Protein AF-A0A1E5R0G2-F1 (afdb_monomer_lite)

Structure (mmCIF, N/CA/C/O backbone):
data_AF-A0A1E5R0G2-F1
#
_entry.id   AF-A0A1E5R0G2-F1
#
loop_
_atom_site.group_PDB
_atom_site.id
_atom_site.type_symbol
_atom_site.label_atom_id
_atom_site.label_alt_id
_atom_site.label_comp_id
_atom_site.label_asym_id
_atom_site.label_entity_id
_atom_site.label_seq_id
_atom_site.pdbx_PDB_ins_code
_atom_site.Cartn_x
_atom_site.Cartn_y
_atom_site.Cartn_z
_atom_site.occupancy
_atom_site.B_iso_or_equiv
_atom_site.auth_seq_id
_atom_site.auth_comp_id
_atom_site.auth_asym_id
_atom_site.auth_atom_id
_atom_site.pdbx_PDB_model_num
ATOM 1 N N . MET A 1 1 ? 27.923 -21.213 47.346 1.00 31.98 1 MET A N 1
ATOM 2 C CA . MET A 1 1 ? 28.592 -22.190 48.236 1.00 31.98 1 MET A CA 1
ATOM 3 C C . MET A 1 1 ? 28.777 -23.497 47.474 1.00 31.98 1 MET A C 1
ATOM 5 O O . MET A 1 1 ? 27.882 -23.861 46.730 1.00 31.98 1 MET A O 1
ATOM 9 N N . ARG A 1 2 ? 29.965 -24.098 47.639 1.00 23.81 2 ARG A N 1
ATOM 10 C CA . ARG A 1 2 ? 30.513 -25.389 47.148 1.00 23.81 2 ARG A CA 1
ATOM 11 C C . ARG A 1 2 ? 29.478 -26.531 47.018 1.00 23.81 2 ARG A C 1
ATOM 13 O O . ARG A 1 2 ? 28.585 -26.590 47.851 1.00 23.81 2 ARG A O 1
ATOM 20 N N . ALA A 1 3 ? 29.476 -27.334 45.938 1.00 24.28 3 ALA A N 1
ATOM 21 C CA . ALA A 1 3 ? 30.319 -28.533 45.663 1.00 24.28 3 ALA A CA 1
ATOM 22 C C . ALA A 1 3 ? 30.192 -29.599 46.778 1.00 24.28 3 ALA A C 1
ATOM 24 O O . ALA A 1 3 ? 30.210 -29.226 47.941 1.00 24.28 3 ALA A O 1
ATOM 25 N N . SER A 1 4 ? 30.079 -30.912 46.579 1.00 26.47 4 SER A N 1
ATOM 26 C CA . SER A 1 4 ? 30.309 -31.863 45.482 1.00 26.47 4 SER A CA 1
ATOM 27 C C . SER A 1 4 ? 29.708 -33.217 45.917 1.00 26.47 4 SER A C 1
ATOM 29 O O . SER A 1 4 ? 29.420 -33.380 47.100 1.00 26.47 4 SER A O 1
ATOM 31 N N . TYR A 1 5 ? 29.579 -34.172 44.991 1.00 27.39 5 TYR A N 1
ATOM 32 C CA . TYR A 1 5 ? 29.996 -35.590 45.082 1.00 27.39 5 TYR A CA 1
ATOM 33 C C . TYR A 1 5 ? 29.054 -36.467 44.254 1.00 27.39 5 TYR A C 1
ATOM 35 O O . TYR A 1 5 ? 27.895 -36.632 44.615 1.00 27.39 5 TYR A O 1
ATOM 43 N N . TYR A 1 6 ? 29.552 -36.952 43.116 1.00 26.75 6 TYR A N 1
ATOM 44 C CA . TYR A 1 6 ? 29.713 -38.372 42.764 1.00 26.75 6 TYR A CA 1
ATOM 45 C C . TYR A 1 6 ? 30.135 -38.431 41.285 1.00 26.75 6 TYR A C 1
ATOM 47 O O . TYR A 1 6 ? 29.302 -38.445 40.382 1.00 26.75 6 TYR A O 1
ATOM 55 N N . GLU A 1 7 ? 31.450 -38.369 41.068 1.00 27.62 7 GLU A N 1
ATOM 56 C CA . GLU A 1 7 ? 32.116 -38.989 39.917 1.00 27.62 7 GLU A CA 1
ATOM 57 C C . GLU A 1 7 ? 32.411 -40.457 40.269 1.00 27.62 7 GLU A C 1
ATOM 59 O O . GLU A 1 7 ? 32.443 -40.810 41.451 1.00 27.62 7 GLU A O 1
ATOM 64 N N . ASP A 1 8 ? 32.646 -41.250 39.224 1.00 30.59 8 ASP A N 1
ATOM 65 C CA . ASP A 1 8 ? 33.101 -42.647 39.201 1.00 30.59 8 ASP A CA 1
ATOM 66 C C . ASP A 1 8 ? 32.019 -43.731 39.300 1.00 30.59 8 ASP A C 1
ATOM 68 O O . ASP A 1 8 ? 31.759 -44.314 40.346 1.00 30.59 8 ASP A O 1
ATOM 72 N N . ASP A 1 9 ? 31.386 -44.008 38.156 1.00 31.83 9 ASP A N 1
ATOM 73 C CA . ASP A 1 9 ? 31.456 -45.321 37.494 1.00 31.83 9 ASP A CA 1
ATOM 74 C C . ASP A 1 9 ? 30.657 -45.276 36.175 1.00 31.83 9 ASP A C 1
ATOM 76 O O . ASP A 1 9 ? 29.595 -44.662 36.108 1.00 31.83 9 ASP A O 1
ATOM 80 N N . HIS A 1 10 ? 31.160 -45.951 35.131 1.00 30.36 10 HIS A N 1
ATOM 81 C CA . HIS A 1 10 ? 30.600 -46.107 33.765 1.00 30.36 10 HIS A CA 1
ATOM 82 C C . HIS A 1 10 ? 31.265 -45.330 32.608 1.00 30.36 10 HIS A C 1
ATOM 84 O O . HIS A 1 10 ? 30.604 -44.940 31.644 1.00 30.36 10 HIS A O 1
ATOM 90 N N . GLU A 1 11 ? 32.596 -45.254 32.579 1.00 33.75 11 GLU A N 1
ATOM 91 C CA . GLU A 1 11 ? 33.331 -45.215 31.304 1.00 33.75 11 GLU A CA 1
ATOM 92 C C . GLU A 1 11 ? 33.554 -46.645 30.784 1.00 33.75 11 GLU A C 1
ATOM 94 O O . GLU A 1 11 ? 34.625 -47.205 30.988 1.00 33.75 11 GLU A O 1
ATOM 99 N N . GLN A 1 12 ? 32.547 -47.271 30.149 1.00 34.34 12 GLN A N 1
ATOM 100 C CA . GLN A 1 12 ? 32.786 -48.383 29.194 1.00 34.34 12 GLN A CA 1
ATOM 101 C C . GLN A 1 12 ? 31.579 -48.869 28.363 1.00 34.34 12 GLN A C 1
ATOM 103 O O . GLN A 1 12 ? 31.670 -49.895 27.692 1.00 34.34 12 GLN A O 1
ATOM 108 N N . THR A 1 13 ? 30.450 -48.153 28.327 1.00 33.31 13 THR A N 1
ATOM 109 C CA . THR A 1 13 ? 29.237 -48.629 27.620 1.00 33.31 13 THR A CA 1
ATOM 110 C C . THR A 1 13 ? 28.586 -47.598 26.694 1.00 33.31 13 THR A C 1
ATOM 112 O O . THR A 1 13 ? 27.380 -47.643 26.483 1.00 33.31 13 THR A O 1
ATOM 115 N N . ASN A 1 14 ? 29.360 -46.690 26.084 1.00 33.84 14 ASN A N 1
ATOM 116 C CA . ASN A 1 14 ? 28.807 -45.654 25.192 1.00 33.84 14 ASN A CA 1
ATOM 117 C C . ASN A 1 14 ? 29.498 -45.494 23.822 1.00 33.84 14 ASN A C 1
ATOM 119 O O . ASN A 1 14 ? 29.276 -44.491 23.143 1.00 33.84 14 ASN A O 1
ATOM 123 N N . GLU A 1 15 ? 30.266 -46.485 23.358 1.00 34.59 15 GLU A N 1
ATOM 124 C CA . GLU A 1 15 ? 30.776 -46.491 21.972 1.00 34.59 15 GLU A CA 1
ATOM 125 C C . GLU A 1 15 ? 29.821 -47.148 20.959 1.00 34.59 15 GLU A C 1
ATOM 127 O O . GLU A 1 15 ? 29.864 -46.814 19.781 1.00 34.59 15 GLU A O 1
ATOM 132 N N . TYR A 1 16 ? 28.868 -47.979 21.397 1.00 35.34 16 TYR A N 1
ATOM 133 C CA . TYR A 1 16 ? 27.967 -48.702 20.480 1.00 35.34 16 TYR A CA 1
ATOM 134 C C . TYR A 1 16 ? 26.614 -48.018 20.197 1.00 35.34 16 TYR A C 1
ATOM 136 O O . TYR A 1 16 ? 25.853 -48.499 19.361 1.00 35.34 16 TYR A O 1
ATOM 144 N N . GLN A 1 17 ? 26.293 -46.889 20.843 1.00 35.56 17 GLN A N 1
ATOM 145 C CA . GLN A 1 17 ? 24.998 -46.197 20.659 1.00 35.56 17 GLN A CA 1
ATOM 146 C C . GLN A 1 17 ? 25.089 -44.808 20.002 1.00 35.56 17 GLN A C 1
ATOM 148 O O . GLN A 1 17 ? 24.061 -44.182 19.744 1.00 35.56 17 GLN A O 1
ATOM 153 N N . ARG A 1 18 ? 26.292 -44.331 19.646 1.00 34.66 18 ARG A N 1
ATOM 154 C CA . ARG A 1 18 ? 26.488 -43.032 18.966 1.00 34.66 18 ARG A CA 1
ATOM 155 C C . ARG A 1 18 ? 26.473 -43.091 17.430 1.00 34.66 18 ARG A C 1
ATOM 157 O O . ARG A 1 18 ? 26.523 -42.041 16.794 1.00 34.66 18 ARG A O 1
ATOM 164 N N . GLU A 1 19 ? 26.328 -44.266 16.814 1.00 35.84 19 GLU A N 1
ATOM 165 C CA . GLU A 1 19 ? 26.313 -44.395 15.343 1.00 35.84 19 GLU A CA 1
ATOM 166 C C . GLU A 1 19 ? 24.928 -44.245 14.680 1.00 35.84 19 GLU A C 1
ATOM 168 O O . GLU A 1 19 ? 24.852 -44.077 13.464 1.00 35.84 19 GLU A O 1
ATOM 173 N N . PHE A 1 20 ? 23.821 -44.209 15.434 1.00 41.25 20 PHE A N 1
ATOM 174 C CA . PHE A 1 20 ? 22.466 -44.236 14.848 1.00 41.25 20 PHE A CA 1
ATOM 175 C C . PHE A 1 20 ? 21.719 -42.893 14.764 1.00 41.25 20 PHE A C 1
ATOM 177 O O . PHE A 1 20 ? 20.531 -42.875 14.444 1.00 41.25 20 PHE A O 1
ATOM 184 N N . ARG A 1 21 ? 22.386 -41.750 14.974 1.00 43.31 21 ARG A N 1
ATOM 185 C CA . ARG A 1 21 ? 21.796 -40.415 14.719 1.00 43.31 21 ARG A CA 1
ATOM 186 C C . ARG A 1 21 ? 22.765 -39.429 14.063 1.00 43.31 21 ARG A C 1
ATOM 188 O O . ARG A 1 21 ? 22.843 -38.269 14.449 1.00 43.31 21 ARG A O 1
ATOM 195 N N . ARG A 1 22 ? 23.484 -39.863 13.028 1.00 40.81 22 ARG A N 1
ATOM 196 C CA . ARG A 1 22 ? 23.900 -38.926 11.972 1.00 40.81 22 ARG A CA 1
ATOM 197 C C . ARG A 1 22 ? 22.757 -38.862 10.958 1.00 40.81 22 ARG A C 1
ATOM 199 O O . ARG A 1 22 ? 22.268 -39.931 10.583 1.00 40.81 22 ARG A O 1
ATOM 206 N N . PRO A 1 23 ? 22.311 -37.676 10.499 1.00 42.16 23 PRO A N 1
ATOM 207 C CA . PRO A 1 23 ? 21.470 -37.613 9.313 1.00 42.16 23 PRO A CA 1
ATOM 208 C C . PRO A 1 23 ? 22.206 -38.403 8.236 1.00 42.16 23 PRO A C 1
ATOM 210 O O . PRO A 1 23 ? 23.375 -38.118 7.966 1.00 42.16 23 PRO A O 1
ATOM 213 N N . ARG A 1 24 ? 21.579 -39.441 7.673 1.00 41.22 24 ARG A N 1
ATOM 214 C CA . ARG A 1 24 ? 22.109 -40.075 6.467 1.00 41.22 24 ARG A CA 1
ATOM 215 C C . ARG A 1 24 ? 22.144 -38.970 5.419 1.00 41.22 24 ARG A C 1
ATOM 217 O O . ARG A 1 24 ? 21.117 -38.650 4.832 1.00 41.22 24 ARG A O 1
ATOM 224 N N . THR A 1 25 ? 23.303 -38.352 5.220 1.00 45.16 25 THR A N 1
ATOM 225 C CA . THR A 1 25 ? 23.566 -37.549 4.039 1.00 45.16 25 THR A CA 1
ATOM 226 C C . THR A 1 25 ? 23.390 -38.508 2.878 1.00 45.16 25 THR A C 1
ATOM 228 O O . THR A 1 25 ? 24.242 -39.356 2.613 1.00 45.16 25 THR A O 1
ATOM 231 N N . PHE A 1 26 ? 22.225 -38.448 2.231 1.00 44.47 26 PHE A N 1
ATOM 232 C CA . PHE A 1 26 ? 22.053 -39.045 0.920 1.00 44.47 26 PHE A CA 1
ATOM 233 C C . PHE A 1 26 ? 23.260 -38.579 0.109 1.00 44.47 26 PHE A C 1
ATOM 235 O O . PHE A 1 26 ? 23.479 -37.372 -0.021 1.00 44.47 26 PHE A O 1
ATOM 242 N N . LYS A 1 27 ? 24.104 -39.515 -0.349 1.00 48.34 27 LYS A N 1
ATOM 243 C CA . LYS A 1 27 ? 25.151 -39.199 -1.325 1.00 48.34 27 LYS A CA 1
ATOM 244 C C . LYS A 1 27 ? 24.437 -38.414 -2.418 1.00 48.34 27 LYS A C 1
ATOM 246 O O . LYS A 1 27 ? 23.546 -38.985 -3.042 1.00 48.34 27 LYS A O 1
ATOM 251 N N . ARG A 1 28 ? 24.742 -37.115 -2.565 1.00 55.69 28 ARG A N 1
ATOM 252 C CA . ARG A 1 28 ? 24.131 -36.263 -3.594 1.00 55.69 28 ARG A CA 1
ATOM 253 C C . ARG A 1 28 ? 24.211 -37.055 -4.893 1.00 55.69 28 ARG A C 1
ATOM 255 O O . ARG A 1 28 ? 25.317 -37.375 -5.332 1.00 55.69 28 ARG A O 1
ATOM 262 N N . ALA A 1 29 ? 23.063 -37.468 -5.428 1.00 60.62 29 ALA A N 1
ATOM 263 C CA . ALA A 1 29 ? 23.026 -38.127 -6.721 1.00 60.62 29 ALA A CA 1
ATOM 264 C C . ALA A 1 29 ? 23.779 -37.209 -7.691 1.00 60.62 29 ALA A C 1
ATOM 266 O O . ALA A 1 29 ? 23.551 -35.996 -7.669 1.00 60.62 29 ALA A O 1
ATOM 267 N N . ARG A 1 30 ? 24.739 -37.751 -8.456 1.00 68.88 30 ARG A N 1
ATOM 268 C CA . ARG A 1 30 ? 25.418 -36.961 -9.489 1.00 68.88 30 ARG A CA 1
ATOM 269 C C . ARG A 1 30 ? 24.321 -36.431 -10.402 1.00 68.88 30 ARG A C 1
ATOM 271 O O . ARG A 1 30 ? 23.608 -37.224 -11.014 1.00 68.88 30 ARG A O 1
ATOM 278 N N . LEU A 1 31 ? 24.134 -35.115 -10.391 1.00 76.06 31 LEU A N 1
ATOM 279 C CA . LEU A 1 31 ? 23.144 -34.471 -11.238 1.00 76.06 31 LEU A CA 1
ATOM 280 C C . LEU A 1 31 ? 23.503 -34.773 -12.700 1.00 76.06 31 LEU A C 1
ATOM 282 O O . LEU A 1 31 ? 24.696 -34.869 -13.010 1.00 76.06 31 LEU A O 1
ATOM 286 N N . PRO A 1 32 ? 22.510 -34.946 -13.586 1.00 82.56 32 PRO A N 1
ATOM 287 C CA . PRO A 1 32 ? 22.774 -35.097 -15.010 1.00 82.56 32 PRO A CA 1
ATOM 288 C C . PRO A 1 32 ? 23.651 -33.944 -15.535 1.00 82.56 32 PRO A C 1
ATOM 290 O O . PRO A 1 32 ? 23.478 -32.818 -15.058 1.00 82.56 32 PRO A O 1
ATOM 293 N N . PRO A 1 33 ? 24.556 -34.187 -16.503 1.00 79.06 33 PRO A N 1
ATOM 294 C CA . PRO A 1 33 ? 25.469 -33.166 -17.029 1.00 79.06 33 PRO A CA 1
ATOM 295 C C . PRO A 1 33 ? 24.770 -31.862 -17.440 1.00 79.06 33 PRO A C 1
ATOM 297 O O . PRO A 1 33 ? 25.135 -30.809 -16.925 1.00 79.06 33 PRO A O 1
ATOM 300 N N . GLY A 1 34 ? 23.686 -31.929 -18.223 1.00 79.12 34 GLY A N 1
ATOM 301 C CA . GLY A 1 34 ? 22.903 -30.747 -18.605 1.00 79.12 34 GLY A CA 1
ATOM 302 C C . GLY A 1 34 ? 22.250 -29.992 -17.438 1.00 79.12 34 GLY A C 1
ATOM 303 O O . GLY A 1 34 ? 22.130 -28.771 -17.480 1.00 79.12 34 GLY A O 1
ATOM 304 N N . VAL A 1 35 ? 21.880 -30.680 -16.349 1.00 83.94 35 VAL A N 1
ATOM 305 C CA . VAL A 1 35 ? 21.347 -30.033 -15.130 1.00 83.94 35 VAL A CA 1
ATOM 306 C C . VAL A 1 35 ? 22.466 -29.343 -14.351 1.00 83.94 35 VAL A C 1
ATOM 308 O O . VAL A 1 35 ? 22.248 -28.287 -13.762 1.00 83.94 35 VAL A O 1
ATOM 311 N N . MET A 1 36 ? 23.660 -29.936 -14.326 1.00 85.12 36 MET A N 1
ATOM 312 C CA . MET A 1 36 ? 24.833 -29.338 -13.693 1.00 85.12 36 MET A CA 1
ATOM 313 C C . MET A 1 36 ? 25.289 -28.088 -14.452 1.00 85.12 36 MET A C 1
ATOM 315 O O . MET A 1 36 ? 25.512 -27.066 -13.812 1.00 85.12 36 MET A O 1
ATOM 319 N N . LEU A 1 37 ? 25.333 -28.155 -15.787 1.00 86.56 37 LEU A N 1
ATOM 320 C CA . LEU A 1 37 ? 25.619 -27.016 -16.660 1.00 86.56 37 LEU A CA 1
ATOM 321 C C . LEU A 1 37 ? 24.614 -25.881 -16.427 1.00 86.56 37 LEU A C 1
ATOM 323 O O . LEU A 1 37 ? 25.008 -24.756 -16.138 1.00 86.56 37 LEU A O 1
ATOM 327 N N . ALA A 1 38 ? 23.313 -26.186 -16.465 1.00 86.25 38 ALA A N 1
ATOM 328 C CA . ALA A 1 38 ? 22.262 -25.200 -16.223 1.00 86.25 38 ALA A CA 1
ATOM 329 C C . ALA A 1 38 ? 22.371 -24.549 -14.831 1.00 86.25 38 ALA A C 1
ATOM 331 O O . ALA A 1 38 ? 22.174 -23.347 -14.695 1.00 86.25 38 ALA A O 1
ATOM 332 N N . LYS A 1 39 ? 22.732 -25.316 -13.795 1.00 86.88 39 LYS A N 1
ATOM 333 C CA . LYS A 1 39 ? 22.947 -24.781 -12.440 1.00 86.88 39 LYS A CA 1
ATOM 334 C C . LYS A 1 39 ? 24.191 -23.908 -12.292 1.00 86.88 39 LYS A C 1
ATOM 336 O O . LYS A 1 39 ? 24.284 -23.217 -11.285 1.00 86.88 39 LYS A O 1
ATOM 341 N N . GLN A 1 40 ? 25.139 -23.996 -13.217 1.00 86.81 40 GLN A N 1
ATOM 342 C CA . GLN A 1 40 ? 26.335 -23.160 -13.221 1.00 86.81 40 GLN A CA 1
ATOM 343 C C . GLN A 1 40 ? 26.089 -21.902 -14.052 1.00 86.81 40 GLN A C 1
ATOM 345 O O . GLN A 1 40 ? 26.181 -20.813 -13.515 1.00 86.81 40 GLN A O 1
ATOM 350 N N . MET A 1 41 ? 25.658 -22.056 -15.306 1.00 88.25 41 MET A N 1
ATOM 351 C CA . MET A 1 41 ? 25.563 -20.940 -16.251 1.00 88.25 41 MET A CA 1
ATOM 352 C C . MET A 1 41 ? 24.329 -20.045 -16.086 1.00 88.25 41 MET A C 1
ATOM 354 O O . MET A 1 41 ? 24.411 -18.848 -16.330 1.00 88.25 41 MET A O 1
ATOM 358 N N . LEU A 1 42 ? 23.157 -20.593 -15.737 1.00 90.50 42 LEU A N 1
ATOM 359 C CA . LEU A 1 42 ? 21.936 -19.774 -15.668 1.00 90.50 42 LEU A CA 1
ATOM 360 C C . LEU A 1 42 ? 21.988 -18.725 -14.543 1.00 90.50 42 LEU A C 1
ATOM 362 O O . LEU A 1 42 ? 21.559 -17.601 -14.795 1.00 90.50 42 LEU A O 1
ATOM 366 N N . PRO A 1 43 ? 22.524 -19.027 -13.342 1.00 90.81 43 PRO A N 1
ATOM 367 C CA . PRO A 1 43 ? 22.766 -18.002 -12.329 1.00 90.81 43 PRO A CA 1
ATOM 368 C C . PRO A 1 43 ? 23.695 -16.881 -12.800 1.00 90.81 43 PRO A C 1
ATOM 370 O O . PRO A 1 43 ? 23.397 -15.727 -12.513 1.00 90.81 43 PRO A O 1
ATOM 373 N N . ASP A 1 44 ? 24.747 -17.196 -13.564 1.00 90.25 44 ASP A N 1
ATOM 374 C CA . ASP A 1 44 ? 25.683 -16.186 -14.081 1.00 90.25 44 ASP A CA 1
ATOM 375 C C . ASP A 1 44 ? 24.965 -15.190 -15.014 1.00 90.25 44 ASP A C 1
ATOM 377 O O . ASP A 1 44 ? 25.179 -13.981 -14.927 1.00 90.25 44 ASP A O 1
ATOM 381 N N . ILE A 1 45 ? 24.023 -15.678 -15.839 1.00 90.62 45 ILE A N 1
ATOM 382 C CA . ILE A 1 45 ? 23.144 -14.826 -16.661 1.00 90.62 45 ILE A CA 1
ATOM 383 C C . ILE A 1 45 ? 22.245 -13.955 -15.773 1.00 90.62 45 ILE A C 1
ATOM 385 O O . ILE A 1 45 ? 22.037 -12.781 -16.073 1.00 90.62 45 ILE A O 1
ATOM 389 N N . CYS A 1 46 ? 21.719 -14.495 -14.671 1.00 90.19 46 CYS A N 1
ATOM 390 C CA . CYS A 1 46 ? 20.897 -13.722 -13.740 1.00 90.19 46 CYS A CA 1
ATOM 391 C C . CYS A 1 46 ? 21.687 -12.599 -13.051 1.00 90.19 46 CYS A C 1
ATOM 393 O O . CYS A 1 46 ? 21.106 -11.551 -12.785 1.00 90.19 46 CYS A O 1
ATOM 395 N N . THR A 1 47 ? 22.981 -12.781 -12.776 1.00 89.81 47 THR A N 1
ATOM 396 C CA . THR A 1 47 ? 23.835 -11.789 -12.091 1.00 89.81 47 THR A CA 1
ATOM 397 C C . THR A 1 47 ? 24.578 -10.846 -13.042 1.00 89.81 47 THR A C 1
ATOM 399 O O . THR A 1 47 ? 25.380 -10.020 -12.603 1.00 89.81 47 THR A O 1
ATOM 402 N N . ILE A 1 48 ? 24.331 -10.944 -14.351 1.00 90.25 48 ILE A N 1
ATOM 403 C CA . ILE A 1 48 ? 25.059 -10.160 -15.349 1.00 90.25 48 ILE A CA 1
ATOM 404 C C . ILE A 1 48 ? 24.872 -8.650 -15.123 1.00 90.25 48 ILE A C 1
ATOM 406 O O . ILE A 1 48 ? 23.765 -8.155 -14.881 1.00 90.25 48 ILE A O 1
ATOM 410 N N . GLY A 1 49 ? 25.973 -7.900 -15.181 1.00 86.38 49 GLY A N 1
ATOM 411 C CA . GLY A 1 49 ? 25.982 -6.449 -14.971 1.00 86.38 49 GLY A CA 1
ATOM 412 C C . GLY A 1 49 ? 25.891 -5.982 -13.516 1.00 86.38 49 GLY A C 1
ATOM 413 O O . GLY A 1 49 ? 25.953 -4.780 -13.283 1.00 86.38 49 GLY A O 1
ATOM 414 N N . GLU A 1 50 ? 25.819 -6.883 -12.529 1.00 88.56 50 GLU A N 1
ATOM 415 C CA . GLU A 1 50 ? 25.883 -6.485 -11.109 1.00 88.56 50 GLU A CA 1
ATOM 416 C C . GLU A 1 50 ? 27.269 -5.941 -10.731 1.00 88.56 50 GLU A C 1
ATOM 418 O O . GLU A 1 50 ? 27.405 -5.144 -9.800 1.00 88.56 50 GLU A O 1
ATOM 423 N N . LYS A 1 51 ? 28.300 -6.346 -11.482 1.00 88.50 51 LYS A N 1
ATOM 424 C CA . LYS A 1 51 ? 29.674 -5.851 -11.378 1.00 88.50 51 LYS A CA 1
ATOM 425 C C . LYS A 1 51 ? 30.104 -5.240 -12.716 1.00 88.50 51 LYS A C 1
ATOM 427 O O . LYS A 1 51 ? 30.527 -5.978 -13.603 1.00 88.50 51 LYS A O 1
ATOM 432 N N . PRO A 1 52 ? 30.045 -3.906 -12.863 1.00 84.19 52 PRO A N 1
ATOM 433 C CA . PRO A 1 52 ? 30.403 -3.240 -14.117 1.00 84.19 52 PRO A CA 1
ATOM 434 C C . PRO A 1 52 ? 31.844 -3.500 -14.585 1.00 84.19 52 PRO A C 1
ATOM 436 O O . PRO A 1 52 ? 32.108 -3.472 -15.778 1.00 84.19 52 PRO A O 1
ATOM 439 N N . GLU A 1 53 ? 32.772 -3.773 -13.661 1.00 86.88 53 GLU A N 1
ATOM 440 C CA . GLU A 1 53 ? 34.202 -3.974 -13.954 1.00 86.88 53 GLU A CA 1
ATOM 441 C C . GLU A 1 53 ? 34.502 -5.243 -14.764 1.00 86.88 53 GLU A C 1
ATOM 443 O O . GLU A 1 53 ? 35.456 -5.258 -15.533 1.00 86.88 53 GLU A O 1
ATOM 448 N N . ILE A 1 54 ? 33.703 -6.298 -14.583 1.00 90.00 54 ILE A N 1
ATOM 449 C CA . ILE A 1 54 ? 33.898 -7.608 -15.231 1.00 90.00 54 ILE A CA 1
ATOM 450 C C . ILE A 1 54 ? 32.891 -7.856 -16.356 1.00 90.00 54 ILE A C 1
ATOM 452 O O . ILE A 1 54 ? 32.846 -8.945 -16.915 1.00 90.00 54 ILE A O 1
ATOM 456 N N . LEU A 1 55 ? 32.071 -6.853 -16.686 1.00 90.44 55 LEU A N 1
ATOM 457 C CA . LEU A 1 55 ? 30.962 -7.006 -17.620 1.00 90.44 55 LEU A CA 1
ATOM 458 C C . LEU A 1 55 ? 31.423 -7.498 -19.000 1.00 90.44 55 LEU A C 1
ATOM 460 O O . LEU A 1 55 ? 30.772 -8.357 -19.591 1.00 90.44 55 LEU A O 1
ATOM 464 N N . ASP A 1 56 ? 32.543 -6.973 -19.491 1.00 90.06 56 ASP A N 1
ATOM 465 C CA . ASP A 1 56 ? 33.122 -7.349 -20.781 1.00 90.06 56 ASP A CA 1
ATOM 466 C C . ASP A 1 56 ? 33.514 -8.842 -20.798 1.00 90.06 56 ASP A C 1
ATOM 468 O O . ASP A 1 56 ? 33.125 -9.580 -21.706 1.00 90.06 56 ASP A O 1
ATOM 472 N N . GLU A 1 57 ? 34.214 -9.305 -19.753 1.00 89.69 57 GLU A N 1
ATOM 473 C CA . GLU A 1 57 ? 34.635 -10.705 -19.600 1.00 89.69 57 GLU A CA 1
ATOM 474 C C . GLU A 1 57 ? 33.432 -11.644 -19.433 1.00 89.69 57 GLU A C 1
ATOM 476 O O . GLU A 1 57 ? 33.383 -12.707 -20.056 1.00 89.69 57 GLU A O 1
ATOM 481 N N . ASP A 1 58 ? 32.437 -11.239 -18.638 1.00 91.81 58 ASP A N 1
ATOM 482 C CA . ASP A 1 58 ? 31.210 -12.006 -18.419 1.00 91.81 58 ASP A CA 1
ATOM 483 C C . ASP A 1 58 ? 30.428 -12.186 -19.729 1.00 91.81 58 ASP A C 1
ATOM 485 O O . ASP A 1 58 ? 29.979 -13.292 -20.035 1.00 91.81 58 ASP A O 1
ATOM 489 N N . ILE A 1 59 ? 30.283 -11.131 -20.542 1.00 92.56 59 ILE A N 1
ATOM 490 C CA . ILE A 1 59 ? 29.586 -11.211 -21.836 1.00 92.56 59 ILE A CA 1
ATOM 491 C C . ILE A 1 59 ? 30.300 -12.186 -22.778 1.00 92.56 59 ILE A C 1
ATOM 493 O O . ILE A 1 59 ? 29.641 -13.013 -23.418 1.00 92.56 59 ILE A O 1
ATOM 497 N N . ASP A 1 60 ? 31.629 -12.125 -22.857 1.00 91.12 60 ASP A N 1
ATOM 498 C CA . ASP A 1 60 ? 32.411 -13.015 -23.716 1.00 91.12 60 ASP A CA 1
ATOM 499 C C . ASP A 1 60 ? 32.297 -14.478 -23.256 1.00 91.12 60 ASP A C 1
ATOM 501 O O . ASP A 1 60 ? 31.894 -15.341 -24.040 1.00 91.12 60 ASP A O 1
ATOM 505 N N . LEU A 1 61 ? 32.529 -14.762 -21.971 1.00 92.12 61 LEU A N 1
ATOM 506 C CA . LEU A 1 61 ? 32.476 -16.124 -21.427 1.00 92.12 61 LEU A CA 1
ATOM 507 C C . LEU A 1 61 ? 31.075 -16.745 -21.516 1.00 92.12 61 LEU A C 1
ATOM 509 O O . LEU A 1 61 ? 30.926 -17.911 -21.900 1.00 92.12 61 LEU A O 1
ATOM 513 N N . ILE A 1 62 ? 30.035 -15.980 -21.172 1.00 93.38 62 ILE A N 1
ATOM 514 C CA . ILE A 1 62 ? 28.654 -16.469 -21.198 1.00 93.38 62 ILE A CA 1
ATOM 515 C C . ILE A 1 62 ? 28.207 -16.700 -22.644 1.00 93.38 62 ILE A C 1
ATOM 517 O O . ILE A 1 62 ? 27.590 -17.730 -22.927 1.00 93.38 62 ILE A O 1
ATOM 521 N N . SER A 1 63 ? 28.520 -15.788 -23.573 1.00 93.12 63 SER A N 1
ATOM 522 C CA . SER A 1 63 ? 28.119 -15.937 -24.979 1.00 93.12 63 SER A CA 1
ATOM 523 C C . SER A 1 63 ? 28.773 -17.152 -25.645 1.00 93.12 63 SER A C 1
ATOM 525 O O . SER A 1 63 ? 28.073 -17.938 -26.290 1.00 93.12 63 SER A O 1
ATOM 527 N N . GLU A 1 64 ? 30.071 -17.378 -25.420 1.00 93.12 64 GLU A N 1
ATOM 528 C CA . GLU A 1 64 ? 30.777 -18.572 -25.894 1.00 93.12 64 GLU A CA 1
ATOM 529 C C . GLU A 1 64 ? 30.191 -19.851 -25.288 1.00 93.12 64 GLU A C 1
ATOM 531 O O . GLU A 1 64 ? 29.919 -20.820 -26.005 1.00 93.12 64 GLU A O 1
ATOM 536 N N . GLY A 1 65 ? 29.939 -19.849 -23.976 1.00 91.00 65 GLY A N 1
ATOM 537 C CA . GLY A 1 65 ? 29.343 -20.985 -23.282 1.00 91.00 65 GLY A CA 1
ATOM 538 C C . GLY A 1 65 ? 27.931 -21.315 -23.780 1.00 91.00 65 GLY A C 1
ATOM 539 O O . GLY A 1 65 ? 27.583 -22.494 -23.886 1.00 91.00 65 GLY A O 1
ATOM 540 N N . ILE A 1 66 ? 27.126 -20.302 -24.129 1.00 93.00 66 ILE A N 1
ATOM 541 C CA . ILE A 1 66 ? 25.801 -20.500 -24.727 1.00 93.00 66 ILE A CA 1
ATOM 542 C C . ILE A 1 66 ? 25.951 -21.201 -26.076 1.00 93.00 66 ILE A C 1
ATOM 544 O O . ILE A 1 66 ? 25.358 -22.263 -26.255 1.00 93.00 66 ILE A O 1
ATOM 548 N N . VAL A 1 67 ? 26.758 -20.661 -26.994 1.00 92.94 67 VAL A N 1
ATOM 549 C CA . VAL A 1 67 ? 26.910 -21.204 -28.357 1.00 92.94 67 VAL A CA 1
ATOM 550 C C . VAL A 1 67 ? 27.435 -22.641 -28.333 1.00 92.94 67 VAL A C 1
ATOM 552 O O . VAL A 1 67 ? 26.870 -23.509 -28.996 1.00 92.94 67 VAL A O 1
ATOM 555 N N . GLN A 1 68 ? 28.449 -22.929 -27.512 1.00 91.56 68 GLN A N 1
ATOM 556 C CA . GLN A 1 68 ? 29.048 -24.267 -27.422 1.00 91.56 68 GLN A CA 1
ATOM 557 C C . GLN A 1 68 ? 28.062 -25.347 -26.956 1.00 91.56 68 GLN A C 1
ATOM 559 O O . GLN A 1 68 ? 28.148 -26.494 -27.395 1.00 91.56 68 GLN A O 1
ATOM 564 N N . ASN A 1 69 ? 27.132 -25.001 -26.061 1.00 89.62 69 ASN A N 1
ATOM 565 C CA . ASN A 1 69 ? 26.245 -25.974 -25.420 1.00 89.62 69 ASN A CA 1
ATOM 566 C C . ASN A 1 69 ? 24.806 -25.963 -25.964 1.00 89.62 69 ASN A C 1
ATOM 568 O O . ASN A 1 69 ? 24.026 -26.857 -25.626 1.00 89.62 69 ASN A O 1
ATOM 572 N N . PHE A 1 70 ? 24.433 -24.987 -26.801 1.00 90.19 70 PHE A N 1
ATOM 573 C CA . PHE A 1 70 ? 23.045 -24.776 -27.228 1.00 90.19 70 PHE A CA 1
ATOM 574 C C . PHE A 1 70 ? 22.453 -25.955 -28.012 1.00 90.19 70 PHE A C 1
ATOM 576 O O . PHE A 1 70 ? 21.306 -26.344 -27.777 1.00 90.19 70 PHE A O 1
ATOM 583 N N . GLU A 1 71 ? 23.218 -26.528 -28.945 1.00 87.56 71 GLU A N 1
ATOM 584 C CA . GLU A 1 71 ? 22.773 -27.679 -29.744 1.00 87.56 71 GLU A CA 1
ATOM 585 C C . GLU A 1 71 ? 22.971 -29.018 -29.023 1.00 87.56 71 GLU A C 1
ATOM 587 O O . GLU A 1 71 ? 22.264 -29.984 -29.309 1.00 87.56 71 GLU A O 1
ATOM 592 N N . VAL A 1 72 ? 23.910 -29.067 -28.073 1.00 86.25 72 VAL A N 1
ATOM 593 C CA . VAL A 1 72 ? 24.339 -30.297 -27.394 1.00 86.25 72 VAL A CA 1
ATOM 594 C C . VAL A 1 72 ? 23.385 -30.685 -26.261 1.00 86.25 72 VAL A C 1
ATOM 596 O O . VAL A 1 72 ? 23.050 -31.859 -26.112 1.00 86.25 72 VAL A O 1
ATOM 599 N N . GLU A 1 73 ? 22.926 -29.715 -25.466 1.00 87.81 73 GLU A N 1
ATOM 600 C CA . GLU A 1 73 ? 22.178 -29.962 -24.227 1.00 87.81 73 GLU A CA 1
ATOM 601 C C . GLU A 1 73 ? 20.756 -29.376 -24.292 1.00 87.81 73 GLU A C 1
ATOM 603 O O . GLU A 1 73 ? 20.511 -28.201 -24.005 1.00 87.81 73 GLU A O 1
ATOM 608 N N . GLU A 1 74 ? 19.764 -30.217 -24.607 1.00 88.00 74 GLU A N 1
ATOM 609 C CA . GLU A 1 74 ? 18.358 -29.797 -24.737 1.00 88.00 74 GLU A CA 1
ATOM 610 C C . GLU A 1 74 ? 17.766 -29.225 -23.437 1.00 88.00 74 GLU A C 1
ATOM 612 O O . GLU A 1 74 ? 16.984 -28.265 -23.470 1.00 88.00 74 GLU A O 1
ATOM 617 N N . TYR A 1 75 ? 18.151 -29.789 -22.288 1.00 88.25 75 TYR A N 1
ATOM 618 C CA . TYR A 1 75 ? 17.711 -29.296 -20.983 1.00 88.25 75 TYR A CA 1
ATOM 619 C C . TYR A 1 75 ? 18.217 -27.872 -20.738 1.00 88.25 75 TYR A C 1
ATOM 621 O O . TYR A 1 75 ? 17.450 -27.008 -20.312 1.00 88.25 75 TYR A O 1
ATOM 629 N N . PHE A 1 76 ? 19.489 -27.606 -21.048 1.00 90.81 76 PHE A N 1
ATOM 630 C CA . PHE A 1 76 ? 20.066 -26.269 -20.943 1.00 90.81 76 PHE A CA 1
ATOM 631 C C . PHE A 1 76 ? 19.364 -25.297 -21.894 1.00 90.81 76 PHE A C 1
ATOM 633 O O . PHE A 1 76 ? 18.872 -24.269 -21.442 1.00 90.81 76 PHE A O 1
ATOM 640 N N . ARG A 1 77 ? 19.203 -25.666 -23.172 1.00 91.50 77 ARG A N 1
ATOM 641 C CA . ARG A 1 77 ? 18.508 -24.853 -24.183 1.00 91.50 77 ARG A CA 1
ATOM 642 C C . ARG A 1 77 ? 17.098 -24.441 -23.754 1.00 91.50 77 ARG A C 1
ATOM 644 O O . ARG A 1 77 ? 16.703 -23.294 -23.951 1.00 91.50 77 ARG A O 1
ATOM 651 N N . SER A 1 78 ? 16.330 -25.373 -23.193 1.00 91.31 78 SER A N 1
ATOM 652 C CA . SER A 1 78 ? 14.948 -25.116 -22.772 1.00 91.31 78 SER A CA 1
ATOM 653 C C . SER A 1 78 ? 14.887 -24.162 -21.577 1.00 91.31 78 SER A C 1
ATOM 655 O O . SER A 1 78 ? 14.090 -23.229 -21.578 1.00 91.31 78 SER A O 1
ATOM 657 N N . ASN A 1 79 ? 15.765 -24.345 -20.586 1.00 92.19 79 ASN A N 1
ATOM 658 C CA . ASN A 1 79 ? 15.813 -23.472 -19.411 1.00 92.19 79 ASN A CA 1
ATOM 659 C C . ASN A 1 79 ? 16.429 -22.101 -19.719 1.00 92.19 79 ASN A C 1
ATOM 661 O O . ASN A 1 79 ? 15.941 -21.105 -19.204 1.00 92.19 79 ASN A O 1
ATOM 665 N N . LEU A 1 80 ? 17.438 -22.026 -20.594 1.00 94.00 80 LEU A N 1
ATOM 666 C CA . LEU A 1 80 ? 18.027 -20.767 -21.059 1.00 94.00 80 LEU A CA 1
ATOM 667 C C . LEU A 1 80 ? 16.958 -19.851 -21.659 1.00 94.00 80 LEU A C 1
ATOM 669 O O . LEU A 1 80 ? 16.866 -18.686 -21.292 1.00 94.00 80 LEU A O 1
ATOM 673 N N . LYS A 1 81 ? 16.113 -20.397 -22.541 1.00 94.00 81 LYS A N 1
ATOM 674 C CA . LYS A 1 81 ? 14.986 -19.673 -23.141 1.00 94.00 81 LYS A CA 1
ATOM 675 C C . LYS A 1 81 ? 14.050 -19.085 -22.079 1.00 94.00 81 LYS A C 1
ATOM 677 O O . LYS A 1 81 ? 13.718 -17.906 -22.147 1.00 94.00 81 LYS A O 1
ATOM 682 N N . LEU A 1 82 ? 13.668 -19.889 -21.084 1.00 92.62 82 LEU A N 1
ATOM 683 C CA . LEU A 1 82 ? 12.793 -19.448 -19.994 1.00 92.62 82 LEU A CA 1
ATOM 684 C C . LEU A 1 82 ? 13.451 -18.378 -19.116 1.00 92.62 82 LEU A C 1
ATOM 686 O O . LEU A 1 82 ? 12.805 -17.386 -18.805 1.00 92.62 82 LEU A O 1
ATOM 690 N N . VAL A 1 83 ? 14.728 -18.549 -18.763 1.00 94.06 83 VAL A N 1
ATOM 691 C CA . VAL A 1 83 ? 15.481 -17.589 -17.940 1.00 94.06 83 VAL A CA 1
ATOM 692 C C . VAL A 1 83 ? 15.651 -16.254 -18.659 1.00 94.06 83 VAL A C 1
ATOM 694 O O . VAL A 1 83 ? 15.440 -15.214 -18.046 1.00 94.06 83 VAL A O 1
ATOM 697 N N . LEU A 1 84 ? 15.967 -16.260 -19.958 1.00 94.94 84 LEU A N 1
ATOM 698 C CA . LEU A 1 84 ? 16.071 -15.025 -20.739 1.00 94.94 84 LEU A CA 1
ATOM 699 C C . LEU A 1 84 ? 14.747 -14.257 -20.745 1.00 94.94 84 LEU A C 1
ATOM 701 O O . LEU A 1 84 ? 14.740 -13.060 -20.476 1.00 94.94 84 LEU A O 1
ATOM 705 N N . TRP A 1 85 ? 13.629 -14.945 -20.999 1.00 94.56 85 TRP A N 1
ATOM 706 C CA . TRP A 1 85 ? 12.312 -14.310 -20.948 1.00 94.56 85 TRP A CA 1
ATOM 707 C C . TRP A 1 85 ? 11.979 -13.786 -19.545 1.00 94.56 85 TRP A C 1
ATOM 709 O O . TRP A 1 85 ? 11.548 -12.644 -19.421 1.00 94.56 85 TRP A O 1
ATOM 719 N N . ALA A 1 86 ? 12.251 -14.574 -18.498 1.00 92.31 86 ALA A N 1
ATOM 720 C CA . ALA A 1 86 ? 12.022 -14.177 -17.111 1.00 92.31 86 ALA A CA 1
ATOM 721 C C . ALA A 1 86 ? 12.804 -12.908 -16.745 1.00 92.31 86 ALA A C 1
ATOM 723 O O . ALA A 1 86 ? 12.204 -11.949 -16.277 1.00 92.31 86 ALA A O 1
ATOM 724 N N . ILE A 1 87 ? 14.108 -12.833 -17.045 1.00 93.56 87 ILE A N 1
ATOM 725 C CA . ILE A 1 87 ? 14.925 -11.639 -16.759 1.00 93.56 87 ILE A CA 1
ATOM 726 C C . ILE A 1 87 ? 14.392 -10.415 -17.514 1.00 93.56 87 ILE A C 1
ATOM 728 O O . ILE A 1 87 ? 14.286 -9.339 -16.929 1.00 93.56 87 ILE A O 1
ATOM 732 N N . ILE A 1 88 ? 14.005 -10.575 -18.785 1.00 94.56 88 ILE A N 1
ATOM 733 C CA . ILE A 1 88 ? 13.437 -9.485 -19.593 1.00 94.56 88 ILE A CA 1
ATOM 734 C C . ILE A 1 88 ? 12.144 -8.942 -18.969 1.00 94.56 88 ILE A C 1
ATOM 736 O O . ILE A 1 88 ? 11.923 -7.730 -19.017 1.00 94.56 88 ILE A O 1
ATOM 740 N N . THR A 1 89 ? 11.304 -9.806 -18.388 1.00 92.69 89 THR A N 1
ATOM 741 C CA . THR A 1 89 ? 10.011 -9.411 -17.809 1.00 92.69 89 THR A CA 1
ATOM 742 C C . THR A 1 89 ? 10.041 -9.068 -16.319 1.00 92.69 89 THR A C 1
ATOM 744 O O . THR A 1 89 ? 9.171 -8.344 -15.857 1.00 92.69 89 THR A O 1
ATOM 747 N N . GLU A 1 90 ? 10.994 -9.586 -15.550 1.00 91.25 90 GLU A N 1
ATOM 748 C CA . GLU A 1 90 ? 11.030 -9.442 -14.086 1.00 91.25 90 GLU A CA 1
ATOM 749 C C . GLU A 1 90 ? 12.102 -8.446 -13.623 1.00 91.25 90 GLU A C 1
ATOM 751 O O . GLU A 1 90 ? 11.982 -7.859 -12.550 1.00 91.25 90 GLU A O 1
ATOM 756 N N . GLN A 1 91 ? 13.159 -8.242 -14.419 1.00 93.00 91 GLN A N 1
ATOM 757 C CA . GLN A 1 91 ? 14.302 -7.381 -14.090 1.00 93.00 91 GLN A CA 1
ATOM 758 C C . GLN A 1 91 ? 14.612 -6.411 -15.247 1.00 93.00 91 GLN A C 1
ATOM 760 O O . GLN A 1 91 ? 15.670 -6.502 -15.879 1.00 93.00 91 GLN A O 1
ATOM 765 N N . PRO A 1 92 ? 13.701 -5.462 -15.549 1.00 94.12 92 PRO A N 1
ATOM 766 C CA . PRO A 1 92 ? 13.803 -4.587 -16.718 1.00 94.12 92 PRO A CA 1
ATOM 767 C C . PRO A 1 92 ? 15.075 -3.734 -16.784 1.00 94.12 92 PRO A C 1
ATOM 769 O O . PRO A 1 92 ? 15.537 -3.415 -17.877 1.00 94.12 92 PRO A O 1
ATOM 772 N N . HIS A 1 93 ? 15.683 -3.390 -15.646 1.00 93.75 93 HIS A N 1
ATOM 773 C CA . HIS A 1 93 ? 16.963 -2.671 -15.603 1.00 93.75 93 HIS A CA 1
ATOM 774 C C . HIS A 1 93 ? 18.119 -3.449 -16.248 1.00 93.75 93 HIS A C 1
ATOM 776 O O . HIS A 1 93 ? 19.074 -2.829 -16.706 1.00 93.75 93 HIS A O 1
ATOM 782 N N . LYS A 1 94 ? 18.028 -4.784 -16.342 1.00 94.31 94 LYS A N 1
ATOM 783 C CA . LYS A 1 94 ? 19.049 -5.644 -16.968 1.00 94.31 94 LYS A CA 1
ATOM 784 C C . LYS A 1 94 ? 18.871 -5.805 -18.482 1.00 94.31 94 LYS A C 1
ATOM 786 O O . LYS A 1 94 ? 19.739 -6.389 -19.132 1.00 94.31 94 LYS A O 1
ATOM 791 N N . GLN A 1 95 ? 17.780 -5.295 -19.066 1.00 95.00 95 GLN A N 1
ATOM 792 C CA . GLN A 1 95 ? 17.479 -5.463 -20.494 1.00 95.00 95 GLN A CA 1
ATOM 793 C C . GLN A 1 95 ? 18.613 -5.011 -21.433 1.00 95.00 95 GLN A C 1
ATOM 795 O O . GLN A 1 95 ? 18.917 -5.784 -22.344 1.00 95.00 95 GLN A O 1
ATOM 800 N N . PRO A 1 96 ? 19.286 -3.854 -21.231 1.00 94.00 96 PRO A N 1
ATOM 801 C CA . PRO A 1 96 ? 20.420 -3.455 -22.070 1.00 94.00 96 PRO A CA 1
ATOM 802 C C . PRO A 1 96 ? 21.530 -4.507 -22.095 1.00 94.00 96 PRO A C 1
ATOM 804 O O . PRO A 1 96 ? 21.975 -4.927 -23.160 1.00 94.00 96 PRO A O 1
ATOM 807 N N . THR A 1 97 ? 21.920 -5.012 -20.928 1.00 93.62 97 THR A N 1
ATOM 808 C CA . THR A 1 97 ? 22.980 -6.015 -20.810 1.00 93.62 97 THR A CA 1
ATOM 809 C C . THR A 1 97 ? 22.602 -7.339 -21.476 1.00 93.62 97 THR A C 1
ATOM 811 O O . THR A 1 97 ? 23.408 -7.926 -22.198 1.00 93.62 97 THR A O 1
ATOM 814 N N . ILE A 1 98 ? 21.358 -7.795 -21.296 1.00 95.31 98 ILE A N 1
ATOM 815 C CA . ILE A 1 98 ? 20.855 -9.016 -21.945 1.00 95.31 98 ILE A CA 1
ATOM 816 C C . ILE A 1 98 ? 20.764 -8.844 -23.466 1.00 95.31 98 ILE A C 1
ATOM 818 O O . ILE A 1 98 ? 21.052 -9.784 -24.208 1.00 95.31 98 ILE A O 1
ATOM 822 N N . ALA A 1 99 ? 20.408 -7.652 -23.949 1.00 94.44 99 ALA A N 1
ATOM 823 C CA . ALA A 1 99 ? 20.390 -7.354 -25.375 1.00 94.44 99 ALA A CA 1
ATOM 824 C C . ALA A 1 99 ? 21.804 -7.423 -25.977 1.00 94.44 99 ALA A C 1
ATOM 826 O O . ALA A 1 99 ? 21.981 -8.051 -27.020 1.00 94.44 99 ALA A O 1
ATOM 827 N N . ILE A 1 100 ? 22.823 -6.876 -25.299 1.00 93.38 100 ILE A N 1
ATOM 828 C CA . ILE A 1 100 ? 24.235 -6.995 -25.715 1.00 93.38 100 ILE A CA 1
ATOM 829 C C . ILE A 1 100 ? 24.674 -8.460 -25.749 1.00 93.38 100 ILE A C 1
ATOM 831 O O . ILE A 1 100 ? 25.247 -8.899 -26.747 1.00 93.38 100 ILE A O 1
ATOM 835 N N . LEU A 1 101 ? 24.354 -9.237 -24.709 1.00 93.94 101 LEU A N 1
ATOM 836 C CA . LEU A 1 101 ? 24.653 -10.669 -24.665 1.00 93.94 101 LEU A CA 1
ATOM 837 C C . LEU A 1 101 ? 24.031 -11.409 -25.861 1.00 93.94 101 LEU A C 1
ATOM 839 O O . LEU A 1 101 ? 24.704 -12.197 -26.524 1.00 93.94 101 LEU A O 1
ATOM 843 N N . LEU A 1 102 ? 22.761 -11.134 -26.171 1.00 92.88 102 LEU A N 1
ATOM 844 C CA . LEU A 1 102 ? 22.064 -11.751 -27.299 1.00 92.88 102 LEU A CA 1
ATOM 845 C C . LEU A 1 102 ? 22.671 -11.343 -28.649 1.00 92.88 102 LEU A C 1
ATOM 847 O O . LEU A 1 102 ? 22.835 -12.193 -29.524 1.00 92.88 102 LEU A O 1
ATOM 851 N N . MET A 1 103 ? 23.046 -10.072 -28.811 1.00 90.44 103 MET A N 1
ATOM 852 C CA . MET A 1 103 ? 23.747 -9.585 -30.002 1.00 90.44 103 MET A CA 1
ATOM 853 C C . MET A 1 103 ? 25.115 -10.259 -30.166 1.00 90.44 103 MET A C 1
ATOM 855 O O . MET A 1 103 ? 25.472 -10.653 -31.277 1.00 90.44 103 MET A O 1
ATOM 859 N N . LYS A 1 104 ? 25.855 -10.471 -29.070 1.00 90.62 104 LYS A N 1
ATOM 860 C CA . LYS A 1 104 ? 27.132 -11.192 -29.094 1.00 90.62 104 LYS A CA 1
ATOM 861 C C . LYS A 1 104 ? 26.936 -12.650 -29.507 1.00 90.62 104 LYS A C 1
ATOM 863 O O . LYS A 1 104 ? 27.612 -13.108 -30.426 1.00 90.62 104 LYS A O 1
ATOM 868 N N . VAL A 1 105 ? 25.966 -13.354 -28.917 1.00 91.12 105 VAL A N 1
ATOM 869 C CA . VAL A 1 105 ? 25.604 -14.727 -29.321 1.00 91.12 105 VAL A CA 1
ATOM 870 C C . VAL A 1 105 ? 25.241 -14.786 -30.807 1.00 91.12 105 VAL A C 1
ATOM 872 O O . VAL A 1 105 ? 25.709 -15.679 -31.506 1.00 91.12 105 VAL A O 1
ATOM 875 N N . TYR A 1 106 ? 24.473 -13.815 -31.308 1.00 88.38 106 TYR A N 1
ATOM 876 C CA . TYR A 1 106 ? 24.108 -13.726 -32.724 1.00 88.38 106 TYR A CA 1
ATOM 877 C C . TYR A 1 106 ? 25.329 -13.535 -33.640 1.00 88.38 106 TYR A C 1
ATOM 879 O O . TYR A 1 106 ? 25.376 -14.109 -34.726 1.00 88.38 106 TYR A O 1
ATOM 887 N N . SER A 1 107 ? 26.325 -12.756 -33.204 1.00 87.12 107 SER A N 1
ATOM 888 C CA . SER A 1 107 ? 27.571 -12.548 -33.955 1.00 87.12 107 SER A CA 1
ATOM 889 C C . SER A 1 107 ? 28.455 -13.799 -34.023 1.00 87.12 107 SER A C 1
ATOM 891 O O . SER A 1 107 ? 29.118 -14.019 -35.034 1.00 87.12 107 SER A O 1
ATOM 893 N N . LEU A 1 108 ? 28.445 -14.625 -32.968 1.00 89.25 108 LEU A N 1
ATOM 894 C CA . LEU A 1 108 ? 29.195 -15.882 -32.898 1.00 89.25 108 LEU A CA 1
ATOM 895 C C . LEU A 1 108 ? 28.504 -16.996 -33.695 1.00 89.25 108 LEU A C 1
ATOM 897 O O . LEU A 1 108 ? 29.158 -17.715 -34.447 1.00 89.25 108 LEU A O 1
ATOM 901 N N . ASP A 1 109 ? 27.184 -17.125 -33.539 1.00 89.38 109 ASP A N 1
ATOM 902 C CA . ASP A 1 109 ? 26.349 -18.070 -34.276 1.00 89.38 109 ASP A CA 1
ATOM 903 C C . ASP A 1 109 ? 24.951 -17.483 -34.546 1.00 89.38 109 ASP A C 1
ATOM 905 O O . ASP A 1 109 ? 24.061 -17.441 -33.684 1.00 89.38 109 ASP A O 1
ATOM 909 N N . ALA A 1 110 ? 24.736 -17.075 -35.798 1.00 86.62 110 ALA A N 1
ATOM 910 C CA . ALA A 1 110 ? 23.480 -16.486 -36.247 1.00 86.62 110 ALA A CA 1
ATOM 911 C C . ALA A 1 110 ? 22.286 -17.456 -36.151 1.00 86.62 110 ALA A C 1
ATOM 913 O O . ALA A 1 110 ? 21.152 -17.007 -35.969 1.00 86.62 110 ALA A O 1
ATOM 914 N N . ALA A 1 111 ? 22.493 -18.776 -36.249 1.00 87.88 111 ALA A N 1
ATOM 915 C CA . ALA A 1 111 ? 21.408 -19.754 -36.150 1.00 87.88 111 ALA A CA 1
ATOM 916 C C . ALA A 1 111 ? 20.897 -19.871 -34.706 1.00 87.88 111 ALA A C 1
ATOM 918 O O . ALA A 1 111 ? 19.680 -19.864 -34.465 1.00 87.88 111 ALA A O 1
ATOM 919 N N . VAL A 1 112 ? 21.819 -19.909 -33.739 1.00 89.56 112 VAL A N 1
ATOM 920 C CA . VAL A 1 112 ? 21.497 -19.896 -32.304 1.00 89.56 112 VAL A CA 1
ATOM 921 C C . VAL A 1 112 ? 20.813 -18.583 -31.929 1.00 89.56 112 VAL A C 1
ATOM 923 O O . VAL A 1 112 ? 19.714 -18.602 -31.364 1.00 89.56 112 VAL A O 1
ATOM 926 N N . GLY A 1 113 ? 21.402 -17.447 -32.318 1.00 87.12 113 GLY A N 1
ATOM 927 C CA . GLY A 1 113 ? 20.836 -16.122 -32.067 1.00 87.12 113 GLY A CA 1
ATOM 928 C C . GLY A 1 113 ? 19.426 -15.965 -32.646 1.00 87.12 113 GLY A C 1
ATOM 929 O O . GLY A 1 113 ? 18.502 -15.576 -31.931 1.00 87.12 113 GLY A O 1
ATOM 930 N N . LYS A 1 114 ? 19.208 -16.366 -33.906 1.00 87.50 114 LYS A N 1
ATOM 931 C CA . LYS A 1 114 ? 17.883 -16.334 -34.546 1.00 87.50 114 LYS A CA 1
ATOM 932 C C . LYS A 1 114 ? 16.867 -17.224 -33.828 1.00 87.50 114 LYS A C 1
ATOM 934 O O . LYS A 1 114 ? 15.707 -16.845 -33.679 1.00 87.50 114 LYS A O 1
ATOM 939 N N . THR A 1 115 ? 17.277 -18.396 -33.346 1.00 90.62 115 THR A N 1
ATOM 940 C CA . THR A 1 115 ? 16.394 -19.292 -32.580 1.00 90.62 115 THR A CA 1
ATOM 941 C C . THR A 1 115 ? 15.948 -18.662 -31.259 1.00 90.62 115 THR A C 1
ATOM 943 O O . THR A 1 115 ? 14.787 -18.812 -30.869 1.00 90.62 115 THR A O 1
ATOM 946 N N . LEU A 1 116 ? 16.849 -17.955 -30.574 1.00 91.81 116 LEU A N 1
ATOM 947 C CA . LEU A 1 116 ? 16.545 -17.232 -29.339 1.00 91.81 116 LEU A CA 1
ATOM 948 C C . LEU A 1 116 ? 15.620 -16.037 -29.596 1.00 91.81 116 LEU A C 1
ATOM 950 O O . LEU A 1 116 ? 14.588 -15.931 -28.938 1.00 91.81 116 LEU A O 1
ATOM 954 N N . VAL A 1 117 ? 15.927 -15.197 -30.590 1.00 90.81 117 VAL A N 1
ATOM 955 C CA . VAL A 1 117 ? 15.090 -14.043 -30.971 1.00 90.81 117 VAL A CA 1
ATOM 956 C C . VAL A 1 117 ? 13.672 -14.488 -31.337 1.00 90.81 117 VAL A C 1
ATOM 958 O O . VAL A 1 117 ? 12.707 -13.918 -30.836 1.00 90.81 117 VAL A O 1
ATOM 961 N N . ASN A 1 118 ? 13.523 -15.551 -32.134 1.00 90.50 118 ASN A N 1
ATOM 962 C CA . ASN A 1 118 ? 12.204 -16.071 -32.507 1.00 90.50 118 ASN A CA 1
ATOM 963 C C . ASN A 1 118 ? 11.426 -16.620 -31.308 1.00 90.50 118 ASN A C 1
ATOM 965 O O . ASN A 1 118 ? 10.217 -16.425 -31.228 1.00 90.50 118 ASN A O 1
ATOM 969 N N . PHE A 1 119 ? 12.103 -17.281 -30.363 1.00 92.81 119 PHE A N 1
ATOM 970 C CA . PHE A 1 119 ? 11.459 -17.721 -29.127 1.00 92.81 119 PHE A CA 1
ATOM 971 C C . PHE A 1 119 ? 10.947 -16.527 -28.309 1.00 92.81 119 PHE A C 1
ATOM 973 O O . PHE A 1 119 ? 9.802 -16.545 -27.863 1.00 92.81 119 PHE A O 1
ATOM 980 N N . LEU A 1 120 ? 11.763 -15.483 -28.143 1.00 93.44 120 LEU A N 1
ATOM 981 C CA . LEU A 1 120 ? 11.364 -14.272 -27.421 1.00 93.44 120 LEU A CA 1
ATOM 982 C C . LEU A 1 120 ? 10.216 -13.549 -28.138 1.00 93.44 120 LEU A C 1
ATOM 984 O O . LEU A 1 120 ? 9.278 -13.099 -27.487 1.00 93.44 120 LEU A O 1
ATOM 988 N N . HIS A 1 121 ? 10.240 -13.503 -29.473 1.00 91.94 121 HIS A N 1
ATOM 989 C CA . HIS A 1 121 ? 9.163 -12.920 -30.275 1.00 91.94 121 HIS A CA 1
ATOM 990 C C . HIS A 1 121 ? 7.865 -13.724 -30.126 1.00 91.94 121 HIS A C 1
ATOM 992 O O . HIS A 1 121 ? 6.791 -13.151 -29.970 1.00 91.94 121 HIS A O 1
ATOM 998 N N . GLN A 1 122 ? 7.958 -15.056 -30.081 1.00 92.38 122 GLN A N 1
ATOM 999 C CA . GLN A 1 122 ? 6.813 -15.918 -29.804 1.00 92.38 122 GLN A CA 1
ATOM 1000 C C . GLN A 1 122 ? 6.248 -15.678 -28.397 1.00 92.38 122 GLN A C 1
ATOM 1002 O O . GLN A 1 122 ? 5.039 -15.543 -28.259 1.00 92.38 122 GLN A O 1
ATOM 1007 N N . GLN A 1 123 ? 7.087 -15.563 -27.361 1.00 92.19 123 GLN A N 1
ATOM 1008 C CA . GLN A 1 123 ? 6.617 -15.243 -26.003 1.00 92.19 123 GLN A CA 1
ATOM 1009 C C . GLN A 1 123 ? 5.968 -13.854 -25.917 1.00 92.19 123 GLN A C 1
ATOM 1011 O O . GLN A 1 123 ? 4.983 -13.655 -25.196 1.00 92.19 123 GLN A O 1
ATOM 1016 N N . PHE A 1 124 ? 6.487 -12.897 -26.683 1.00 91.81 124 PHE A N 1
ATOM 1017 C CA . PHE A 1 124 ? 5.903 -11.572 -26.817 1.00 91.81 124 PHE A CA 1
ATOM 1018 C C . PHE A 1 124 ? 4.516 -11.627 -27.481 1.00 91.81 124 PHE A C 1
ATOM 1020 O O . PHE A 1 124 ? 3.553 -11.102 -26.920 1.00 91.81 124 PHE A O 1
ATOM 1027 N N . GLN A 1 125 ? 4.374 -12.356 -28.593 1.00 91.38 125 GLN A N 1
ATOM 1028 C CA . GLN A 1 125 ? 3.082 -12.602 -29.241 1.00 91.38 125 GLN A CA 1
ATOM 1029 C C . GLN A 1 125 ? 2.109 -13.360 -28.325 1.00 91.38 125 GLN A C 1
ATOM 1031 O O . GLN A 1 125 ? 0.934 -13.005 -28.247 1.00 91.38 125 GLN A O 1
ATOM 1036 N N . ASP A 1 126 ? 2.579 -14.376 -27.598 1.00 89.62 126 ASP A N 1
ATOM 1037 C CA . ASP A 1 126 ? 1.771 -15.142 -26.645 1.00 89.62 126 ASP A CA 1
ATOM 1038 C C . ASP A 1 126 ? 1.233 -14.247 -25.523 1.00 89.62 126 ASP A C 1
ATOM 1040 O O . ASP A 1 126 ? 0.093 -14.417 -25.090 1.00 89.62 126 ASP A O 1
ATOM 1044 N N . SER A 1 127 ? 2.027 -13.273 -25.069 1.00 88.12 127 SER A N 1
ATOM 1045 C CA . SER A 1 127 ? 1.596 -12.293 -24.068 1.00 88.12 127 SER A CA 1
ATOM 1046 C C . SER A 1 127 ? 0.450 -11.433 -24.601 1.00 88.12 127 SER A C 1
ATOM 1048 O O . SER A 1 127 ? -0.548 -11.263 -23.909 1.00 88.12 127 SER A O 1
ATOM 1050 N N . ILE A 1 128 ? 0.532 -10.977 -25.855 1.00 88.06 128 ILE A N 1
ATOM 1051 C CA . ILE A 1 128 ? -0.540 -10.210 -26.507 1.00 88.06 128 ILE A CA 1
ATOM 1052 C C . ILE A 1 128 ? -1.779 -11.081 -26.746 1.00 88.06 128 ILE A C 1
ATOM 1054 O O . ILE A 1 128 ? -2.888 -10.662 -26.429 1.00 88.06 128 ILE A O 1
ATOM 1058 N N . ASN A 1 129 ? -1.626 -12.314 -27.232 1.00 87.38 129 ASN A N 1
ATOM 1059 C CA . ASN A 1 129 ? -2.749 -13.228 -27.476 1.00 87.38 129 ASN A CA 1
ATOM 1060 C C . ASN A 1 129 ? -3.543 -13.519 -26.194 1.00 87.38 129 ASN A C 1
ATOM 1062 O O . ASN A 1 129 ? -4.775 -13.590 -26.215 1.00 87.38 129 ASN A O 1
ATOM 1066 N N . LYS A 1 130 ? -2.843 -13.633 -25.060 1.00 83.50 130 LYS A N 1
ATOM 1067 C CA . LYS A 1 130 ? -3.463 -13.867 -23.752 1.00 83.50 130 LYS A CA 1
ATOM 1068 C C . LYS A 1 130 ? -4.275 -12.681 -23.227 1.00 83.50 130 LYS A C 1
ATOM 1070 O O . LYS A 1 130 ? -5.140 -12.881 -22.381 1.00 83.50 130 LYS A O 1
ATOM 1075 N N . THR A 1 131 ? -4.088 -11.472 -23.768 1.00 79.06 131 THR A N 1
ATOM 1076 C CA . THR A 1 131 ? -4.944 -10.311 -23.434 1.00 79.06 131 THR A CA 1
ATOM 1077 C C . THR A 1 131 ? -6.403 -10.503 -23.869 1.00 79.06 131 THR A C 1
ATOM 1079 O O . THR A 1 131 ? -7.301 -9.874 -23.306 1.00 79.06 131 THR A O 1
ATOM 1082 N N . VAL A 1 132 ? -6.638 -11.377 -24.857 1.00 76.56 132 VAL A N 1
ATOM 1083 C CA . VAL A 1 132 ? -7.953 -11.658 -25.456 1.00 76.56 132 VAL A CA 1
ATOM 1084 C C . VAL A 1 132 ? -8.567 -12.957 -24.929 1.00 76.56 132 VAL A C 1
ATOM 1086 O O . VAL A 1 132 ? -9.791 -13.102 -24.908 1.00 76.56 132 VAL A O 1
ATOM 1089 N N . SER A 1 133 ? -7.743 -13.930 -24.528 1.00 65.38 133 SER A N 1
ATOM 1090 C CA . SER A 1 133 ? -8.239 -15.226 -24.063 1.00 65.38 133 SER A CA 1
ATOM 1091 C C . SER A 1 133 ? -9.069 -15.064 -22.788 1.00 65.38 133 SER A C 1
ATOM 1093 O O . SER A 1 133 ? -8.560 -14.607 -21.768 1.00 65.38 133 SER A O 1
ATOM 1095 N N . ASN A 1 134 ? -10.333 -15.498 -22.831 1.00 54.97 134 ASN A N 1
ATOM 1096 C CA . ASN A 1 134 ? -11.241 -15.528 -21.676 1.00 54.97 134 ASN A CA 1
ATOM 1097 C C . ASN A 1 134 ? -10.920 -16.674 -20.691 1.00 54.97 134 ASN A C 1
ATOM 1099 O O . ASN A 1 134 ? -11.783 -17.023 -19.891 1.00 54.97 134 ASN A O 1
ATOM 1103 N N . ASP A 1 135 ? -9.730 -17.281 -20.753 1.00 51.78 135 ASP A N 1
ATOM 1104 C CA . ASP A 1 135 ? -9.327 -18.381 -19.869 1.00 51.78 135 ASP A CA 1
ATOM 1105 C C . ASP A 1 135 ? -8.963 -17.833 -18.476 1.00 51.78 135 ASP A C 1
ATOM 1107 O O . ASP A 1 135 ? -7.831 -17.910 -18.003 1.00 51.78 135 ASP A O 1
ATOM 1111 N N . THR A 1 136 ? -9.960 -17.255 -17.809 1.00 50.09 136 THR A N 1
ATOM 1112 C CA . THR A 1 136 ? -9.951 -16.859 -16.396 1.00 50.09 136 THR A CA 1
ATOM 1113 C C . THR A 1 136 ? -10.103 -18.060 -15.454 1.00 50.09 136 THR A C 1
ATOM 1115 O O . THR A 1 136 ? -10.075 -17.892 -14.238 1.00 50.09 136 THR A O 1
ATOM 1118 N N . GLU A 1 137 ? -10.232 -19.283 -15.987 1.00 43.59 137 GLU A N 1
ATOM 1119 C CA . GLU A 1 137 ? -10.318 -20.519 -15.192 1.00 43.59 137 GLU A CA 1
ATOM 1120 C C . GLU A 1 137 ? -8.969 -20.956 -14.597 1.00 43.59 137 GLU A C 1
ATOM 1122 O O . GLU A 1 137 ? -8.941 -21.704 -13.618 1.00 43.59 137 GLU A O 1
ATOM 1127 N N . VAL A 1 138 ? -7.841 -20.472 -15.130 1.00 48.31 138 VAL A N 1
ATOM 1128 C CA . VAL A 1 138 ? -6.537 -20.674 -14.490 1.00 48.31 138 VAL A CA 1
ATOM 1129 C C . VAL A 1 138 ? -6.334 -19.551 -13.485 1.00 48.31 138 VAL A C 1
ATOM 1131 O O . VAL A 1 138 ? -6.104 -18.405 -13.871 1.00 48.31 138 VAL A O 1
ATOM 1134 N N . ALA A 1 139 ? -6.414 -19.887 -12.195 1.00 48.12 139 ALA A N 1
ATOM 1135 C CA . ALA A 1 139 ? -6.024 -18.989 -11.116 1.00 48.12 139 ALA A CA 1
ATOM 1136 C C . ALA A 1 139 ? -4.617 -18.449 -11.408 1.00 48.12 139 ALA A C 1
ATOM 1138 O O . ALA A 1 139 ? -3.637 -19.196 -11.359 1.00 48.12 139 ALA A O 1
ATOM 1139 N N . GLN A 1 140 ? -4.534 -17.170 -11.775 1.00 60.53 140 GLN A N 1
ATOM 1140 C CA . GLN A 1 140 ? -3.250 -16.527 -12.008 1.00 60.53 140 GLN A CA 1
ATOM 1141 C C . GLN A 1 140 ? -2.504 -16.449 -10.667 1.00 60.53 140 GLN A C 1
ATOM 1143 O O . GLN A 1 140 ? -3.138 -16.198 -9.634 1.00 60.53 140 GLN A O 1
ATOM 1148 N N . PRO A 1 141 ? -1.186 -16.707 -10.648 1.00 59.41 141 PRO A N 1
ATOM 1149 C CA . PRO A 1 141 ? -0.390 -16.548 -9.437 1.00 59.41 141 PRO A CA 1
ATOM 1150 C C . PRO A 1 141 ? -0.462 -15.093 -8.951 1.00 59.41 141 PRO A C 1
ATOM 1152 O O . PRO A 1 141 ? -0.663 -14.181 -9.753 1.00 59.41 141 PRO A O 1
ATOM 1155 N N . SER A 1 142 ? -0.285 -14.865 -7.647 1.00 58.06 142 SER A N 1
ATOM 1156 C CA . SER A 1 142 ? -0.318 -13.515 -7.051 1.00 58.06 142 SER A CA 1
ATOM 1157 C C . SER A 1 142 ? 0.677 -12.543 -7.703 1.00 58.06 142 SER A C 1
ATOM 1159 O O . SER A 1 142 ? 0.381 -11.363 -7.830 1.00 58.06 142 SER A O 1
ATOM 1161 N N . GLU A 1 143 ? 1.791 -13.073 -8.212 1.00 63.81 143 GLU A N 1
ATOM 1162 C CA . GLU A 1 143 ? 2.900 -12.378 -8.888 1.00 63.81 143 GLU A CA 1
ATOM 1163 C C . GLU A 1 143 ? 2.555 -11.849 -10.294 1.00 63.81 143 GLU A C 1
ATOM 1165 O O . GLU A 1 143 ? 3.389 -11.272 -10.995 1.00 63.81 143 GLU A O 1
ATOM 1170 N N . TYR A 1 144 ? 1.347 -12.113 -10.786 1.00 80.75 144 TYR A N 1
ATOM 1171 C CA . TYR A 1 144 ? 0.977 -11.765 -12.147 1.00 80.75 144 TYR A CA 1
ATOM 1172 C C . TYR A 1 144 ? 0.853 -10.241 -12.319 1.00 80.75 144 TYR A C 1
ATOM 1174 O O . TYR A 1 144 ? -0.115 -9.622 -11.884 1.00 80.75 144 TYR A O 1
ATOM 1182 N N . THR A 1 145 ? 1.826 -9.635 -13.009 1.00 83.38 145 THR A N 1
ATOM 1183 C CA . THR A 1 145 ? 1.886 -8.179 -13.234 1.00 83.38 145 THR A CA 1
ATOM 1184 C C . THR A 1 145 ? 0.964 -7.662 -14.333 1.00 83.38 145 THR A C 1
ATOM 1186 O O . THR A 1 145 ? 0.623 -6.480 -14.329 1.00 83.38 145 THR A O 1
ATOM 1189 N N . GLY A 1 146 ? 0.515 -8.536 -15.234 1.00 86.69 146 GLY A N 1
ATOM 1190 C CA . GLY A 1 146 ? -0.343 -8.177 -16.360 1.00 86.69 146 GLY A CA 1
ATOM 1191 C C . GLY A 1 146 ? 0.271 -8.490 -17.728 1.00 86.69 146 GLY A C 1
ATOM 1192 O O . GLY A 1 146 ? 1.491 -8.459 -17.921 1.00 86.69 146 GLY A O 1
ATOM 1193 N N . PHE A 1 147 ? -0.571 -8.848 -18.697 1.00 87.50 147 PHE A N 1
ATOM 1194 C CA . PHE A 1 147 ? -0.147 -9.196 -20.054 1.00 87.50 147 PHE A CA 1
ATOM 1195 C C . PHE A 1 147 ? 0.318 -7.969 -20.848 1.00 87.50 147 PHE A C 1
ATOM 1197 O O . PHE A 1 147 ? 1.254 -8.089 -21.640 1.00 87.50 147 PHE A O 1
ATOM 1204 N N . TRP A 1 148 ? -0.274 -6.792 -20.616 1.00 90.56 148 TRP A N 1
ATOM 1205 C CA . TRP A 1 148 ? 0.171 -5.551 -21.251 1.00 90.56 148 TRP A CA 1
ATOM 1206 C C . TRP A 1 148 ? 1.481 -5.058 -20.647 1.00 90.56 148 TRP A C 1
ATOM 1208 O O . TRP A 1 148 ? 2.312 -4.524 -21.382 1.00 90.56 148 TRP A O 1
ATOM 1218 N N . ASN A 1 149 ? 1.729 -5.326 -19.363 1.00 92.31 149 ASN A N 1
ATOM 1219 C CA . ASN A 1 149 ? 3.034 -5.091 -18.759 1.00 92.31 149 ASN A CA 1
ATOM 1220 C C . ASN A 1 149 ? 4.119 -5.966 -19.404 1.00 92.31 149 ASN A C 1
ATOM 1222 O O . ASN A 1 149 ? 5.169 -5.473 -19.812 1.00 92.31 149 ASN A O 1
ATOM 1226 N N . LYS A 1 150 ? 3.848 -7.262 -19.605 1.00 91.44 150 LYS A N 1
ATOM 1227 C CA . LYS A 1 150 ? 4.769 -8.152 -20.339 1.00 91.44 150 LYS A CA 1
ATOM 1228 C C . LYS A 1 150 ? 4.974 -7.703 -21.786 1.00 91.44 150 LYS A C 1
ATOM 1230 O O . LYS A 1 150 ? 6.098 -7.752 -22.283 1.00 91.44 150 LYS A O 1
ATOM 1235 N N . ALA A 1 151 ? 3.923 -7.215 -22.447 1.00 92.75 151 ALA A N 1
ATOM 1236 C CA . ALA A 1 151 ? 4.031 -6.639 -23.783 1.00 92.75 151 ALA A CA 1
ATOM 1237 C C . ALA A 1 151 ? 4.896 -5.363 -23.802 1.00 92.75 151 ALA A C 1
ATOM 1239 O O . ALA A 1 151 ? 5.762 -5.235 -24.664 1.00 92.75 151 ALA A O 1
ATOM 1240 N N . LYS A 1 152 ? 4.741 -4.459 -22.825 1.00 94.38 152 LYS A N 1
ATOM 1241 C CA . LYS A 1 152 ? 5.609 -3.281 -22.638 1.00 94.38 152 LYS A CA 1
ATOM 1242 C C . LYS A 1 152 ? 7.076 -3.690 -22.531 1.00 94.38 152 LYS A C 1
ATOM 1244 O O . LYS A 1 152 ? 7.925 -3.118 -23.210 1.00 94.38 152 LYS A O 1
ATOM 1249 N N . LEU A 1 153 ? 7.373 -4.673 -21.684 1.00 95.62 153 LEU A N 1
ATOM 1250 C CA . LEU A 1 153 ? 8.739 -5.132 -21.436 1.00 95.62 153 LEU A CA 1
ATOM 1251 C C . LEU A 1 153 ? 9.346 -5.842 -22.647 1.00 95.62 153 LEU A C 1
ATOM 1253 O O . LEU A 1 153 ? 10.516 -5.617 -22.950 1.00 95.62 153 LEU A O 1
ATOM 1257 N N . GLY A 1 154 ? 8.540 -6.619 -23.377 1.00 94.50 154 GLY A N 1
ATOM 1258 C CA . GLY A 1 154 ? 8.917 -7.190 -24.667 1.00 94.50 154 GLY A CA 1
ATOM 1259 C C . GLY A 1 154 ? 9.239 -6.111 -25.700 1.00 94.50 154 GLY A C 1
ATOM 1260 O O . GLY A 1 154 ? 10.325 -6.134 -26.273 1.00 94.50 154 GLY A O 1
ATOM 1261 N N . LEU A 1 155 ? 8.349 -5.126 -25.886 1.00 95.38 155 LEU A N 1
ATOM 1262 C CA . LEU A 1 155 ? 8.573 -3.995 -26.793 1.00 95.38 155 LEU A CA 1
ATOM 1263 C C . LEU A 1 155 ? 9.873 -3.265 -26.441 1.00 95.38 155 LEU A C 1
ATOM 1265 O O . LEU A 1 155 ? 10.721 -3.093 -27.308 1.00 95.38 155 LEU A O 1
ATOM 1269 N N . ARG A 1 156 ? 10.063 -2.918 -25.161 1.00 95.19 156 ARG A N 1
ATOM 1270 C CA . ARG A 1 156 ? 11.272 -2.253 -24.656 1.00 95.19 156 ARG A CA 1
ATOM 1271 C C . ARG A 1 156 ? 12.544 -3.039 -24.981 1.00 95.19 156 ARG A C 1
ATOM 1273 O O . ARG A 1 156 ? 13.524 -2.445 -25.420 1.00 95.19 156 ARG A O 1
ATOM 1280 N N . PHE A 1 157 ? 12.514 -4.361 -24.815 1.00 96.12 157 PHE A N 1
ATOM 1281 C CA . PHE A 1 157 ? 13.641 -5.229 -25.140 1.00 96.12 157 PHE A CA 1
ATOM 1282 C C . PHE A 1 157 ? 13.920 -5.298 -26.647 1.00 96.12 157 PHE A C 1
ATOM 1284 O O . PHE A 1 157 ? 15.070 -5.174 -27.058 1.00 96.12 157 PHE A O 1
ATOM 1291 N N . PHE A 1 158 ? 12.893 -5.443 -27.491 1.00 93.50 158 PHE A N 1
ATOM 1292 C CA . PHE A 1 158 ? 13.081 -5.461 -28.947 1.00 93.50 158 PHE A CA 1
ATOM 1293 C C . PHE A 1 158 ? 13.612 -4.134 -29.491 1.00 93.50 158 PHE A C 1
ATOM 1295 O O . PHE A 1 158 ? 14.394 -4.145 -30.440 1.00 93.50 158 PHE A O 1
ATOM 1302 N N . SER A 1 159 ? 13.282 -3.009 -28.857 1.00 92.50 159 SER A N 1
ATOM 1303 C CA . SER A 1 159 ? 13.848 -1.698 -29.199 1.00 92.50 159 SER A CA 1
ATOM 1304 C C . SER A 1 159 ? 15.363 -1.629 -29.024 1.00 92.50 159 SER A C 1
ATOM 1306 O O . SER A 1 159 ? 16.029 -0.885 -29.739 1.00 92.50 159 SER A O 1
ATOM 1308 N N . LEU A 1 160 ? 15.921 -2.436 -28.121 1.00 92.44 160 LEU A N 1
ATOM 1309 C CA . LEU A 1 160 ? 17.363 -2.559 -27.917 1.00 92.44 160 LEU A CA 1
ATOM 1310 C C . LEU A 1 160 ? 18.032 -3.452 -28.975 1.00 92.44 160 LEU A C 1
ATOM 1312 O O . LEU A 1 160 ? 19.247 -3.439 -29.109 1.00 92.44 160 LEU A O 1
ATOM 1316 N N . LEU A 1 161 ? 17.272 -4.231 -29.747 1.00 89.94 161 LEU A N 1
ATOM 1317 C CA . LEU A 1 161 ? 17.804 -5.116 -30.790 1.00 89.94 161 LEU A CA 1
ATOM 1318 C C . LEU A 1 161 ? 17.836 -4.461 -32.180 1.00 89.94 161 LEU A C 1
ATOM 1320 O O . LEU A 1 161 ? 18.085 -5.144 -33.175 1.00 89.94 161 LEU A O 1
ATOM 1324 N N . THR A 1 162 ? 17.640 -3.142 -32.260 1.00 86.12 162 THR A N 1
ATOM 1325 C CA . THR A 1 162 ? 17.768 -2.357 -33.500 1.00 86.12 162 THR A CA 1
ATOM 1326 C C . THR A 1 162 ? 19.079 -2.568 -34.273 1.00 86.12 162 THR A C 1
ATOM 1328 O O . THR A 1 162 ? 19.024 -2.469 -35.495 1.00 86.12 162 THR A O 1
ATOM 1331 N N . PRO A 1 163 ? 20.240 -2.909 -33.666 1.00 84.69 163 PRO A N 1
ATOM 1332 C CA . PRO A 1 163 ? 21.449 -3.184 -34.449 1.00 84.69 163 PRO A CA 1
ATOM 1333 C C . PRO A 1 163 ? 21.415 -4.504 -35.237 1.00 84.69 163 PRO A C 1
ATOM 1335 O O . PRO A 1 163 ? 22.180 -4.664 -36.184 1.00 84.69 163 PRO A O 1
ATOM 1338 N N . ILE A 1 164 ? 20.570 -5.467 -34.844 1.00 82.62 164 ILE A N 1
ATOM 1339 C CA . ILE A 1 164 ? 20.507 -6.806 -35.463 1.00 82.62 164 ILE A CA 1
ATOM 1340 C C . ILE A 1 164 ? 19.198 -7.068 -36.229 1.00 82.62 164 ILE A C 1
ATOM 1342 O O . ILE A 1 164 ? 19.186 -7.886 -37.150 1.00 82.62 164 ILE A O 1
ATOM 1346 N N . ILE A 1 165 ? 18.108 -6.378 -35.877 1.00 84.31 165 ILE A N 1
ATOM 1347 C CA . ILE A 1 165 ? 16.783 -6.483 -36.511 1.00 84.31 165 ILE A CA 1
ATOM 1348 C C . ILE A 1 165 ? 16.517 -5.235 -37.362 1.00 84.31 165 ILE A C 1
ATOM 1350 O O . ILE A 1 165 ? 16.991 -4.147 -37.049 1.00 84.31 165 ILE A O 1
ATOM 1354 N N . SER A 1 166 ? 15.753 -5.384 -38.447 1.00 84.94 166 SER A N 1
ATOM 1355 C CA . SER A 1 166 ? 15.382 -4.269 -39.328 1.00 84.94 166 SER A CA 1
ATOM 1356 C C . SER A 1 166 ? 14.671 -3.135 -38.571 1.00 84.94 166 SER A C 1
ATOM 1358 O O . SER A 1 166 ? 13.699 -3.371 -37.848 1.00 84.94 166 SER A O 1
ATOM 1360 N N . GLU A 1 167 ? 15.115 -1.889 -38.789 1.00 85.88 167 GLU A N 1
ATOM 1361 C CA . GLU A 1 167 ? 14.486 -0.690 -38.213 1.00 85.88 167 GLU A CA 1
ATOM 1362 C C . GLU A 1 167 ? 12.993 -0.609 -38.571 1.00 85.88 167 GLU A C 1
ATOM 1364 O O . GLU A 1 167 ? 12.173 -0.269 -37.722 1.00 85.88 167 GLU A O 1
ATOM 1369 N N . ASP A 1 168 ? 12.624 -0.948 -39.811 1.00 86.00 168 ASP A N 1
ATOM 1370 C CA . ASP A 1 168 ? 11.237 -0.863 -40.284 1.00 86.00 168 ASP A CA 1
ATOM 1371 C C . ASP A 1 168 ? 10.319 -1.859 -39.568 1.00 86.00 168 ASP A C 1
ATOM 1373 O O . ASP A 1 168 ? 9.184 -1.516 -39.229 1.00 86.00 168 ASP A O 1
ATOM 1377 N N . ASP A 1 169 ? 10.823 -3.054 -39.259 1.00 86.50 169 ASP A N 1
ATOM 1378 C CA . ASP A 1 169 ? 10.049 -4.068 -38.546 1.00 86.50 169 ASP A CA 1
ATOM 1379 C C . ASP A 1 169 ? 9.823 -3.665 -37.089 1.00 86.50 169 ASP A C 1
ATOM 1381 O O . ASP A 1 169 ? 8.712 -3.804 -36.583 1.00 86.50 169 ASP A O 1
ATOM 1385 N N . ILE A 1 170 ? 10.824 -3.084 -36.422 1.00 89.25 170 ILE A N 1
ATOM 1386 C CA . ILE A 1 170 ? 10.657 -2.573 -35.054 1.00 89.25 170 ILE A CA 1
ATOM 1387 C C . ILE A 1 170 ? 9.691 -1.382 -35.037 1.00 89.25 170 ILE A C 1
ATOM 1389 O O . ILE A 1 170 ? 8.788 -1.335 -34.203 1.00 89.25 170 ILE A O 1
ATOM 1393 N N . LEU A 1 171 ? 9.819 -0.437 -35.974 1.00 91.19 171 LEU A N 1
ATOM 1394 C CA . LEU A 1 171 ? 8.898 0.700 -36.079 1.00 91.19 171 LEU A CA 1
ATOM 1395 C C . LEU A 1 171 ? 7.461 0.261 -36.409 1.00 91.19 171 LEU A C 1
ATOM 1397 O O . LEU A 1 171 ? 6.505 0.909 -35.968 1.00 91.19 171 LEU A O 1
ATOM 1401 N N . SER A 1 172 ? 7.285 -0.859 -37.119 1.00 91.31 172 SER A N 1
ATOM 1402 C CA . SER A 1 172 ? 5.966 -1.459 -37.345 1.00 91.31 172 SER A CA 1
ATOM 1403 C C . SER A 1 172 ? 5.287 -1.891 -36.034 1.00 91.31 172 SER A C 1
ATOM 1405 O O . SER A 1 172 ? 4.076 -1.729 -35.886 1.00 91.31 172 SER A O 1
ATOM 1407 N N . LEU A 1 173 ? 6.060 -2.334 -35.031 1.00 92.31 173 LEU A N 1
ATOM 1408 C CA . LEU A 1 173 ? 5.529 -2.654 -33.700 1.00 92.31 173 LEU A CA 1
ATOM 1409 C C . LEU A 1 173 ? 4.985 -1.390 -33.024 1.00 92.31 173 LEU A C 1
ATOM 1411 O O . LEU A 1 173 ? 3.850 -1.382 -32.553 1.00 92.31 173 LEU A O 1
ATOM 1415 N N . TYR A 1 174 ? 5.768 -0.306 -33.017 1.00 94.56 174 TYR A N 1
ATOM 1416 C CA . TYR A 1 174 ? 5.364 0.971 -32.417 1.00 94.56 174 TYR A CA 1
ATOM 1417 C C . TYR A 1 174 ? 4.112 1.549 -33.075 1.00 94.56 174 TYR A C 1
ATOM 1419 O O . TYR A 1 174 ? 3.186 1.952 -32.373 1.00 94.56 174 TYR A O 1
ATOM 1427 N N . THR A 1 175 ? 4.067 1.570 -34.410 1.00 94.31 175 THR A N 1
ATOM 1428 C CA . THR A 1 175 ? 2.877 2.029 -35.145 1.00 94.31 175 THR A CA 1
ATOM 1429 C C . THR A 1 175 ? 1.652 1.182 -34.805 1.00 94.31 175 THR A C 1
ATOM 1431 O O . THR A 1 175 ? 0.617 1.753 -34.481 1.00 94.31 175 THR A O 1
ATOM 1434 N N . GLY A 1 176 ? 1.781 -0.147 -34.724 1.00 93.06 176 GLY A N 1
ATOM 1435 C CA . GLY A 1 176 ? 0.688 -1.030 -34.305 1.00 93.06 176 GLY A CA 1
ATOM 1436 C C . GLY A 1 176 ? 0.159 -0.759 -32.888 1.00 93.06 176 GLY A C 1
ATOM 1437 O O . GLY A 1 176 ? -1.056 -0.680 -32.694 1.00 93.06 176 GLY A O 1
ATOM 1438 N N . PHE A 1 177 ? 1.036 -0.548 -31.897 1.00 94.75 177 PHE A N 1
ATOM 1439 C CA . PHE A 1 177 ? 0.603 -0.187 -30.536 1.00 94.75 177 PHE A CA 1
ATOM 1440 C C . PHE A 1 177 ? -0.056 1.196 -30.474 1.00 94.75 177 PHE A C 1
ATOM 1442 O O . PHE A 1 177 ? -1.072 1.358 -29.796 1.00 94.75 177 PHE A O 1
ATOM 1449 N N . PHE A 1 178 ? 0.488 2.190 -31.181 1.00 95.69 178 PHE A N 1
ATOM 1450 C CA . PHE A 1 178 ? -0.096 3.531 -31.225 1.00 95.69 178 PHE A CA 1
ATOM 1451 C C . PHE A 1 178 ? -1.437 3.569 -31.958 1.00 95.69 178 PHE A C 1
ATOM 1453 O O . PHE A 1 178 ? -2.359 4.246 -31.498 1.00 95.69 178 PHE A O 1
ATOM 1460 N N . ASP A 1 179 ? -1.574 2.823 -33.052 1.00 94.06 179 ASP A N 1
ATOM 1461 C CA . ASP A 1 179 ? -2.833 2.688 -33.779 1.00 94.06 179 ASP A CA 1
ATOM 1462 C C . ASP A 1 179 ? -3.889 2.024 -32.897 1.00 94.06 179 ASP A C 1
ATOM 1464 O O . ASP A 1 179 ? -5.016 2.515 -32.819 1.00 94.06 179 ASP A O 1
ATOM 1468 N N . LEU A 1 180 ? -3.522 0.968 -32.162 1.00 92.56 180 LEU A N 1
ATOM 1469 C CA . LEU A 1 180 ? -4.412 0.325 -31.200 1.00 92.56 180 LEU A CA 1
ATOM 1470 C C . LEU A 1 180 ? -4.828 1.289 -30.078 1.00 92.56 180 LEU A C 1
ATOM 1472 O O . LEU A 1 180 ? -6.016 1.391 -29.769 1.00 92.56 180 LEU A O 1
ATOM 1476 N N . ALA A 1 181 ? -3.882 2.030 -29.494 1.00 92.62 181 ALA A N 1
ATOM 1477 C CA . ALA A 1 181 ? -4.170 3.011 -28.448 1.00 92.62 181 ALA A CA 1
ATOM 1478 C C . ALA A 1 181 ? -5.112 4.117 -28.951 1.00 92.62 181 ALA A C 1
ATOM 1480 O O . ALA A 1 181 ? -6.090 4.449 -28.284 1.00 92.62 181 ALA A O 1
ATOM 1481 N N . THR A 1 182 ? -4.863 4.648 -30.149 1.00 92.56 182 THR A N 1
ATOM 1482 C CA . THR A 1 182 ? -5.696 5.673 -30.792 1.00 92.56 182 THR A CA 1
ATOM 1483 C C . THR A 1 182 ? -7.090 5.145 -31.115 1.00 92.56 182 THR A C 1
ATOM 1485 O O . THR A 1 182 ? -8.086 5.811 -30.834 1.00 92.56 182 THR A O 1
ATOM 1488 N N . GLN A 1 183 ? -7.190 3.933 -31.663 1.00 91.12 183 GLN A N 1
ATOM 1489 C CA . GLN A 1 183 ? -8.469 3.286 -31.945 1.00 91.12 183 GLN A CA 1
ATOM 1490 C C . GLN A 1 183 ? -9.290 3.089 -30.670 1.00 91.12 183 GLN A C 1
ATOM 1492 O O . GLN A 1 183 ? -10.463 3.458 -30.646 1.00 91.12 183 GLN A O 1
ATOM 1497 N N . LEU A 1 184 ? -8.674 2.579 -29.599 1.00 88.31 184 LEU A N 1
ATOM 1498 C CA . LEU A 1 184 ? -9.324 2.424 -28.298 1.00 88.31 184 LEU A CA 1
ATOM 1499 C C . LEU A 1 184 ? -9.751 3.776 -27.719 1.00 88.31 184 LEU A C 1
ATOM 1501 O O . LEU A 1 184 ? -10.883 3.903 -27.261 1.00 88.31 184 LEU A O 1
ATOM 1505 N N . ASN A 1 185 ? -8.905 4.803 -27.792 1.00 89.00 185 ASN A N 1
ATOM 1506 C CA . ASN A 1 185 ? -9.245 6.143 -27.313 1.00 89.00 185 ASN A CA 1
ATOM 1507 C C . ASN A 1 185 ? -10.456 6.732 -28.064 1.00 89.00 185 ASN A C 1
ATOM 1509 O O . ASN A 1 185 ? -11.343 7.320 -27.454 1.00 89.00 185 ASN A O 1
ATOM 1513 N N . ASN A 1 186 ? -10.553 6.484 -29.373 1.00 87.12 186 ASN A N 1
ATOM 1514 C CA . ASN A 1 186 ? -11.673 6.938 -30.199 1.00 87.12 186 ASN A CA 1
ATOM 1515 C C . ASN A 1 186 ? -12.987 6.172 -29.951 1.00 87.12 186 ASN A C 1
ATOM 1517 O O . ASN A 1 186 ? -14.046 6.662 -30.342 1.00 87.12 186 ASN A O 1
ATOM 1521 N N . THR A 1 187 ? -12.959 4.996 -29.305 1.00 82.56 187 THR A N 1
ATOM 1522 C CA . THR A 1 187 ? -14.200 4.281 -28.939 1.00 82.56 187 THR A CA 1
ATOM 1523 C C . THR A 1 187 ? -14.994 4.997 -27.845 1.00 82.56 187 THR A C 1
ATOM 1525 O O . THR A 1 187 ? -16.224 4.943 -27.845 1.00 82.56 187 THR A O 1
ATOM 1528 N N . GLY A 1 188 ? -14.313 5.691 -26.929 1.00 66.75 188 GLY A N 1
ATOM 1529 C CA . GLY A 1 188 ? -14.927 6.495 -25.876 1.00 66.75 188 GLY A CA 1
ATOM 1530 C C . GLY A 1 188 ? -14.874 7.970 -26.247 1.00 66.75 188 GLY A C 1
ATOM 1531 O O . GLY A 1 188 ? -13.937 8.650 -25.855 1.00 66.75 188 GLY A O 1
ATOM 1532 N N . SER A 1 189 ? -15.867 8.480 -26.985 1.00 62.03 189 SER A N 1
ATOM 1533 C CA . SER A 1 189 ? -15.834 9.834 -27.575 1.00 62.03 189 SER A CA 1
ATOM 1534 C C . SER A 1 189 ? -15.525 10.978 -26.591 1.00 62.03 189 SER A C 1
ATOM 1536 O O . SER A 1 189 ? -15.012 12.004 -27.024 1.00 62.03 189 SER A O 1
ATOM 1538 N N . GLU A 1 190 ? -15.821 10.806 -25.293 1.00 70.00 190 GLU A N 1
ATOM 1539 C CA . GLU A 1 190 ? -15.538 11.783 -24.219 1.00 70.00 190 GLU A CA 1
ATOM 1540 C C . GLU A 1 190 ? -15.178 11.146 -22.856 1.00 70.00 190 GLU A C 1
ATOM 1542 O O . GLU A 1 190 ? -15.043 11.858 -21.860 1.00 70.00 190 GLU A O 1
ATOM 1547 N N . LYS A 1 191 ? -15.067 9.810 -22.768 1.00 80.44 191 LYS A N 1
ATOM 1548 C CA . LYS A 1 191 ? -14.765 9.106 -21.506 1.00 80.44 191 LYS A CA 1
ATOM 1549 C C . LYS A 1 191 ? -13.411 8.413 -21.552 1.00 80.44 191 LYS A C 1
ATOM 1551 O O . LYS A 1 191 ? -13.133 7.677 -22.499 1.00 80.44 191 LYS A O 1
ATOM 1556 N N . ARG A 1 192 ? -12.625 8.594 -20.483 1.00 86.19 192 ARG A N 1
ATOM 1557 C CA . ARG A 1 192 ? -11.317 7.958 -20.301 1.00 86.19 192 ARG A CA 1
ATOM 1558 C C . ARG A 1 192 ? -11.406 6.455 -20.550 1.00 86.19 192 ARG A C 1
ATOM 1560 O O . ARG A 1 192 ? -12.263 5.769 -19.994 1.00 86.19 192 ARG A O 1
ATOM 1567 N N . VAL A 1 193 ? -10.457 5.951 -21.331 1.00 88.94 193 VAL A N 1
ATOM 1568 C CA . VAL A 1 193 ? -10.279 4.522 -21.583 1.00 88.94 193 VAL A CA 1
ATOM 1569 C C . VAL A 1 193 ? -8.977 4.056 -20.911 1.00 88.94 193 VAL A C 1
ATOM 1571 O O . VAL A 1 193 ? -7.901 4.350 -21.438 1.00 88.94 193 VAL A O 1
ATOM 1574 N N . PRO A 1 194 ? -9.043 3.330 -19.772 1.00 89.00 194 PRO A N 1
ATOM 1575 C CA . PRO A 1 194 ? -7.869 2.892 -19.005 1.00 89.00 194 PRO A CA 1
ATOM 1576 C C . PRO A 1 194 ? -6.811 2.171 -19.844 1.00 89.00 194 PRO A C 1
ATOM 1578 O O . PRO A 1 194 ? -5.628 2.505 -19.791 1.00 89.00 194 PRO A O 1
ATOM 1581 N N . LEU A 1 195 ? -7.247 1.213 -20.668 1.00 90.81 195 LEU A N 1
ATOM 1582 C CA . LEU A 1 195 ? -6.355 0.421 -21.509 1.00 90.81 195 LEU A CA 1
ATOM 1583 C C . LEU A 1 195 ? -5.652 1.260 -22.591 1.00 90.81 195 LEU A C 1
ATOM 1585 O O . LEU A 1 195 ? -4.485 1.024 -22.894 1.00 90.81 195 LEU A O 1
ATOM 1589 N N . ALA A 1 196 ? -6.342 2.252 -23.159 1.00 92.00 196 ALA A N 1
ATOM 1590 C CA . ALA A 1 196 ? -5.766 3.123 -24.181 1.00 92.00 196 ALA A CA 1
ATOM 1591 C C . ALA A 1 196 ? -4.624 3.968 -23.601 1.00 92.00 196 ALA A C 1
ATOM 1593 O O . ALA A 1 196 ? -3.565 4.075 -24.217 1.00 92.00 196 ALA A O 1
ATOM 1594 N N . GLU A 1 197 ? -4.817 4.520 -22.399 1.00 92.12 197 GLU A N 1
ATOM 1595 C CA . GLU A 1 197 ? -3.779 5.277 -21.693 1.00 92.12 197 GLU A CA 1
ATOM 1596 C C . GLU A 1 197 ? -2.588 4.408 -21.286 1.00 92.12 197 GLU A C 1
ATOM 1598 O O . GLU A 1 197 ? -1.449 4.838 -21.460 1.00 92.12 197 GLU A O 1
ATOM 1603 N N . LEU A 1 198 ? -2.842 3.188 -20.795 1.00 93.44 198 LEU A N 1
ATOM 1604 C CA . LEU A 1 198 ? -1.803 2.210 -20.460 1.00 93.44 198 LEU A CA 1
ATOM 1605 C C . LEU A 1 198 ? -0.899 1.933 -21.669 1.00 93.44 198 LEU A C 1
ATOM 1607 O O . LEU A 1 198 ? 0.320 2.072 -21.574 1.00 93.44 198 LEU A O 1
ATOM 1611 N N . ILE A 1 199 ? -1.491 1.572 -22.815 1.00 94.44 199 ILE A N 1
ATOM 1612 C CA . ILE A 1 199 ? -0.733 1.265 -24.037 1.00 94.44 199 ILE A CA 1
ATOM 1613 C C . ILE A 1 199 ? 0.017 2.508 -24.524 1.00 94.44 199 ILE A C 1
ATOM 1615 O O . ILE A 1 199 ? 1.200 2.417 -24.852 1.00 94.44 199 ILE A O 1
ATOM 1619 N N . TYR A 1 200 ? -0.640 3.669 -24.533 1.00 95.44 200 TYR A N 1
ATOM 1620 C CA . TYR A 1 200 ? -0.039 4.936 -24.942 1.00 95.44 200 TYR A CA 1
ATOM 1621 C C . TYR A 1 200 ? 1.196 5.295 -24.102 1.00 95.44 200 TYR A C 1
ATOM 1623 O O . TYR A 1 200 ? 2.271 5.533 -24.657 1.00 95.44 200 TYR A O 1
ATOM 1631 N N . PHE A 1 201 ? 1.075 5.273 -22.771 1.00 95.69 201 PHE A N 1
ATOM 1632 C CA . PHE A 1 201 ? 2.179 5.584 -21.863 1.00 95.69 201 PHE A CA 1
ATOM 1633 C C . PHE A 1 201 ? 3.328 4.582 -22.003 1.00 95.69 201 PHE A C 1
ATOM 1635 O O . PHE A 1 201 ? 4.478 4.985 -22.177 1.00 95.69 201 PHE A O 1
ATOM 1642 N N . ASN A 1 202 ? 3.018 3.282 -21.984 1.00 95.25 202 ASN A N 1
ATOM 1643 C CA . ASN A 1 202 ? 4.012 2.214 -22.078 1.00 95.25 202 ASN A CA 1
ATOM 1644 C C . ASN A 1 202 ? 4.813 2.283 -23.383 1.00 95.25 202 ASN A C 1
ATOM 1646 O O . ASN A 1 202 ? 6.037 2.130 -23.374 1.00 95.25 202 ASN A O 1
ATOM 1650 N N . THR A 1 203 ? 4.126 2.546 -24.497 1.00 96.38 203 THR A N 1
ATOM 1651 C CA . THR A 1 203 ? 4.748 2.647 -25.822 1.00 96.38 203 THR A CA 1
ATOM 1652 C C . THR A 1 203 ? 5.657 3.870 -25.900 1.00 96.38 203 THR A C 1
ATOM 1654 O O . THR A 1 203 ? 6.801 3.746 -26.334 1.00 96.38 203 THR A O 1
ATOM 1657 N N . LEU A 1 204 ? 5.208 5.036 -25.413 1.00 96.38 204 LEU A N 1
ATOM 1658 C CA . LEU A 1 204 ? 6.030 6.252 -25.374 1.00 96.38 204 LEU A CA 1
ATOM 1659 C C . LEU A 1 204 ? 7.272 6.096 -24.495 1.00 96.38 204 LEU A C 1
ATOM 1661 O O . LEU A 1 204 ? 8.365 6.482 -24.907 1.00 96.38 204 LEU A O 1
ATOM 1665 N N . LEU A 1 205 ? 7.129 5.490 -23.315 1.00 95.06 205 LEU A N 1
ATOM 1666 C CA . LEU A 1 205 ? 8.240 5.273 -22.390 1.00 95.06 205 LEU A CA 1
ATOM 1667 C C . LEU A 1 205 ? 9.321 4.348 -22.983 1.00 95.06 205 LEU A C 1
ATOM 1669 O O . LEU A 1 205 ? 10.495 4.461 -22.633 1.00 95.06 205 LEU A O 1
ATOM 1673 N N . ALA A 1 206 ? 8.952 3.452 -23.904 1.00 95.19 206 ALA A N 1
ATOM 1674 C CA . ALA A 1 206 ? 9.894 2.592 -24.614 1.00 95.19 206 ALA A CA 1
ATOM 1675 C C . ALA A 1 206 ? 10.634 3.301 -25.765 1.00 95.19 206 ALA A C 1
ATOM 1677 O O . ALA A 1 206 ? 11.669 2.798 -26.195 1.00 95.19 206 ALA A O 1
ATOM 1678 N N . VAL A 1 207 ? 10.143 4.432 -26.294 1.00 94.44 207 VAL A N 1
ATOM 1679 C CA . VAL A 1 207 ? 10.716 5.088 -27.492 1.00 94.44 207 VAL A CA 1
ATOM 1680 C C . VAL A 1 207 ? 12.207 5.416 -27.337 1.00 94.44 207 VAL A C 1
ATOM 1682 O O . VAL A 1 207 ? 12.965 5.062 -28.241 1.00 94.44 207 VAL A O 1
ATOM 1685 N N . PRO A 1 208 ? 12.687 6.021 -26.230 1.00 92.44 208 PRO A N 1
ATOM 1686 C CA . PRO A 1 208 ? 14.108 6.357 -26.115 1.00 92.44 208 PRO A CA 1
ATOM 1687 C C . PRO A 1 208 ? 15.050 5.147 -26.160 1.00 92.44 208 PRO A C 1
ATOM 1689 O O . PRO A 1 208 ? 16.199 5.297 -26.564 1.00 92.44 208 PRO A O 1
ATOM 1692 N N . GLN A 1 209 ? 14.573 3.937 -25.840 1.00 91.06 209 GLN A N 1
ATOM 1693 C CA . GLN A 1 209 ? 15.402 2.725 -25.906 1.00 91.06 209 GLN A CA 1
ATOM 1694 C C . GLN A 1 209 ? 15.848 2.370 -27.329 1.00 91.06 209 GLN A C 1
ATOM 1696 O O . GLN A 1 209 ? 16.885 1.736 -27.491 1.00 91.06 209 GLN A O 1
ATOM 1701 N N . LEU A 1 210 ? 15.129 2.831 -28.363 1.00 90.50 210 LEU A N 1
ATOM 1702 C CA . LEU A 1 210 ? 15.505 2.635 -29.772 1.00 90.50 210 LEU A CA 1
ATOM 1703 C C . LEU A 1 210 ? 16.890 3.198 -30.113 1.00 90.50 210 LEU A C 1
ATOM 1705 O O . LEU A 1 210 ? 17.533 2.742 -31.059 1.00 90.50 210 LEU A O 1
ATOM 1709 N N . PHE A 1 211 ? 17.331 4.205 -29.359 1.00 88.75 211 PHE A N 1
ATOM 1710 C CA . PHE A 1 211 ? 18.550 4.953 -29.636 1.00 88.75 211 PHE A CA 1
ATOM 1711 C C . PHE A 1 211 ? 19.724 4.562 -28.733 1.00 88.75 211 PHE A C 1
ATOM 1713 O O . PHE A 1 211 ? 20.829 5.051 -28.954 1.00 88.75 211 PHE A O 1
ATOM 1720 N N . LEU A 1 212 ? 19.525 3.676 -27.745 1.00 87.62 212 LEU A N 1
ATOM 1721 C CA . LEU A 1 212 ? 20.552 3.370 -26.741 1.00 87.62 212 LEU A CA 1
ATOM 1722 C C . LEU A 1 212 ? 21.850 2.823 -27.362 1.00 87.62 212 LEU A C 1
ATOM 1724 O O . LEU A 1 212 ? 22.940 3.244 -26.987 1.00 87.62 212 LEU A O 1
ATOM 1728 N N . PHE A 1 213 ? 21.736 1.916 -28.333 1.00 85.38 213 PHE A N 1
ATOM 1729 C CA . PHE A 1 213 ? 22.883 1.294 -29.008 1.00 85.38 213 PHE A CA 1
ATOM 1730 C C . PHE A 1 213 ? 23.201 1.888 -30.383 1.00 85.38 213 PHE A C 1
ATOM 1732 O O . PHE A 1 213 ? 24.131 1.434 -31.045 1.00 85.38 213 PHE A O 1
ATOM 1739 N N . ASN A 1 214 ? 22.483 2.941 -30.786 1.00 75.81 214 ASN A N 1
ATOM 1740 C CA . ASN A 1 214 ? 22.683 3.644 -32.053 1.00 75.81 214 ASN A CA 1
ATOM 1741 C C . ASN A 1 214 ? 23.073 5.112 -31.795 1.00 75.81 214 ASN A C 1
ATOM 1743 O O . ASN A 1 214 ? 22.268 6.017 -32.026 1.00 75.81 214 ASN A O 1
ATOM 1747 N N . PRO A 1 215 ? 24.301 5.379 -31.305 1.00 58.03 215 PRO A N 1
ATOM 1748 C CA . PRO A 1 215 ? 24.653 6.684 -30.749 1.00 58.03 215 PRO A CA 1
ATOM 1749 C C . PRO A 1 215 ? 24.879 7.785 -31.797 1.00 58.03 215 PRO A C 1
ATOM 1751 O O . PRO A 1 215 ? 24.844 8.960 -31.438 1.00 58.03 215 PRO A O 1
ATOM 1754 N N . VAL A 1 216 ? 25.106 7.451 -33.078 1.00 53.69 216 VAL A N 1
ATOM 1755 C CA . VAL A 1 216 ? 25.266 8.432 -34.166 1.00 53.69 216 VAL A CA 1
ATOM 1756 C C . VAL A 1 216 ? 24.771 7.832 -35.491 1.00 53.69 216 VAL A C 1
ATOM 1758 O O . VAL A 1 216 ? 25.257 6.793 -35.927 1.00 53.69 216 VAL A O 1
ATOM 1761 N N . SER A 1 217 ? 23.864 8.542 -36.173 1.00 50.56 217 SER A N 1
ATOM 1762 C CA . SER A 1 217 ? 23.458 8.361 -37.582 1.00 50.56 217 SER A CA 1
ATOM 1763 C C . SER A 1 217 ? 22.653 7.114 -37.986 1.00 50.56 217 SER A C 1
ATOM 1765 O O . SER A 1 217 ? 23.070 6.329 -38.827 1.00 50.56 217 SER A O 1
ATOM 1767 N N . SER A 1 218 ? 21.374 7.117 -37.630 1.00 54.62 218 SER A N 1
ATOM 1768 C CA . SER A 1 218 ? 20.348 7.016 -38.670 1.00 54.62 218 SER A CA 1
ATOM 1769 C C . SER A 1 218 ? 19.474 8.269 -38.587 1.00 54.62 218 SER A C 1
ATOM 1771 O O . SER A 1 218 ? 18.461 8.323 -37.894 1.00 54.62 218 SER A O 1
ATOM 1773 N N . SER A 1 219 ? 19.873 9.337 -39.297 1.00 63.12 219 SER A N 1
ATOM 1774 C CA . SER A 1 219 ? 18.994 10.505 -39.517 1.00 63.12 219 SER A CA 1
ATOM 1775 C C . SER A 1 219 ? 17.620 10.064 -40.042 1.00 63.12 219 SER A C 1
ATOM 1777 O O . SER A 1 219 ? 16.598 10.699 -39.782 1.00 63.12 219 SER A O 1
ATOM 1779 N N . THR A 1 220 ? 17.595 8.916 -40.719 1.00 78.62 220 THR A N 1
ATOM 1780 C CA . THR A 1 220 ? 16.417 8.160 -41.128 1.00 78.62 220 THR A CA 1
ATOM 1781 C C . THR A 1 220 ? 15.585 7.637 -39.952 1.00 78.62 220 THR A C 1
ATOM 1783 O O . THR A 1 220 ? 14.391 7.912 -39.933 1.00 78.62 220 THR A O 1
ATOM 1786 N N . LEU A 1 221 ? 16.152 6.945 -38.956 1.00 83.31 221 LEU A N 1
ATOM 1787 C CA . LEU A 1 221 ? 15.394 6.444 -37.798 1.00 83.31 221 LEU A CA 1
ATOM 1788 C C . LEU A 1 221 ? 14.839 7.593 -36.965 1.00 83.31 221 LEU A C 1
ATOM 1790 O O . LEU A 1 221 ? 13.653 7.608 -36.651 1.00 83.31 221 LEU A O 1
ATOM 1794 N N . TYR A 1 222 ? 15.673 8.590 -36.663 1.00 86.38 222 TYR A N 1
ATOM 1795 C CA . TYR A 1 222 ? 15.245 9.751 -35.889 1.00 86.38 222 TYR A CA 1
ATOM 1796 C C . TYR A 1 222 ? 14.095 10.494 -36.584 1.00 86.38 222 TYR A C 1
ATOM 1798 O O . TYR A 1 222 ? 13.074 10.768 -35.958 1.00 86.38 222 TYR A O 1
ATOM 1806 N N . SER A 1 223 ? 14.199 10.741 -37.897 1.00 87.12 223 SER A N 1
ATOM 1807 C CA . SER A 1 223 ? 13.113 11.378 -38.659 1.00 87.12 223 SER A CA 1
ATOM 1808 C C . SER A 1 223 ? 11.850 10.514 -38.740 1.00 87.12 223 SER A C 1
ATOM 1810 O O . SER A 1 223 ? 10.749 11.042 -38.589 1.00 87.12 223 SER A O 1
ATOM 1812 N N . LYS A 1 224 ? 11.971 9.189 -38.909 1.00 89.06 224 LYS A N 1
ATOM 1813 C CA . LYS A 1 224 ? 10.825 8.263 -38.862 1.00 89.06 224 LYS A CA 1
ATOM 1814 C C . LYS A 1 224 ? 10.134 8.288 -37.494 1.00 89.06 224 LYS A C 1
ATOM 1816 O O . LYS A 1 224 ? 8.914 8.410 -37.442 1.00 89.06 224 LYS A O 1
ATOM 1821 N N . VAL A 1 225 ? 10.892 8.240 -36.397 1.00 90.94 225 VAL A N 1
ATOM 1822 C CA . VAL A 1 225 ? 10.352 8.311 -35.029 1.00 90.94 225 VAL A CA 1
ATOM 1823 C C . VAL A 1 225 ? 9.681 9.660 -34.776 1.00 90.94 225 VAL A C 1
ATOM 1825 O O . VAL A 1 225 ? 8.568 9.687 -34.261 1.00 90.94 225 VAL A O 1
ATOM 1828 N N . GLN A 1 226 ? 10.277 10.778 -35.201 1.00 90.19 226 GLN A N 1
ATOM 1829 C CA . GLN A 1 226 ? 9.639 12.096 -35.099 1.00 90.19 226 GLN A CA 1
ATOM 1830 C C . GLN A 1 226 ? 8.318 12.178 -35.886 1.00 90.19 226 GLN A C 1
ATOM 1832 O O . GLN A 1 226 ? 7.346 12.769 -35.408 1.00 90.19 226 GLN A O 1
ATOM 1837 N N . ASN A 1 227 ? 8.245 11.553 -37.065 1.00 92.44 227 ASN A N 1
ATOM 1838 C CA . ASN A 1 227 ? 7.005 11.476 -37.842 1.00 92.44 227 ASN A CA 1
ATOM 1839 C C . ASN A 1 227 ? 5.929 10.653 -37.112 1.00 92.44 227 ASN A C 1
ATOM 1841 O O . ASN A 1 227 ? 4.766 11.054 -37.080 1.00 92.44 227 ASN A O 1
ATOM 1845 N N . ILE A 1 228 ? 6.306 9.539 -36.476 1.00 93.00 228 ILE A N 1
ATOM 1846 C CA . ILE A 1 228 ? 5.387 8.740 -35.651 1.00 93.00 228 ILE A CA 1
ATOM 1847 C C . ILE A 1 228 ? 4.899 9.565 -34.456 1.00 93.00 228 ILE A C 1
ATOM 1849 O O . ILE A 1 228 ? 3.694 9.694 -34.266 1.00 93.00 228 ILE A O 1
ATOM 1853 N N . LEU A 1 229 ? 5.803 10.190 -33.695 1.00 93.62 229 LEU A N 1
ATOM 1854 C CA . LEU A 1 229 ? 5.444 10.988 -32.517 1.00 93.62 229 LEU A CA 1
ATOM 1855 C C . LEU A 1 229 ? 4.512 12.156 -32.864 1.00 93.62 229 LEU A C 1
ATOM 1857 O O . LEU A 1 229 ? 3.526 12.369 -32.166 1.00 93.62 229 LEU A O 1
ATOM 1861 N N . SER A 1 230 ? 4.769 12.867 -33.965 1.00 93.19 230 SER A N 1
ATOM 1862 C CA . SER A 1 230 ? 3.891 13.959 -34.418 1.00 93.19 230 SER A CA 1
ATOM 1863 C C . SER A 1 230 ? 2.518 13.468 -34.887 1.00 93.19 230 SER A C 1
ATOM 1865 O O . SER A 1 230 ? 1.513 14.133 -34.639 1.00 93.19 230 SER A O 1
ATOM 1867 N N . THR A 1 231 ? 2.444 12.286 -35.504 1.00 93.69 231 THR A N 1
ATOM 1868 C CA . THR A 1 231 ? 1.167 11.644 -35.863 1.00 93.69 231 THR A CA 1
ATOM 1869 C C . THR A 1 231 ? 0.380 11.246 -34.612 1.00 93.69 231 THR A C 1
ATOM 1871 O O . THR A 1 231 ? -0.829 11.475 -34.530 1.00 93.69 231 THR A O 1
ATOM 1874 N N . VAL A 1 232 ? 1.057 10.688 -33.607 1.00 92.38 232 VAL A N 1
ATOM 1875 C CA . VAL A 1 232 ? 0.450 10.282 -32.331 1.00 92.38 232 VAL A CA 1
ATOM 1876 C C . VAL A 1 232 ? -0.039 11.492 -31.541 1.00 92.38 232 VAL A C 1
ATOM 1878 O O . VAL A 1 232 ? -1.158 11.474 -31.045 1.00 92.38 232 VAL A O 1
ATOM 1881 N N . GLU A 1 233 ? 0.740 12.570 -31.478 1.00 90.94 233 GLU A N 1
ATOM 1882 C CA . GLU A 1 233 ? 0.355 13.806 -30.784 1.00 90.94 233 GLU A CA 1
ATOM 1883 C C . GLU A 1 233 ? -0.920 14.439 -31.372 1.00 90.94 233 GLU A C 1
ATOM 1885 O O . GLU A 1 233 ? -1.730 15.018 -30.649 1.00 90.94 233 GLU A O 1
ATOM 1890 N N . GLN A 1 234 ? -1.140 14.296 -32.683 1.00 90.06 234 GLN A N 1
ATOM 1891 C CA . GLN A 1 234 ? -2.353 14.784 -33.347 1.00 90.06 234 GLN A CA 1
ATOM 1892 C C . GLN A 1 234 ? -3.555 13.849 -33.173 1.00 90.06 234 GLN A C 1
ATOM 1894 O O . GLN A 1 234 ? -4.695 14.318 -33.106 1.00 90.06 234 GLN A O 1
ATOM 1899 N N . SER A 1 235 ? -3.315 12.537 -33.145 1.00 89.12 235 SER A N 1
ATOM 1900 C CA . SER A 1 235 ? -4.365 11.514 -33.169 1.00 89.12 235 SER A CA 1
ATOM 1901 C C . SER A 1 235 ? -4.825 11.070 -31.780 1.00 89.12 235 SER A C 1
ATOM 1903 O O . SER A 1 235 ? -6.014 10.813 -31.591 1.00 89.12 235 SER A O 1
ATOM 1905 N N . PHE A 1 236 ? -3.930 11.035 -30.793 1.00 88.94 236 PHE A N 1
ATOM 1906 C CA . PHE A 1 236 ? -4.229 10.626 -29.427 1.00 88.94 236 PHE A CA 1
ATOM 1907 C C . PHE A 1 236 ? -4.392 11.844 -28.515 1.00 88.94 236 PHE A C 1
ATOM 1909 O O . PHE A 1 236 ? -3.429 12.523 -28.163 1.00 88.94 236 PHE A O 1
ATOM 1916 N N . LYS A 1 237 ? -5.624 12.100 -28.066 1.00 87.44 237 LYS A N 1
ATOM 1917 C CA . LYS A 1 237 ? -5.905 13.124 -27.051 1.00 87.44 237 LYS A CA 1
ATOM 1918 C C . LYS A 1 237 ? -6.085 12.468 -25.693 1.00 87.44 237 LYS A C 1
ATOM 1920 O O . LYS A 1 237 ? -7.014 11.684 -25.512 1.00 87.44 237 LYS A O 1
ATOM 1925 N N . VAL A 1 238 ? -5.213 12.799 -24.744 1.00 83.69 238 VAL A N 1
ATOM 1926 C CA . VAL A 1 238 ? -5.353 12.348 -23.354 1.00 83.69 238 VAL A CA 1
ATOM 1927 C C . VAL A 1 238 ? -6.614 12.977 -22.772 1.00 83.69 238 VAL A C 1
ATOM 1929 O O . VAL A 1 238 ? -6.746 14.203 -22.740 1.00 83.69 238 VAL A O 1
ATOM 1932 N N . GLN A 1 239 ? -7.548 12.140 -22.335 1.00 82.12 239 GLN A N 1
ATOM 1933 C CA . GLN A 1 239 ? -8.814 12.606 -21.791 1.00 82.12 239 GLN A CA 1
ATOM 1934 C C . GLN A 1 239 ? -8.618 13.009 -20.333 1.00 82.12 239 GLN A C 1
ATOM 1936 O O . GLN A 1 239 ? -8.270 12.189 -19.486 1.00 82.12 239 GLN A O 1
ATOM 1941 N N . VAL A 1 240 ? -8.797 14.296 -20.040 1.00 70.19 240 VAL A N 1
ATOM 1942 C CA . VAL A 1 240 ? -8.587 14.824 -18.691 1.00 70.19 240 VAL A CA 1
ATOM 1943 C C . VAL A 1 240 ? -9.837 14.569 -17.866 1.00 70.19 240 VAL A C 1
ATOM 1945 O O . VAL A 1 240 ? -10.835 15.267 -18.011 1.00 70.19 240 VAL A O 1
ATOM 1948 N N . THR A 1 241 ? -9.785 13.564 -17.002 1.00 69.31 241 THR A N 1
ATOM 1949 C CA . THR A 1 241 ? -10.763 13.410 -15.925 1.00 69.31 241 THR A CA 1
ATOM 1950 C C . THR A 1 241 ? -10.322 14.247 -14.735 1.00 69.31 241 THR A C 1
ATOM 1952 O O . THR A 1 241 ? -9.155 14.171 -14.334 1.00 69.31 241 THR A O 1
ATOM 1955 N N . GLU A 1 242 ? -11.240 15.029 -14.162 1.00 69.38 242 GLU A N 1
ATOM 1956 C CA . GLU A 1 242 ? -10.985 15.670 -12.872 1.00 69.38 242 GLU A CA 1
ATOM 1957 C C . GLU A 1 242 ? -10.615 14.594 -11.837 1.00 69.38 242 GLU A C 1
ATOM 1959 O O . GLU A 1 242 ? -11.229 13.521 -11.825 1.00 69.38 242 GLU A O 1
ATOM 1964 N N . PRO A 1 243 ? -9.583 14.828 -11.007 1.00 74.19 243 PRO A N 1
ATOM 1965 C CA . PRO A 1 243 ? -9.221 13.881 -9.967 1.00 74.19 243 PRO A CA 1
ATOM 1966 C C . PRO A 1 243 ? -10.396 13.725 -9.001 1.00 74.19 243 PRO A C 1
ATOM 1968 O O . PRO A 1 243 ? -10.878 14.710 -8.439 1.00 74.19 243 PRO A O 1
ATOM 1971 N N . LEU A 1 244 ? -10.837 12.480 -8.804 1.00 80.50 244 LEU A N 1
ATOM 1972 C CA . LEU A 1 244 ? -11.863 12.154 -7.816 1.00 80.50 244 LEU A CA 1
ATOM 1973 C C . LEU A 1 244 ? -11.368 12.567 -6.434 1.00 80.50 244 LEU A C 1
ATOM 1975 O O . LEU A 1 244 ? -10.272 12.171 -6.023 1.00 80.50 244 LEU A O 1
ATOM 1979 N N . ASP A 1 245 ? -12.181 13.318 -5.698 1.00 83.69 245 ASP A N 1
ATOM 1980 C CA . ASP A 1 245 ? -11.839 13.711 -4.337 1.00 83.69 245 ASP A CA 1
ATOM 1981 C C . ASP A 1 245 ? -11.748 12.497 -3.406 1.00 83.69 245 ASP A C 1
ATOM 1983 O O . ASP A 1 245 ? -10.905 12.458 -2.507 1.00 83.69 245 ASP A O 1
ATOM 1987 N N . LEU A 1 246 ? -12.517 11.441 -3.700 1.00 85.19 246 LEU A N 1
ATOM 1988 C CA . LEU A 1 246 ? -12.372 10.129 -3.069 1.00 85.19 246 LEU A CA 1
ATOM 1989 C C . LEU A 1 246 ? -10.932 9.599 -3.146 1.00 85.19 246 LEU A C 1
ATOM 1991 O O . LEU A 1 246 ? -10.457 9.024 -2.172 1.00 85.19 246 LEU A O 1
ATOM 1995 N N . ASN A 1 247 ? -10.203 9.832 -4.239 1.00 85.62 247 ASN A N 1
ATOM 1996 C CA . ASN A 1 247 ? -8.849 9.304 -4.442 1.00 85.62 247 ASN A CA 1
ATOM 1997 C C . ASN A 1 247 ? -7.739 10.237 -3.931 1.00 85.62 247 ASN A C 1
ATOM 1999 O O . ASN A 1 247 ? -6.559 9.937 -4.103 1.00 85.62 247 ASN A O 1
ATOM 2003 N N . ASN A 1 248 ? -8.086 11.364 -3.306 1.00 87.31 248 ASN A N 1
ATOM 2004 C CA . ASN A 1 248 ? -7.095 12.273 -2.740 1.00 87.31 248 ASN A CA 1
ATOM 2005 C C . ASN A 1 248 ? -6.525 11.759 -1.413 1.00 87.31 248 ASN A C 1
ATOM 2007 O O . ASN A 1 248 ? -7.285 11.438 -0.500 1.00 87.31 248 ASN A O 1
ATOM 2011 N N . GLU A 1 249 ? -5.194 11.750 -1.293 1.00 87.50 249 GLU A N 1
ATOM 2012 C CA . GLU A 1 249 ? -4.441 11.366 -0.092 1.00 87.50 249 GLU A CA 1
ATOM 2013 C C . GLU A 1 249 ? -4.600 12.394 1.033 1.00 87.50 249 GLU A C 1
ATOM 2015 O O . GLU A 1 249 ? -4.557 12.039 2.210 1.00 87.50 249 GLU A O 1
ATOM 2020 N N . PHE A 1 250 ? -4.817 13.660 0.667 1.00 88.94 250 PHE A N 1
ATOM 2021 C CA . PHE A 1 250 ? -5.030 14.774 1.586 1.00 88.94 250 PHE A CA 1
ATOM 2022 C C . PHE A 1 250 ? -6.432 15.360 1.408 1.00 88.94 250 PHE A C 1
ATOM 2024 O O . PHE A 1 250 ? -6.939 15.489 0.293 1.00 88.94 250 PHE A O 1
ATOM 2031 N N . ASN A 1 251 ? -7.066 15.699 2.523 1.00 84.69 251 ASN A N 1
ATOM 2032 C CA . ASN A 1 251 ? -8.420 16.228 2.591 1.00 84.69 251 ASN A CA 1
ATOM 2033 C C . ASN A 1 251 ? -8.450 17.763 2.478 1.00 84.69 251 ASN A C 1
ATOM 2035 O O . ASN A 1 251 ? -7.435 18.447 2.620 1.00 84.69 251 ASN A O 1
ATOM 2039 N N . ASN A 1 252 ? -9.654 18.303 2.266 1.00 69.00 252 ASN A N 1
ATOM 2040 C CA . ASN A 1 252 ? -9.975 19.735 2.357 1.00 69.00 252 ASN A CA 1
ATOM 2041 C C . ASN A 1 252 ? -9.222 20.643 1.366 1.00 69.00 252 ASN A C 1
ATOM 2043 O O . ASN A 1 252 ? -9.049 21.828 1.626 1.00 69.00 252 ASN A O 1
ATOM 2047 N N . GLY A 1 253 ? -8.764 20.106 0.230 1.00 65.81 253 GLY A N 1
ATOM 2048 C CA . GLY A 1 253 ? -8.032 20.886 -0.777 1.00 65.81 253 GLY A CA 1
ATOM 2049 C C . GLY A 1 253 ? -6.624 21.316 -0.349 1.00 65.81 253 GLY A C 1
ATOM 2050 O O . GLY A 1 253 ? -5.952 22.010 -1.107 1.00 65.81 253 GLY A O 1
ATOM 2051 N N . ASN A 1 254 ? -6.150 20.863 0.817 1.00 69.06 254 ASN A N 1
ATOM 2052 C CA . ASN A 1 254 ? -4.800 21.106 1.327 1.00 69.06 254 ASN A CA 1
ATOM 2053 C C . ASN A 1 254 ? -3.801 20.151 0.663 1.00 69.06 254 ASN A C 1
ATOM 2055 O O . ASN A 1 254 ? -3.168 19.326 1.324 1.00 69.06 254 ASN A O 1
ATOM 2059 N N . GLN A 1 255 ? -3.712 20.205 -0.668 1.00 71.25 255 GLN A N 1
ATOM 2060 C CA . GLN A 1 255 ? -2.729 19.417 -1.401 1.00 71.25 255 GLN A CA 1
ATOM 2061 C C . GLN A 1 255 ? -1.325 19.888 -1.025 1.00 71.25 255 GLN A C 1
ATOM 2063 O O . GLN A 1 255 ? -0.977 21.054 -1.191 1.00 71.25 255 GLN A O 1
ATOM 2068 N N . VAL A 1 256 ? -0.537 18.953 -0.499 1.00 81.00 256 VAL A N 1
ATOM 2069 C CA . VAL A 1 256 ? 0.842 19.189 -0.053 1.00 81.00 256 VAL A CA 1
ATOM 2070 C C . VAL A 1 256 ? 1.800 19.294 -1.248 1.00 81.00 256 VAL A C 1
ATOM 2072 O O . VAL A 1 256 ? 2.858 19.907 -1.141 1.00 81.00 256 VAL A O 1
ATOM 2075 N N . TYR A 1 257 ? 1.415 18.724 -2.394 1.00 84.06 257 TYR A N 1
ATOM 2076 C CA . TYR A 1 257 ? 2.147 18.763 -3.659 1.00 84.06 257 TYR A CA 1
ATOM 2077 C C . TYR A 1 257 ? 1.193 18.755 -4.862 1.00 84.06 257 TYR A C 1
ATOM 2079 O O . TYR A 1 257 ? 0.030 18.356 -4.747 1.00 84.06 257 TYR A O 1
ATOM 2087 N N . GLU A 1 258 ? 1.690 19.180 -6.028 1.00 82.56 258 GLU A N 1
ATOM 2088 C CA . GLU A 1 258 ? 0.917 19.216 -7.272 1.00 82.56 258 GLU A CA 1
ATOM 2089 C C . GLU A 1 258 ? 0.733 17.808 -7.857 1.00 82.56 258 GLU A C 1
ATOM 2091 O O . GLU A 1 258 ? 1.691 17.073 -8.120 1.00 82.56 258 GLU A O 1
ATOM 2096 N N . LYS A 1 259 ? -0.525 17.429 -8.098 1.00 83.12 259 LYS A N 1
ATOM 2097 C CA . LYS A 1 259 ? -0.867 16.167 -8.756 1.00 83.12 259 LYS A CA 1
ATOM 2098 C C . LYS A 1 259 ? -0.878 16.325 -10.263 1.00 83.12 259 LYS A C 1
ATOM 2100 O O . LYS A 1 259 ? -1.835 16.846 -10.835 1.00 83.12 259 LYS A O 1
ATOM 2105 N N . VAL A 1 260 ? 0.130 15.770 -10.919 1.00 88.31 260 VAL A N 1
ATOM 2106 C CA . VAL A 1 260 ? 0.230 15.802 -12.376 1.00 88.31 260 VAL A CA 1
ATOM 2107 C C . VAL A 1 260 ? -0.090 14.424 -12.945 1.00 88.31 260 VAL A C 1
ATOM 2109 O O . VAL A 1 260 ? 0.452 13.416 -12.493 1.00 88.31 260 VAL A O 1
ATOM 2112 N N . ASN A 1 261 ? -0.986 14.352 -13.934 1.00 90.50 261 ASN A N 1
ATOM 2113 C CA . ASN A 1 261 ? -1.293 13.089 -14.605 1.00 90.50 261 ASN A CA 1
ATOM 2114 C C . ASN A 1 261 ? -0.119 12.686 -15.511 1.00 90.50 261 ASN A C 1
ATOM 2116 O O . ASN A 1 261 ? 0.226 13.395 -16.462 1.00 90.50 261 ASN A O 1
ATOM 2120 N N . ILE A 1 262 ? 0.466 11.517 -15.250 1.00 91.56 262 ILE A N 1
ATOM 2121 C CA . ILE A 1 262 ? 1.665 11.046 -15.956 1.00 91.56 262 ILE A CA 1
ATOM 2122 C C . ILE A 1 262 ? 1.427 10.839 -17.461 1.00 91.56 262 ILE A C 1
ATOM 2124 O O . ILE A 1 262 ? 2.340 11.045 -18.263 1.00 91.56 262 ILE A O 1
ATOM 2128 N N . ALA A 1 263 ? 0.196 10.511 -17.874 1.00 90.81 263 ALA A N 1
ATOM 2129 C CA . ALA A 1 263 ? -0.161 10.336 -19.281 1.00 90.81 263 ALA A CA 1
ATOM 2130 C C . ALA A 1 263 ? -0.137 11.663 -20.063 1.00 90.81 263 ALA A C 1
ATOM 2132 O O . ALA A 1 263 ? 0.085 11.662 -21.271 1.00 90.81 263 ALA A O 1
ATOM 2133 N N . GLN A 1 264 ? -0.316 12.807 -19.396 1.00 90.88 264 GLN A N 1
ATOM 2134 C CA . GLN A 1 264 ? -0.257 14.123 -20.043 1.00 90.88 264 GLN A CA 1
ATOM 2135 C C . GLN A 1 264 ? 1.178 14.607 -20.262 1.00 90.88 264 GLN A C 1
ATOM 2137 O O . GLN A 1 264 ? 1.446 15.364 -21.196 1.00 90.88 264 GLN A O 1
ATOM 2142 N N . VAL A 1 265 ? 2.103 14.185 -19.400 1.00 92.50 265 VAL A N 1
ATOM 2143 C CA . VAL A 1 265 ? 3.481 14.691 -19.392 1.00 92.50 265 VAL A CA 1
ATOM 2144 C C . VAL A 1 265 ? 4.423 13.823 -20.213 1.00 92.50 265 VAL A C 1
ATOM 2146 O O . VAL A 1 265 ? 5.362 14.352 -20.808 1.00 92.50 265 VAL A O 1
ATOM 2149 N N . ILE A 1 266 ? 4.159 12.515 -20.308 1.00 94.88 266 ILE A N 1
ATOM 2150 C CA . ILE A 1 266 ? 5.065 11.551 -20.947 1.00 94.88 266 ILE A CA 1
ATOM 2151 C C . ILE A 1 266 ? 5.496 11.963 -22.364 1.00 94.88 266 ILE A C 1
ATOM 2153 O O . ILE A 1 266 ? 6.672 11.837 -22.693 1.00 94.88 266 ILE A O 1
ATOM 2157 N N . MET A 1 267 ? 4.601 12.531 -23.183 1.00 94.56 267 MET A N 1
ATOM 2158 C CA . MET A 1 267 ? 4.951 12.989 -24.536 1.00 94.56 267 MET A CA 1
ATOM 2159 C C . MET A 1 267 ? 6.030 14.080 -24.503 1.00 94.56 267 MET A C 1
ATOM 2161 O O . MET A 1 267 ? 7.045 13.972 -25.190 1.00 94.56 267 MET A O 1
ATOM 2165 N N . LYS A 1 268 ? 5.852 15.098 -23.651 1.00 93.75 268 LYS A N 1
ATOM 2166 C CA . LYS A 1 268 ? 6.827 16.186 -23.482 1.00 93.75 268 LYS A CA 1
ATOM 2167 C C . LYS A 1 268 ? 8.144 15.670 -22.906 1.00 93.75 268 LYS A C 1
ATOM 2169 O O . LYS A 1 268 ? 9.206 16.078 -23.365 1.00 93.75 268 LYS A O 1
ATOM 2174 N N . ALA A 1 269 ? 8.080 14.751 -21.942 1.00 93.25 269 ALA A N 1
ATOM 2175 C CA . ALA A 1 269 ? 9.259 14.136 -21.338 1.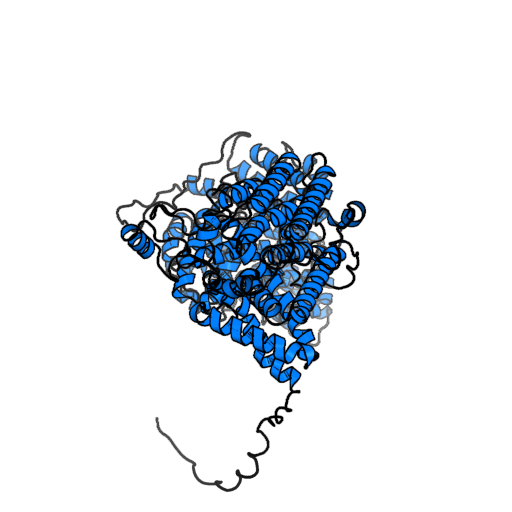00 93.25 269 ALA A CA 1
ATOM 2176 C C . ALA A 1 269 ? 10.102 13.368 -22.374 1.00 93.25 269 ALA A C 1
ATOM 2178 O O . ALA A 1 269 ? 11.321 13.531 -22.429 1.00 93.25 269 ALA A O 1
ATOM 2179 N N . VAL A 1 270 ? 9.451 12.579 -23.237 1.00 93.25 270 VAL A N 1
ATOM 2180 C CA . VAL A 1 270 ? 10.104 11.822 -24.318 1.00 93.25 270 VAL A CA 1
ATOM 2181 C C . VAL A 1 270 ? 10.699 12.765 -25.362 1.00 93.25 270 VAL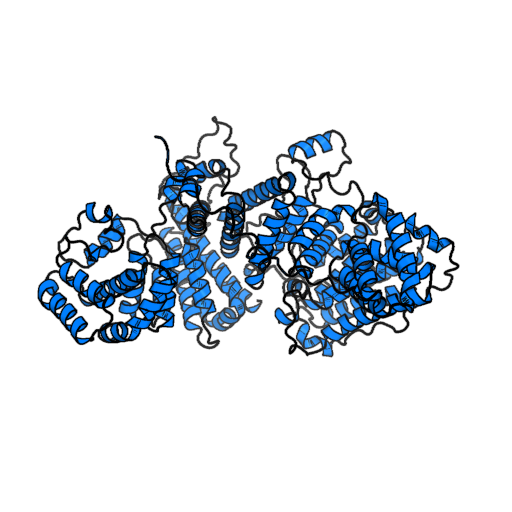 A C 1
ATOM 2183 O O . VAL A 1 270 ? 11.866 12.619 -25.717 1.00 93.25 270 VAL A O 1
ATOM 2186 N N . GLN A 1 271 ? 9.947 13.775 -25.812 1.00 91.50 271 GLN A N 1
ATOM 2187 C CA . GLN A 1 271 ? 10.461 14.792 -26.739 1.00 91.50 271 GLN A CA 1
ATOM 2188 C C . GLN A 1 271 ? 11.674 15.539 -26.156 1.00 91.50 271 GLN A C 1
ATOM 2190 O O . GLN A 1 271 ? 12.634 15.797 -26.880 1.00 91.50 271 GLN A O 1
ATOM 2195 N N . GLY A 1 272 ? 11.663 15.834 -24.852 1.00 90.19 272 GLY A N 1
ATOM 2196 C CA . GLY A 1 272 ? 12.776 16.467 -24.145 1.00 90.19 272 GLY A CA 1
ATOM 2197 C C . GLY A 1 272 ? 14.048 15.616 -24.120 1.00 90.19 272 GLY A C 1
ATOM 2198 O O . GLY A 1 272 ? 15.133 16.143 -24.350 1.00 90.19 272 GLY A O 1
ATOM 2199 N N . VAL A 1 273 ? 13.931 14.300 -23.911 1.00 89.50 273 VAL A N 1
ATOM 2200 C CA . VAL A 1 273 ? 15.088 13.381 -23.927 1.00 89.50 273 VAL A CA 1
ATOM 2201 C C . VAL A 1 273 ? 15.646 13.150 -25.325 1.00 89.50 273 VAL A C 1
ATOM 2203 O O . VAL A 1 273 ? 16.854 12.975 -25.480 1.00 89.50 273 VAL A O 1
ATOM 2206 N N . LEU A 1 274 ? 14.781 13.162 -26.340 1.00 87.69 274 LEU A N 1
ATOM 2207 C CA . LEU A 1 274 ? 15.200 13.019 -27.732 1.00 87.69 274 LEU A CA 1
ATOM 2208 C C . LEU A 1 274 ? 15.822 14.304 -28.306 1.00 87.69 274 LEU A C 1
ATOM 2210 O O . LEU A 1 274 ? 16.510 14.249 -29.326 1.00 87.69 274 LEU A O 1
ATOM 2214 N N . ALA A 1 275 ? 15.600 15.453 -27.665 1.00 85.00 275 ALA A N 1
ATOM 2215 C CA . ALA A 1 275 ? 16.193 16.724 -28.057 1.00 85.00 275 ALA A CA 1
ATOM 2216 C C . ALA A 1 275 ? 17.720 16.754 -27.834 1.00 85.00 275 ALA A C 1
ATOM 2218 O O . ALA A 1 275 ? 18.311 15.858 -27.233 1.00 85.00 275 ALA A O 1
ATOM 2219 N N . ASN A 1 276 ? 18.371 17.819 -28.319 1.00 81.44 276 ASN A N 1
ATOM 2220 C CA . ASN A 1 276 ? 19.799 18.092 -28.101 1.00 81.44 276 ASN A CA 1
ATOM 2221 C C . ASN A 1 276 ? 20.725 16.907 -28.437 1.00 81.44 276 ASN A C 1
ATOM 2223 O O . ASN A 1 276 ? 21.625 16.585 -27.667 1.00 81.44 276 ASN A O 1
ATOM 2227 N N . ASP A 1 277 ? 20.499 16.257 -29.583 1.00 76.88 277 ASP A N 1
ATOM 2228 C CA . ASP A 1 277 ? 21.307 15.117 -30.044 1.00 76.88 277 ASP A CA 1
ATOM 2229 C C . ASP A 1 277 ? 21.366 13.960 -29.024 1.00 76.88 277 ASP A C 1
ATOM 2231 O O . ASP A 1 277 ? 22.429 13.397 -28.733 1.00 76.88 277 ASP A O 1
ATOM 2235 N N . LEU A 1 278 ? 20.200 13.619 -28.455 1.00 83.31 278 LEU A N 1
ATOM 2236 C CA . LEU A 1 278 ? 20.022 12.503 -27.519 1.00 83.31 278 LEU A CA 1
ATOM 2237 C C . LEU A 1 278 ? 20.861 12.644 -26.233 1.00 83.31 278 LEU A C 1
ATOM 2239 O O . LEU A 1 278 ? 21.201 11.643 -25.597 1.00 83.31 278 LEU A O 1
ATOM 2243 N N . ALA A 1 279 ? 21.206 13.877 -25.836 1.00 82.38 279 ALA A N 1
ATOM 2244 C CA . ALA A 1 279 ? 21.998 14.146 -24.632 1.00 82.38 279 ALA A CA 1
ATOM 2245 C C . ALA A 1 279 ? 21.379 13.512 -23.375 1.00 82.38 279 ALA A C 1
ATOM 2247 O O . ALA A 1 279 ? 22.089 12.883 -22.597 1.00 82.38 279 ALA A O 1
ATOM 2248 N N . GLY A 1 280 ? 20.047 13.558 -23.237 1.00 81.62 280 GLY A N 1
ATOM 2249 C CA . GLY A 1 280 ? 19.351 12.961 -22.094 1.00 81.62 280 GLY A CA 1
ATOM 2250 C C . GLY A 1 280 ? 19.550 11.444 -21.966 1.00 81.62 280 GLY A C 1
ATOM 2251 O O . GLY A 1 280 ? 19.598 10.926 -20.855 1.00 81.62 280 GLY A O 1
ATOM 2252 N N . ILE A 1 281 ? 19.726 10.727 -23.082 1.00 85.31 281 ILE A N 1
ATOM 2253 C CA . ILE A 1 281 ? 20.038 9.286 -23.072 1.00 85.31 281 ILE A CA 1
ATOM 2254 C C . ILE A 1 281 ? 21.499 9.070 -22.666 1.00 85.31 281 ILE A C 1
ATOM 2256 O O . ILE A 1 281 ? 21.778 8.226 -21.814 1.00 85.31 281 ILE A O 1
ATOM 2260 N N . LYS A 1 282 ? 22.416 9.867 -23.235 1.00 85.44 282 LYS A N 1
ATOM 2261 C CA . LYS A 1 282 ? 23.860 9.843 -22.930 1.00 85.44 282 LYS A CA 1
ATOM 2262 C C . LYS A 1 282 ? 24.163 10.201 -21.469 1.00 85.44 282 LYS A C 1
ATOM 2264 O O . LYS A 1 282 ? 25.219 9.835 -20.954 1.00 85.44 282 LYS A O 1
ATOM 2269 N N . ASP A 1 283 ? 23.271 10.930 -20.804 1.00 86.88 283 ASP A N 1
ATOM 2270 C CA . ASP A 1 283 ? 23.380 11.276 -19.384 1.00 86.88 283 ASP A CA 1
ATOM 2271 C C . ASP A 1 283 ? 22.791 10.215 -18.453 1.00 86.88 283 ASP A C 1
ATOM 2273 O O . ASP A 1 283 ? 23.245 10.080 -17.318 1.00 86.88 283 ASP A O 1
ATOM 2277 N N . LEU A 1 284 ? 21.831 9.428 -18.935 1.00 89.88 284 LEU A N 1
ATOM 2278 C CA . LEU A 1 284 ? 21.151 8.408 -18.145 1.00 89.88 284 LEU A CA 1
ATOM 2279 C C . LEU A 1 284 ? 21.877 7.055 -18.174 1.00 89.88 284 LEU A C 1
ATOM 2281 O O . LEU A 1 284 ? 22.040 6.413 -17.134 1.00 89.88 284 LEU A O 1
ATOM 2285 N N . TYR A 1 285 ? 22.321 6.616 -19.352 1.00 90.62 285 TYR A N 1
ATOM 2286 C CA . TYR A 1 285 ? 22.894 5.285 -19.554 1.00 90.62 285 TYR A CA 1
ATOM 2287 C C . TYR A 1 285 ? 24.425 5.292 -19.677 1.00 90.62 285 TYR A C 1
ATOM 2289 O O . TYR A 1 285 ? 25.006 6.293 -20.105 1.00 90.62 285 TYR A O 1
ATOM 2297 N N . PRO A 1 286 ? 25.100 4.178 -19.326 1.00 89.25 286 PRO A N 1
ATOM 2298 C CA . PRO A 1 286 ? 26.507 3.975 -19.652 1.00 89.25 286 PRO A CA 1
ATOM 2299 C C . PRO A 1 286 ? 26.740 3.990 -21.168 1.00 89.25 286 PRO A C 1
ATOM 2301 O O . PRO A 1 286 ? 25.860 3.627 -21.949 1.00 89.25 286 PRO A O 1
ATOM 2304 N N . ASP A 1 287 ? 27.948 4.365 -21.585 1.00 87.00 287 ASP A N 1
ATOM 2305 C CA . ASP A 1 287 ? 28.355 4.202 -22.979 1.00 87.00 287 ASP A CA 1
ATOM 2306 C C . ASP A 1 287 ? 28.706 2.731 -23.243 1.00 87.00 287 ASP A C 1
ATOM 2308 O O . ASP A 1 287 ? 29.707 2.221 -22.745 1.00 87.00 287 ASP A O 1
ATOM 2312 N N . TYR A 1 288 ? 27.865 2.055 -24.023 1.00 86.88 288 TYR A N 1
ATOM 2313 C CA . TYR A 1 288 ? 28.045 0.655 -24.414 1.00 86.88 288 TYR A CA 1
ATOM 2314 C C . TYR A 1 288 ? 28.799 0.490 -25.745 1.00 86.88 288 TYR A C 1
ATOM 2316 O O . TYR A 1 288 ? 28.933 -0.625 -26.251 1.00 86.88 288 TYR A O 1
ATOM 2324 N N . SER A 1 289 ? 29.294 1.578 -26.347 1.00 84.19 289 SER A N 1
ATOM 2325 C CA . SER A 1 289 ? 29.884 1.555 -27.693 1.00 84.19 289 SER A CA 1
ATOM 2326 C C . SER A 1 289 ? 31.088 0.616 -27.828 1.00 84.19 289 SER A C 1
ATOM 2328 O O . SER A 1 289 ? 31.314 0.072 -28.912 1.00 84.19 289 SER A O 1
ATOM 2330 N N . HIS A 1 290 ? 31.871 0.410 -26.759 1.00 85.88 290 HIS A N 1
ATOM 2331 C CA . HIS A 1 290 ? 33.025 -0.500 -26.779 1.00 85.88 290 HIS A CA 1
ATOM 2332 C C . HIS A 1 290 ? 32.598 -1.969 -26.856 1.00 85.88 290 HIS A C 1
ATOM 2334 O O . HIS A 1 290 ? 33.206 -2.741 -27.602 1.00 85.88 290 HIS A O 1
ATOM 2340 N N . LEU A 1 291 ? 31.507 -2.328 -26.174 1.00 83.75 291 LEU A N 1
ATOM 2341 C CA . LEU A 1 291 ? 30.941 -3.676 -26.193 1.00 83.75 291 LEU A CA 1
ATOM 2342 C C . LEU A 1 291 ? 30.352 -4.039 -27.550 1.00 83.75 291 LEU A C 1
ATOM 2344 O O . LEU A 1 291 ? 30.344 -5.206 -27.900 1.00 83.75 291 LEU A O 1
ATOM 2348 N N . LEU A 1 292 ? 29.908 -3.067 -28.346 1.00 82.75 292 LEU A N 1
ATOM 2349 C CA . LEU A 1 292 ? 29.272 -3.304 -29.649 1.00 82.75 292 LEU A CA 1
ATOM 2350 C C . LEU A 1 292 ? 30.266 -3.387 -30.820 1.00 82.75 292 LEU A C 1
ATOM 2352 O O . LEU A 1 292 ? 29.862 -3.476 -31.978 1.00 82.75 292 LEU A O 1
ATOM 2356 N N . THR A 1 293 ? 31.573 -3.353 -30.555 1.00 80.81 293 THR A N 1
ATOM 2357 C CA . THR A 1 293 ? 32.613 -3.367 -31.602 1.00 80.81 293 THR A CA 1
ATOM 2358 C C . THR A 1 293 ? 32.541 -4.596 -32.512 1.00 80.81 293 THR A C 1
ATOM 2360 O O . THR A 1 293 ? 32.737 -4.455 -33.717 1.00 80.81 293 THR A O 1
ATOM 2363 N N . PHE A 1 294 ? 32.142 -5.757 -31.982 1.00 78.75 294 PHE A N 1
ATOM 2364 C CA . PHE A 1 294 ? 31.968 -6.999 -32.748 1.00 78.75 294 PHE A CA 1
ATOM 2365 C C . PHE A 1 294 ? 30.915 -6.902 -33.872 1.00 78.75 294 PHE A C 1
ATOM 2367 O O . PHE A 1 294 ? 30.959 -7.666 -34.840 1.00 78.75 294 PHE A O 1
ATOM 2374 N N . LEU A 1 295 ? 29.975 -5.954 -33.781 1.00 74.88 295 LEU A N 1
ATOM 2375 C CA . LEU A 1 295 ? 28.968 -5.718 -34.820 1.00 74.88 295 LEU A CA 1
ATOM 2376 C C . LEU A 1 295 ? 29.543 -5.008 -36.052 1.00 74.88 295 LEU A C 1
ATOM 2378 O O . LEU A 1 295 ? 28.936 -5.068 -37.114 1.00 74.88 295 LEU A O 1
ATOM 2382 N N . LYS A 1 296 ? 30.705 -4.349 -35.936 1.00 65.56 296 LYS A N 1
ATOM 2383 C CA . LYS A 1 296 ? 31.376 -3.676 -37.064 1.00 65.56 296 LYS A CA 1
ATOM 2384 C C . LYS A 1 296 ? 32.151 -4.649 -37.954 1.00 65.56 296 LYS A C 1
ATOM 2386 O O . LYS A 1 296 ? 32.323 -4.378 -39.138 1.00 65.56 296 LYS A O 1
ATOM 2391 N N . ASP A 1 297 ? 32.618 -5.755 -37.377 1.00 54.59 297 ASP A N 1
ATOM 2392 C CA . ASP A 1 297 ? 33.434 -6.766 -38.064 1.00 54.59 297 ASP A CA 1
ATOM 2393 C C . ASP A 1 297 ? 32.584 -7.827 -38.779 1.00 54.59 297 ASP A C 1
ATOM 2395 O O . ASP A 1 297 ? 33.050 -8.519 -39.687 1.00 54.59 297 ASP A O 1
ATOM 2399 N N . THR A 1 298 ? 31.317 -7.953 -38.389 1.00 53.12 298 THR A N 1
ATOM 2400 C CA . THR A 1 298 ? 30.347 -8.787 -39.089 1.00 53.12 298 THR A CA 1
ATOM 2401 C C . THR A 1 298 ? 29.760 -7.973 -40.243 1.00 53.12 298 THR A C 1
ATOM 2403 O O . THR A 1 298 ? 29.212 -6.901 -40.029 1.00 53.12 298 THR A O 1
ATOM 2406 N N . ASN A 1 299 ? 29.865 -8.462 -41.487 1.00 47.25 299 ASN A N 1
ATOM 2407 C CA . ASN A 1 299 ? 29.126 -7.914 -42.636 1.00 47.25 299 ASN A CA 1
ATOM 2408 C C . ASN A 1 299 ? 27.616 -8.175 -42.445 1.00 47.25 299 ASN A C 1
ATOM 2410 O O . ASN A 1 299 ? 27.012 -8.982 -43.151 1.00 47.25 299 ASN A O 1
ATOM 2414 N N . THR A 1 300 ? 26.994 -7.528 -41.464 1.00 50.66 300 THR A N 1
ATOM 2415 C CA . THR A 1 300 ? 25.555 -7.519 -41.175 1.00 50.66 300 THR A CA 1
ATOM 2416 C C . THR A 1 300 ? 24.819 -6.613 -42.167 1.00 50.66 300 THR A C 1
ATOM 2418 O O . THR A 1 300 ? 23.940 -5.842 -41.806 1.00 50.66 300 THR A O 1
ATOM 2421 N N . GLU A 1 301 ? 25.122 -6.731 -43.465 1.00 44.56 301 GLU A N 1
ATOM 2422 C CA . GLU A 1 301 ? 24.400 -6.020 -44.536 1.00 44.56 301 GLU A CA 1
ATOM 2423 C C . GLU A 1 301 ? 22.954 -6.521 -44.729 1.00 44.56 301 GLU A C 1
ATOM 2425 O O . GLU A 1 301 ? 22.236 -6.046 -45.606 1.00 44.56 301 GLU A O 1
ATOM 2430 N N . GLN A 1 302 ? 22.491 -7.472 -43.916 1.00 50.59 302 GLN A N 1
ATOM 2431 C CA . GLN A 1 302 ? 21.097 -7.899 -43.897 1.00 50.59 302 GLN A CA 1
ATOM 2432 C C . GLN A 1 302 ? 20.628 -8.020 -42.451 1.00 50.59 302 GLN A C 1
ATOM 2434 O O . GLN A 1 302 ? 20.653 -9.106 -41.868 1.00 50.59 302 GLN A O 1
ATOM 2439 N N . SER A 1 303 ? 20.191 -6.898 -41.877 1.00 57.75 303 SER A N 1
ATOM 2440 C CA . SER A 1 303 ? 19.266 -6.930 -40.749 1.00 57.75 303 SER A CA 1
ATOM 2441 C C . SER A 1 303 ? 18.067 -7.784 -41.171 1.00 57.75 303 SER A C 1
ATOM 2443 O O . SER A 1 303 ? 17.349 -7.470 -42.123 1.00 57.75 303 SER A O 1
ATOM 2445 N N . GLN A 1 304 ? 17.920 -8.956 -40.553 1.00 65.38 304 GLN A N 1
ATOM 2446 C CA . GLN A 1 304 ? 16.814 -9.847 -40.881 1.00 65.38 304 GLN A CA 1
ATOM 2447 C C . GLN A 1 304 ? 15.573 -9.371 -40.141 1.00 65.38 304 GLN A C 1
ATOM 2449 O O . GLN A 1 304 ? 15.633 -9.026 -38.959 1.00 65.38 304 GLN A O 1
ATOM 2454 N N . GLY A 1 305 ? 14.450 -9.361 -40.850 1.00 63.62 305 GLY A N 1
ATOM 2455 C CA . GLY A 1 305 ? 13.161 -9.130 -40.227 1.00 63.62 305 GLY A CA 1
ATOM 2456 C C . GLY A 1 305 ? 12.713 -10.294 -39.359 1.00 63.62 305 GLY A C 1
ATOM 2457 O O . GLY A 1 305 ? 13.289 -11.389 -39.399 1.00 63.62 305 GLY A O 1
ATOM 2458 N N . PHE A 1 306 ? 11.662 -10.062 -38.577 1.00 72.00 306 PHE A N 1
ATOM 2459 C CA . PHE A 1 306 ? 10.978 -11.143 -37.875 1.00 72.00 306 PHE A CA 1
ATOM 2460 C C . PHE A 1 306 ? 10.491 -12.192 -38.883 1.00 72.00 306 PHE A C 1
ATOM 2462 O O . PHE A 1 306 ? 10.119 -11.863 -40.010 1.00 72.00 306 PHE A O 1
ATOM 2469 N N . ASN A 1 307 ? 10.490 -13.470 -38.489 1.00 74.81 307 ASN A N 1
ATOM 2470 C CA . ASN A 1 307 ? 9.963 -14.525 -39.360 1.00 74.81 307 ASN A CA 1
ATOM 2471 C C . ASN A 1 307 ? 8.475 -14.301 -39.680 1.00 74.81 307 ASN A C 1
ATOM 2473 O O . ASN A 1 307 ? 8.051 -14.572 -40.799 1.00 74.81 307 ASN A O 1
ATOM 2477 N N . ASP A 1 308 ? 7.721 -13.797 -38.701 1.00 74.81 308 ASP A N 1
ATOM 2478 C CA . ASP A 1 308 ? 6.296 -13.504 -38.794 1.00 74.81 308 ASP A CA 1
ATOM 2479 C C . ASP A 1 308 ? 6.027 -12.109 -38.203 1.00 74.81 308 ASP A C 1
ATOM 2481 O O . ASP A 1 308 ? 6.645 -11.760 -37.191 1.00 74.81 308 ASP A O 1
ATOM 2485 N N . PRO A 1 309 ? 5.118 -11.307 -38.789 1.00 77.81 309 PRO A N 1
ATOM 2486 C CA . PRO A 1 309 ? 4.728 -10.021 -38.220 1.00 77.81 309 PRO A CA 1
ATOM 2487 C C . PRO A 1 309 ? 3.947 -10.207 -36.912 1.00 77.81 309 PRO A C 1
ATOM 2489 O O . PRO A 1 309 ? 3.214 -11.186 -36.749 1.00 77.81 309 PRO A O 1
ATOM 2492 N N . LEU A 1 310 ? 4.055 -9.235 -36.002 1.00 83.56 310 LEU A N 1
ATOM 2493 C CA . LEU A 1 310 ? 3.260 -9.222 -34.775 1.00 83.56 310 LEU A CA 1
ATOM 2494 C C . LEU A 1 310 ? 1.774 -9.026 -35.105 1.00 83.56 310 LEU A C 1
ATOM 2496 O O . LEU A 1 310 ? 1.394 -8.106 -35.832 1.00 83.56 310 LEU A O 1
ATOM 2500 N N . ILE A 1 311 ? 0.924 -9.880 -34.545 1.00 85.81 311 ILE A N 1
ATOM 2501 C CA . ILE A 1 311 ? -0.523 -9.844 -34.745 1.00 85.81 311 ILE A CA 1
ATOM 2502 C C . ILE A 1 311 ? -1.160 -9.134 -33.553 1.00 85.81 311 ILE A C 1
ATOM 2504 O O . ILE A 1 311 ? -1.117 -9.629 -32.425 1.00 85.81 311 ILE A O 1
ATOM 2508 N N . PHE A 1 312 ? -1.784 -7.987 -33.814 1.00 85.31 312 PHE A N 1
ATOM 2509 C CA . PHE A 1 312 ? -2.514 -7.228 -32.804 1.00 85.31 312 PHE A CA 1
ATOM 2510 C C . PHE A 1 312 ? -3.973 -7.695 -32.680 1.00 85.31 312 PHE A C 1
ATOM 2512 O O . PHE A 1 312 ? -4.592 -8.086 -33.676 1.00 85.31 312 PHE A O 1
ATOM 2519 N N . PRO A 1 313 ? -4.549 -7.643 -31.466 1.00 84.75 313 PRO A N 1
ATOM 2520 C CA . PRO A 1 313 ? -5.947 -7.974 -31.237 1.00 84.75 313 PRO A CA 1
ATOM 2521 C C . PRO A 1 313 ? -6.883 -6.924 -31.848 1.00 84.75 313 PRO A C 1
ATOM 2523 O O . PRO A 1 313 ? -6.546 -5.747 -31.962 1.00 84.75 313 PRO A O 1
ATOM 2526 N N . THR A 1 314 ? -8.095 -7.347 -32.212 1.00 84.81 314 THR A N 1
ATOM 2527 C CA . THR A 1 314 ? -9.138 -6.433 -32.707 1.00 84.81 314 THR A CA 1
ATOM 2528 C C . THR A 1 314 ? -9.881 -5.775 -31.545 1.00 84.81 314 THR A C 1
ATOM 2530 O O . THR A 1 314 ? -10.003 -6.363 -30.468 1.00 84.81 314 THR A O 1
ATOM 2533 N N . ILE A 1 315 ? -10.439 -4.581 -31.762 1.00 82.44 315 ILE A N 1
ATOM 2534 C CA . ILE A 1 315 ? -11.198 -3.844 -30.733 1.00 82.44 315 ILE A CA 1
ATOM 2535 C C . ILE A 1 315 ? -12.339 -4.700 -30.163 1.00 82.44 315 ILE A C 1
ATOM 2537 O O . ILE A 1 315 ? -12.503 -4.775 -28.947 1.00 82.44 315 ILE A O 1
ATOM 2541 N N . ASP A 1 316 ? -13.079 -5.400 -31.029 1.00 80.56 316 ASP A N 1
ATOM 2542 C CA . ASP A 1 316 ? -14.200 -6.265 -30.635 1.00 80.56 316 ASP A CA 1
ATOM 2543 C C . ASP A 1 316 ? -13.768 -7.375 -29.672 1.00 80.56 316 ASP A C 1
ATOM 2545 O O . ASP A 1 316 ? -14.492 -7.719 -28.739 1.00 80.56 316 ASP A O 1
ATOM 2549 N N . SER A 1 317 ? -12.552 -7.895 -29.853 1.00 81.44 317 SER A N 1
ATOM 2550 C CA . SER A 1 317 ? -11.989 -8.927 -28.984 1.00 81.44 317 SER A CA 1
ATOM 2551 C C . SER A 1 317 ? -11.578 -8.399 -27.602 1.00 81.44 317 SER A C 1
ATOM 2553 O O . SER A 1 317 ? -11.592 -9.151 -26.630 1.00 81.44 317 SER A O 1
ATOM 2555 N N . LEU A 1 318 ? -11.280 -7.099 -27.492 1.00 81.31 318 LEU A N 1
ATOM 2556 C CA . LEU A 1 318 ? -10.831 -6.456 -26.257 1.00 81.31 318 LEU A CA 1
ATOM 2557 C C . LEU A 1 318 ? -11.965 -5.859 -25.417 1.00 81.31 318 LEU A C 1
ATOM 2559 O O . LEU A 1 318 ? -11.714 -5.531 -24.260 1.00 81.31 318 LEU A O 1
ATOM 2563 N N . GLN A 1 319 ? -13.194 -5.743 -25.941 1.00 73.25 319 GLN A N 1
ATOM 2564 C CA . GLN A 1 319 ? -14.309 -5.002 -25.317 1.00 73.25 319 GLN A CA 1
ATOM 2565 C C . GLN A 1 319 ? -14.536 -5.301 -23.827 1.00 73.25 319 GLN A C 1
ATOM 2567 O O . GLN A 1 319 ? -14.861 -4.393 -23.064 1.00 73.25 319 GLN A O 1
ATOM 2572 N N . LYS A 1 320 ? -14.329 -6.549 -23.394 1.00 71.88 320 LYS A N 1
ATOM 2573 C CA . LYS A 1 320 ? -14.502 -6.958 -21.990 1.00 71.88 320 LYS A CA 1
ATOM 2574 C C . LYS A 1 320 ? -13.406 -6.435 -21.051 1.00 71.88 320 LYS A C 1
ATOM 2576 O O . LYS A 1 320 ? -13.690 -6.187 -19.886 1.00 71.88 320 LYS A O 1
ATOM 2581 N N . ASN A 1 321 ? -12.188 -6.237 -21.556 1.00 75.19 321 ASN A N 1
ATOM 2582 C CA . ASN A 1 321 ? -11.001 -5.880 -20.769 1.00 75.19 321 ASN A CA 1
ATOM 2583 C C . ASN A 1 321 ? -10.611 -4.395 -20.892 1.00 75.19 321 ASN A C 1
ATOM 2585 O O . ASN A 1 321 ? -9.683 -3.952 -20.221 1.00 75.19 321 ASN A O 1
ATOM 2589 N N . ILE A 1 322 ? -11.332 -3.601 -21.697 1.00 82.00 322 ILE A N 1
ATOM 2590 C CA . ILE A 1 322 ? -11.043 -2.173 -21.947 1.00 82.00 322 ILE A CA 1
ATOM 2591 C C . ILE A 1 322 ? -10.938 -1.350 -20.650 1.00 82.00 322 ILE A C 1
ATOM 2593 O O . ILE A 1 322 ? -10.120 -0.433 -20.556 1.00 82.00 322 ILE A O 1
ATOM 2597 N N . GLN A 1 323 ? -11.771 -1.669 -19.656 1.00 80.06 323 GLN A N 1
ATOM 2598 C CA . GLN A 1 323 ? -11.868 -0.919 -18.399 1.00 80.06 323 GLN A CA 1
ATOM 2599 C C . GLN A 1 323 ? -10.949 -1.442 -17.288 1.00 80.06 323 GLN A C 1
ATOM 2601 O O . GLN A 1 323 ? -10.913 -0.841 -16.218 1.00 80.06 323 GLN A O 1
ATOM 2606 N N . LEU A 1 324 ? -10.225 -2.550 -17.510 1.00 77.06 324 LEU A N 1
ATOM 2607 C CA . LEU A 1 324 ? -9.366 -3.183 -16.492 1.00 77.06 324 LEU A CA 1
ATOM 2608 C C . LEU A 1 324 ? -10.109 -3.413 -15.156 1.00 77.06 324 LEU A C 1
ATOM 2610 O O . LEU A 1 324 ? -9.568 -3.243 -14.065 1.00 77.06 324 LEU A O 1
ATOM 2614 N N . SER A 1 325 ? -11.404 -3.738 -15.244 1.00 65.25 325 SER A N 1
ATOM 2615 C CA . SER A 1 325 ? -12.325 -3.744 -14.101 1.00 65.25 325 SER A CA 1
ATOM 2616 C C . SER A 1 325 ? -12.176 -4.967 -13.196 1.00 65.25 325 SER A C 1
ATOM 2618 O O . SER A 1 325 ? -12.548 -4.903 -12.023 1.00 65.25 325 SER A O 1
ATOM 2620 N N . ASP A 1 326 ? -11.665 -6.074 -13.739 1.00 64.44 326 ASP A N 1
ATOM 2621 C CA . ASP A 1 326 ? -11.328 -7.272 -12.976 1.00 64.44 326 ASP A CA 1
ATOM 2622 C C . ASP A 1 326 ? -9.860 -7.198 -12.540 1.00 64.44 326 ASP A C 1
ATOM 2624 O O . ASP A 1 326 ? -8.938 -7.373 -13.339 1.00 64.44 326 ASP A O 1
ATOM 2628 N N . GLU A 1 327 ? -9.647 -6.910 -11.258 1.00 58.69 327 GLU A N 1
ATOM 2629 C CA . GLU A 1 327 ? -8.318 -6.756 -10.659 1.00 58.69 327 GLU A CA 1
ATOM 2630 C C . GLU A 1 327 ? -7.524 -8.068 -10.660 1.00 58.69 327 GLU A C 1
ATOM 2632 O O . GLU A 1 327 ? -6.302 -8.041 -10.799 1.00 58.69 327 GLU A O 1
ATOM 2637 N N . LYS A 1 328 ? -8.200 -9.224 -10.580 1.00 59.22 328 LYS A N 1
ATOM 2638 C CA . LYS A 1 328 ? -7.535 -10.535 -10.622 1.00 59.22 328 LYS A CA 1
ATOM 2639 C C . LYS A 1 328 ? -7.123 -10.914 -12.041 1.00 59.22 328 LYS A C 1
ATOM 2641 O O . LYS A 1 328 ? -6.095 -11.562 -12.218 1.00 59.22 328 LYS A O 1
ATOM 2646 N N . ALA A 1 329 ? -7.903 -10.507 -13.042 1.00 60.81 329 ALA A N 1
ATOM 2647 C CA . ALA A 1 329 ? -7.595 -10.772 -14.447 1.00 60.81 329 ALA A CA 1
ATOM 2648 C C . ALA A 1 329 ? -6.599 -9.767 -15.051 1.00 60.81 329 ALA A C 1
ATOM 2650 O O . ALA A 1 329 ? -5.850 -10.120 -15.962 1.00 60.81 329 ALA A O 1
ATOM 2651 N N . SER A 1 330 ? -6.572 -8.526 -14.551 1.00 69.69 330 SER A N 1
ATOM 2652 C CA . SER A 1 330 ? -5.709 -7.468 -15.094 1.00 69.69 330 SER A CA 1
ATOM 2653 C C . SER A 1 330 ? -4.253 -7.626 -14.650 1.00 69.69 330 SER A C 1
ATOM 2655 O O . SER A 1 330 ? -3.357 -7.407 -15.454 1.00 69.69 330 SER A O 1
ATOM 2657 N N . GLY A 1 331 ? -4.005 -8.085 -13.420 1.00 78.38 331 GLY A N 1
ATOM 2658 C CA . GLY A 1 331 ? -2.659 -8.189 -12.846 1.00 78.38 331 GLY A CA 1
ATOM 2659 C C . GLY A 1 331 ? -2.243 -6.940 -12.063 1.00 78.38 331 GLY A C 1
ATOM 2660 O O . GLY A 1 331 ? -2.887 -5.892 -12.147 1.00 78.38 331 GLY A O 1
ATOM 2661 N N . SER A 1 332 ? -1.184 -7.056 -11.259 1.00 82.56 332 SER A N 1
ATOM 2662 C CA . SER A 1 332 ? -0.817 -6.053 -10.249 1.00 82.56 332 SER A CA 1
ATOM 2663 C C . SER A 1 332 ? -0.336 -4.716 -10.826 1.00 82.56 332 SER A C 1
ATOM 2665 O O . SER A 1 332 ? -0.643 -3.675 -10.243 1.00 82.56 332 SER A O 1
ATOM 2667 N N . VAL A 1 333 ? 0.358 -4.718 -11.975 1.00 87.25 333 VAL A N 1
ATOM 2668 C CA . VAL A 1 333 ? 0.887 -3.510 -12.641 1.00 87.25 333 VAL A CA 1
ATOM 2669 C C . VAL A 1 333 ? -0.124 -2.933 -13.629 1.00 87.25 333 VAL A C 1
ATOM 2671 O O . VAL A 1 333 ? -0.418 -1.739 -13.572 1.00 87.25 333 VAL A O 1
ATOM 2674 N N . ASP A 1 334 ? -0.716 -3.757 -14.495 1.00 88.06 334 ASP A N 1
ATOM 2675 C CA . ASP A 1 334 ? -1.745 -3.293 -15.441 1.00 88.06 334 ASP A CA 1
ATOM 2676 C C . ASP A 1 334 ? -2.977 -2.759 -14.691 1.00 88.06 334 ASP A C 1
ATOM 2678 O O . ASP A 1 334 ? -3.507 -1.699 -15.028 1.00 88.06 334 ASP A O 1
ATOM 2682 N N . GLY A 1 335 ? -3.373 -3.414 -13.593 1.00 84.44 335 GLY A N 1
ATOM 2683 C CA . GLY A 1 335 ? -4.442 -2.953 -12.707 1.00 84.44 335 GLY A CA 1
ATOM 2684 C C . GLY A 1 335 ? -4.187 -1.571 -12.092 1.00 84.44 335 GLY A C 1
ATOM 2685 O O . GLY A 1 335 ? -5.138 -0.898 -11.685 1.00 84.44 335 GLY A O 1
ATOM 2686 N N . LEU A 1 336 ? -2.937 -1.073 -12.083 1.00 85.75 336 LEU A N 1
ATOM 2687 C CA . LEU A 1 336 ? -2.646 0.292 -11.636 1.00 85.75 336 LEU A CA 1
ATOM 2688 C C . LEU A 1 336 ? -3.332 1.359 -12.492 1.00 85.75 336 LEU A C 1
ATOM 2690 O O . LEU A 1 336 ? -3.573 2.454 -11.990 1.00 85.75 336 LEU A O 1
ATOM 2694 N N . TRP A 1 337 ? -3.646 1.033 -13.745 1.00 87.88 337 TRP A N 1
ATOM 2695 C CA . TRP A 1 337 ? -4.173 1.956 -14.747 1.00 87.88 337 TRP A CA 1
ATOM 2696 C C . TRP A 1 337 ? -5.693 2.030 -14.796 1.00 87.88 337 TRP A C 1
ATOM 2698 O O . TRP A 1 337 ? -6.230 2.900 -15.492 1.00 87.88 337 TRP A O 1
ATOM 2708 N N . LYS A 1 338 ? -6.385 1.175 -14.026 1.00 84.56 338 LYS A N 1
ATOM 2709 C CA . LYS A 1 338 ? -7.839 1.244 -13.815 1.00 84.56 338 LYS A CA 1
ATOM 2710 C C . LYS A 1 338 ? -8.272 2.677 -13.497 1.00 84.56 338 LYS A C 1
ATOM 2712 O O . LYS A 1 338 ? -9.191 3.196 -14.124 1.00 84.56 338 LYS A O 1
ATOM 2717 N N . TYR A 1 339 ? -7.520 3.351 -12.631 1.00 84.56 339 TYR A N 1
ATOM 2718 C CA . TYR A 1 339 ? -7.686 4.769 -12.324 1.00 84.56 339 TYR A CA 1
ATOM 2719 C C . TYR A 1 339 ? -6.591 5.619 -12.983 1.00 84.56 339 TYR A C 1
ATOM 2721 O O . TYR A 1 339 ? -5.512 5.097 -13.284 1.00 84.56 339 TYR A O 1
ATOM 2729 N N . PRO A 1 340 ? -6.840 6.923 -13.210 1.00 86.19 340 PRO A N 1
ATOM 2730 C CA . PRO A 1 340 ? -5.803 7.839 -13.665 1.00 86.19 340 PRO A CA 1
ATOM 2731 C C . PRO A 1 340 ? -4.610 7.827 -12.705 1.00 86.19 340 PRO A C 1
ATOM 2733 O O . PRO A 1 340 ? -4.782 7.849 -11.484 1.00 86.19 340 PRO A O 1
ATOM 2736 N N . ARG A 1 341 ? -3.396 7.787 -13.258 1.00 86.56 341 ARG A N 1
ATOM 2737 C CA . ARG A 1 341 ? -2.161 7.782 -12.471 1.00 86.56 341 ARG A CA 1
ATOM 2738 C C . ARG A 1 341 ? -1.613 9.197 -12.340 1.00 86.56 341 ARG A C 1
ATOM 2740 O O . ARG A 1 341 ? -1.350 9.864 -13.340 1.00 86.56 341 ARG A O 1
ATOM 2747 N N . TYR A 1 342 ? -1.404 9.616 -11.101 1.00 88.31 342 TYR A N 1
ATOM 2748 C CA . TYR A 1 342 ? -0.809 10.903 -10.765 1.00 88.31 342 TYR A CA 1
ATOM 2749 C C . TYR A 1 342 ? 0.592 10.716 -10.187 1.00 88.31 342 TYR A C 1
ATOM 2751 O O . TYR A 1 342 ? 0.946 9.627 -9.725 1.00 88.31 342 TYR A O 1
ATOM 2759 N N . THR A 1 343 ? 1.389 11.778 -10.235 1.00 88.62 343 THR A N 1
ATOM 2760 C CA . THR A 1 343 ? 2.666 11.864 -9.526 1.00 88.62 343 THR A CA 1
ATOM 2761 C C . THR A 1 343 ? 2.452 11.752 -8.018 1.00 88.62 343 THR A C 1
ATOM 2763 O O . THR A 1 343 ? 1.494 12.299 -7.475 1.00 88.62 343 THR A O 1
ATOM 2766 N N . PHE A 1 344 ? 3.357 11.039 -7.352 1.00 88.31 344 PHE A N 1
ATOM 2767 C CA . PHE A 1 344 ? 3.401 10.890 -5.901 1.00 88.31 344 PHE A CA 1
ATOM 2768 C C . PHE A 1 344 ? 4.690 11.532 -5.398 1.00 88.31 344 PHE A C 1
ATOM 2770 O O . PHE A 1 344 ? 5.759 11.232 -5.928 1.00 88.31 344 PHE A O 1
ATOM 2777 N N . GLU A 1 345 ? 4.590 12.413 -4.407 1.00 88.56 345 GLU A N 1
ATOM 2778 C CA . GLU A 1 345 ? 5.732 13.151 -3.872 1.00 88.56 345 GLU A CA 1
ATOM 2779 C C . GLU A 1 345 ? 5.792 13.028 -2.349 1.00 88.56 345 GLU A C 1
ATOM 2781 O O . GLU A 1 345 ? 4.853 13.370 -1.631 1.00 88.56 345 GLU A O 1
ATOM 2786 N N . LEU A 1 346 ? 6.926 12.524 -1.867 1.00 88.44 346 LEU A N 1
ATOM 2787 C CA . LEU A 1 346 ? 7.222 12.381 -0.447 1.00 88.44 346 LEU A CA 1
ATOM 2788 C C . LEU A 1 346 ? 8.427 13.234 -0.057 1.00 88.44 346 LEU A C 1
ATOM 2790 O O . LEU A 1 346 ? 8.404 13.935 0.953 1.00 88.44 346 LEU A O 1
ATOM 2794 N N . TYR A 1 347 ? 9.493 13.166 -0.855 1.00 87.94 347 TYR A N 1
ATOM 2795 C CA . TYR A 1 347 ? 10.719 13.916 -0.600 1.00 87.94 347 TYR A CA 1
ATOM 2796 C C . TYR A 1 347 ? 10.670 15.264 -1.314 1.00 87.94 347 TYR A C 1
ATOM 2798 O O . TYR A 1 347 ? 11.074 15.389 -2.468 1.00 87.94 347 TYR A O 1
ATOM 2806 N N . GLN A 1 348 ? 10.150 16.271 -0.619 1.00 78.81 348 GLN A N 1
ATOM 2807 C CA . GLN A 1 348 ? 10.102 17.646 -1.114 1.00 78.81 348 GLN A CA 1
ATOM 2808 C C . GLN A 1 348 ? 11.472 18.323 -1.015 1.00 78.81 348 GLN A C 1
ATOM 2810 O O . GLN A 1 348 ? 12.311 17.940 -0.190 1.00 78.81 348 GLN A O 1
ATOM 2815 N N . THR A 1 349 ? 11.689 19.354 -1.833 1.00 67.81 349 THR A N 1
ATOM 2816 C CA . THR A 1 349 ? 12.870 20.217 -1.743 1.00 67.81 349 THR A CA 1
ATOM 2817 C C . THR A 1 349 ? 12.903 20.848 -0.345 1.00 67.81 349 THR A C 1
ATOM 2819 O O . THR A 1 349 ? 12.026 21.627 0.029 1.00 67.81 349 THR A O 1
ATOM 2822 N N . ASN A 1 350 ? 13.866 20.443 0.486 1.00 60.25 350 ASN A N 1
ATOM 2823 C CA . ASN A 1 350 ? 13.924 20.874 1.884 1.00 60.25 350 ASN A CA 1
ATOM 2824 C C . ASN A 1 350 ? 14.303 22.360 1.976 1.00 60.25 350 ASN A C 1
ATOM 2826 O O . ASN A 1 350 ? 15.149 22.829 1.224 1.00 60.25 350 ASN A O 1
ATOM 2830 N N . ALA A 1 351 ? 13.821 23.066 3.004 1.00 47.78 351 ALA A N 1
ATOM 2831 C CA . ALA A 1 351 ? 14.254 24.440 3.306 1.00 47.78 351 ALA A CA 1
ATOM 2832 C C . ALA A 1 351 ? 15.766 24.574 3.619 1.00 47.78 351 ALA A C 1
ATOM 2834 O O . ALA A 1 351 ? 16.302 25.676 3.621 1.00 47.78 351 ALA A O 1
ATOM 2835 N N . ILE A 1 352 ? 16.449 23.457 3.904 1.00 50.72 352 ILE A N 1
ATOM 2836 C CA . ILE A 1 352 ? 17.855 23.405 4.346 1.00 50.72 352 ILE A CA 1
ATOM 2837 C C . ILE A 1 352 ? 18.822 23.150 3.169 1.00 50.72 352 ILE A C 1
ATOM 2839 O O . ILE A 1 352 ? 20.016 23.406 3.290 1.00 50.72 352 ILE A O 1
ATOM 2843 N N . GLY A 1 353 ? 18.334 22.668 2.021 1.00 59.72 353 GLY A N 1
ATOM 2844 C CA . GLY A 1 353 ? 19.156 22.440 0.831 1.00 59.72 353 GLY A CA 1
ATOM 2845 C C . GLY A 1 353 ? 18.336 22.658 -0.433 1.00 59.72 353 GLY A C 1
ATOM 2846 O O . GLY A 1 353 ? 17.410 21.893 -0.686 1.00 59.72 353 GLY A O 1
ATOM 2847 N N . GLU A 1 354 ? 18.682 23.687 -1.214 1.00 73.75 354 GLU A N 1
ATOM 2848 C CA . GLU A 1 354 ? 18.043 24.054 -2.493 1.00 73.75 354 GLU A CA 1
ATOM 2849 C C . GLU A 1 354 ? 18.379 23.049 -3.618 1.00 73.75 354 GLU A C 1
ATOM 2851 O O . GLU A 1 354 ? 18.884 23.406 -4.681 1.00 73.75 354 GLU A O 1
ATOM 2856 N N . PHE A 1 355 ? 18.166 21.759 -3.375 1.00 83.44 355 PHE A N 1
ATOM 2857 C CA . PHE A 1 355 ? 18.318 20.710 -4.375 1.00 83.44 355 PHE A CA 1
ATOM 2858 C C . PHE A 1 355 ? 17.362 19.553 -4.109 1.00 83.44 355 PHE A C 1
ATOM 2860 O O . PHE A 1 355 ? 16.988 19.268 -2.969 1.00 83.44 355 PHE A O 1
ATOM 2867 N N . ASP A 1 356 ? 17.036 18.832 -5.175 1.00 86.69 356 ASP A N 1
ATOM 2868 C CA . ASP A 1 356 ? 16.216 17.633 -5.091 1.00 86.69 356 ASP A CA 1
ATOM 2869 C C . ASP A 1 356 ? 17.075 16.396 -4.820 1.00 86.69 356 ASP A C 1
ATOM 2871 O O . ASP A 1 356 ? 18.210 16.261 -5.298 1.00 86.69 356 ASP A O 1
ATOM 2875 N N . THR A 1 357 ? 16.521 15.472 -4.035 1.00 89.56 357 THR A N 1
ATOM 2876 C CA . THR A 1 357 ? 17.132 14.164 -3.763 1.00 89.56 357 THR A CA 1
ATOM 2877 C C . THR A 1 357 ? 16.538 13.048 -4.613 1.00 89.56 357 THR A C 1
ATOM 2879 O O . THR A 1 357 ? 17.069 11.941 -4.615 1.00 89.56 357 THR A O 1
ATOM 2882 N N . VAL A 1 358 ? 15.476 13.314 -5.368 1.00 90.88 358 VAL A N 1
ATOM 2883 C CA . VAL A 1 358 ? 14.886 12.379 -6.332 1.00 90.88 358 VAL A CA 1
ATOM 2884 C C . VAL A 1 358 ? 14.806 13.045 -7.705 1.00 90.88 358 VAL A C 1
ATOM 2886 O O . VAL A 1 358 ? 14.706 14.270 -7.770 1.00 90.88 358 VAL A O 1
ATOM 2889 N N . PRO A 1 359 ? 14.890 12.284 -8.813 1.00 90.75 359 PRO A N 1
ATOM 2890 C CA . PRO A 1 359 ? 14.705 12.860 -10.139 1.00 90.75 359 PRO A CA 1
ATOM 2891 C C . PRO A 1 359 ? 13.342 13.551 -10.253 1.00 90.75 359 PRO A C 1
ATOM 2893 O O . PRO A 1 359 ? 12.354 13.080 -9.687 1.00 90.75 359 PRO A O 1
ATOM 2896 N N . GLU A 1 360 ? 13.271 14.625 -11.040 1.00 89.50 360 GLU A N 1
ATOM 2897 C CA . GLU A 1 360 ? 12.013 15.325 -11.300 1.00 89.50 360 GLU A CA 1
ATOM 2898 C C . GLU A 1 360 ? 10.960 14.332 -11.830 1.00 89.50 360 GLU A C 1
ATOM 2900 O O . GLU A 1 360 ? 11.191 13.629 -12.819 1.00 89.50 360 GLU A O 1
ATOM 2905 N N . ARG A 1 361 ? 9.793 14.263 -11.182 1.00 84.94 361 ARG A N 1
ATOM 2906 C CA . ARG A 1 361 ? 8.770 13.226 -11.436 1.00 84.94 361 ARG A CA 1
ATOM 2907 C C . ARG A 1 361 ? 8.120 13.336 -12.817 1.00 84.94 361 ARG A C 1
ATOM 2909 O O . ARG A 1 361 ? 7.591 12.359 -13.337 1.00 84.94 361 ARG A O 1
ATOM 2916 N N . THR A 1 362 ? 8.174 14.524 -13.406 1.00 91.38 362 THR A N 1
ATOM 2917 C CA . THR A 1 362 ? 7.716 14.852 -14.760 1.00 91.38 362 THR A CA 1
ATOM 2918 C C . THR A 1 362 ? 8.798 14.648 -15.820 1.00 91.38 362 THR A C 1
ATOM 2920 O O . THR A 1 362 ? 8.485 14.608 -17.011 1.00 91.38 362 THR A O 1
ATOM 2923 N N . SER A 1 363 ? 10.060 14.471 -15.414 1.00 93.12 363 SER A N 1
ATOM 2924 C CA . SER A 1 363 ? 11.146 14.128 -16.331 1.00 93.12 363 SER A CA 1
ATOM 2925 C C . SER A 1 363 ? 11.055 12.670 -16.778 1.00 93.12 363 SER A C 1
ATOM 2927 O O . SER A 1 363 ? 10.541 11.800 -16.072 1.00 93.12 363 SER A O 1
ATOM 2929 N N . PHE A 1 364 ? 11.623 12.367 -17.945 1.00 94.12 364 PHE A N 1
ATOM 2930 C CA . PHE A 1 364 ? 11.696 10.990 -18.435 1.00 94.12 364 PHE A CA 1
ATOM 2931 C C . PHE A 1 364 ? 12.453 10.070 -17.472 1.00 94.12 364 PHE A C 1
ATOM 2933 O O . PHE A 1 364 ? 12.031 8.937 -17.273 1.00 94.12 364 PHE A O 1
ATOM 2940 N N . ALA A 1 365 ? 13.539 10.553 -16.856 1.00 93.81 365 ALA A N 1
ATOM 2941 C CA . ALA A 1 365 ? 14.302 9.765 -15.895 1.00 93.81 365 ALA A CA 1
ATOM 2942 C C . ALA A 1 365 ? 13.430 9.384 -14.689 1.00 93.81 365 ALA A C 1
ATOM 2944 O O . ALA A 1 365 ? 13.365 8.208 -14.343 1.00 93.81 365 ALA A O 1
ATOM 2945 N N . GLY A 1 366 ? 12.700 10.342 -14.104 1.00 93.25 366 GLY A N 1
ATOM 2946 C CA . GLY A 1 366 ? 11.774 10.074 -12.999 1.00 93.25 366 GLY A CA 1
ATOM 2947 C C . GLY A 1 366 ? 10.689 9.058 -13.366 1.00 93.25 366 GLY A C 1
ATOM 2948 O O . GLY A 1 366 ? 10.497 8.077 -12.647 1.00 93.25 366 GLY A O 1
ATOM 2949 N N . LEU A 1 367 ? 10.041 9.237 -14.524 1.00 94.94 367 LEU A N 1
ATOM 2950 C CA . LEU A 1 367 ? 9.013 8.313 -15.022 1.00 94.94 367 LEU A CA 1
ATOM 2951 C C . LEU A 1 367 ? 9.567 6.905 -15.286 1.00 94.94 367 LEU A C 1
ATOM 2953 O O . LEU A 1 367 ? 8.924 5.915 -14.939 1.00 94.94 367 LEU A O 1
ATOM 2957 N N . LEU A 1 368 ? 10.762 6.806 -15.874 1.00 95.31 368 LEU A N 1
ATOM 2958 C CA . LEU A 1 368 ? 11.408 5.532 -16.171 1.00 95.31 368 LEU A CA 1
ATOM 2959 C C . LEU A 1 368 ? 11.830 4.796 -14.897 1.00 95.31 368 LEU A C 1
ATOM 2961 O O . LEU A 1 368 ? 11.582 3.599 -14.785 1.00 95.31 368 LEU A O 1
ATOM 2965 N N . PHE A 1 369 ? 12.467 5.482 -13.944 1.00 95.56 369 PHE A N 1
ATOM 2966 C CA . PHE A 1 369 ? 12.894 4.850 -12.697 1.00 95.56 369 PHE A CA 1
ATOM 2967 C C . PHE A 1 369 ? 11.705 4.362 -11.871 1.00 95.56 369 PHE A C 1
ATOM 2969 O O . PHE A 1 369 ? 11.770 3.254 -11.341 1.00 95.56 369 PHE A O 1
ATOM 2976 N N . HIS A 1 370 ? 10.619 5.141 -11.800 1.00 94.31 370 HIS A N 1
ATOM 2977 C CA . HIS A 1 370 ? 9.388 4.706 -11.133 1.00 94.31 370 HIS A CA 1
ATOM 2978 C C . HIS A 1 370 ? 8.815 3.449 -11.796 1.00 94.31 370 HIS A C 1
ATOM 2980 O O . HIS A 1 370 ? 8.522 2.478 -11.106 1.00 94.31 370 HIS A O 1
ATOM 2986 N N . ASP A 1 371 ? 8.734 3.424 -13.131 1.00 94.94 371 ASP A N 1
ATOM 2987 C CA . ASP A 1 371 ? 8.261 2.264 -13.898 1.00 94.94 371 ASP A CA 1
ATOM 2988 C C . ASP A 1 371 ? 9.126 1.013 -13.669 1.00 94.94 371 ASP A C 1
ATOM 2990 O O . ASP A 1 371 ? 8.595 -0.041 -13.326 1.00 94.94 371 ASP A O 1
ATOM 2994 N N . ILE A 1 372 ? 10.455 1.138 -13.774 1.00 95.75 372 ILE A N 1
ATOM 2995 C CA . ILE A 1 372 ? 11.400 0.032 -13.547 1.00 95.75 372 ILE A CA 1
ATOM 2996 C C . ILE A 1 372 ? 11.281 -0.509 -12.118 1.00 95.75 372 ILE A C 1
ATOM 2998 O O . ILE A 1 372 ? 11.233 -1.722 -11.924 1.00 95.75 372 ILE A O 1
ATOM 3002 N N . LEU A 1 373 ? 11.234 0.371 -11.114 1.00 95.69 373 LEU A N 1
ATOM 3003 C CA . LEU A 1 373 ? 11.134 -0.041 -9.715 1.00 95.69 373 LEU A CA 1
ATOM 3004 C C . LEU A 1 373 ? 9.800 -0.734 -9.429 1.00 95.69 373 LEU A C 1
ATOM 3006 O O . LEU A 1 373 ? 9.800 -1.788 -8.796 1.00 95.69 373 LEU A O 1
ATOM 3010 N N . VAL A 1 374 ? 8.680 -0.191 -9.918 1.00 93.88 374 VAL A N 1
ATOM 3011 C CA . VAL A 1 374 ? 7.361 -0.827 -9.781 1.00 93.88 374 VAL A CA 1
ATOM 3012 C C . VAL A 1 374 ? 7.360 -2.213 -10.423 1.00 93.88 374 VAL A C 1
ATOM 3014 O O . VAL A 1 374 ? 6.886 -3.156 -9.794 1.00 93.88 374 VAL A O 1
ATOM 3017 N N . ASP A 1 375 ? 7.924 -2.361 -11.623 1.00 93.38 375 ASP A N 1
ATOM 3018 C CA . ASP A 1 375 ? 8.011 -3.657 -12.300 1.00 93.38 375 ASP A CA 1
ATOM 3019 C C . ASP A 1 375 ? 8.829 -4.674 -11.500 1.00 93.38 375 ASP A C 1
ATOM 3021 O O . ASP A 1 375 ? 8.373 -5.802 -11.322 1.00 93.38 375 ASP A O 1
ATOM 3025 N N . VAL A 1 376 ? 10.000 -4.293 -10.979 1.00 93.88 376 VAL A N 1
ATOM 3026 C CA . VAL A 1 376 ? 10.851 -5.190 -10.174 1.00 93.88 376 VAL A CA 1
ATOM 3027 C C . VAL A 1 376 ? 10.148 -5.595 -8.876 1.00 93.88 376 VAL A C 1
ATOM 3029 O O . VAL A 1 376 ? 10.119 -6.776 -8.534 1.00 93.88 376 VAL A O 1
ATOM 3032 N N . ILE A 1 377 ? 9.559 -4.630 -8.163 1.00 92.88 377 ILE A N 1
ATOM 3033 C CA . ILE A 1 377 ? 8.876 -4.863 -6.882 1.00 92.88 377 ILE A CA 1
ATOM 3034 C C . ILE A 1 377 ? 7.667 -5.789 -7.071 1.00 92.88 377 ILE A C 1
ATOM 3036 O O . ILE A 1 377 ? 7.454 -6.696 -6.275 1.00 92.88 377 ILE A O 1
ATOM 3040 N N . GLN A 1 378 ? 6.871 -5.575 -8.120 1.00 89.69 378 GLN A N 1
ATOM 3041 C CA . GLN A 1 378 ? 5.646 -6.345 -8.349 1.00 89.69 378 GLN A CA 1
ATOM 3042 C C . GLN A 1 378 ? 5.915 -7.713 -8.985 1.00 89.69 378 GLN A C 1
ATOM 3044 O O . GLN A 1 378 ? 5.233 -8.678 -8.658 1.00 89.69 378 GLN A O 1
ATOM 3049 N N . SER A 1 379 ? 6.899 -7.820 -9.884 1.00 89.00 379 SER A N 1
ATOM 3050 C CA . SER A 1 379 ? 7.178 -9.081 -10.593 1.00 89.00 379 SER A CA 1
ATOM 3051 C C . SER A 1 379 ? 7.834 -10.128 -9.700 1.00 89.00 379 SER A C 1
ATOM 3053 O O . SER A 1 379 ? 7.621 -11.320 -9.888 1.00 89.00 379 SER A O 1
ATOM 3055 N N . LEU A 1 380 ? 8.628 -9.691 -8.721 1.00 89.56 380 LEU A N 1
ATOM 3056 C CA . LEU A 1 380 ? 9.373 -10.564 -7.815 1.00 89.56 380 LEU A CA 1
ATOM 3057 C C . LEU A 1 380 ? 8.787 -10.549 -6.391 1.00 89.56 380 LEU A C 1
ATOM 3059 O O . LEU A 1 380 ? 9.502 -10.791 -5.417 1.00 89.56 380 LEU A O 1
ATOM 3063 N N . GLU A 1 381 ? 7.481 -10.282 -6.256 1.00 87.38 381 GLU A N 1
ATOM 3064 C CA . GLU A 1 381 ? 6.774 -10.194 -4.965 1.00 87.38 381 GLU A CA 1
ATOM 3065 C C . GLU A 1 381 ? 7.020 -11.425 -4.073 1.00 87.38 381 GLU A C 1
ATOM 3067 O O . GLU A 1 381 ? 7.216 -11.328 -2.861 1.00 87.38 381 GLU A O 1
ATOM 3072 N N . PHE A 1 382 ? 7.093 -12.605 -4.685 1.00 86.75 382 PHE A N 1
ATOM 3073 C CA . PHE A 1 382 ? 7.319 -13.871 -3.993 1.00 86.75 382 PHE A CA 1
ATOM 3074 C C . PHE A 1 382 ? 8.674 -13.982 -3.288 1.00 86.75 382 PHE A C 1
ATOM 3076 O O . PHE A 1 382 ? 8.835 -14.823 -2.400 1.00 86.75 382 PHE A O 1
ATOM 3083 N N . ASN A 1 383 ? 9.655 -13.161 -3.671 1.00 90.06 383 ASN A N 1
ATOM 3084 C CA . ASN A 1 383 ? 11.001 -13.190 -3.119 1.00 90.06 383 ASN A CA 1
ATOM 3085 C C . ASN A 1 383 ? 11.496 -11.781 -2.769 1.00 90.06 383 ASN A C 1
ATOM 3087 O O . ASN A 1 383 ? 12.260 -11.144 -3.499 1.00 90.06 383 ASN A O 1
ATOM 3091 N N . LYS A 1 384 ? 11.100 -11.328 -1.576 1.00 90.06 384 LYS A N 1
ATOM 3092 C CA . LYS A 1 384 ? 11.495 -10.028 -1.021 1.00 90.06 384 LYS A CA 1
ATOM 3093 C C . LYS A 1 384 ? 13.011 -9.822 -0.913 1.00 90.06 384 LYS A C 1
ATOM 3095 O O . LYS A 1 384 ? 13.458 -8.682 -1.000 1.00 90.06 384 LYS A O 1
ATOM 3100 N N . ASP A 1 385 ? 13.795 -10.883 -0.713 1.00 90.56 385 ASP A N 1
ATOM 3101 C CA . ASP A 1 385 ? 15.240 -10.755 -0.506 1.00 90.56 385 ASP A CA 1
ATOM 3102 C C . ASP A 1 385 ? 15.913 -10.396 -1.835 1.00 90.56 385 ASP A C 1
ATOM 3104 O O . ASP A 1 385 ? 16.641 -9.406 -1.906 1.00 90.56 385 ASP A O 1
ATOM 3108 N N . THR A 1 386 ? 15.542 -11.079 -2.923 1.00 90.38 386 THR A N 1
ATOM 3109 C CA . THR A 1 386 ? 15.989 -10.711 -4.275 1.00 90.38 386 THR A CA 1
ATOM 3110 C C . THR A 1 386 ? 15.519 -9.311 -4.668 1.00 90.38 386 THR A C 1
ATOM 3112 O O . THR A 1 386 ? 16.311 -8.544 -5.207 1.00 90.38 386 THR A O 1
ATOM 3115 N N . VAL A 1 387 ? 14.278 -8.921 -4.356 1.00 93.12 387 VAL A N 1
ATOM 3116 C CA . VAL A 1 387 ? 13.813 -7.544 -4.619 1.00 93.12 387 VAL A CA 1
ATOM 3117 C C . VAL A 1 387 ? 14.660 -6.526 -3.860 1.00 93.12 387 VAL A C 1
ATOM 3119 O O . VAL A 1 387 ? 15.074 -5.527 -4.443 1.00 93.12 387 VAL A O 1
ATOM 3122 N N . SER A 1 388 ? 14.965 -6.785 -2.585 1.00 92.81 388 SER A N 1
ATOM 3123 C CA . SER A 1 388 ? 15.779 -5.878 -1.772 1.00 92.81 388 SER A CA 1
ATOM 3124 C C . SER A 1 388 ? 17.188 -5.687 -2.341 1.00 92.81 388 SER A C 1
ATOM 3126 O O . SER A 1 388 ? 17.688 -4.563 -2.373 1.00 92.81 388 SER A O 1
ATOM 3128 N N . GLU A 1 389 ? 17.794 -6.753 -2.867 1.00 89.81 389 GLU A N 1
ATOM 3129 C CA . GLU A 1 389 ? 19.093 -6.699 -3.536 1.00 89.81 389 GLU A CA 1
ATOM 3130 C C . GLU A 1 389 ? 19.008 -5.913 -4.849 1.00 89.81 389 GLU A C 1
ATOM 3132 O O . GLU A 1 389 ? 19.781 -4.977 -5.062 1.00 89.81 389 GLU A O 1
ATOM 3137 N N . GLN A 1 390 ? 18.039 -6.235 -5.712 1.00 91.69 390 GLN A N 1
ATOM 3138 C CA . GLN A 1 390 ? 17.912 -5.605 -7.028 1.00 91.69 390 GLN A CA 1
ATOM 3139 C C . GLN A 1 390 ? 17.591 -4.111 -6.926 1.00 91.69 390 GLN A C 1
ATOM 3141 O O . GLN A 1 390 ? 18.218 -3.306 -7.612 1.00 91.69 390 GLN A O 1
ATOM 3146 N N . VAL A 1 391 ? 16.692 -3.711 -6.022 1.00 91.31 391 VAL A N 1
ATOM 3147 C CA . VAL A 1 391 ? 16.349 -2.297 -5.795 1.00 91.31 391 VAL A CA 1
ATOM 3148 C C . VAL A 1 391 ? 17.573 -1.486 -5.363 1.00 91.31 391 VAL A C 1
ATOM 3150 O O . VAL A 1 391 ? 17.754 -0.359 -5.816 1.00 91.31 391 VAL A O 1
ATOM 3153 N N . VAL A 1 392 ? 18.454 -2.059 -4.537 1.00 88.12 392 VAL A N 1
ATOM 3154 C CA . VAL A 1 392 ? 19.688 -1.398 -4.083 1.00 88.12 392 VAL A CA 1
ATOM 3155 C C . VAL A 1 392 ? 20.774 -1.389 -5.167 1.00 88.12 392 VAL A C 1
ATOM 3157 O O . VAL A 1 392 ? 21.634 -0.504 -5.163 1.00 88.12 392 VAL A O 1
ATOM 3160 N N . LEU A 1 393 ? 20.773 -2.357 -6.085 1.00 89.25 393 LEU A N 1
ATOM 3161 C CA . LEU A 1 393 ? 21.778 -2.501 -7.144 1.00 89.25 393 LEU A CA 1
ATOM 3162 C C . LEU A 1 393 ? 21.412 -1.805 -8.459 1.00 89.25 393 LEU A C 1
ATOM 3164 O O . LEU A 1 393 ? 22.279 -1.687 -9.322 1.00 89.25 393 LEU A O 1
ATOM 3168 N N . ILE A 1 394 ? 20.187 -1.291 -8.611 1.00 91.19 394 ILE A N 1
ATOM 3169 C CA . ILE A 1 394 ? 19.727 -0.634 -9.846 1.00 91.19 394 ILE A CA 1
ATOM 3170 C C . ILE A 1 394 ? 20.707 0.432 -10.350 1.00 91.19 394 ILE A C 1
ATOM 3172 O O . ILE A 1 394 ? 20.956 0.491 -11.551 1.00 91.19 394 ILE A O 1
ATOM 3176 N N . ASN A 1 395 ? 21.331 1.222 -9.467 1.00 90.31 395 ASN A N 1
ATOM 3177 C CA . ASN A 1 395 ? 22.275 2.263 -9.887 1.00 90.31 395 ASN A CA 1
ATOM 3178 C C . ASN A 1 395 ? 23.515 1.735 -10.631 1.00 90.31 395 ASN A C 1
ATOM 3180 O O . ASN A 1 395 ? 24.164 2.523 -11.311 1.00 90.31 395 ASN A O 1
ATOM 3184 N N . MET A 1 396 ? 23.853 0.445 -10.521 1.00 90.19 396 MET A N 1
ATOM 3185 C CA . MET A 1 396 ? 24.980 -0.162 -11.245 1.00 90.19 396 MET A CA 1
ATOM 3186 C C . MET A 1 396 ? 24.719 -0.295 -12.753 1.00 90.19 396 MET A C 1
ATOM 3188 O O . MET A 1 396 ? 25.668 -0.378 -13.526 1.00 90.19 396 MET A O 1
ATOM 3192 N N . TYR A 1 397 ? 23.450 -0.276 -13.174 1.00 91.56 397 TYR A N 1
ATOM 3193 C CA . TYR A 1 397 ? 23.029 -0.424 -14.573 1.00 91.56 397 TYR A CA 1
ATOM 3194 C C . TYR A 1 397 ? 22.854 0.915 -15.306 1.00 91.56 397 TYR A C 1
ATOM 3196 O O . TYR A 1 397 ? 22.559 0.938 -16.499 1.00 91.56 397 TYR A O 1
ATOM 3204 N N . PHE A 1 398 ? 23.042 2.033 -14.603 1.00 92.75 398 PHE A N 1
ATOM 3205 C CA . PHE A 1 398 ? 22.929 3.391 -15.135 1.00 92.75 398 PHE A CA 1
ATOM 3206 C C . PHE A 1 398 ? 24.281 4.110 -15.072 1.00 92.75 398 PHE A C 1
ATOM 3208 O O . PHE A 1 398 ? 25.237 3.619 -14.468 1.00 92.75 398 PHE A O 1
ATOM 3215 N N . LYS A 1 399 ? 24.388 5.271 -15.729 1.00 91.81 399 LYS A N 1
ATOM 3216 C CA . LYS A 1 399 ? 25.645 6.026 -15.814 1.00 91.81 399 LYS A CA 1
ATOM 3217 C C . LYS A 1 399 ? 26.204 6.330 -14.420 1.00 91.81 399 LYS A C 1
ATOM 3219 O O . LYS A 1 399 ? 25.503 6.849 -13.547 1.00 91.81 399 LYS A O 1
ATOM 3224 N N . GLN A 1 400 ? 27.493 6.051 -14.219 1.00 88.62 400 GLN A N 1
ATOM 3225 C CA . GLN A 1 400 ? 28.173 6.408 -12.976 1.00 88.62 400 GLN A CA 1
ATOM 3226 C C . GLN A 1 400 ? 28.121 7.926 -12.762 1.00 88.62 400 GLN A C 1
ATOM 3228 O O . GLN A 1 400 ? 28.400 8.702 -13.673 1.00 88.62 400 GLN A O 1
ATOM 3233 N N . GLY A 1 401 ? 27.748 8.340 -11.551 1.00 87.56 401 GLY A N 1
ATOM 3234 C CA . GLY A 1 401 ? 27.546 9.747 -11.206 1.00 87.56 401 GLY A CA 1
ATOM 3235 C C . GLY A 1 401 ? 26.126 10.271 -11.438 1.00 87.56 401 GLY A C 1
ATOM 3236 O O . GLY A 1 401 ? 25.845 11.379 -10.994 1.00 87.56 401 GLY A O 1
ATOM 3237 N N . PHE A 1 402 ? 25.214 9.496 -12.048 1.00 90.81 402 PHE A N 1
ATOM 3238 C CA . PHE A 1 402 ? 23.797 9.883 -12.126 1.00 90.81 402 PHE A CA 1
ATOM 3239 C C . PHE A 1 402 ? 23.158 9.961 -10.731 1.00 90.81 402 PHE A C 1
ATOM 3241 O O . PHE A 1 402 ? 22.462 10.923 -10.418 1.00 90.81 402 PHE A O 1
ATOM 3248 N N . PHE A 1 403 ? 23.436 8.977 -9.872 1.00 92.88 403 PHE A N 1
ATOM 3249 C CA . PHE A 1 403 ? 23.092 9.010 -8.450 1.00 92.88 403 PHE A CA 1
ATOM 3250 C C . PHE A 1 403 ? 24.313 9.381 -7.605 1.00 92.88 403 PHE A C 1
ATOM 3252 O O . PHE A 1 403 ? 25.446 9.008 -7.924 1.00 92.88 403 PHE A O 1
ATOM 3259 N N . ALA A 1 404 ? 24.061 10.063 -6.493 1.00 91.06 404 ALA A N 1
ATOM 3260 C CA . ALA A 1 404 ? 25.034 10.316 -5.448 1.00 91.06 404 ALA A CA 1
ATOM 3261 C C . ALA A 1 404 ? 25.546 8.997 -4.829 1.00 91.06 404 ALA A C 1
ATOM 3263 O O . ALA A 1 404 ? 24.842 7.978 -4.837 1.00 91.06 404 ALA A O 1
ATOM 3264 N N . PRO A 1 405 ? 26.761 8.992 -4.248 1.00 88.25 405 PRO A N 1
ATOM 3265 C CA . PRO A 1 405 ? 27.265 7.849 -3.497 1.00 88.25 405 PRO A CA 1
ATOM 3266 C C . PRO A 1 405 ? 26.302 7.390 -2.391 1.00 88.25 405 PRO A C 1
ATOM 3268 O O . PRO A 1 405 ? 25.664 8.199 -1.712 1.00 88.25 405 PRO A O 1
ATOM 3271 N N . LYS A 1 406 ? 26.237 6.070 -2.184 1.00 85.69 406 LYS A N 1
ATOM 3272 C CA . LYS A 1 406 ? 25.314 5.445 -1.226 1.00 85.69 406 LYS A CA 1
ATOM 3273 C C . LYS A 1 406 ? 25.561 5.929 0.205 1.00 85.69 406 LYS A C 1
ATOM 3275 O O . LYS A 1 406 ? 26.699 5.985 0.670 1.00 85.69 406 LYS A O 1
ATOM 3280 N N . GLY A 1 407 ? 24.477 6.200 0.930 1.00 84.25 407 GLY A N 1
ATOM 3281 C CA . GLY A 1 407 ? 24.510 6.493 2.368 1.00 84.25 407 GLY A CA 1
ATOM 3282 C C . GLY A 1 407 ? 25.009 7.874 2.795 1.00 84.25 407 GLY A C 1
ATOM 3283 O O . GLY A 1 407 ? 25.261 8.063 3.987 1.00 84.25 407 GLY A O 1
ATOM 3284 N N . LEU A 1 408 ? 25.115 8.837 1.875 1.00 87.88 408 LEU A N 1
ATOM 3285 C CA . LEU A 1 408 ? 25.395 10.231 2.230 1.00 87.88 408 LEU A CA 1
ATOM 3286 C C . LEU A 1 408 ? 24.208 10.876 2.969 1.00 87.88 408 LEU A C 1
ATOM 3288 O O . LEU A 1 408 ? 23.040 10.697 2.593 1.00 87.88 408 LEU A O 1
ATOM 3292 N N . SER A 1 409 ? 24.497 11.632 4.032 1.00 86.62 409 SER A N 1
ATOM 3293 C CA . SER A 1 409 ? 23.505 12.487 4.700 1.00 86.62 409 SER A CA 1
ATOM 3294 C C . SER A 1 409 ? 23.191 13.727 3.855 1.00 86.62 409 SER A C 1
ATOM 3296 O O . SER A 1 409 ? 23.959 14.089 2.970 1.00 86.62 409 SER A O 1
ATOM 3298 N N . ILE A 1 410 ? 22.080 14.415 4.145 1.00 85.94 410 ILE A N 1
ATOM 3299 C CA . ILE A 1 410 ? 21.740 15.672 3.448 1.00 85.94 410 ILE A CA 1
ATOM 3300 C C . ILE A 1 410 ? 22.846 16.718 3.638 1.00 85.94 41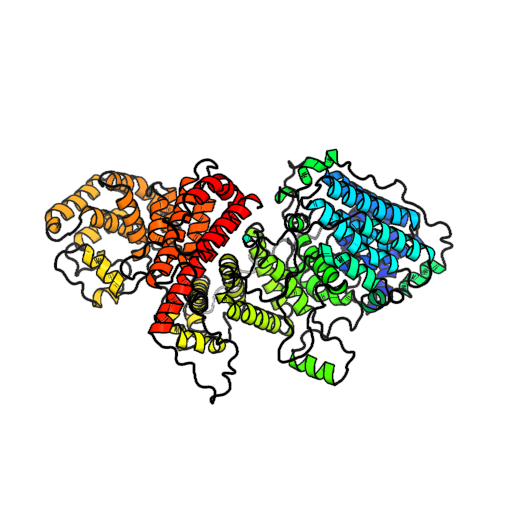0 ILE A C 1
ATOM 3302 O O . ILE A 1 410 ? 23.239 17.353 2.670 1.00 85.94 410 ILE A O 1
ATOM 3306 N N . SER A 1 411 ? 23.408 16.836 4.844 1.00 85.62 411 SER A N 1
ATOM 3307 C CA . SER A 1 411 ? 24.547 17.727 5.106 1.00 85.62 411 SER A CA 1
ATOM 3308 C C . SER A 1 411 ? 25.759 17.416 4.225 1.00 85.62 411 SER A C 1
ATOM 3310 O O . SER A 1 411 ? 26.327 18.313 3.622 1.00 85.62 411 SER A O 1
ATOM 3312 N N . GLN A 1 412 ? 26.098 16.136 4.061 1.00 88.00 412 GLN A N 1
ATOM 3313 C CA . GLN A 1 412 ? 27.201 15.720 3.193 1.00 88.00 412 GLN A CA 1
ATOM 3314 C C . GLN A 1 412 ? 26.912 15.968 1.709 1.00 88.00 412 GLN A C 1
ATOM 3316 O O . GLN A 1 412 ? 27.845 16.166 0.937 1.00 88.00 412 GLN A O 1
ATOM 3321 N N . LEU A 1 413 ? 25.641 15.939 1.294 1.00 87.00 413 LEU A N 1
ATOM 3322 C CA . LEU A 1 413 ? 25.250 16.306 -0.067 1.00 87.00 413 LEU A CA 1
ATOM 3323 C C . LEU A 1 413 ? 25.375 17.810 -0.314 1.00 87.00 413 LEU A C 1
ATOM 3325 O O . LEU A 1 413 ? 25.798 18.188 -1.402 1.00 87.00 413 LEU A O 1
ATOM 3329 N N . ILE A 1 414 ? 25.063 18.644 0.684 1.00 86.75 414 ILE A N 1
ATOM 3330 C CA . ILE A 1 414 ? 25.319 20.091 0.629 1.00 86.75 414 ILE A CA 1
ATOM 3331 C C . ILE A 1 414 ? 26.821 20.323 0.434 1.00 86.75 414 ILE A C 1
ATOM 3333 O O . ILE A 1 414 ? 27.209 20.933 -0.559 1.00 86.75 414 ILE A O 1
ATOM 3337 N N . ASP A 1 415 ? 27.662 19.728 1.287 1.00 87.38 415 ASP A N 1
ATOM 3338 C CA . ASP A 1 415 ? 29.123 19.844 1.180 1.00 87.38 415 ASP A CA 1
ATOM 3339 C C . ASP A 1 415 ? 29.633 19.377 -0.197 1.00 87.38 415 ASP A C 1
ATOM 3341 O O . ASP A 1 415 ? 30.514 19.986 -0.804 1.00 87.38 415 ASP A O 1
ATOM 3345 N N . LEU A 1 416 ? 29.088 18.276 -0.720 1.00 88.00 416 LEU A N 1
ATOM 3346 C CA . LEU A 1 416 ? 29.448 17.741 -2.033 1.00 88.00 416 LEU A CA 1
ATOM 3347 C C . LEU A 1 416 ? 29.058 18.704 -3.162 1.00 88.00 416 LEU A C 1
ATOM 3349 O O . LEU A 1 416 ? 29.850 18.894 -4.083 1.00 88.00 416 LEU A O 1
ATOM 3353 N N . LYS A 1 417 ? 27.886 19.340 -3.075 1.00 85.88 417 LYS A N 1
ATOM 3354 C CA . LYS A 1 417 ? 27.401 20.298 -4.076 1.00 85.88 417 LYS A CA 1
ATOM 3355 C C . LYS A 1 417 ? 28.163 21.622 -4.042 1.00 85.88 417 LYS A C 1
ATOM 3357 O O . LYS A 1 417 ? 28.392 22.217 -5.092 1.00 85.88 417 LYS A O 1
ATOM 3362 N N . GLU A 1 418 ? 28.580 22.060 -2.856 1.00 86.88 418 GLU A N 1
ATOM 3363 C CA . GLU A 1 418 ? 29.444 23.232 -2.680 1.00 86.88 418 GLU A CA 1
ATOM 3364 C C . GLU A 1 418 ? 30.841 23.005 -3.273 1.00 86.88 418 GLU A C 1
ATOM 3366 O O . GLU A 1 418 ? 31.414 23.912 -3.879 1.00 86.88 418 GLU A O 1
ATOM 3371 N N . ASN A 1 419 ? 31.383 21.791 -3.130 1.00 88.81 419 ASN A N 1
ATOM 3372 C CA . ASN A 1 419 ? 32.697 21.434 -3.666 1.00 88.81 419 ASN A CA 1
ATOM 3373 C C . ASN A 1 419 ? 32.679 21.166 -5.182 1.00 88.81 419 ASN A C 1
ATOM 3375 O O . ASN A 1 419 ? 33.631 21.528 -5.874 1.00 88.81 419 ASN A O 1
ATOM 3379 N N . ASP A 1 420 ? 31.622 20.538 -5.701 1.00 87.12 420 ASP A N 1
ATOM 3380 C CA . ASP A 1 420 ? 31.428 20.276 -7.128 1.00 87.12 420 ASP A CA 1
ATOM 3381 C C . ASP A 1 420 ? 29.981 20.596 -7.555 1.00 87.12 420 ASP A C 1
ATOM 3383 O O . ASP A 1 420 ? 29.066 19.792 -7.336 1.00 87.12 420 ASP A O 1
ATOM 3387 N N . PRO A 1 421 ? 29.756 21.738 -8.235 1.00 85.88 421 PRO A N 1
ATOM 3388 C CA . PRO A 1 421 ? 28.432 22.124 -8.715 1.00 85.88 421 PRO A CA 1
ATOM 3389 C C . PRO A 1 421 ? 27.790 21.113 -9.673 1.00 85.88 421 PRO A C 1
ATOM 3391 O O . PRO A 1 421 ? 26.564 21.096 -9.797 1.00 85.88 421 PRO A O 1
ATOM 3394 N N . ASN A 1 422 ? 28.575 20.266 -10.344 1.00 85.31 422 ASN A N 1
ATOM 3395 C CA . ASN A 1 422 ? 28.063 19.265 -11.283 1.00 85.31 422 ASN A CA 1
ATOM 3396 C C . ASN A 1 422 ? 27.762 17.918 -10.621 1.00 85.31 422 ASN A C 1
ATOM 3398 O O . ASN A 1 422 ? 27.173 17.047 -11.261 1.00 85.31 422 ASN A O 1
ATOM 3402 N N . ALA A 1 423 ? 28.137 17.731 -9.357 1.00 87.25 423 ALA A N 1
ATOM 3403 C CA . ALA A 1 423 ? 27.904 16.473 -8.682 1.00 87.25 423 ALA A CA 1
ATOM 3404 C C . ALA A 1 423 ? 26.403 16.258 -8.414 1.00 87.25 423 ALA A C 1
ATOM 3406 O O . ALA A 1 423 ? 25.637 17.196 -8.131 1.00 87.25 423 ALA A O 1
ATOM 3407 N N . SER A 1 424 ? 25.979 15.001 -8.559 1.00 89.50 424 SER A N 1
ATOM 3408 C CA . SER A 1 424 ? 24.586 14.606 -8.378 1.00 89.50 424 SER A CA 1
ATOM 3409 C C . SER A 1 424 ? 24.210 14.576 -6.901 1.00 89.50 424 SER A C 1
ATOM 3411 O O . SER A 1 424 ? 24.949 14.060 -6.062 1.00 89.50 424 SER A O 1
ATOM 3413 N N . THR A 1 425 ? 23.026 15.103 -6.605 1.00 90.06 425 THR A N 1
ATOM 3414 C CA . THR A 1 425 ? 22.383 15.070 -5.286 1.00 90.06 425 THR A CA 1
ATOM 3415 C C . THR A 1 425 ? 21.310 13.985 -5.190 1.00 90.06 425 THR A C 1
ATOM 3417 O O . THR A 1 425 ? 20.719 13.789 -4.128 1.00 90.06 425 THR A O 1
ATOM 3420 N N . LEU A 1 426 ? 21.061 13.266 -6.289 1.00 91.88 426 LEU A N 1
ATOM 3421 C CA . LEU A 1 426 ? 19.992 12.282 -6.397 1.00 91.88 426 LEU A CA 1
ATOM 3422 C C . LEU A 1 426 ? 20.348 11.019 -5.613 1.00 91.88 426 LEU A C 1
ATOM 3424 O O . LEU A 1 426 ? 21.402 10.422 -5.817 1.00 91.88 426 LEU A O 1
ATOM 3428 N N . LYS A 1 427 ? 19.446 10.569 -4.750 1.00 92.00 427 LYS A N 1
ATOM 3429 C CA . LYS A 1 427 ? 19.607 9.391 -3.904 1.00 92.00 427 LYS A CA 1
ATOM 3430 C C . LYS A 1 427 ? 18.720 8.263 -4.408 1.00 92.00 427 LYS A C 1
ATOM 3432 O O . LYS A 1 427 ? 17.496 8.390 -4.439 1.00 92.00 427 LYS A O 1
ATOM 3437 N N . LEU A 1 428 ? 19.333 7.127 -4.738 1.00 92.62 428 LEU A N 1
ATOM 3438 C CA . LEU A 1 428 ? 18.583 5.915 -5.079 1.00 92.62 428 LEU A CA 1
ATOM 3439 C C . LEU A 1 428 ? 17.730 5.454 -3.891 1.00 92.62 428 LEU A C 1
ATOM 3441 O O . LEU A 1 428 ? 16.621 4.971 -4.083 1.00 92.62 428 LEU A O 1
ATOM 3445 N N . GLU A 1 429 ? 18.235 5.622 -2.667 1.00 93.00 429 GLU A N 1
ATOM 3446 C CA . GLU A 1 429 ? 17.531 5.237 -1.446 1.00 93.00 429 GLU A CA 1
ATOM 3447 C C . GLU A 1 429 ? 16.197 5.972 -1.292 1.00 93.00 429 GLU A C 1
ATOM 3449 O O . GLU A 1 429 ? 15.192 5.348 -0.959 1.00 93.00 429 GLU A O 1
ATOM 3454 N N . ASP A 1 430 ? 16.178 7.276 -1.570 1.00 93.19 430 ASP A N 1
ATOM 3455 C CA . ASP A 1 430 ? 14.966 8.095 -1.508 1.00 93.19 430 ASP A CA 1
ATOM 3456 C C . ASP A 1 430 ? 13.964 7.634 -2.572 1.00 93.19 430 ASP A C 1
ATOM 3458 O O . ASP A 1 430 ? 12.816 7.336 -2.257 1.00 93.19 430 ASP A O 1
ATOM 3462 N N . LEU A 1 431 ? 14.417 7.476 -3.816 1.00 93.50 431 LEU A N 1
ATOM 3463 C CA . LEU A 1 431 ? 13.581 7.036 -4.935 1.00 93.50 431 LEU A CA 1
ATOM 3464 C C . LEU A 1 431 ? 12.980 5.634 -4.716 1.00 93.50 431 LEU A C 1
ATOM 3466 O O . LEU A 1 431 ? 11.801 5.401 -4.996 1.00 93.50 431 LEU A O 1
ATOM 3470 N N . ALA A 1 432 ? 13.774 4.695 -4.196 1.00 94.12 432 ALA A N 1
ATOM 3471 C CA . ALA A 1 432 ? 13.338 3.335 -3.896 1.00 94.12 432 ALA A CA 1
ATOM 3472 C C . ALA A 1 432 ? 12.247 3.313 -2.818 1.00 94.12 432 ALA A C 1
ATOM 3474 O O . ALA A 1 432 ? 11.199 2.687 -2.997 1.00 94.12 432 ALA A O 1
ATOM 3475 N N . VAL A 1 433 ? 12.478 4.022 -1.709 1.00 94.44 433 VAL A N 1
ATOM 3476 C CA . VAL A 1 433 ? 11.515 4.109 -0.607 1.00 94.44 433 VAL A CA 1
ATOM 3477 C C . VAL A 1 433 ? 10.255 4.854 -1.045 1.00 94.44 433 VAL A C 1
ATOM 3479 O O . VAL A 1 433 ? 9.158 4.370 -0.777 1.00 94.44 433 VAL A O 1
ATOM 3482 N N . GLU A 1 434 ? 10.383 5.967 -1.773 1.00 94.25 434 GLU A N 1
ATOM 3483 C CA . GLU A 1 434 ? 9.244 6.715 -2.323 1.00 94.25 434 GLU A CA 1
ATOM 3484 C C . GLU A 1 434 ? 8.389 5.832 -3.236 1.00 94.25 434 GLU A C 1
ATOM 3486 O O . GLU A 1 434 ? 7.167 5.827 -3.111 1.00 94.25 434 GLU A O 1
ATOM 3491 N N . THR A 1 435 ? 9.011 5.012 -4.088 1.00 94.00 435 THR A N 1
ATOM 3492 C CA . THR A 1 435 ? 8.278 4.114 -4.989 1.00 94.00 435 THR A CA 1
ATOM 3493 C C . THR A 1 435 ? 7.498 3.047 -4.221 1.00 94.00 435 THR A C 1
ATOM 3495 O O . THR A 1 435 ? 6.313 2.850 -4.492 1.00 94.00 435 THR A O 1
ATOM 3498 N N . ILE A 1 436 ? 8.105 2.395 -3.222 1.00 94.44 436 ILE A N 1
ATOM 3499 C CA . ILE A 1 436 ? 7.397 1.403 -2.395 1.00 94.44 436 ILE A CA 1
ATOM 3500 C C . ILE A 1 436 ? 6.253 2.071 -1.621 1.00 94.44 436 ILE A C 1
ATOM 3502 O O . ILE A 1 436 ? 5.137 1.552 -1.593 1.00 94.44 436 ILE A O 1
ATOM 3506 N N . LEU A 1 437 ? 6.493 3.247 -1.035 1.00 93.56 437 LEU A N 1
ATOM 3507 C CA . LEU A 1 437 ? 5.461 3.981 -0.305 1.00 93.56 437 LEU A CA 1
ATOM 3508 C C . LEU A 1 437 ? 4.350 4.487 -1.232 1.00 93.56 437 LEU A C 1
ATOM 3510 O O . LEU A 1 437 ? 3.193 4.480 -0.823 1.00 93.56 437 LEU A O 1
ATOM 3514 N N . SER A 1 438 ? 4.648 4.808 -2.494 1.00 91.56 438 SER A N 1
ATOM 3515 C CA . SER A 1 438 ? 3.624 5.146 -3.489 1.00 91.56 438 SER A CA 1
ATOM 3516 C C . SER A 1 438 ? 2.646 3.991 -3.728 1.00 91.56 438 SER A C 1
ATOM 3518 O O . SER A 1 438 ? 1.472 4.234 -3.983 1.00 91.56 438 SER A O 1
ATOM 3520 N N . LEU A 1 439 ? 3.091 2.735 -3.581 1.00 90.94 439 LEU A N 1
ATOM 3521 C CA . LEU A 1 439 ? 2.232 1.548 -3.651 1.00 90.94 439 LEU A CA 1
ATOM 3522 C C . LEU A 1 439 ? 1.466 1.324 -2.337 1.00 90.94 439 LEU A C 1
ATOM 3524 O O . LEU A 1 439 ? 0.269 1.036 -2.364 1.00 90.94 439 LEU A O 1
ATOM 3528 N N . VAL A 1 440 ? 2.124 1.519 -1.186 1.00 91.25 440 VAL A N 1
ATOM 3529 C CA . VAL A 1 440 ? 1.500 1.411 0.148 1.00 91.25 440 VAL A CA 1
ATOM 3530 C C . VAL A 1 440 ? 0.376 2.431 0.329 1.00 91.25 440 VAL A C 1
ATOM 3532 O O . VAL A 1 440 ? -0.688 2.083 0.839 1.00 91.25 440 VAL A O 1
ATOM 3535 N N . PHE A 1 441 ? 0.580 3.677 -0.096 1.00 90.56 441 PHE A N 1
ATOM 3536 C CA . PHE A 1 441 ? -0.361 4.784 0.097 1.00 90.56 441 PHE A CA 1
ATOM 3537 C C . PHE A 1 441 ? -1.290 5.023 -1.100 1.00 90.56 441 PHE A C 1
ATOM 3539 O O . PHE A 1 441 ? -2.065 5.976 -1.095 1.00 90.56 441 PHE A O 1
ATOM 3546 N N . LYS A 1 442 ? -1.283 4.137 -2.104 1.00 87.12 442 LYS A N 1
ATOM 3547 C CA . LYS A 1 442 ? -2.151 4.272 -3.276 1.00 87.12 442 LYS A CA 1
ATOM 3548 C C . LYS A 1 442 ? -3.640 4.142 -2.932 1.00 87.12 442 LYS A C 1
ATOM 3550 O O . LYS A 1 442 ? -4.053 3.204 -2.235 1.00 87.12 442 LYS A O 1
ATOM 3555 N N . LEU A 1 443 ? -4.443 5.035 -3.509 1.00 86.38 443 LEU A N 1
ATOM 3556 C CA . LEU A 1 443 ? -5.906 5.048 -3.457 1.00 86.38 443 LEU A CA 1
ATOM 3557 C C . LEU A 1 443 ? -6.504 4.972 -4.880 1.00 86.38 443 LEU A C 1
ATOM 3559 O O . LEU A 1 443 ? -5.910 5.531 -5.804 1.00 86.38 443 LEU A O 1
ATOM 3563 N N . PRO A 1 444 ? -7.672 4.329 -5.083 1.00 77.62 444 PRO A N 1
ATOM 3564 C CA . PRO A 1 444 ? -8.395 3.442 -4.167 1.00 77.62 444 PRO A CA 1
ATOM 3565 C C . PRO A 1 444 ? -7.769 2.026 -4.154 1.00 77.62 444 PRO A C 1
ATOM 3567 O O . PRO A 1 444 ? -6.907 1.720 -4.976 1.00 77.62 444 PRO A O 1
ATOM 3570 N N . SER A 1 445 ? -8.128 1.212 -3.154 1.00 65.25 445 SER A N 1
ATOM 3571 C CA . SER A 1 445 ? -7.321 0.086 -2.637 1.00 65.25 445 SER A CA 1
ATOM 3572 C C . SER A 1 445 ? -6.821 -0.956 -3.657 1.00 65.25 445 SER A C 1
ATOM 3574 O O . SER A 1 445 ? -7.467 -1.282 -4.648 1.00 65.25 445 SER A O 1
ATOM 3576 N N . HIS A 1 446 ? -5.648 -1.503 -3.316 1.00 55.75 446 HIS A N 1
ATOM 3577 C CA . HIS A 1 446 ? -5.148 -2.824 -3.699 1.00 55.75 446 HIS A CA 1
ATOM 3578 C C . HIS A 1 446 ? -5.629 -3.865 -2.674 1.00 55.75 446 HIS A C 1
ATOM 3580 O O . HIS A 1 446 ? -5.944 -3.499 -1.542 1.00 55.75 446 HIS A O 1
ATOM 3586 N N . ALA A 1 447 ? -5.663 -5.152 -3.029 1.00 54.16 447 ALA A N 1
ATOM 3587 C CA . ALA A 1 447 ? -6.024 -6.212 -2.085 1.00 54.16 447 ALA A CA 1
ATOM 3588 C C . ALA A 1 447 ? -5.139 -6.177 -0.818 1.00 54.16 447 ALA A C 1
ATOM 3590 O O . ALA A 1 447 ? -3.917 -6.070 -0.920 1.00 54.16 447 ALA A O 1
ATOM 3591 N N . ASP A 1 448 ? -5.750 -6.323 0.365 1.00 54.03 448 ASP A N 1
ATOM 3592 C CA . ASP A 1 448 ? -5.107 -6.152 1.683 1.00 54.03 448 ASP A CA 1
ATOM 3593 C C . ASP A 1 448 ? -3.830 -7.012 1.894 1.00 54.03 448 ASP A C 1
ATOM 3595 O O . ASP A 1 448 ? -2.977 -6.677 2.715 1.00 54.03 448 ASP A O 1
ATOM 3599 N N . PHE A 1 449 ? -3.652 -8.098 1.128 1.00 55.44 449 PHE A N 1
ATOM 3600 C CA . PHE A 1 449 ? -2.467 -8.970 1.172 1.00 55.44 449 PHE A CA 1
ATOM 3601 C C . PHE A 1 449 ? -1.159 -8.257 0.774 1.00 55.44 449 PHE A C 1
ATOM 3603 O O . PHE A 1 449 ? -0.113 -8.527 1.367 1.00 55.44 449 PHE A O 1
ATOM 3610 N N . PHE A 1 450 ? -1.209 -7.312 -0.170 1.00 66.94 450 PHE A N 1
ATOM 3611 C CA . PHE A 1 450 ? -0.006 -6.675 -0.721 1.00 66.94 450 PHE A CA 1
ATOM 3612 C C . PHE A 1 450 ? 0.716 -5.763 0.290 1.00 66.94 450 PHE A C 1
ATOM 3614 O O . PHE A 1 450 ? 1.928 -5.572 0.198 1.00 66.94 450 PHE A O 1
ATOM 3621 N N . TYR A 1 451 ? 0.020 -5.230 1.302 1.00 81.56 451 TYR A N 1
ATOM 3622 C CA . TYR A 1 451 ? 0.636 -4.320 2.279 1.00 81.56 451 TYR A CA 1
ATOM 3623 C C . TYR A 1 451 ? 1.710 -5.003 3.127 1.00 81.56 451 TYR A C 1
ATOM 3625 O O . TYR A 1 451 ? 2.787 -4.442 3.336 1.00 81.56 451 TYR A O 1
ATOM 3633 N N . MET A 1 452 ? 1.455 -6.240 3.561 1.00 86.50 452 MET A N 1
ATOM 3634 C CA . MET A 1 452 ? 2.415 -7.000 4.365 1.00 86.50 452 MET A CA 1
ATOM 3635 C C . MET A 1 452 ? 3.691 -7.297 3.578 1.00 86.50 452 MET A C 1
ATOM 3637 O O . MET A 1 452 ? 4.788 -7.207 4.134 1.00 86.50 452 MET A O 1
ATOM 3641 N N . TYR A 1 453 ? 3.566 -7.583 2.279 1.00 90.56 453 TYR A N 1
ATOM 3642 C CA . TYR A 1 453 ? 4.721 -7.716 1.400 1.00 90.56 453 TYR A CA 1
ATOM 3643 C C . TYR A 1 453 ? 5.566 -6.432 1.406 1.00 90.56 453 TYR A C 1
ATOM 3645 O O . TYR A 1 453 ? 6.745 -6.493 1.764 1.00 90.56 453 TYR A O 1
ATOM 3653 N N . TYR A 1 454 ? 4.975 -5.260 1.144 1.00 92.19 454 TYR A N 1
ATOM 3654 C CA . TYR A 1 454 ? 5.722 -3.995 1.141 1.00 92.19 454 TYR A CA 1
ATOM 3655 C C . TYR A 1 454 ? 6.368 -3.677 2.494 1.00 92.19 454 TYR A C 1
ATOM 3657 O O . TYR A 1 454 ? 7.518 -3.240 2.539 1.00 92.19 454 TYR A O 1
ATOM 3665 N N . TYR A 1 455 ? 5.680 -3.934 3.611 1.00 93.06 455 TYR A N 1
ATOM 3666 C CA . TYR A 1 455 ? 6.245 -3.714 4.944 1.00 93.06 455 TYR A CA 1
ATOM 3667 C C . TYR A 1 455 ? 7.459 -4.607 5.201 1.00 93.06 455 TYR A C 1
ATOM 3669 O O . TYR A 1 455 ? 8.498 -4.123 5.657 1.00 93.06 455 TYR A O 1
ATOM 3677 N N . THR A 1 456 ? 7.368 -5.895 4.857 1.00 93.44 456 THR A N 1
ATOM 3678 C CA . THR A 1 456 ? 8.498 -6.823 4.998 1.00 93.44 456 THR A CA 1
ATOM 3679 C C . THR A 1 456 ? 9.649 -6.499 4.050 1.00 93.44 456 THR A C 1
ATOM 3681 O O . THR A 1 456 ? 10.803 -6.668 4.442 1.00 93.44 456 THR A O 1
ATOM 3684 N N . LEU A 1 457 ? 9.361 -5.998 2.845 1.00 94.12 457 LEU A N 1
ATOM 3685 C CA . LEU A 1 457 ? 10.367 -5.538 1.891 1.00 94.12 457 LEU A CA 1
ATOM 3686 C C . LEU A 1 457 ? 11.129 -4.322 2.432 1.00 94.12 457 LEU A C 1
ATOM 3688 O O . LEU A 1 457 ? 12.357 -4.312 2.406 1.00 94.12 457 LEU A O 1
ATOM 3692 N N . LEU A 1 458 ? 10.423 -3.327 2.977 1.00 94.88 458 LEU A N 1
ATOM 3693 C CA . LEU A 1 458 ? 11.045 -2.147 3.587 1.00 94.88 458 LEU A CA 1
ATOM 3694 C C . LEU A 1 458 ? 11.944 -2.529 4.773 1.00 94.88 458 LEU A C 1
ATOM 3696 O O . LEU A 1 458 ? 13.031 -1.967 4.918 1.00 94.88 458 LEU A O 1
ATOM 3700 N N . VAL A 1 459 ? 11.537 -3.519 5.580 1.00 94.12 459 VAL A N 1
ATOM 3701 C CA . VAL A 1 459 ? 12.409 -4.090 6.622 1.00 94.12 459 VAL A CA 1
ATOM 3702 C C . VAL A 1 459 ? 13.645 -4.740 5.995 1.00 94.12 459 VAL A C 1
ATOM 3704 O O . VAL A 1 459 ? 14.753 -4.380 6.382 1.00 94.12 459 VAL A O 1
ATOM 3707 N N . SER A 1 460 ? 13.488 -5.629 5.004 1.00 93.25 460 SER A N 1
ATOM 3708 C CA . SER A 1 460 ? 14.617 -6.302 4.333 1.00 93.25 460 SER A CA 1
ATOM 3709 C C . SER A 1 460 ? 15.621 -5.300 3.738 1.00 93.25 460 SER A C 1
ATOM 3711 O O . SER A 1 460 ? 16.824 -5.436 3.960 1.00 93.25 460 SER A O 1
ATOM 3713 N N . ILE A 1 461 ? 15.147 -4.248 3.058 1.00 92.25 461 ILE A N 1
ATOM 3714 C CA . ILE A 1 461 ? 15.997 -3.188 2.484 1.00 92.25 461 ILE A CA 1
ATOM 3715 C C . ILE A 1 461 ? 16.765 -2.439 3.585 1.00 92.25 461 ILE A C 1
ATOM 3717 O O . ILE A 1 461 ? 17.968 -2.193 3.458 1.00 92.25 461 ILE A O 1
ATOM 3721 N N . CYS A 1 462 ? 16.101 -2.104 4.693 1.00 91.38 462 CYS A N 1
ATOM 3722 C CA . CYS A 1 462 ? 16.748 -1.431 5.815 1.00 91.38 462 CYS A CA 1
ATOM 3723 C C . CYS A 1 462 ? 17.754 -2.342 6.535 1.00 91.38 462 CYS A C 1
ATOM 3725 O O . CYS A 1 462 ? 18.841 -1.892 6.884 1.00 91.38 462 CYS A O 1
ATOM 3727 N N . THR A 1 463 ? 17.466 -3.636 6.693 1.00 89.81 463 THR A N 1
ATOM 3728 C CA . THR A 1 463 ? 18.429 -4.601 7.245 1.00 89.81 463 THR A CA 1
ATOM 3729 C C . THR A 1 463 ? 19.670 -4.729 6.359 1.00 89.81 463 THR A C 1
ATOM 3731 O O . THR A 1 463 ? 20.785 -4.770 6.880 1.00 89.81 463 THR A O 1
ATOM 3734 N N . ALA A 1 464 ? 19.504 -4.734 5.033 1.00 86.56 464 ALA A N 1
ATOM 3735 C CA . ALA A 1 464 ? 20.615 -4.819 4.089 1.00 86.56 464 ALA A CA 1
ATOM 3736 C C . ALA A 1 464 ? 21.505 -3.562 4.091 1.00 86.56 464 ALA A C 1
ATOM 3738 O O . ALA A 1 464 ? 22.710 -3.652 3.858 1.00 86.56 464 ALA A O 1
ATOM 3739 N N . SER A 1 465 ? 20.941 -2.372 4.325 1.00 85.00 465 SER A N 1
ATOM 3740 C CA . SER A 1 465 ? 21.678 -1.099 4.254 1.00 85.00 465 SER A CA 1
ATOM 3741 C C . SER A 1 465 ? 21.180 -0.056 5.265 1.00 85.00 465 SER A C 1
ATOM 3743 O O . SER A 1 465 ? 20.788 1.056 4.913 1.00 85.00 465 SER A O 1
ATOM 3745 N N . ALA A 1 466 ? 21.254 -0.384 6.559 1.00 85.19 466 ALA A N 1
ATOM 3746 C CA . ALA A 1 466 ? 20.681 0.441 7.631 1.00 85.19 466 ALA A CA 1
ATOM 3747 C C . ALA A 1 466 ? 21.225 1.879 7.664 1.00 85.19 466 ALA A C 1
ATOM 3749 O O . ALA A 1 466 ? 20.470 2.830 7.854 1.00 85.19 466 ALA A O 1
ATOM 3750 N N . ARG A 1 467 ? 22.534 2.060 7.430 1.00 85.94 467 ARG A N 1
ATOM 3751 C CA . ARG A 1 467 ? 23.181 3.384 7.465 1.00 85.94 467 ARG A CA 1
ATOM 3752 C C . ARG A 1 467 ? 22.612 4.347 6.420 1.00 85.94 467 ARG A C 1
ATOM 3754 O O . ARG A 1 467 ? 22.546 5.542 6.690 1.00 85.94 467 ARG A O 1
ATOM 3761 N N . SER A 1 468 ? 22.233 3.845 5.246 1.00 86.06 468 SER A N 1
ATOM 3762 C CA . SER A 1 468 ? 21.716 4.676 4.159 1.00 86.06 468 SER A CA 1
ATOM 3763 C C . SER A 1 468 ? 20.198 4.823 4.208 1.00 86.06 468 SER A C 1
ATOM 3765 O O . SER A 1 468 ? 19.703 5.927 3.994 1.00 86.06 468 SER A O 1
ATOM 3767 N N . ILE A 1 469 ? 19.473 3.752 4.547 1.00 90.06 469 ILE A N 1
ATOM 3768 C CA . ILE A 1 469 ? 18.006 3.692 4.487 1.00 90.06 469 ILE A CA 1
ATOM 3769 C C . ILE A 1 469 ? 17.336 4.259 5.747 1.00 90.06 469 ILE A C 1
ATOM 3771 O O . ILE A 1 469 ? 16.328 4.956 5.640 1.00 90.06 469 ILE A O 1
ATOM 3775 N N . ALA A 1 470 ? 17.887 4.047 6.948 1.00 88.50 470 ALA A N 1
ATOM 3776 C CA . ALA A 1 470 ? 17.233 4.503 8.181 1.00 88.50 470 ALA A CA 1
ATOM 3777 C C . ALA A 1 470 ? 16.992 6.033 8.230 1.00 88.50 470 ALA A C 1
ATOM 3779 O O . ALA A 1 470 ? 15.890 6.452 8.598 1.00 88.50 470 ALA A O 1
ATOM 3780 N N . PRO A 1 471 ? 17.933 6.903 7.795 1.00 88.69 471 PRO A N 1
ATOM 3781 C CA . PRO A 1 471 ? 17.671 8.343 7.704 1.00 88.69 471 PRO A CA 1
ATOM 3782 C C . PRO A 1 471 ? 16.564 8.708 6.703 1.00 88.69 471 PRO A C 1
ATOM 3784 O O . PRO A 1 471 ? 15.901 9.731 6.865 1.00 88.69 471 PRO A O 1
ATOM 3787 N N . VAL A 1 472 ? 16.373 7.894 5.662 1.00 91.06 472 VAL A N 1
ATOM 3788 C CA . VAL A 1 472 ? 15.360 8.084 4.611 1.00 91.06 472 VAL A CA 1
ATOM 3789 C C . VAL A 1 472 ? 13.962 7.775 5.151 1.00 91.06 472 VAL A C 1
ATOM 3791 O O . VAL A 1 472 ? 13.041 8.570 4.948 1.00 91.06 472 VAL A O 1
ATOM 3794 N N . PHE A 1 473 ? 13.825 6.708 5.946 1.00 92.12 473 PHE A N 1
ATOM 3795 C CA . PHE A 1 473 ? 12.604 6.423 6.712 1.00 92.12 473 PHE A CA 1
ATOM 3796 C C . PHE A 1 473 ? 12.295 7.517 7.723 1.00 92.12 473 PHE A C 1
ATOM 3798 O O . PHE A 1 473 ? 11.163 7.980 7.789 1.00 92.12 473 PHE A O 1
ATOM 3805 N N . GLY A 1 474 ? 13.304 8.003 8.450 1.00 90.06 474 GLY A N 1
ATOM 3806 C CA . GLY A 1 474 ? 13.112 9.099 9.394 1.00 90.06 474 GLY A CA 1
ATOM 3807 C C . GLY A 1 474 ? 12.518 10.355 8.745 1.00 90.06 474 GLY A C 1
ATOM 3808 O O . GLY A 1 474 ? 11.675 11.006 9.357 1.00 90.06 474 GLY A O 1
ATOM 3809 N N . ARG A 1 475 ? 12.927 10.714 7.518 1.00 90.25 475 ARG A N 1
ATOM 3810 C CA . ARG A 1 475 ? 12.327 11.850 6.790 1.00 90.25 475 ARG A CA 1
ATOM 3811 C C . ARG A 1 475 ? 10.890 11.564 6.362 1.00 90.25 475 ARG A C 1
ATOM 3813 O O . ARG A 1 475 ? 10.027 12.406 6.576 1.00 90.25 475 ARG A O 1
ATOM 3820 N N . ALA A 1 476 ? 10.626 10.367 5.842 1.00 92.69 476 ALA A N 1
ATOM 3821 C CA . ALA A 1 476 ? 9.278 9.949 5.462 1.00 92.69 476 ALA A CA 1
ATOM 3822 C C . ALA A 1 476 ? 8.309 9.947 6.658 1.00 92.69 476 ALA A C 1
ATOM 3824 O O . ALA A 1 476 ? 7.202 10.467 6.564 1.00 92.69 476 ALA A O 1
ATOM 3825 N N . PHE A 1 477 ? 8.736 9.417 7.807 1.00 94.12 477 PHE A N 1
ATOM 3826 C CA . PHE A 1 477 ? 7.948 9.416 9.038 1.00 94.12 477 PHE A CA 1
ATOM 3827 C C . PHE A 1 477 ? 7.615 10.826 9.519 1.00 94.12 477 PHE A C 1
ATOM 3829 O O . PHE A 1 477 ? 6.467 11.084 9.870 1.00 94.12 477 PHE A O 1
ATOM 3836 N N . ARG A 1 478 ? 8.590 11.746 9.493 1.00 91.31 478 ARG A N 1
ATOM 3837 C CA . ARG A 1 478 ? 8.358 13.154 9.848 1.00 91.31 478 ARG A CA 1
ATOM 3838 C C . ARG A 1 478 ? 7.365 13.818 8.901 1.00 91.31 478 ARG A C 1
ATOM 3840 O O . ARG A 1 478 ? 6.459 14.485 9.384 1.00 91.31 478 ARG A O 1
ATOM 3847 N N . PHE A 1 479 ? 7.486 13.567 7.596 1.00 90.75 479 PHE A N 1
ATOM 3848 C CA . PHE A 1 479 ? 6.539 14.070 6.601 1.00 90.75 479 PHE A CA 1
ATOM 3849 C C . PHE A 1 479 ? 5.107 13.601 6.886 1.00 90.75 479 PHE A C 1
ATOM 3851 O O . PHE A 1 479 ? 4.198 14.421 6.954 1.00 90.75 479 PHE A O 1
ATOM 3858 N N . TYR A 1 480 ? 4.871 12.303 7.091 1.00 92.38 480 TYR A N 1
ATOM 3859 C CA . TYR A 1 480 ? 3.509 11.833 7.371 1.00 92.38 480 TYR A CA 1
ATOM 3860 C C . TYR A 1 480 ? 2.988 12.321 8.720 1.00 92.38 480 TYR A C 1
ATOM 3862 O O . TYR A 1 480 ? 1.819 12.688 8.814 1.00 92.38 480 TYR A O 1
ATOM 3870 N N . TYR A 1 481 ? 3.847 12.365 9.742 1.00 93.06 481 TYR A N 1
ATOM 3871 C CA . TYR A 1 481 ? 3.475 12.829 11.075 1.00 93.06 481 TYR A CA 1
ATOM 3872 C C . TYR A 1 481 ? 3.042 14.307 11.083 1.00 93.06 481 TYR A C 1
ATOM 3874 O O . TYR A 1 481 ? 2.004 14.625 11.666 1.00 93.06 481 TYR A O 1
ATOM 3882 N N . SER A 1 482 ? 3.766 15.200 10.394 1.00 89.19 482 SER A N 1
ATOM 3883 C CA . SER A 1 482 ? 3.386 16.622 10.287 1.00 89.19 482 SER A CA 1
ATOM 3884 C C . SER A 1 482 ? 2.064 16.814 9.531 1.00 89.19 482 SER A C 1
ATOM 3886 O O . SER A 1 482 ? 1.254 17.674 9.859 1.00 89.19 482 SER A O 1
ATOM 3888 N N . HIS A 1 483 ? 1.771 15.949 8.558 1.00 89.69 483 HIS A N 1
ATOM 3889 C CA . HIS A 1 483 ? 0.560 16.054 7.739 1.00 89.69 483 HIS A CA 1
ATOM 3890 C C . HIS A 1 483 ? -0.636 15.232 8.255 1.00 89.69 483 HIS A C 1
ATOM 3892 O O . HIS A 1 483 ? -1.668 15.181 7.584 1.00 89.69 483 HIS A O 1
ATOM 3898 N N . LEU A 1 484 ? -0.569 14.637 9.456 1.00 91.19 484 LEU A N 1
ATOM 3899 C CA . LEU A 1 484 ? -1.647 13.805 10.023 1.00 91.19 484 LEU A CA 1
ATOM 3900 C C . LEU A 1 484 ? -3.014 14.501 10.099 1.00 91.19 484 LEU A C 1
ATOM 3902 O O . LEU A 1 484 ? -4.041 13.826 10.030 1.00 91.19 484 LEU A O 1
ATOM 3906 N N . ASN A 1 485 ? -3.038 15.830 10.236 1.00 87.50 485 ASN A N 1
ATOM 3907 C CA . ASN A 1 485 ? -4.279 16.604 10.324 1.00 87.50 485 ASN A CA 1
ATOM 3908 C C . ASN A 1 485 ? -5.070 16.600 9.011 1.00 87.50 485 ASN A C 1
ATOM 3910 O O . ASN A 1 485 ? -6.295 16.548 9.025 1.00 87.50 485 ASN A O 1
ATOM 3914 N N . VAL A 1 486 ? -4.367 16.624 7.879 1.00 89.31 486 VAL A N 1
ATOM 3915 C CA . VAL A 1 486 ? -4.973 16.670 6.542 1.00 89.31 486 VAL A CA 1
ATOM 3916 C C . VAL A 1 486 ? -4.972 15.307 5.852 1.00 89.31 486 VAL A C 1
ATOM 3918 O O . VAL A 1 486 ? -5.696 15.127 4.878 1.00 89.31 486 VAL A O 1
ATOM 3921 N N . LEU A 1 487 ? -4.204 14.335 6.351 1.00 91.25 487 LEU A N 1
ATOM 3922 C CA . LEU A 1 487 ? -4.100 12.995 5.778 1.00 91.25 487 LEU A CA 1
ATOM 3923 C C . LEU A 1 487 ? -5.435 12.231 5.854 1.00 91.25 487 LEU A C 1
ATOM 3925 O O . LEU A 1 487 ? -6.117 12.195 6.887 1.00 91.25 487 LEU A O 1
ATOM 3929 N N . ASP A 1 488 ? -5.791 11.569 4.757 1.00 91.31 488 ASP A N 1
ATOM 3930 C CA . ASP A 1 488 ? -6.950 10.683 4.673 1.00 91.31 488 ASP A CA 1
ATOM 3931 C C . ASP A 1 488 ? -6.915 9.601 5.772 1.00 91.31 488 ASP A C 1
ATOM 3933 O O . ASP A 1 488 ? -5.863 9.062 6.118 1.00 91.31 488 ASP A O 1
ATOM 3937 N N . SER A 1 489 ? -8.069 9.294 6.367 1.00 89.50 489 SER A N 1
ATOM 3938 C CA . SER A 1 489 ? -8.181 8.356 7.493 1.00 89.50 489 SER A CA 1
ATOM 3939 C C . SER A 1 489 ? -7.718 6.936 7.171 1.00 89.50 489 SER A C 1
ATOM 3941 O O . SER A 1 489 ? -7.155 6.284 8.046 1.00 89.50 489 SER A O 1
ATOM 3943 N N . GLU A 1 490 ? -7.907 6.452 5.941 1.00 89.56 490 GLU A N 1
ATOM 3944 C CA . GLU A 1 490 ? -7.370 5.152 5.528 1.00 89.56 490 GLU A CA 1
ATOM 3945 C C . GLU A 1 490 ? -5.841 5.191 5.512 1.00 89.56 490 GLU A C 1
ATOM 3947 O O . GLU A 1 490 ? -5.185 4.290 6.034 1.00 89.56 490 GLU A O 1
ATOM 3952 N N . LEU A 1 491 ? -5.261 6.269 4.980 1.00 91.62 491 LEU A N 1
ATOM 3953 C CA . LEU A 1 491 ? -3.811 6.440 4.934 1.00 91.62 491 LEU A CA 1
ATOM 3954 C C . LEU A 1 491 ? -3.206 6.662 6.325 1.00 91.62 491 LEU A C 1
ATOM 3956 O O . LEU A 1 491 ? -2.107 6.176 6.576 1.00 91.62 491 LEU A O 1
ATOM 3960 N N . ARG A 1 492 ? -3.928 7.301 7.258 1.00 92.75 492 ARG A N 1
ATOM 3961 C CA . ARG A 1 492 ? -3.535 7.380 8.678 1.00 92.75 492 ARG A CA 1
ATOM 3962 C C . ARG A 1 492 ? -3.375 5.991 9.300 1.00 92.75 492 ARG A C 1
ATOM 3964 O O . ARG A 1 492 ? -2.401 5.760 10.011 1.00 92.75 492 ARG A O 1
ATOM 3971 N N . ILE A 1 493 ? -4.287 5.062 9.002 1.00 91.38 493 ILE A N 1
ATOM 3972 C CA . ILE A 1 493 ? -4.199 3.671 9.476 1.00 91.38 493 ILE A CA 1
ATOM 3973 C C . ILE A 1 493 ? -3.045 2.938 8.782 1.00 91.38 493 ILE A C 1
ATOM 3975 O O . ILE A 1 493 ? -2.226 2.325 9.458 1.00 91.38 493 ILE A O 1
ATOM 3979 N N . ARG A 1 494 ? -2.893 3.059 7.455 1.00 92.12 494 ARG A N 1
ATOM 3980 C CA . ARG A 1 494 ? -1.757 2.441 6.739 1.00 92.12 494 ARG A CA 1
ATOM 3981 C C . ARG A 1 494 ? -0.400 2.970 7.220 1.00 92.12 494 ARG A C 1
ATOM 3983 O O . ARG A 1 494 ? 0.567 2.211 7.268 1.00 92.12 494 ARG A O 1
ATOM 3990 N N . PHE A 1 495 ? -0.322 4.253 7.580 1.00 95.12 495 PHE A N 1
ATOM 3991 C CA . PHE A 1 495 ? 0.871 4.860 8.167 1.00 95.12 495 PHE A CA 1
ATOM 3992 C C . PHE A 1 495 ? 1.143 4.313 9.570 1.00 95.12 495 PHE A C 1
ATOM 3994 O O . PHE A 1 495 ? 2.275 3.926 9.847 1.00 95.12 495 PHE A O 1
ATOM 4001 N N . LEU A 1 496 ? 0.118 4.227 10.424 1.00 94.88 496 LEU A N 1
ATOM 4002 C CA . LEU A 1 496 ? 0.213 3.615 11.751 1.00 94.88 496 LEU A CA 1
ATOM 4003 C C . LEU A 1 496 ? 0.748 2.180 11.666 1.00 94.88 496 LEU A C 1
ATOM 4005 O O . LEU A 1 496 ? 1.663 1.816 12.401 1.00 94.88 496 LEU A O 1
ATOM 4009 N N . ASP A 1 497 ? 0.210 1.388 10.742 1.00 92.69 497 ASP A N 1
ATOM 4010 C CA . ASP A 1 497 ? 0.585 -0.008 10.533 1.00 92.69 497 ASP A CA 1
ATOM 4011 C C . ASP A 1 497 ? 2.022 -0.142 10.049 1.00 92.69 497 ASP A C 1
ATOM 4013 O O . ASP A 1 497 ? 2.794 -0.921 10.608 1.00 92.69 497 ASP A O 1
ATOM 4017 N N . TRP A 1 498 ? 2.400 0.656 9.049 1.00 93.38 498 TRP A N 1
ATOM 4018 C CA . TRP A 1 498 ? 3.762 0.685 8.537 1.00 93.38 498 TRP A CA 1
ATOM 4019 C C . TRP A 1 498 ? 4.769 1.113 9.610 1.00 93.38 498 TRP A C 1
ATOM 4021 O O . TRP A 1 498 ? 5.765 0.418 9.820 1.00 93.38 498 TRP A O 1
ATOM 4031 N N . PHE A 1 499 ? 4.514 2.233 10.292 1.00 95.12 499 PHE A N 1
ATOM 4032 C CA . PHE A 1 499 ? 5.396 2.766 11.330 1.00 95.12 499 PHE A CA 1
ATOM 4033 C C . PHE A 1 499 ? 5.573 1.739 12.448 1.00 95.12 499 PHE A C 1
ATOM 4035 O O . PHE A 1 499 ? 6.701 1.426 12.827 1.00 95.12 499 PHE A O 1
ATOM 4042 N N . SER A 1 500 ? 4.465 1.156 12.912 1.00 93.00 500 SER A N 1
ATOM 4043 C CA . SER A 1 500 ? 4.477 0.148 13.966 1.00 93.00 500 SER A CA 1
ATOM 4044 C C . SER A 1 500 ? 5.255 -1.106 13.562 1.00 93.00 500 SER A C 1
ATOM 4046 O O . SER A 1 500 ? 6.137 -1.583 14.278 1.00 93.00 500 SER A O 1
ATOM 4048 N N . PHE A 1 501 ? 5.017 -1.602 12.345 1.00 92.19 501 PHE A N 1
ATOM 4049 C CA . PHE A 1 501 ? 5.727 -2.764 11.823 1.00 92.19 501 PHE A CA 1
ATOM 4050 C C . PHE A 1 501 ? 7.240 -2.527 11.722 1.00 92.19 501 PHE A C 1
ATOM 4052 O O . PHE A 1 501 ? 8.026 -3.421 12.044 1.00 92.19 501 PHE A O 1
ATOM 4059 N N . GLN A 1 502 ? 7.666 -1.333 11.299 1.00 91.62 502 GLN A N 1
ATOM 4060 C CA . GLN A 1 502 ? 9.084 -0.971 11.260 1.00 91.62 502 GLN A CA 1
ATOM 4061 C C . GLN A 1 502 ? 9.684 -0.919 12.666 1.00 91.62 502 GLN A C 1
ATOM 4063 O O . GLN A 1 502 ? 10.700 -1.562 12.919 1.00 91.62 502 GLN A O 1
ATOM 4068 N N . MET A 1 503 ? 9.036 -0.221 13.598 1.00 89.38 503 MET A N 1
ATOM 4069 C CA . MET A 1 503 ? 9.506 -0.075 14.978 1.00 89.38 503 MET A CA 1
ATOM 4070 C C . MET A 1 503 ? 9.726 -1.419 15.669 1.00 89.38 503 MET A C 1
ATOM 4072 O O . MET A 1 503 ? 10.794 -1.649 16.240 1.00 89.38 503 MET A O 1
ATOM 4076 N N . ASN A 1 504 ? 8.769 -2.337 15.539 1.00 89.31 504 ASN A N 1
ATOM 4077 C CA . ASN A 1 504 ? 8.866 -3.675 16.112 1.00 89.31 504 ASN A CA 1
ATOM 4078 C C . ASN A 1 504 ? 10.068 -4.482 15.576 1.00 89.31 504 ASN A C 1
ATOM 4080 O O . ASN A 1 504 ? 10.647 -5.287 16.299 1.00 89.31 504 ASN A O 1
ATOM 4084 N N . ASN A 1 505 ? 10.497 -4.253 14.329 1.00 89.69 505 ASN A N 1
ATOM 4085 C CA . ASN A 1 505 ? 11.680 -4.914 13.759 1.00 89.69 505 ASN A CA 1
ATOM 4086 C C . ASN A 1 505 ? 13.012 -4.226 14.130 1.00 89.69 505 ASN A C 1
ATOM 4088 O O . ASN A 1 505 ? 14.074 -4.813 13.924 1.00 89.69 505 ASN A O 1
ATOM 4092 N N . PHE A 1 506 ? 12.977 -3.014 14.696 1.00 88.50 506 PHE A N 1
ATOM 4093 C CA . PHE A 1 506 ? 14.156 -2.220 15.071 1.00 88.50 506 PHE A CA 1
ATOM 4094 C C . PHE A 1 506 ? 14.141 -1.808 16.558 1.00 88.50 506 PHE A C 1
ATOM 4096 O O . PHE A 1 506 ? 14.509 -0.686 16.912 1.00 88.50 506 PHE A O 1
ATOM 4103 N N . ASN A 1 507 ? 13.754 -2.740 17.438 1.00 84.69 507 ASN A N 1
ATOM 4104 C CA . ASN A 1 507 ? 13.778 -2.604 18.905 1.00 84.69 507 ASN A CA 1
ATOM 4105 C C . ASN A 1 507 ? 13.014 -1.382 19.445 1.00 84.69 507 ASN A C 1
ATOM 4107 O O . ASN A 1 507 ? 13.450 -0.766 20.417 1.00 84.69 507 ASN A O 1
ATOM 4111 N N . PHE A 1 508 ? 11.913 -0.999 18.795 1.00 82.25 508 PHE A N 1
ATOM 4112 C CA . PHE A 1 508 ? 11.045 0.107 19.214 1.00 82.25 508 PHE A CA 1
ATOM 4113 C C . PHE A 1 508 ? 11.781 1.449 19.398 1.00 82.25 508 PHE A C 1
ATOM 4115 O O . PHE A 1 508 ? 11.362 2.305 20.177 1.00 82.25 508 PHE A O 1
ATOM 4122 N N . SER A 1 509 ? 12.891 1.659 18.682 1.00 82.50 509 SER A N 1
ATOM 4123 C CA . SER A 1 509 ? 13.721 2.850 18.856 1.00 82.50 509 SER A CA 1
ATOM 4124 C C . SER A 1 509 ? 13.240 4.010 17.981 1.00 82.50 509 SER A C 1
ATOM 4126 O O . SER A 1 509 ? 13.387 3.990 16.759 1.00 82.50 509 SER A O 1
ATOM 4128 N N . TRP A 1 510 ? 12.709 5.056 18.618 1.00 90.38 510 TRP A N 1
ATOM 4129 C CA . TRP A 1 510 ? 12.353 6.321 17.975 1.00 90.38 510 TRP A CA 1
ATOM 4130 C C . TRP A 1 510 ? 12.761 7.519 18.832 1.00 90.38 510 TRP A C 1
ATOM 4132 O O . TRP A 1 510 ? 12.897 7.428 20.052 1.00 90.38 510 TRP A O 1
ATOM 4142 N N . LYS A 1 511 ? 12.947 8.672 18.185 1.00 90.38 511 LYS A N 1
ATOM 4143 C CA . LYS A 1 511 ? 13.225 9.950 18.845 1.00 90.38 511 LYS A CA 1
ATOM 4144 C C . LYS A 1 511 ? 11.929 10.583 19.363 1.00 90.38 511 LYS A C 1
ATOM 4146 O O . LYS A 1 511 ? 11.479 11.599 18.847 1.00 90.38 511 LYS A O 1
ATOM 4151 N N . TRP A 1 512 ? 11.341 9.991 20.401 1.00 89.75 512 TRP A N 1
ATOM 4152 C CA . TRP A 1 512 ? 10.068 10.433 20.986 1.00 89.75 512 TRP A CA 1
ATOM 4153 C C . TRP A 1 512 ? 10.043 11.911 21.402 1.00 89.75 512 TRP A C 1
ATOM 4155 O O . TRP A 1 512 ? 9.007 12.556 21.278 1.00 89.75 512 TRP A O 1
ATOM 4165 N N . ASN A 1 513 ? 11.184 12.475 21.807 1.00 88.19 513 ASN A N 1
ATOM 4166 C CA . ASN A 1 513 ? 11.305 13.890 22.180 1.00 88.19 513 ASN A CA 1
ATOM 4167 C C . ASN A 1 513 ? 10.844 14.854 21.068 1.00 88.19 513 ASN A C 1
ATOM 4169 O O . ASN A 1 513 ? 10.374 15.944 21.374 1.00 88.19 513 ASN A O 1
ATOM 4173 N N . GLU A 1 514 ? 10.908 14.446 19.793 1.00 88.12 514 GLU A N 1
ATOM 4174 C CA . GLU A 1 514 ? 10.410 15.247 18.661 1.00 88.12 514 GLU A CA 1
ATOM 4175 C C . GLU A 1 514 ? 8.892 15.495 18.728 1.00 88.12 514 GLU A C 1
ATOM 4177 O O . GLU A 1 514 ? 8.398 16.443 18.129 1.00 88.12 514 GLU A O 1
ATOM 4182 N N . TRP A 1 515 ? 8.141 14.659 19.452 1.00 90.62 515 TRP A N 1
ATOM 4183 C CA . TRP A 1 515 ? 6.678 14.733 19.562 1.00 90.62 515 TRP A CA 1
ATOM 4184 C C . TRP A 1 515 ? 6.205 15.212 20.940 1.00 90.62 515 TRP A C 1
ATOM 4186 O O . TRP A 1 515 ? 5.002 15.304 21.194 1.00 90.62 515 TRP A O 1
ATOM 4196 N N . GLU A 1 516 ? 7.131 15.491 21.861 1.00 88.00 516 GLU A N 1
ATOM 4197 C CA . GLU A 1 516 ? 6.811 15.811 23.257 1.00 88.00 516 GLU A CA 1
ATOM 4198 C C . GLU A 1 516 ? 5.955 17.079 23.364 1.00 88.00 516 GLU A C 1
ATOM 4200 O O . GLU A 1 516 ? 4.997 17.130 24.133 1.00 88.00 516 GLU A O 1
ATOM 4205 N N . LEU A 1 517 ? 6.246 18.085 22.535 1.00 84.00 517 LEU A N 1
ATOM 4206 C CA . LEU A 1 517 ? 5.484 19.331 22.499 1.00 84.00 517 LEU A CA 1
ATOM 4207 C C . LEU A 1 517 ? 4.036 19.115 22.061 1.00 84.00 517 LEU A C 1
ATOM 4209 O O . LEU A 1 517 ? 3.135 19.678 22.679 1.00 84.00 517 LEU A O 1
ATOM 4213 N N . ASP A 1 518 ? 3.791 18.268 21.058 1.00 87.81 518 ASP A N 1
ATOM 4214 C CA . ASP A 1 518 ? 2.427 17.935 20.642 1.00 87.81 518 ASP A CA 1
ATOM 4215 C C . ASP A 1 518 ? 1.655 17.295 21.808 1.00 87.81 518 ASP A C 1
ATOM 4217 O O . ASP A 1 518 ? 0.522 17.699 22.083 1.00 87.81 518 ASP A O 1
ATOM 4221 N N . SER A 1 519 ? 2.284 16.370 22.553 1.00 89.06 519 SER A N 1
ATOM 4222 C CA . SER A 1 519 ? 1.708 15.788 23.780 1.00 89.06 519 SER A CA 1
ATOM 4223 C C . SER A 1 519 ? 1.413 16.846 24.840 1.00 89.06 519 SER A C 1
ATOM 4225 O O . SER A 1 519 ? 0.320 16.872 25.402 1.00 89.06 519 SER A O 1
ATOM 4227 N N . GLN A 1 520 ? 2.339 17.771 25.084 1.00 86.81 520 GLN A N 1
ATOM 4228 C CA . GLN A 1 520 ? 2.147 18.829 26.076 1.00 86.81 520 GLN A CA 1
ATOM 4229 C C . GLN A 1 520 ? 1.019 19.794 25.684 1.00 86.81 520 GLN A C 1
ATOM 4231 O O . GLN A 1 520 ? 0.259 20.236 26.554 1.00 86.81 520 GLN A O 1
ATOM 4236 N N . LEU A 1 521 ? 0.885 20.123 24.395 1.00 84.19 521 LEU A N 1
ATOM 4237 C CA . LEU A 1 521 ? -0.123 21.053 23.882 1.00 84.19 521 LEU A CA 1
ATOM 4238 C C . LEU A 1 521 ? -1.517 20.421 23.845 1.00 84.19 521 LEU A C 1
ATOM 4240 O O . LEU A 1 521 ? -2.456 20.981 24.414 1.00 84.19 521 LEU A O 1
ATOM 4244 N N . TYR A 1 522 ? -1.643 19.245 23.230 1.00 86.56 522 TYR A N 1
ATOM 4245 C CA . TYR A 1 522 ? -2.932 18.625 22.904 1.00 86.56 522 TYR A CA 1
ATOM 4246 C C . TYR A 1 522 ? -3.288 17.418 23.783 1.00 86.56 522 TYR A C 1
ATOM 4248 O O . TYR A 1 522 ? -4.454 17.016 23.839 1.00 86.56 522 TYR A O 1
ATOM 4256 N N . GLY A 1 523 ? -2.311 16.832 24.472 1.00 82.31 523 GLY A N 1
ATOM 4257 C CA . GLY A 1 523 ? -2.472 15.654 25.322 1.00 82.31 523 GLY A CA 1
ATOM 4258 C C . GLY A 1 523 ? -3.153 15.930 26.665 1.00 82.31 523 GLY A C 1
ATOM 4259 O O . GLY A 1 523 ? -3.898 16.894 26.834 1.00 82.31 523 GLY A O 1
ATOM 4260 N N . ASN A 1 524 ? -2.947 15.042 27.642 1.00 76.19 524 ASN A N 1
ATOM 4261 C CA . ASN A 1 524 ? -3.456 15.170 29.022 1.00 76.19 524 ASN A CA 1
ATOM 4262 C C . ASN A 1 524 ? -4.971 15.431 29.133 1.00 76.19 524 ASN A C 1
ATOM 4264 O O . ASN A 1 524 ? -5.422 16.173 30.003 1.00 76.19 524 ASN A O 1
ATOM 4268 N N . LYS A 1 525 ? -5.765 14.809 28.247 1.00 71.19 525 LYS A N 1
ATOM 4269 C CA . LYS A 1 525 ? -7.230 14.976 28.134 1.00 71.19 525 LYS A CA 1
ATOM 4270 C C . LYS A 1 525 ? -7.696 16.392 27.753 1.00 71.19 525 LYS A C 1
ATOM 4272 O O . LYS A 1 525 ? -8.877 16.686 27.904 1.00 71.19 525 LYS A O 1
ATOM 4277 N N . LYS A 1 526 ? -6.806 17.252 27.244 1.00 81.19 526 LYS A N 1
ATOM 4278 C CA . LYS A 1 526 ? -7.175 18.574 26.709 1.00 81.19 526 LYS A CA 1
ATOM 4279 C C . LYS A 1 526 ? -7.975 18.459 25.414 1.00 81.19 526 LYS A C 1
ATOM 4281 O O . LYS A 1 526 ? -8.906 19.224 25.202 1.00 81.19 526 LYS A O 1
ATOM 4286 N N . THR A 1 527 ? -7.600 17.501 24.568 1.00 86.00 527 THR A N 1
ATOM 4287 C CA . THR A 1 527 ? -8.259 17.206 23.291 1.00 86.00 527 THR A CA 1
ATOM 4288 C C . THR A 1 527 ? -8.459 15.697 23.154 1.00 86.00 527 THR A C 1
ATOM 4290 O O . THR A 1 527 ? -7.694 14.902 23.719 1.00 86.00 527 THR A O 1
ATOM 4293 N N . PHE A 1 528 ? -9.510 15.290 22.446 1.00 87.94 528 PHE A N 1
ATOM 4294 C CA . PHE A 1 528 ? -9.863 13.885 22.246 1.00 87.94 528 PHE A CA 1
ATOM 4295 C C . PHE A 1 528 ? -9.711 13.445 20.785 1.00 87.94 528 PHE A C 1
ATOM 4297 O O . PHE A 1 528 ? -9.311 12.314 20.521 1.00 87.94 528 PHE A O 1
ATOM 4304 N N . TYR A 1 529 ? -9.980 14.331 19.828 1.00 90.69 529 TYR A N 1
ATOM 4305 C CA . TYR A 1 529 ? -10.009 14.017 18.400 1.00 90.69 529 TYR A CA 1
ATOM 4306 C C . TYR A 1 529 ? -8.745 14.442 17.646 1.00 90.69 529 TYR A C 1
ATOM 4308 O O . TYR A 1 529 ? -8.637 14.145 16.458 1.00 90.69 529 TYR A O 1
ATOM 4316 N N . ASN A 1 530 ? -7.770 15.070 18.316 1.00 91.69 530 ASN A N 1
ATOM 4317 C CA . ASN A 1 530 ? -6.514 15.486 17.689 1.00 91.69 530 ASN A CA 1
ATOM 4318 C C . ASN A 1 530 ? -5.795 14.308 16.982 1.00 91.69 530 ASN A C 1
ATOM 4320 O O . ASN A 1 530 ? -5.406 13.341 17.649 1.00 91.69 530 ASN A O 1
ATOM 4324 N N . PRO A 1 531 ? -5.566 14.381 15.655 1.00 91.38 531 PRO A N 1
ATOM 4325 C CA . PRO A 1 531 ? -4.991 13.279 14.882 1.00 91.38 531 PRO A CA 1
ATOM 4326 C C . PRO A 1 531 ? -3.594 12.836 15.329 1.00 91.38 531 PRO A C 1
ATOM 4328 O O . PRO A 1 531 ? -3.322 11.636 15.323 1.00 91.38 531 PRO A O 1
ATOM 4331 N N . LYS A 1 532 ? -2.726 13.760 15.762 1.00 92.25 532 LYS A N 1
ATOM 4332 C CA . LYS A 1 532 ? -1.366 13.434 16.223 1.00 92.25 532 LYS A CA 1
ATOM 4333 C C . LYS A 1 532 ? -1.369 12.689 17.553 1.00 92.25 532 LYS A C 1
ATOM 4335 O O . LYS A 1 532 ? -0.754 11.631 17.672 1.00 92.25 532 LYS A O 1
ATOM 4340 N N . ILE A 1 533 ? -2.117 13.184 18.540 1.00 92.38 533 ILE A N 1
ATOM 4341 C CA . ILE A 1 533 ? -2.266 12.499 19.835 1.00 92.38 533 ILE A CA 1
ATOM 4342 C C . ILE A 1 533 ? -2.890 11.120 19.646 1.00 92.38 533 ILE A C 1
ATOM 4344 O O . ILE A 1 533 ? -2.461 10.144 20.263 1.00 92.38 533 ILE A O 1
ATOM 4348 N N . ASN A 1 534 ? -3.887 11.024 18.770 1.00 92.62 534 ASN A N 1
ATOM 4349 C CA . ASN A 1 534 ? -4.542 9.761 18.471 1.00 92.62 534 ASN A CA 1
ATOM 4350 C C . ASN A 1 534 ? -3.601 8.790 17.762 1.00 92.62 534 ASN A C 1
ATOM 4352 O O . ASN A 1 534 ? -3.601 7.608 18.100 1.00 92.62 534 ASN A O 1
ATOM 4356 N N . PHE A 1 535 ? -2.753 9.269 16.853 1.00 94.88 535 PHE A N 1
ATOM 4357 C CA . PHE A 1 535 ? -1.694 8.463 16.256 1.00 94.88 535 PHE A CA 1
ATOM 4358 C C . PHE A 1 535 ? -0.735 7.912 17.321 1.00 94.88 535 PHE A C 1
ATOM 4360 O O . PHE A 1 535 ? -0.542 6.702 17.377 1.00 94.88 535 PHE A O 1
ATOM 4367 N N . ILE A 1 536 ? -0.220 8.755 18.225 1.00 93.88 536 ILE A N 1
ATOM 4368 C CA . ILE A 1 536 ? 0.706 8.345 19.299 1.00 93.88 536 ILE A CA 1
ATOM 4369 C C . ILE A 1 536 ? 0.069 7.297 20.222 1.00 93.88 536 ILE A C 1
ATOM 4371 O O . ILE A 1 536 ? 0.667 6.254 20.487 1.00 93.88 536 ILE A O 1
ATOM 4375 N N . LYS A 1 537 ? -1.166 7.536 20.684 1.00 92.12 537 LYS A N 1
ATOM 4376 C CA . LYS A 1 537 ? -1.899 6.593 21.545 1.00 92.12 537 LYS A CA 1
ATOM 4377 C C . LYS A 1 537 ? -2.128 5.252 20.852 1.00 92.12 537 LYS A C 1
ATOM 4379 O O . LYS A 1 537 ? -1.891 4.204 21.449 1.00 92.12 537 LYS A O 1
ATOM 4384 N N . ASN A 1 538 ? -2.589 5.276 19.600 1.00 93.69 538 ASN A N 1
ATOM 4385 C CA . ASN A 1 538 ? -2.816 4.056 18.829 1.00 93.69 538 ASN A CA 1
ATOM 4386 C C . ASN A 1 538 ? -1.506 3.313 18.546 1.00 93.69 538 ASN A C 1
ATOM 4388 O O . ASN A 1 538 ? -1.495 2.088 18.614 1.00 93.69 538 ASN A O 1
ATOM 4392 N N . LEU A 1 539 ? -0.415 4.035 18.281 1.00 94.06 539 LEU A N 1
ATOM 4393 C CA . LEU A 1 539 ? 0.908 3.463 18.054 1.00 94.06 539 LEU A CA 1
ATOM 4394 C C . LEU A 1 539 ? 1.392 2.713 19.292 1.00 94.06 539 LEU A C 1
ATOM 4396 O O . LEU A 1 539 ? 1.629 1.514 19.208 1.00 94.06 539 LEU A O 1
ATOM 4400 N N . ILE A 1 540 ? 1.429 3.367 20.456 1.00 92.31 540 ILE A N 1
ATOM 4401 C CA . ILE A 1 540 ? 1.843 2.734 21.721 1.00 92.31 540 ILE A CA 1
ATOM 4402 C C . ILE A 1 540 ? 0.956 1.522 22.033 1.00 92.31 540 ILE A C 1
ATOM 4404 O O . ILE A 1 540 ? 1.456 0.452 22.382 1.00 92.31 540 ILE A O 1
ATOM 4408 N N . LYS A 1 541 ? -0.363 1.648 21.844 1.00 90.25 541 LYS A N 1
ATOM 4409 C CA . LYS A 1 541 ? -1.316 0.546 22.033 1.00 90.25 541 LYS A CA 1
ATOM 4410 C C . LYS A 1 541 ? -1.057 -0.626 21.085 1.00 90.25 541 LYS A C 1
ATOM 4412 O O . LYS A 1 541 ? -1.256 -1.778 21.471 1.00 90.25 541 LYS A O 1
ATOM 4417 N N . LYS A 1 542 ? -0.642 -0.355 19.846 1.00 91.06 542 LYS A N 1
ATOM 4418 C CA . LYS A 1 542 ? -0.306 -1.381 18.855 1.00 91.06 542 LYS A CA 1
ATOM 4419 C C . LYS A 1 542 ? 1.019 -2.058 19.196 1.00 91.06 542 LYS A C 1
ATOM 4421 O O . LYS A 1 542 ? 1.039 -3.284 19.253 1.00 91.06 542 LYS A O 1
ATOM 4426 N N . GLU A 1 543 ? 2.056 -1.300 19.550 1.00 89.56 543 GLU A N 1
ATOM 4427 C CA . GLU A 1 543 ? 3.333 -1.858 20.017 1.00 89.56 543 GLU A CA 1
ATOM 4428 C C . GLU A 1 543 ? 3.133 -2.782 21.225 1.00 89.56 543 GLU A C 1
ATOM 4430 O O . GLU A 1 543 ? 3.611 -3.917 21.231 1.00 89.56 543 GLU A O 1
ATOM 4435 N N . LEU A 1 544 ? 2.346 -2.348 22.221 1.00 89.50 544 LEU A N 1
ATOM 4436 C CA . LEU A 1 544 ? 2.076 -3.125 23.441 1.00 89.50 544 LEU A CA 1
ATOM 4437 C C . LEU A 1 544 ? 1.418 -4.480 23.161 1.00 89.50 544 LEU A C 1
ATOM 4439 O O . LEU A 1 544 ? 1.565 -5.405 23.955 1.00 89.50 544 LEU A O 1
ATOM 4443 N N . ARG A 1 545 ? 0.705 -4.607 22.037 1.00 87.12 545 ARG A N 1
ATOM 4444 C CA . ARG A 1 545 ? 0.103 -5.870 21.592 1.00 87.12 545 ARG A CA 1
ATOM 4445 C C . ARG A 1 545 ? 1.058 -6.745 20.792 1.00 87.12 545 ARG A C 1
ATOM 4447 O O . ARG A 1 545 ? 0.872 -7.958 20.772 1.00 87.12 545 ARG A O 1
ATOM 4454 N N . LEU A 1 546 ? 2.010 -6.139 20.085 1.00 86.12 546 LEU A N 1
ATOM 4455 C CA . LEU A 1 546 ? 2.986 -6.854 19.265 1.00 86.12 546 LEU A CA 1
ATOM 4456 C C . LEU A 1 546 ? 4.105 -7.462 20.120 1.00 86.12 546 LEU A C 1
ATOM 4458 O O . LEU A 1 546 ? 4.593 -8.545 19.793 1.00 86.12 546 LEU A O 1
ATOM 4462 N N . THR A 1 547 ? 4.477 -6.815 21.229 1.00 84.69 547 THR A N 1
ATOM 4463 C CA . THR A 1 547 ? 5.500 -7.337 22.145 1.00 84.69 547 THR A CA 1
ATOM 4464 C C . THR A 1 547 ? 4.942 -8.333 23.168 1.00 84.69 547 THR A C 1
ATOM 4466 O O . THR A 1 547 ? 3.804 -8.242 23.624 1.00 84.69 547 THR A O 1
ATOM 4469 N N . SER A 1 548 ? 5.788 -9.274 23.595 1.00 81.44 548 SER A N 1
ATOM 4470 C CA . SER A 1 548 ? 5.536 -10.116 24.779 1.00 81.44 548 SER A CA 1
ATOM 4471 C C . SER A 1 548 ? 6.038 -9.478 26.081 1.00 81.44 548 SER A C 1
ATOM 4473 O O . SER A 1 548 ? 5.692 -9.948 27.166 1.00 81.44 548 SER A O 1
ATOM 4475 N N . SER A 1 549 ? 6.837 -8.412 25.977 1.00 84.25 549 SER A N 1
ATOM 4476 C CA . SER A 1 549 ? 7.505 -7.734 27.087 1.00 84.25 549 SER A CA 1
ATOM 4477 C C . SER A 1 549 ? 7.085 -6.257 27.130 1.00 84.25 549 SER A C 1
ATOM 4479 O O . SER A 1 549 ? 7.815 -5.403 26.634 1.00 84.25 549 SER A O 1
ATOM 4481 N N . PRO A 1 550 ? 5.942 -5.900 27.751 1.00 84.19 550 PRO A N 1
ATOM 4482 C CA . PRO A 1 550 ? 5.481 -4.506 27.821 1.00 84.19 550 PRO A CA 1
ATOM 4483 C C . PRO A 1 550 ? 6.497 -3.526 28.430 1.00 84.19 550 PRO A C 1
ATOM 4485 O O . PRO A 1 550 ? 6.446 -2.333 28.150 1.00 84.19 550 PRO A O 1
ATOM 4488 N N . GLN A 1 551 ? 7.427 -4.029 29.250 1.00 86.00 551 GLN A N 1
ATOM 4489 C CA . GLN A 1 551 ? 8.519 -3.244 29.830 1.00 86.00 551 GLN A CA 1
ATOM 4490 C C . GLN A 1 551 ? 9.461 -2.667 28.767 1.00 86.00 551 GLN A C 1
ATOM 4492 O O . GLN A 1 551 ? 9.855 -1.520 28.901 1.00 86.00 551 GLN A O 1
ATOM 4497 N N . GLU A 1 552 ? 9.749 -3.399 27.685 1.00 85.50 552 GLU A N 1
ATOM 4498 C CA . GLU A 1 552 ? 10.641 -2.926 26.612 1.00 85.50 552 GLU A CA 1
ATOM 4499 C C . GLU A 1 552 ? 10.104 -1.654 25.948 1.00 85.50 552 GLU A C 1
ATOM 4501 O O . GLU A 1 552 ? 10.864 -0.756 25.593 1.00 85.50 552 GLU A O 1
ATOM 4506 N N . ILE A 1 553 ? 8.779 -1.551 25.827 1.00 86.75 553 ILE A N 1
ATOM 4507 C CA . ILE A 1 553 ? 8.126 -0.363 25.280 1.00 86.75 553 ILE A CA 1
ATOM 4508 C C . ILE A 1 553 ? 8.191 0.770 26.288 1.00 86.75 553 ILE A C 1
ATOM 4510 O O . ILE A 1 553 ? 8.600 1.866 25.918 1.00 86.75 553 ILE A O 1
ATOM 4514 N N . SER A 1 554 ? 7.846 0.517 27.551 1.00 87.19 554 SER A N 1
ATOM 4515 C CA . SER A 1 554 ? 7.956 1.530 28.605 1.00 87.19 554 SER A CA 1
ATOM 4516 C C . SER A 1 554 ? 9.373 2.099 28.710 1.00 87.19 554 SER A C 1
ATOM 4518 O O . SER A 1 554 ? 9.521 3.307 28.833 1.00 87.19 554 SER A O 1
ATOM 4520 N N . ASP A 1 555 ? 10.400 1.257 28.584 1.00 88.38 555 ASP A N 1
ATOM 4521 C CA . ASP A 1 555 ? 11.808 1.665 28.627 1.00 88.38 555 ASP A CA 1
ATOM 4522 C C . ASP A 1 555 ? 12.233 2.478 27.387 1.00 88.38 555 ASP A C 1
ATOM 4524 O O . ASP A 1 555 ? 13.184 3.257 27.449 1.00 88.38 555 ASP A O 1
ATOM 4528 N N . SER A 1 556 ? 11.542 2.306 26.252 1.00 88.44 556 SER A N 1
ATOM 4529 C CA . SER A 1 556 ? 11.791 3.068 25.017 1.00 88.44 556 SER A CA 1
ATOM 4530 C C . SER A 1 556 ? 11.148 4.461 25.010 1.00 88.44 556 SER A C 1
ATOM 4532 O O . SER A 1 556 ? 11.575 5.331 24.247 1.00 88.44 556 SER A O 1
ATOM 4534 N N . LEU A 1 557 ? 10.116 4.670 25.833 1.00 90.38 557 LEU A N 1
ATOM 4535 C CA . LEU A 1 557 ? 9.354 5.913 25.922 1.00 90.38 557 LEU A CA 1
ATOM 4536 C C . LEU A 1 557 ? 10.023 6.895 26.892 1.00 90.38 557 LEU A C 1
ATOM 4538 O O . LEU A 1 557 ? 10.660 6.501 27.864 1.00 90.38 557 LEU A O 1
ATOM 4542 N N . ASN A 1 558 ? 9.845 8.195 26.651 1.00 89.19 558 ASN A N 1
ATOM 4543 C CA . ASN A 1 558 ? 10.197 9.216 27.638 1.00 89.19 558 ASN A CA 1
ATOM 4544 C C . ASN A 1 558 ? 9.077 9.376 28.693 1.00 89.19 558 ASN A C 1
ATOM 4546 O O . ASN A 1 558 ? 7.967 8.859 28.525 1.00 89.19 558 ASN A O 1
ATOM 4550 N N . ASP A 1 559 ? 9.361 10.122 29.766 1.00 88.31 559 ASP A N 1
ATOM 4551 C CA . ASP A 1 559 ? 8.446 10.291 30.906 1.00 88.31 559 ASP A CA 1
ATOM 4552 C C . ASP A 1 559 ? 7.057 10.826 30.502 1.00 88.31 559 ASP A C 1
ATOM 4554 O O . ASP A 1 559 ? 6.044 10.408 31.066 1.00 88.31 559 ASP A O 1
ATOM 4558 N N . GLU A 1 560 ? 6.992 11.705 29.495 1.00 89.62 560 GLU A N 1
ATOM 4559 C CA . GLU A 1 560 ? 5.743 12.300 29.001 1.00 89.62 560 GLU A CA 1
ATOM 4560 C C . GLU A 1 560 ? 4.836 11.267 28.316 1.00 89.62 560 GLU A C 1
ATOM 4562 O O . GLU A 1 560 ? 3.615 11.334 28.463 1.00 89.62 560 GLU A O 1
ATOM 4567 N N . PHE A 1 561 ? 5.388 10.287 27.590 1.00 90.81 561 PHE A N 1
ATOM 4568 C CA . PHE A 1 561 ? 4.580 9.292 26.870 1.00 90.81 561 PHE A CA 1
ATOM 4569 C C . PHE A 1 561 ? 4.179 8.080 27.718 1.00 90.81 561 PHE A C 1
ATOM 4571 O O . PHE A 1 561 ? 3.241 7.369 27.344 1.00 90.81 561 PHE A O 1
ATOM 4578 N N . LEU A 1 562 ? 4.805 7.859 28.881 1.00 89.69 562 LEU A N 1
ATOM 4579 C CA . LEU A 1 562 ? 4.455 6.752 29.782 1.00 89.69 562 LEU A CA 1
ATOM 4580 C C . LEU A 1 562 ? 2.978 6.767 30.195 1.00 89.69 562 LEU A C 1
ATOM 4582 O O . LEU A 1 562 ? 2.378 5.710 30.391 1.00 89.69 562 LEU A O 1
ATOM 4586 N N . GLN A 1 563 ? 2.347 7.938 30.262 1.00 87.56 563 GLN A N 1
ATOM 4587 C CA . GLN A 1 563 ? 0.919 8.055 30.564 1.00 87.56 563 GLN A CA 1
ATOM 4588 C C . GLN A 1 563 ? 0.002 7.377 29.529 1.00 87.56 563 GLN A C 1
ATOM 4590 O O . GLN A 1 563 ? -1.105 6.957 29.872 1.00 87.56 563 GLN A O 1
ATOM 4595 N N . TYR A 1 564 ? 0.452 7.239 28.277 1.00 88.69 564 TYR A N 1
ATOM 4596 C CA . TYR A 1 564 ? -0.317 6.613 27.199 1.00 88.69 564 TYR A CA 1
ATOM 4597 C C . TYR A 1 564 ? -0.169 5.090 27.160 1.00 88.69 564 TYR A C 1
ATOM 4599 O O . TYR A 1 564 ? -0.882 4.430 26.408 1.00 88.69 564 TYR A O 1
ATOM 4607 N N . THR A 1 565 ? 0.692 4.507 28.003 1.00 86.25 565 THR A N 1
ATOM 4608 C CA . THR A 1 565 ? 0.754 3.045 28.183 1.00 86.25 565 THR A CA 1
ATOM 4609 C C . THR A 1 565 ? -0.543 2.487 28.773 1.00 86.25 565 THR A C 1
ATOM 4611 O O . THR A 1 565 ? -0.887 1.323 28.555 1.00 86.25 565 THR A O 1
ATOM 4614 N N . ASN A 1 566 ? -1.319 3.323 29.473 1.00 82.19 566 ASN A N 1
ATOM 4615 C CA . ASN A 1 566 ? -2.651 2.957 29.919 1.00 82.19 566 ASN A CA 1
ATOM 4616 C C . ASN A 1 566 ? -3.628 2.912 28.733 1.00 82.19 566 ASN A C 1
ATOM 4618 O O . ASN A 1 566 ? -4.229 3.913 28.351 1.00 82.19 566 ASN A O 1
ATOM 4622 N N . CYS A 1 567 ? -3.823 1.709 28.201 1.00 79.25 567 CYS A N 1
ATOM 4623 C CA . CYS A 1 567 ? -4.673 1.427 27.046 1.00 79.25 567 CYS A CA 1
ATOM 4624 C C . CYS A 1 567 ? -6.172 1.288 27.376 1.00 79.25 567 CYS A C 1
ATOM 4626 O O . CYS A 1 567 ? -6.938 0.816 26.531 1.00 79.25 567 CYS A O 1
ATOM 4628 N N . SER A 1 568 ? -6.586 1.672 28.589 1.00 82.81 568 SER A N 1
ATOM 4629 C CA . SER A 1 568 ? -7.985 1.616 29.023 1.00 82.81 568 SER A CA 1
ATOM 4630 C C . SER A 1 568 ? -8.875 2.480 28.126 1.00 82.81 568 SER A C 1
ATOM 4632 O O . SER A 1 568 ? -8.609 3.668 27.960 1.00 82.81 568 SER A O 1
ATOM 4634 N N . LEU A 1 569 ? -9.946 1.901 27.581 1.00 78.75 569 LEU A N 1
ATOM 4635 C CA . LEU A 1 569 ? -10.928 2.612 26.750 1.00 78.75 569 LEU A CA 1
ATOM 4636 C C . LEU A 1 569 ? -11.665 3.706 27.526 1.00 78.75 569 LEU A C 1
ATOM 4638 O O . LEU A 1 569 ? -11.991 4.756 26.985 1.00 78.75 569 LEU A O 1
ATOM 4642 N N . VAL A 1 570 ? -11.951 3.410 28.787 1.00 79.38 570 VAL A N 1
ATOM 4643 C CA . VAL A 1 570 ? -12.840 4.156 29.673 1.00 79.38 570 VAL A CA 1
ATOM 4644 C C . VAL A 1 570 ? -12.083 4.450 30.961 1.00 79.38 570 VAL A C 1
ATOM 4646 O O . VAL A 1 570 ? -11.304 3.613 31.442 1.00 79.38 570 VAL A O 1
ATOM 4649 N N . SER A 1 571 ? -12.312 5.629 31.542 1.00 80.12 571 SER A N 1
ATOM 4650 C CA . SER A 1 571 ? -11.661 5.998 32.798 1.00 80.12 571 SER A CA 1
ATOM 4651 C C . SER A 1 571 ? -12.147 5.137 33.971 1.00 80.12 571 SER A C 1
ATOM 4653 O O . SER A 1 571 ? -13.240 4.573 33.958 1.00 80.12 571 SER A O 1
ATOM 4655 N N . LYS A 1 572 ? -11.343 5.033 35.038 1.00 78.19 572 LYS A N 1
ATOM 4656 C CA . LYS A 1 572 ? -11.748 4.278 36.238 1.00 78.19 572 LYS A CA 1
ATOM 4657 C C . LYS A 1 572 ? -13.059 4.804 36.843 1.00 78.19 572 LYS A C 1
ATOM 4659 O O . LYS A 1 572 ? -13.867 4.007 37.303 1.00 78.19 572 LYS A O 1
ATOM 4664 N N . ALA A 1 573 ? -13.275 6.120 36.799 1.00 78.38 573 ALA A N 1
ATOM 4665 C CA . ALA A 1 573 ? -14.490 6.762 37.301 1.00 78.38 573 ALA A CA 1
ATOM 4666 C C . ALA A 1 573 ? -15.731 6.376 36.479 1.00 78.38 573 ALA A C 1
ATOM 4668 O O . ALA A 1 573 ? -16.755 6.017 37.040 1.00 78.38 573 ALA A O 1
ATOM 4669 N N . GLU A 1 574 ? -15.628 6.362 35.152 1.00 77.44 574 GLU A N 1
ATOM 4670 C CA . GLU A 1 574 ? -16.728 5.930 34.275 1.00 77.44 574 GLU A CA 1
ATOM 4671 C C . GLU A 1 574 ? -17.033 4.432 34.429 1.00 77.44 574 GLU A C 1
ATOM 4673 O O . GLU A 1 574 ? -18.184 4.005 34.412 1.00 77.44 574 GLU A O 1
ATOM 4678 N N . LEU A 1 575 ? -15.999 3.605 34.602 1.00 80.38 575 LEU A N 1
ATOM 4679 C CA . LEU A 1 575 ? -16.183 2.178 34.845 1.00 80.38 575 LEU A CA 1
ATOM 4680 C C . LEU A 1 575 ? -16.882 1.942 36.194 1.00 80.38 575 LEU A C 1
ATOM 4682 O O . LEU A 1 575 ? -17.741 1.068 36.287 1.00 80.38 575 LEU A O 1
ATOM 4686 N N . LYS A 1 576 ? -16.583 2.762 37.208 1.00 79.44 576 LYS A N 1
ATOM 4687 C CA . LYS A 1 576 ? -17.311 2.794 38.480 1.00 79.44 576 LYS A CA 1
ATOM 4688 C C . LYS A 1 576 ? -18.777 3.195 38.287 1.00 79.44 576 LYS A C 1
ATOM 4690 O O . LYS A 1 576 ? -19.637 2.411 38.683 1.00 79.44 576 LYS A O 1
ATOM 4695 N N . ASN A 1 577 ? -19.055 4.311 37.606 1.00 81.25 577 ASN A N 1
ATOM 4696 C CA . ASN A 1 577 ? -20.422 4.758 37.303 1.00 81.25 577 ASN A CA 1
ATOM 4697 C C . ASN A 1 577 ? -21.242 3.647 36.635 1.00 81.25 577 ASN A C 1
ATOM 4699 O O . ASN A 1 577 ? -22.372 3.376 37.037 1.00 81.25 577 ASN A O 1
ATOM 4703 N N . TYR A 1 578 ? -20.651 2.946 35.660 1.00 81.69 578 TYR A N 1
ATOM 4704 C CA . TYR A 1 578 ? -21.299 1.829 34.976 1.00 81.69 578 TYR A CA 1
ATOM 4705 C C . TYR A 1 578 ? -21.761 0.741 35.954 1.00 81.69 578 TYR A C 1
ATOM 4707 O O . TYR A 1 578 ? -22.913 0.307 35.887 1.00 81.69 578 TYR A O 1
ATOM 4715 N N . TYR A 1 579 ? -20.897 0.311 36.878 1.00 80.62 579 TYR A N 1
ATOM 4716 C CA . TYR A 1 579 ? -21.270 -0.710 37.858 1.00 80.62 579 TYR A CA 1
ATOM 4717 C C . TYR A 1 579 ? -22.240 -0.186 38.926 1.00 80.62 579 TYR A C 1
ATOM 4719 O O . TYR A 1 579 ? -23.100 -0.941 39.383 1.00 80.62 579 TYR A O 1
ATOM 4727 N N . GLU A 1 580 ? -22.165 1.099 39.271 1.00 79.69 580 GLU A N 1
ATOM 4728 C CA . GLU A 1 580 ? -23.135 1.759 40.150 1.00 79.69 580 GLU A CA 1
ATOM 4729 C C . GLU A 1 580 ? -24.534 1.793 39.528 1.00 79.69 580 GLU A C 1
ATOM 4731 O O . GLU A 1 580 ? -25.508 1.631 40.255 1.00 79.69 580 GLU A O 1
ATOM 4736 N N . THR A 1 581 ? -24.671 1.862 38.193 1.00 80.25 581 THR A N 1
ATOM 4737 C CA . THR A 1 581 ? -26.001 1.832 37.545 1.00 80.25 581 THR A CA 1
ATOM 4738 C C . THR A 1 581 ? -26.823 0.578 37.862 1.00 80.25 581 THR A C 1
ATOM 4740 O O . THR A 1 581 ? -28.055 0.605 37.770 1.00 80.25 581 THR A O 1
ATOM 4743 N N . PHE A 1 582 ? -26.174 -0.527 38.242 1.00 77.88 582 PHE A N 1
ATOM 4744 C CA . PHE A 1 582 ? -26.869 -1.755 38.620 1.00 77.88 582 PHE A CA 1
ATOM 4745 C C . PHE A 1 582 ? -27.461 -1.700 40.029 1.00 77.88 582 PHE A C 1
ATOM 4747 O O . PHE A 1 582 ? -28.425 -2.419 40.291 1.00 77.88 582 PHE A O 1
ATOM 4754 N N . LEU A 1 583 ? -26.912 -0.867 40.913 1.00 76.69 583 LEU A N 1
ATOM 4755 C CA . LEU A 1 583 ? -27.270 -0.778 42.325 1.00 76.69 583 LEU A CA 1
ATOM 4756 C C . LEU A 1 583 ? -28.114 0.477 42.590 1.00 76.69 583 LEU A C 1
ATOM 4758 O O . LEU A 1 583 ? -27.890 1.534 42.009 1.00 76.69 583 LEU A O 1
ATOM 4762 N N . LYS A 1 584 ? -29.084 0.379 43.499 1.00 70.06 584 LYS A N 1
ATOM 4763 C CA . LYS A 1 584 ? -29.798 1.544 44.040 1.00 70.06 584 LYS A CA 1
ATOM 4764 C C . LYS A 1 584 ? -29.112 2.022 45.314 1.00 70.06 584 LYS A C 1
ATOM 4766 O O . LYS A 1 584 ? -28.943 1.227 46.234 1.00 70.06 584 LYS A O 1
ATOM 4771 N N . ASP A 1 585 ? -28.771 3.309 45.369 1.00 60.50 585 ASP A N 1
ATOM 4772 C CA . ASP A 1 585 ? -28.303 4.020 46.570 1.00 60.50 585 ASP A CA 1
ATOM 4773 C C . ASP A 1 585 ? -27.052 3.419 47.260 1.00 60.50 585 ASP A C 1
ATOM 4775 O O . ASP A 1 585 ? -26.878 3.559 48.472 1.00 60.50 585 ASP A O 1
ATOM 4779 N N . VAL A 1 586 ? -26.165 2.753 46.505 1.00 64.19 586 VAL A N 1
ATOM 4780 C CA . VAL A 1 586 ? -24.896 2.194 47.009 1.00 64.19 586 VAL A CA 1
ATOM 4781 C C . VAL A 1 586 ? -23.725 2.749 46.200 1.00 64.19 586 VAL A C 1
ATOM 4783 O O . VAL A 1 586 ? -23.593 2.440 45.019 1.00 64.19 586 VAL A O 1
ATOM 4786 N N . GLU A 1 587 ? -22.855 3.523 46.852 1.00 62.81 587 GLU A N 1
ATOM 4787 C CA . GLU A 1 587 ? -21.579 3.962 46.274 1.00 62.81 587 GLU A CA 1
ATOM 4788 C C . GLU A 1 587 ? -20.543 2.833 46.336 1.00 62.81 587 GLU A C 1
ATOM 4790 O O . GLU A 1 587 ? -20.352 2.176 47.365 1.00 62.81 587 GLU A O 1
ATOM 4795 N N . ILE A 1 588 ? -19.860 2.608 45.217 1.00 67.50 588 ILE A N 1
ATOM 4796 C CA . ILE A 1 588 ? -18.804 1.605 45.086 1.00 67.50 588 ILE A CA 1
ATOM 4797 C C . ILE A 1 588 ? -17.483 2.234 45.569 1.00 67.50 588 ILE A C 1
ATOM 4799 O O . ILE A 1 588 ? -17.076 3.294 45.109 1.00 67.50 588 ILE A O 1
ATOM 4803 N N . ASP A 1 589 ? -16.793 1.606 46.521 1.00 65.69 589 ASP A N 1
ATOM 4804 C CA . ASP A 1 589 ? -15.508 2.098 47.054 1.00 65.69 589 ASP A CA 1
ATOM 4805 C C . ASP A 1 589 ? -14.396 2.088 45.981 1.00 65.69 589 ASP A C 1
ATOM 4807 O O . ASP A 1 589 ? -14.201 1.087 45.289 1.00 65.69 589 ASP A O 1
ATOM 4811 N N . ASP A 1 590 ? -13.620 3.170 45.869 1.00 60.69 590 ASP A N 1
ATOM 4812 C CA . ASP A 1 590 ? -12.559 3.332 44.861 1.00 60.69 590 ASP A CA 1
ATOM 4813 C C . ASP A 1 590 ? -11.458 2.260 44.977 1.00 60.69 590 ASP A C 1
ATOM 4815 O O . ASP A 1 590 ? -10.870 1.848 43.972 1.00 60.69 590 ASP A O 1
ATOM 4819 N N . GLN A 1 591 ? -11.244 1.715 46.182 1.00 60.44 591 GLN A N 1
ATOM 4820 C CA . GLN A 1 591 ? -10.284 0.629 46.436 1.00 60.44 591 GLN A CA 1
ATOM 4821 C C . GLN A 1 591 ? -10.624 -0.679 45.693 1.00 60.44 591 GLN A C 1
ATOM 4823 O O . GLN A 1 591 ? -9.793 -1.585 45.589 1.00 60.44 591 GLN A O 1
ATOM 4828 N N . LEU A 1 592 ? -11.847 -0.812 45.167 1.00 61.16 592 LEU A N 1
ATOM 4829 C CA . LEU A 1 592 ? -12.298 -1.988 44.415 1.00 61.16 592 LEU A CA 1
ATOM 4830 C C . LEU A 1 592 ? -11.554 -2.163 43.082 1.00 61.16 592 LEU A C 1
ATOM 4832 O O . LEU A 1 592 ? -11.417 -3.292 42.606 1.00 61.16 592 LEU A O 1
ATOM 4836 N N . PHE A 1 593 ? -11.011 -1.076 42.530 1.00 61.75 593 PHE A N 1
ATOM 4837 C CA . PHE A 1 593 ? -10.341 -1.040 41.227 1.00 61.75 593 PHE A CA 1
ATOM 4838 C C . PHE A 1 593 ? -8.802 -1.105 41.314 1.00 61.75 593 PHE A C 1
ATOM 4840 O O . PHE A 1 593 ? -8.121 -0.929 40.303 1.00 61.75 593 PHE A O 1
ATOM 4847 N N . GLU A 1 594 ? -8.241 -1.358 42.504 1.00 53.91 594 GLU A N 1
ATOM 4848 C CA . GLU A 1 594 ? -6.787 -1.424 42.760 1.00 53.91 594 GLU A CA 1
ATOM 4849 C C . GLU A 1 594 ? -6.249 -2.857 42.966 1.00 53.91 594 GLU A C 1
ATOM 4851 O O . GLU A 1 594 ? -5.040 -3.076 42.987 1.00 53.91 594 GLU A O 1
ATOM 4856 N N . SER A 1 595 ? -7.130 -3.855 43.102 1.00 49.31 595 SER A N 1
ATOM 4857 C CA . SER A 1 595 ? -6.783 -5.248 43.444 1.00 49.31 595 SER A CA 1
ATOM 4858 C C . SER A 1 595 ? -6.833 -6.206 42.238 1.00 49.31 595 SER A C 1
ATOM 4860 O O . SER A 1 595 ? -7.331 -5.849 41.175 1.00 49.31 595 SER A O 1
ATOM 4862 N N . GLN A 1 596 ? -6.368 -7.460 42.392 1.00 44.09 596 GLN A N 1
ATOM 4863 C CA . GLN A 1 596 ? -6.502 -8.529 41.372 1.00 44.09 596 GLN A CA 1
ATOM 4864 C C . GLN A 1 596 ? -7.962 -8.758 40.908 1.00 44.09 596 GLN A C 1
ATOM 4866 O O . GLN A 1 596 ? -8.197 -9.308 39.833 1.00 44.09 596 GLN A O 1
ATOM 4871 N N . SER A 1 597 ? -8.937 -8.282 41.688 1.00 46.84 597 SER A N 1
ATOM 4872 C CA . SER A 1 597 ? -10.378 -8.225 41.409 1.00 46.84 597 SER A CA 1
ATOM 4873 C C . SER A 1 597 ? -10.782 -7.176 40.361 1.00 46.84 597 SER A C 1
ATOM 4875 O O . SER A 1 597 ? -11.940 -7.149 39.954 1.00 46.84 597 SER A O 1
ATOM 4877 N N . ALA A 1 598 ? -9.864 -6.309 39.916 1.00 55.56 598 ALA A N 1
ATOM 4878 C CA . ALA A 1 598 ? -10.150 -5.215 38.982 1.00 55.56 598 ALA A CA 1
ATOM 4879 C C . ALA A 1 598 ? -10.560 -5.694 37.577 1.00 55.56 598 ALA A C 1
ATOM 4881 O O . ALA A 1 598 ? -11.176 -4.939 36.830 1.00 55.56 598 ALA A O 1
ATOM 4882 N N . VAL A 1 599 ? -10.244 -6.945 37.219 1.00 60.38 599 VAL A N 1
ATOM 4883 C CA . VAL A 1 599 ? -10.601 -7.522 35.912 1.00 60.38 599 VAL A CA 1
ATOM 4884 C C . VAL A 1 599 ? -12.071 -7.951 35.868 1.00 60.38 599 VAL A C 1
ATOM 4886 O O . VAL A 1 599 ? -12.735 -7.746 34.858 1.00 60.38 599 VAL A O 1
ATOM 4889 N N . PHE A 1 600 ? -12.606 -8.513 36.960 1.00 74.69 600 PHE A N 1
ATOM 4890 C CA . PHE A 1 600 ? -14.025 -8.861 37.059 1.00 74.69 600 PHE A CA 1
ATOM 4891 C C . PHE A 1 600 ? -14.640 -8.270 38.327 1.00 74.69 600 PHE A C 1
ATOM 4893 O O . PHE A 1 600 ? -14.697 -8.904 39.379 1.00 74.69 600 PHE A O 1
ATOM 4900 N N . VAL A 1 601 ? -15.125 -7.038 38.194 1.00 73.19 601 VAL A N 1
ATOM 4901 C CA . VAL A 1 601 ? -15.608 -6.209 39.306 1.00 73.19 601 VAL A CA 1
ATOM 4902 C C . VAL A 1 601 ? -16.759 -6.873 40.072 1.00 73.19 601 VAL A C 1
ATOM 4904 O O . VAL A 1 601 ? -16.784 -6.803 41.299 1.00 73.19 601 VAL A O 1
ATOM 4907 N N . LEU A 1 602 ? -17.663 -7.587 39.386 1.00 75.44 602 LEU A N 1
ATOM 4908 C CA . LEU A 1 602 ? -18.825 -8.239 40.013 1.00 75.44 602 LEU A CA 1
ATOM 4909 C C . LEU A 1 602 ? -18.462 -9.407 40.952 1.00 75.44 602 LEU A C 1
ATOM 4911 O O . LEU A 1 602 ? -19.286 -9.799 41.774 1.00 75.44 602 LEU A O 1
ATOM 4915 N N . LEU A 1 603 ? -17.242 -9.956 40.875 1.00 73.44 603 LEU A N 1
ATOM 4916 C CA . LEU A 1 603 ? -16.778 -10.989 41.812 1.00 73.44 603 LEU A CA 1
ATOM 4917 C C . LEU A 1 603 ? -16.362 -10.435 43.175 1.00 73.44 603 LEU A C 1
ATOM 4919 O O . LEU A 1 603 ? -16.121 -11.214 44.095 1.00 73.44 603 LEU A O 1
ATOM 4923 N N . ASN A 1 604 ? -16.250 -9.117 43.328 1.00 74.06 604 ASN A N 1
ATOM 4924 C CA . ASN A 1 604 ? -15.691 -8.551 44.542 1.00 74.06 604 ASN A CA 1
ATOM 4925 C C . ASN A 1 604 ? -16.574 -8.823 45.770 1.00 74.06 604 ASN A C 1
ATOM 4927 O O . ASN A 1 604 ? -17.774 -8.566 45.742 1.00 74.06 604 ASN A O 1
ATOM 4931 N N . GLU A 1 605 ? -15.972 -9.293 46.865 1.00 66.81 605 GLU A N 1
ATOM 4932 C CA . GLU A 1 605 ? -16.669 -9.672 48.104 1.00 66.81 605 GLU A CA 1
ATOM 4933 C C . GLU A 1 605 ? -17.447 -8.518 48.755 1.00 66.81 605 GLU A C 1
ATOM 4935 O O . GLU A 1 605 ? -18.381 -8.767 49.516 1.00 66.81 605 GLU A O 1
ATOM 4940 N N . LYS A 1 606 ? -17.090 -7.257 48.459 1.00 68.62 606 LYS A N 1
ATOM 4941 C CA . LYS A 1 606 ? -17.820 -6.085 48.970 1.00 68.62 606 LYS A CA 1
ATOM 4942 C C . LYS A 1 606 ? -19.194 -5.889 48.302 1.00 68.62 606 LYS A C 1
ATOM 4944 O O . LYS A 1 606 ? -19.997 -5.120 48.824 1.00 68.62 606 LYS A O 1
ATOM 4949 N N . LEU A 1 607 ? -19.475 -6.547 47.171 1.00 73.81 607 LEU A N 1
ATOM 4950 C CA . LEU A 1 607 ? -20.771 -6.453 46.492 1.00 73.81 607 LEU A CA 1
ATOM 4951 C C . LEU A 1 607 ? -21.790 -7.440 47.091 1.00 73.81 607 LEU A C 1
ATOM 4953 O O . LEU A 1 607 ? -21.447 -8.595 47.358 1.00 73.81 607 LEU A O 1
ATOM 4957 N N . PRO A 1 608 ? -23.066 -7.033 47.252 1.00 69.62 608 PRO A N 1
ATOM 4958 C CA . PRO A 1 608 ? -24.071 -7.815 47.979 1.00 69.62 608 PRO A CA 1
ATOM 4959 C C . PRO A 1 608 ? -24.374 -9.186 47.352 1.00 69.62 608 PRO A C 1
ATOM 4961 O O . PRO A 1 608 ? -24.686 -10.123 48.084 1.00 69.62 608 PRO A O 1
ATOM 4964 N N . PHE A 1 609 ? -24.225 -9.314 46.029 1.00 74.94 609 PHE A N 1
ATOM 4965 C CA . PHE A 1 609 ? -24.501 -10.521 45.234 1.00 74.94 609 PHE A CA 1
ATOM 4966 C C . PHE A 1 609 ? -23.226 -11.291 44.810 1.00 74.94 609 PHE A C 1
ATOM 4968 O O . PHE A 1 609 ? -23.219 -12.059 43.840 1.00 74.94 609 PHE A O 1
ATOM 4975 N N . SER A 1 610 ? -22.098 -11.064 45.494 1.00 76.38 610 SER A N 1
ATOM 4976 C CA . SER A 1 610 ? -20.813 -11.707 45.168 1.00 76.38 610 SER A CA 1
ATOM 4977 C C . SER A 1 610 ? -20.866 -13.241 45.285 1.00 76.38 610 SER A C 1
ATOM 4979 O O . SER A 1 610 ? -20.286 -13.951 44.461 1.00 76.38 610 SER A O 1
ATOM 4981 N N . LYS A 1 611 ? -21.624 -13.789 46.247 1.00 80.25 611 LYS A N 1
ATOM 4982 C CA . LYS A 1 611 ? -21.758 -15.248 46.447 1.00 80.25 611 LYS A CA 1
ATOM 4983 C C . LYS A 1 611 ? -22.486 -15.926 45.287 1.00 80.25 611 LYS A C 1
ATOM 4985 O O . LYS A 1 611 ? -22.107 -17.016 44.844 1.00 80.25 611 LYS A O 1
ATOM 4990 N N . GLU A 1 612 ? -23.513 -15.269 44.776 1.00 80.69 612 GLU A N 1
ATOM 4991 C CA . GLU A 1 612 ? -24.313 -15.691 43.634 1.00 80.69 612 GLU A CA 1
ATOM 4992 C C . GLU A 1 612 ? -23.453 -15.595 42.370 1.00 80.69 612 GLU A C 1
ATOM 4994 O O . GLU A 1 612 ? -23.373 -16.554 41.605 1.00 80.69 612 GLU A O 1
ATOM 4999 N N . THR A 1 613 ? -22.690 -14.508 42.222 1.00 81.56 613 THR A N 1
ATOM 5000 C CA . THR A 1 613 ? -21.718 -14.316 41.131 1.00 81.56 613 THR A CA 1
ATOM 5001 C C . THR A 1 613 ? -20.646 -15.410 41.125 1.00 81.56 613 THR A C 1
ATOM 5003 O O . THR A 1 613 ? -20.369 -16.013 40.086 1.00 81.56 613 THR A O 1
ATOM 5006 N N . GLN A 1 614 ? -20.096 -15.765 42.289 1.00 83.75 614 GLN A N 1
ATOM 5007 C CA . GLN A 1 614 ? -19.149 -16.874 42.423 1.00 83.75 614 GLN A CA 1
ATOM 5008 C C . GLN A 1 614 ? -19.793 -18.224 42.068 1.00 83.75 614 GLN A C 1
ATOM 5010 O O . GLN A 1 614 ? -19.141 -19.088 41.477 1.00 83.75 614 GLN A O 1
ATOM 5015 N N . SER A 1 615 ? -21.075 -18.410 42.391 1.00 83.38 615 SER A N 1
ATOM 5016 C CA . SER A 1 615 ? -21.832 -19.613 42.028 1.00 83.38 615 SER A CA 1
ATOM 5017 C C . SER A 1 615 ? -22.034 -19.723 40.513 1.00 83.38 615 SER A C 1
ATOM 5019 O O . SER A 1 615 ? -21.859 -20.812 39.963 1.00 83.38 615 SER A O 1
ATOM 5021 N N . VAL A 1 616 ? -22.298 -18.604 39.827 1.00 84.12 616 VAL A N 1
ATOM 5022 C CA . VAL A 1 616 ? -22.358 -18.525 38.356 1.00 84.12 616 VAL A CA 1
ATOM 5023 C C . VAL A 1 616 ? -20.997 -18.846 37.727 1.00 84.12 616 VAL A C 1
ATOM 5025 O O . VAL A 1 616 ? -20.910 -19.665 36.814 1.00 84.12 616 VAL A O 1
ATOM 5028 N N . VAL A 1 617 ? -19.901 -18.280 38.239 1.00 83.88 617 VAL A N 1
ATOM 5029 C CA . VAL A 1 617 ? -18.552 -18.602 37.735 1.00 83.88 617 VAL A CA 1
ATOM 5030 C C . VAL A 1 617 ? -18.216 -20.080 37.945 1.00 83.88 617 VAL A C 1
ATOM 5032 O O . VAL A 1 617 ? -17.636 -20.719 37.067 1.00 83.88 617 VAL A O 1
ATOM 5035 N N . ASN A 1 618 ? -18.606 -20.654 39.085 1.00 84.75 618 ASN A N 1
ATOM 5036 C CA . ASN A 1 618 ? -18.420 -22.077 39.350 1.00 84.75 618 ASN A CA 1
ATOM 5037 C C . ASN A 1 618 ? -19.251 -22.951 38.400 1.00 84.75 618 ASN A C 1
ATOM 5039 O O . ASN A 1 618 ? -18.751 -23.990 37.975 1.00 84.75 618 ASN A O 1
ATOM 5043 N N . TYR A 1 619 ? -20.465 -22.533 38.025 1.00 86.19 619 TYR A N 1
ATOM 5044 C CA . TYR A 1 619 ? -21.281 -23.219 37.017 1.00 86.19 619 TYR A CA 1
ATOM 5045 C C . TYR A 1 619 ? -20.534 -23.336 35.681 1.00 86.19 619 TYR A C 1
ATOM 5047 O O . TYR A 1 619 ? -20.361 -24.445 35.178 1.00 86.19 619 TYR A O 1
ATOM 5055 N N . PHE A 1 620 ? -19.973 -22.235 35.172 1.00 82.44 620 PHE A N 1
ATOM 5056 C CA . PHE A 1 620 ? -19.212 -22.241 33.914 1.00 82.44 620 PHE A CA 1
ATOM 5057 C C . PHE A 1 620 ? -17.862 -22.977 33.995 1.00 82.44 620 PHE A C 1
ATOM 5059 O O . PHE A 1 620 ? -17.252 -23.263 32.969 1.00 82.44 620 PHE A O 1
ATOM 5066 N N . ARG A 1 621 ? -17.374 -23.324 35.193 1.00 82.50 621 ARG A N 1
ATOM 5067 C CA . ARG A 1 621 ? -16.161 -24.145 35.373 1.00 82.50 621 ARG A CA 1
ATOM 5068 C C . ARG A 1 621 ? -16.452 -25.648 35.488 1.00 82.50 621 ARG A C 1
ATOM 5070 O O . ARG A 1 621 ? -15.521 -26.448 35.371 1.00 82.50 621 ARG A O 1
ATOM 5077 N N . LYS A 1 622 ? -17.702 -26.053 35.738 1.00 82.81 622 LYS A N 1
ATOM 5078 C CA . LYS A 1 622 ? -18.094 -27.469 35.857 1.00 82.81 622 LYS A CA 1
ATOM 5079 C C . LYS A 1 622 ? -18.160 -28.152 34.485 1.00 82.81 622 LYS A C 1
ATOM 5081 O O . LYS A 1 622 ? -18.539 -27.543 33.492 1.00 82.81 622 LYS A O 1
ATOM 5086 N N . LYS A 1 623 ? -17.833 -29.453 34.449 1.00 69.50 623 LYS A N 1
ATOM 5087 C CA . LYS A 1 623 ? -17.938 -30.297 33.240 1.00 69.50 623 LYS A CA 1
ATOM 5088 C C . LYS A 1 623 ? -19.339 -30.876 33.019 1.00 69.50 623 LYS A C 1
ATOM 5090 O O . LYS A 1 623 ? -19.787 -30.936 31.882 1.00 69.50 623 LYS A O 1
ATOM 5095 N N . GLU A 1 624 ? -20.012 -31.295 34.089 1.00 69.81 624 GLU A N 1
ATOM 5096 C CA . GLU A 1 624 ? -21.394 -31.792 34.066 1.00 69.81 624 GLU A CA 1
ATOM 5097 C C . GLU A 1 624 ? -22.309 -30.745 34.696 1.00 69.81 624 GLU A C 1
ATOM 5099 O O . GLU A 1 624 ? -21.998 -30.208 35.764 1.00 69.81 624 GLU A O 1
ATOM 5104 N N . ARG A 1 625 ? -23.403 -30.417 34.008 1.00 72.00 625 ARG A N 1
ATOM 5105 C CA . ARG A 1 625 ? -24.267 -29.289 34.356 1.00 72.00 625 ARG A CA 1
ATOM 5106 C C . ARG A 1 625 ? -25.661 -29.457 33.776 1.00 72.00 625 ARG A C 1
ATOM 5108 O O . ARG A 1 625 ? -25.844 -30.118 32.757 1.00 72.00 625 ARG A O 1
ATOM 5115 N N . THR A 1 626 ? -26.614 -28.811 34.434 1.00 75.75 626 THR A N 1
ATOM 5116 C CA . THR A 1 626 ? -28.015 -28.768 34.019 1.00 75.75 626 THR A CA 1
ATOM 5117 C C . THR A 1 626 ? -28.470 -27.317 34.032 1.00 75.75 626 THR A C 1
ATOM 5119 O O . THR A 1 626 ? -28.235 -26.623 35.019 1.00 75.75 626 THR A O 1
ATOM 5122 N N . ILE A 1 627 ? -29.177 -26.871 32.994 1.00 76.75 627 ILE A N 1
ATOM 5123 C CA . ILE A 1 627 ? -29.690 -25.493 32.874 1.00 76.75 627 ILE A CA 1
ATOM 5124 C C . ILE A 1 627 ? -30.596 -25.108 34.064 1.00 76.75 627 ILE A C 1
ATOM 5126 O O . ILE A 1 627 ? -30.636 -23.957 34.493 1.00 76.75 627 ILE A O 1
ATOM 5130 N N . GLN A 1 628 ? -31.250 -26.091 34.691 1.00 76.06 628 GLN A N 1
ATOM 5131 C CA . GLN A 1 628 ? -32.021 -25.900 35.925 1.00 76.06 628 GLN A CA 1
ATOM 5132 C C . GLN A 1 628 ? -31.178 -25.369 37.100 1.00 76.06 628 GLN A C 1
ATOM 5134 O O . GLN A 1 628 ? -31.702 -24.618 37.922 1.00 76.06 628 GLN A O 1
ATOM 5139 N N . GLU A 1 629 ? -29.884 -25.712 37.184 1.00 80.81 629 GLU A N 1
ATOM 5140 C CA . GLU A 1 629 ? -28.979 -25.138 38.192 1.00 80.81 629 GLU A CA 1
ATOM 5141 C C . GLU A 1 629 ? -28.781 -23.639 37.951 1.00 80.81 629 GLU A C 1
ATOM 5143 O O . GLU A 1 629 ? -28.816 -22.859 38.901 1.00 80.81 629 GLU A O 1
ATOM 5148 N N . LEU A 1 630 ? -28.626 -23.232 36.686 1.00 81.06 630 LEU A N 1
ATOM 5149 C CA . LEU A 1 630 ? -28.445 -21.834 36.303 1.00 81.06 630 LEU A CA 1
ATOM 5150 C C . LEU A 1 630 ? -29.708 -21.014 36.593 1.00 81.06 630 LEU A C 1
ATOM 5152 O O . LEU A 1 630 ? -29.620 -19.991 37.269 1.00 81.06 630 LEU A O 1
ATOM 5156 N N . HIS A 1 631 ? -30.884 -21.503 36.187 1.00 81.50 631 HIS A N 1
ATOM 5157 C CA . HIS A 1 631 ? -32.163 -20.870 36.526 1.00 81.50 631 HIS A CA 1
ATOM 5158 C C . HIS A 1 631 ? -32.385 -20.779 38.041 1.00 81.50 631 HIS A C 1
ATOM 5160 O O . HIS A 1 631 ? -32.891 -19.772 38.530 1.00 81.50 631 HIS A O 1
ATOM 5166 N N . GLY A 1 632 ? -31.962 -21.791 38.806 1.00 81.00 632 GLY A N 1
ATOM 5167 C CA . GLY A 1 632 ? -32.030 -21.763 40.266 1.00 81.00 632 GLY A CA 1
ATOM 5168 C C . GLY A 1 632 ? -31.122 -20.704 40.903 1.00 81.00 632 GLY A C 1
ATOM 5169 O O . GLY A 1 632 ? -31.500 -20.109 41.910 1.00 81.00 632 GLY A O 1
ATOM 5170 N N . ILE A 1 633 ? -29.939 -20.450 40.332 1.00 80.62 633 ILE A N 1
ATOM 5171 C CA . ILE A 1 633 ? -29.033 -19.384 40.792 1.00 80.62 633 ILE A CA 1
ATOM 5172 C C . ILE A 1 633 ? -29.601 -18.006 40.428 1.00 80.62 633 ILE A C 1
ATOM 5174 O O . ILE A 1 633 ? -29.613 -17.116 41.277 1.00 80.62 633 ILE A O 1
ATOM 5178 N N . ILE A 1 634 ? -30.121 -17.846 39.207 1.00 80.81 634 ILE A N 1
ATOM 5179 C CA . ILE A 1 634 ? -30.741 -16.595 38.748 1.00 80.81 634 ILE A CA 1
ATOM 5180 C C . ILE A 1 634 ? -31.968 -16.258 39.605 1.00 80.81 634 ILE A C 1
ATOM 5182 O O . ILE A 1 634 ? -32.048 -15.159 40.141 1.00 80.81 634 ILE A O 1
ATOM 5186 N N . GLY A 1 635 ? -32.862 -17.220 39.856 1.00 78.81 635 GLY A N 1
ATOM 5187 C CA . GLY A 1 635 ? -34.048 -16.994 40.691 1.00 78.81 635 GLY A CA 1
ATOM 5188 C C . GLY A 1 635 ? -33.721 -16.591 42.138 1.00 78.81 635 GLY A C 1
ATOM 5189 O O . GLY A 1 635 ? -34.444 -15.797 42.742 1.00 78.81 635 GLY A O 1
ATOM 5190 N N . LYS A 1 636 ? -32.602 -17.071 42.703 1.00 80.81 636 LYS A N 1
ATOM 5191 C CA . LYS A 1 636 ? -32.112 -16.593 44.011 1.00 80.81 636 LYS A CA 1
ATOM 5192 C C . LYS A 1 636 ? -31.684 -15.133 43.948 1.00 80.81 636 LYS A C 1
ATOM 5194 O O . LYS A 1 636 ? -32.093 -14.355 44.802 1.00 80.81 636 LYS A O 1
ATOM 5199 N N . LEU A 1 637 ? -30.938 -14.757 42.909 1.00 81.12 637 LEU A N 1
ATOM 5200 C CA . LEU A 1 637 ? -30.502 -13.379 42.695 1.00 81.12 637 LEU A CA 1
ATOM 5201 C C . LEU A 1 637 ? -31.704 -12.425 42.573 1.00 81.12 637 LEU A C 1
ATOM 5203 O O . LEU A 1 637 ? -31.727 -11.380 43.220 1.00 81.12 637 LEU A O 1
ATOM 5207 N N . GLU A 1 638 ? -32.735 -12.816 41.823 1.00 79.38 638 GLU A N 1
ATOM 5208 C CA . GLU A 1 638 ? -33.963 -12.027 41.664 1.00 79.38 638 GLU A CA 1
ATOM 5209 C C . GLU A 1 638 ? -34.745 -11.879 42.976 1.00 79.38 638 GLU A C 1
ATOM 5211 O O . GLU A 1 638 ? -35.164 -10.777 43.334 1.00 79.38 638 GLU A O 1
ATOM 5216 N N . SER A 1 639 ? -34.926 -12.980 43.712 1.00 79.69 639 SER A N 1
ATOM 5217 C CA . SER A 1 639 ? -35.742 -12.995 44.933 1.00 79.69 639 SER A CA 1
ATOM 5218 C C . SER A 1 639 ? -35.083 -12.305 46.132 1.00 79.69 639 SER A C 1
ATOM 5220 O O . SER A 1 639 ? -35.777 -11.636 46.898 1.00 79.69 639 SER A O 1
ATOM 5222 N N . GLU A 1 640 ? -33.763 -12.440 46.296 1.00 77.88 640 GLU A N 1
ATOM 5223 C CA . GLU A 1 640 ? -33.028 -11.909 47.452 1.00 77.88 640 GLU A CA 1
ATOM 5224 C C . GLU A 1 640 ? -32.529 -10.476 47.221 1.00 77.88 640 GLU A C 1
ATOM 5226 O O . GLU A 1 640 ? -32.520 -9.671 48.154 1.00 77.88 640 GLU A O 1
ATOM 5231 N N . TYR A 1 641 ? -32.167 -10.125 45.981 1.00 74.88 641 TYR A N 1
ATOM 5232 C CA . TYR A 1 641 ? -31.492 -8.859 45.674 1.00 74.88 641 TYR A CA 1
ATOM 5233 C C . TYR A 1 641 ? -32.262 -7.944 44.717 1.00 74.88 641 TYR A C 1
ATOM 5235 O O . TYR A 1 641 ? -31.866 -6.791 44.541 1.00 74.88 641 TYR A O 1
ATOM 5243 N N . GLY A 1 642 ? -33.395 -8.385 44.156 1.00 71.25 642 GLY A N 1
ATOM 5244 C CA . GLY A 1 642 ? -34.173 -7.614 43.177 1.00 71.25 642 GLY A CA 1
ATOM 5245 C C . GLY A 1 642 ? -34.632 -6.227 43.652 1.00 71.25 642 GLY A C 1
ATOM 5246 O O . GLY A 1 642 ? -34.830 -5.334 42.832 1.00 71.25 642 GLY A O 1
ATOM 5247 N N . GLN A 1 643 ? -34.750 -5.992 44.966 1.00 70.69 643 GLN A N 1
ATOM 5248 C CA . GLN A 1 643 ? -35.090 -4.667 45.511 1.00 70.69 643 GLN A CA 1
ATOM 5249 C C . GLN A 1 643 ? -33.938 -3.654 45.401 1.00 70.69 643 GLN A C 1
ATOM 5251 O O . GLN A 1 643 ? -34.195 -2.469 45.180 1.00 70.69 643 GLN A O 1
ATOM 5256 N N . TYR A 1 644 ? -32.691 -4.123 45.504 1.00 70.62 644 TYR A N 1
ATOM 5257 C CA . TYR A 1 644 ? -31.470 -3.311 45.439 1.00 70.62 644 TYR A CA 1
ATOM 5258 C C . TYR A 1 644 ? -30.982 -3.077 44.007 1.00 70.62 644 TYR A C 1
ATOM 5260 O O . TYR A 1 644 ? -30.073 -2.279 43.796 1.00 70.62 644 TYR A O 1
ATOM 5268 N N . ILE A 1 645 ? -31.573 -3.770 43.031 1.00 75.75 645 ILE A N 1
ATOM 5269 C CA . ILE A 1 645 ? -31.156 -3.728 41.633 1.00 75.75 645 ILE A CA 1
ATOM 5270 C C . ILE A 1 645 ? -32.066 -2.777 40.846 1.00 75.75 645 ILE A C 1
ATOM 5272 O O . ILE A 1 645 ? -33.293 -2.793 40.982 1.00 75.75 645 ILE A O 1
ATOM 5276 N N . SER A 1 646 ? -31.461 -1.924 40.019 1.00 74.94 646 SER A N 1
ATOM 5277 C CA . SER A 1 646 ? -32.183 -0.987 39.144 1.00 74.94 646 SER A CA 1
ATOM 5278 C C . SER A 1 646 ? -32.847 -1.703 37.969 1.00 74.94 646 SER A C 1
ATOM 5280 O O . SER A 1 646 ? -34.049 -1.558 37.755 1.00 74.94 646 SER A O 1
ATOM 5282 N N . ASN A 1 647 ? -32.074 -2.508 37.236 1.00 80.50 647 ASN A N 1
ATOM 5283 C CA . ASN A 1 647 ? -32.541 -3.316 36.114 1.00 80.50 647 ASN A CA 1
ATOM 5284 C C . ASN A 1 647 ? -31.960 -4.732 36.228 1.00 80.50 647 ASN A C 1
ATOM 5286 O O . ASN A 1 647 ? -30.760 -4.944 36.038 1.00 80.50 647 ASN A O 1
ATOM 5290 N N . VAL A 1 648 ? -32.830 -5.679 36.577 1.00 80.75 648 VAL A N 1
ATOM 5291 C CA . VAL A 1 648 ? -32.476 -7.076 36.851 1.00 80.75 648 VAL A CA 1
ATOM 5292 C C . VAL A 1 648 ? -32.017 -7.787 35.577 1.00 80.75 648 VAL A C 1
ATOM 5294 O O . VAL A 1 648 ? -30.965 -8.423 35.590 1.00 80.75 648 VAL A O 1
ATOM 5297 N N . ASP A 1 649 ? -32.713 -7.581 34.459 1.00 82.25 649 ASP A N 1
ATOM 5298 C CA . ASP A 1 649 ? -32.368 -8.190 33.170 1.00 82.25 649 ASP A CA 1
ATOM 5299 C C . ASP A 1 649 ? -30.988 -7.727 32.683 1.00 82.25 649 ASP A C 1
ATOM 5301 O O . ASP A 1 649 ? -30.146 -8.543 32.300 1.00 82.25 649 ASP A O 1
ATOM 5305 N N . LYS A 1 650 ? -30.710 -6.416 32.767 1.00 83.88 650 LYS A N 1
ATOM 5306 C CA . LYS A 1 650 ? -29.402 -5.846 32.399 1.00 83.88 650 LYS A CA 1
ATOM 5307 C C . LYS A 1 650 ? -28.279 -6.445 33.248 1.00 83.88 650 LYS A C 1
ATOM 5309 O O . LYS A 1 650 ? -27.209 -6.757 32.717 1.00 83.88 650 LYS A O 1
ATOM 5314 N N . LEU A 1 651 ? -28.509 -6.620 34.553 1.00 85.06 651 LEU A N 1
ATOM 5315 C CA . LEU A 1 651 ? -27.529 -7.226 35.454 1.00 85.06 651 LEU A CA 1
ATOM 5316 C C . LEU A 1 651 ? -27.298 -8.704 35.120 1.00 85.06 651 LEU A C 1
ATOM 5318 O O . LEU A 1 651 ? -26.145 -9.112 35.038 1.00 85.06 651 LEU A O 1
ATOM 5322 N N . ILE A 1 652 ? -28.353 -9.492 34.882 1.00 84.94 652 ILE A N 1
ATOM 5323 C CA . ILE A 1 652 ? -28.240 -10.919 34.536 1.00 84.94 652 ILE A CA 1
ATOM 5324 C C . ILE A 1 652 ? -27.455 -11.094 33.233 1.00 84.94 652 ILE A C 1
ATOM 5326 O O . ILE A 1 652 ? -26.500 -11.871 33.189 1.00 84.94 652 ILE A O 1
ATOM 5330 N N . VAL A 1 653 ? -27.803 -10.334 32.189 1.00 86.81 653 VAL A N 1
ATOM 5331 C CA . VAL A 1 653 ? -27.098 -10.378 30.899 1.00 86.81 653 VAL A CA 1
ATOM 5332 C C . VAL A 1 653 ? -25.624 -10.013 31.074 1.00 86.81 653 VAL A C 1
ATOM 5334 O O . VAL A 1 653 ? -24.751 -10.728 30.574 1.00 86.81 653 VAL A O 1
ATOM 5337 N N . THR A 1 654 ? -25.328 -8.951 31.828 1.00 87.50 654 THR A N 1
ATOM 5338 C CA . THR A 1 654 ? -23.951 -8.512 32.103 1.00 87.50 654 THR A CA 1
ATOM 5339 C C . THR A 1 654 ? -23.176 -9.571 32.887 1.00 87.50 654 THR A C 1
ATOM 5341 O O . THR A 1 654 ? -22.068 -9.938 32.498 1.00 87.50 654 THR A O 1
ATOM 5344 N N . LEU A 1 655 ? -23.771 -10.107 33.954 1.00 87.50 655 LEU A N 1
ATOM 5345 C CA . LEU A 1 655 ? -23.168 -11.096 34.841 1.00 87.50 655 LEU A CA 1
ATOM 5346 C C . LEU A 1 655 ? -22.816 -12.384 34.095 1.00 87.50 655 LEU A C 1
ATOM 5348 O O . LEU A 1 655 ? -21.687 -12.860 34.199 1.00 87.50 655 LEU A O 1
ATOM 5352 N N . LEU A 1 656 ? -23.756 -12.938 33.325 1.00 88.25 656 LEU A N 1
ATOM 5353 C CA . LEU A 1 656 ? -23.536 -14.169 32.565 1.00 88.25 656 LEU A CA 1
ATOM 5354 C C . LEU A 1 656 ? -22.480 -13.971 31.480 1.00 88.25 656 LEU A C 1
ATOM 5356 O O . LEU A 1 656 ? -21.571 -14.791 31.346 1.00 88.25 656 LEU A O 1
ATOM 5360 N N . THR A 1 657 ? -22.559 -12.856 30.752 1.00 89.38 657 THR A N 1
ATOM 5361 C CA . THR A 1 657 ? -21.594 -12.514 29.702 1.00 89.38 657 THR A CA 1
ATOM 5362 C C . THR A 1 657 ? -20.185 -12.400 30.283 1.00 89.38 657 THR A C 1
ATOM 5364 O O . THR A 1 657 ? -19.264 -13.073 29.817 1.00 89.38 657 THR A O 1
ATOM 5367 N N . GLN A 1 658 ? -20.010 -11.616 31.351 1.00 90.19 658 GLN A N 1
ATOM 5368 C CA . GLN A 1 658 ? -18.709 -11.440 31.994 1.00 90.19 658 GLN A CA 1
ATOM 5369 C C . GLN A 1 658 ? -18.204 -12.731 32.651 1.00 90.19 658 GLN A C 1
ATOM 5371 O O . GLN A 1 658 ? -17.015 -13.024 32.554 1.00 90.19 658 GLN A O 1
ATOM 5376 N N . ALA A 1 659 ? -19.075 -13.554 33.244 1.00 87.62 659 ALA A N 1
ATOM 5377 C CA . ALA A 1 659 ? -18.682 -14.830 33.841 1.00 87.62 659 ALA A CA 1
ATOM 5378 C C . ALA A 1 659 ? -18.173 -15.844 32.800 1.00 87.62 659 ALA A C 1
ATOM 5380 O O . ALA A 1 659 ? -17.165 -16.514 33.039 1.00 87.62 659 ALA A O 1
ATOM 5381 N N . VAL A 1 660 ? -18.819 -15.928 31.631 1.00 88.38 660 VAL A N 1
ATOM 5382 C CA . VAL A 1 660 ? -18.380 -16.784 30.513 1.00 88.38 660 VAL A CA 1
ATOM 5383 C C . VAL A 1 660 ? -17.018 -16.345 29.987 1.00 88.38 660 VAL A C 1
ATOM 5385 O O . VAL A 1 660 ? -16.113 -17.163 29.806 1.00 88.38 660 VAL A O 1
ATOM 5388 N N . ILE A 1 661 ? -16.848 -15.043 29.781 1.00 89.19 661 ILE A N 1
ATOM 5389 C CA . ILE A 1 661 ? -15.594 -14.474 29.285 1.00 89.19 661 ILE A CA 1
ATOM 5390 C C . ILE A 1 661 ? -14.485 -14.651 30.317 1.00 89.19 661 ILE A C 1
ATOM 5392 O O . ILE A 1 661 ? -13.360 -14.999 29.961 1.00 89.19 661 ILE A O 1
ATOM 5396 N N . HIS A 1 662 ? -14.807 -14.490 31.599 1.00 88.94 662 HIS A N 1
ATOM 5397 C CA . HIS A 1 662 ? -13.880 -14.732 32.691 1.00 88.94 662 HIS A CA 1
ATOM 5398 C C . HIS A 1 662 ? -13.419 -16.193 32.741 1.00 88.94 662 HIS A C 1
ATOM 5400 O O . HIS A 1 662 ? -12.222 -16.448 32.897 1.00 88.94 662 HIS A O 1
ATOM 5406 N N . ALA A 1 663 ? -14.324 -17.156 32.533 1.00 86.38 663 ALA A N 1
ATOM 5407 C CA . ALA A 1 663 ? -13.963 -18.569 32.412 1.00 86.38 663 ALA A CA 1
ATOM 5408 C C . ALA A 1 663 ? -13.032 -18.838 31.211 1.00 86.38 663 ALA A C 1
ATOM 5410 O O . ALA A 1 663 ? -12.120 -19.660 31.314 1.00 86.38 663 ALA A O 1
ATOM 5411 N N . GLY A 1 664 ? -13.211 -18.105 30.107 1.00 85.12 664 GLY A N 1
ATOM 5412 C CA . GLY A 1 664 ? -12.385 -18.186 28.898 1.00 85.12 664 GLY A CA 1
ATOM 5413 C C . GLY A 1 664 ? -11.150 -17.272 28.859 1.00 85.12 664 GLY A C 1
ATOM 5414 O O . GLY A 1 664 ? -10.422 -17.294 27.868 1.00 85.12 664 GLY A O 1
ATOM 5415 N N . SER A 1 665 ? -10.875 -16.492 29.910 1.00 86.19 665 SER A N 1
ATOM 5416 C CA . SER A 1 665 ? -9.918 -15.363 29.890 1.00 86.19 665 SER A CA 1
ATOM 5417 C C . SER A 1 665 ? -8.446 -15.731 29.673 1.00 86.19 665 SER A C 1
ATOM 5419 O O . SER A 1 665 ? -7.622 -14.858 29.416 1.00 86.19 665 SER A O 1
ATOM 5421 N N . ARG A 1 666 ? -8.096 -17.021 29.733 1.00 86.81 666 ARG A N 1
ATOM 5422 C CA . ARG A 1 666 ? -6.712 -17.498 29.597 1.00 86.81 666 ARG A CA 1
ATOM 5423 C C . ARG A 1 666 ? -6.107 -17.233 28.215 1.00 86.81 666 ARG A C 1
ATOM 5425 O O . ARG A 1 666 ? -4.898 -17.076 28.104 1.00 86.81 666 ARG A O 1
ATOM 5432 N N . SER A 1 667 ? -6.917 -17.284 27.159 1.00 88.00 667 SER A N 1
ATOM 5433 C CA . SER A 1 667 ? -6.484 -16.998 25.782 1.00 88.00 667 SER A CA 1
ATOM 5434 C C . SER A 1 667 ? -7.693 -16.840 24.864 1.00 88.00 667 SER A C 1
ATOM 5436 O O . SER A 1 667 ? -8.765 -17.370 25.158 1.00 88.00 667 SER A O 1
ATOM 5438 N N . ILE A 1 668 ? -7.485 -16.239 23.694 1.00 87.75 668 ILE A N 1
ATOM 5439 C CA . ILE A 1 668 ? -8.518 -16.067 22.663 1.00 87.75 668 ILE A CA 1
ATOM 5440 C C . ILE A 1 668 ? -9.148 -17.415 22.252 1.00 87.75 668 ILE A C 1
ATOM 5442 O O . ILE A 1 668 ? -10.369 -17.520 22.144 1.00 87.75 668 ILE A O 1
ATOM 5446 N N . SER A 1 669 ? -8.353 -18.484 22.113 1.00 89.00 669 SER A N 1
ATOM 5447 C CA . SER A 1 669 ? -8.865 -19.825 21.781 1.00 89.00 669 SER A CA 1
ATOM 5448 C C . SER A 1 669 ? -9.747 -20.421 22.884 1.00 89.00 669 SER A C 1
ATOM 5450 O O . SER A 1 669 ? -10.728 -21.102 22.589 1.00 89.00 669 SER A O 1
ATOM 5452 N N . HIS A 1 670 ? -9.420 -20.162 24.155 1.00 89.75 670 HIS A N 1
ATOM 5453 C CA . HIS A 1 670 ? -10.260 -20.585 25.278 1.00 89.75 670 HIS A CA 1
ATOM 5454 C C . HIS A 1 670 ? -11.569 -19.792 25.294 1.00 89.75 670 HIS A C 1
ATOM 5456 O O . HIS A 1 670 ? -12.623 -20.403 25.416 1.00 89.75 670 HIS A O 1
ATOM 5462 N N . ALA A 1 671 ? -11.519 -18.472 25.083 1.00 88.56 671 ALA A N 1
ATOM 5463 C CA . ALA A 1 671 ? -12.715 -17.640 24.970 1.00 88.56 671 ALA A CA 1
ATOM 5464 C C . ALA A 1 671 ? -13.643 -18.119 23.839 1.00 88.56 671 ALA A C 1
ATOM 5466 O O . ALA A 1 671 ? -14.835 -18.297 24.067 1.00 88.56 671 ALA A O 1
ATOM 5467 N N . SER A 1 672 ? -13.101 -18.418 22.653 1.00 90.12 672 SER A N 1
ATOM 5468 C CA . SER A 1 672 ? -13.871 -18.957 21.520 1.00 90.12 672 SER A CA 1
ATOM 5469 C C . SER A 1 672 ? -14.554 -20.290 21.849 1.00 90.12 672 SER A C 1
ATOM 5471 O O . SER A 1 672 ? -15.754 -20.453 21.618 1.00 90.12 672 SER A O 1
ATOM 5473 N N . ASN A 1 673 ? -13.812 -21.230 22.447 1.00 89.56 673 ASN A N 1
ATOM 5474 C CA . ASN A 1 673 ? -14.364 -22.519 22.859 1.00 89.56 673 ASN A CA 1
ATOM 5475 C C . ASN A 1 673 ? -15.440 -22.353 23.940 1.00 89.56 673 ASN A C 1
ATOM 5477 O O . ASN A 1 673 ? -16.518 -22.910 23.790 1.00 89.56 673 ASN A O 1
ATOM 5481 N N . CYS A 1 674 ? -15.197 -21.539 24.972 1.00 88.44 674 CYS A N 1
ATOM 5482 C CA . CYS A 1 674 ? -16.176 -21.279 26.028 1.00 88.44 674 CYS A CA 1
ATOM 5483 C C . CYS A 1 674 ? -17.473 -20.678 25.470 1.00 88.44 674 CYS A C 1
ATOM 5485 O O . CYS A 1 674 ? -18.552 -21.151 25.805 1.00 88.44 674 CYS A O 1
ATOM 5487 N N . VAL A 1 675 ? -17.390 -19.680 24.584 1.00 88.69 675 VAL A N 1
ATOM 5488 C CA . VAL A 1 675 ? -18.585 -19.075 23.969 1.00 88.69 675 VAL A CA 1
ATOM 5489 C C . VAL A 1 675 ? -19.367 -20.103 23.147 1.00 88.69 675 VAL A C 1
ATOM 5491 O O . VAL A 1 675 ? -20.593 -20.136 23.220 1.00 88.69 675 VAL A O 1
ATOM 5494 N N . ARG A 1 676 ? -18.679 -20.979 22.404 1.00 87.94 676 ARG A N 1
ATOM 5495 C CA . ARG A 1 676 ? -19.325 -22.056 21.642 1.00 87.94 676 ARG A CA 1
ATOM 5496 C C . ARG A 1 676 ? -19.990 -23.087 22.557 1.00 87.94 676 ARG A C 1
ATOM 5498 O O . ARG A 1 676 ? -21.138 -23.451 22.326 1.00 87.94 676 ARG A O 1
ATOM 5505 N N . ASP A 1 677 ? -19.288 -23.536 23.592 1.00 87.56 677 ASP A N 1
ATOM 5506 C CA . ASP A 1 677 ? -19.747 -24.587 24.506 1.00 87.56 677 ASP A CA 1
ATOM 5507 C C . ASP A 1 677 ? -20.892 -24.107 25.423 1.00 87.56 677 ASP A C 1
ATOM 5509 O O . ASP A 1 677 ? -21.623 -24.920 25.992 1.00 87.56 677 ASP A O 1
ATOM 5513 N N . PHE A 1 678 ? -21.044 -22.789 25.597 1.00 85.75 678 PHE A N 1
ATOM 5514 C CA . PHE A 1 678 ? -22.083 -22.150 26.418 1.00 85.75 678 PHE A CA 1
ATOM 5515 C C . PHE A 1 678 ? -23.187 -21.483 25.595 1.00 85.75 678 PHE A C 1
ATOM 5517 O O . PHE A 1 678 ? -24.055 -20.819 26.155 1.00 85.75 678 PHE A O 1
ATOM 5524 N N . LYS A 1 679 ? -23.183 -21.677 24.273 1.00 86.62 679 LYS A N 1
ATOM 5525 C CA . LYS A 1 679 ? -24.136 -21.048 23.359 1.00 86.62 679 LYS A CA 1
ATOM 5526 C C . LYS A 1 679 ? -25.593 -21.366 23.705 1.00 86.62 679 LYS A C 1
ATOM 5528 O O . LYS A 1 679 ? -26.405 -20.450 23.717 1.00 86.62 679 LYS A O 1
ATOM 5533 N N . GLU A 1 680 ? -25.923 -22.635 23.940 1.00 86.31 680 GLU A N 1
ATOM 5534 C CA . GLU A 1 680 ? -27.308 -23.069 24.193 1.00 86.31 680 GLU A CA 1
ATOM 5535 C C . GLU A 1 680 ? -27.837 -22.496 25.515 1.00 86.31 680 GLU A C 1
ATOM 5537 O O . GLU A 1 680 ? -28.880 -21.845 25.516 1.00 86.31 680 GLU A O 1
ATOM 5542 N N . ASP A 1 681 ? -27.057 -22.626 26.595 1.00 84.38 681 ASP A N 1
ATOM 5543 C CA . ASP A 1 681 ? -27.366 -22.057 27.914 1.00 84.38 681 ASP A CA 1
ATOM 5544 C C . ASP A 1 681 ? -27.601 -20.536 27.843 1.00 84.38 681 ASP A C 1
ATOM 5546 O O . ASP A 1 681 ? -28.556 -20.015 28.418 1.00 84.38 681 ASP A O 1
ATOM 5550 N N . LEU A 1 682 ? -26.732 -19.809 27.129 1.00 85.31 682 LEU A N 1
ATOM 5551 C CA . LEU A 1 682 ? -26.865 -18.361 26.967 1.00 85.31 682 LEU A CA 1
ATOM 5552 C C . LEU A 1 682 ? -28.073 -17.995 26.104 1.00 85.31 682 LEU A C 1
ATOM 5554 O O . LEU A 1 682 ? -28.777 -17.049 26.435 1.00 85.31 682 LEU A O 1
ATOM 5558 N N . ALA A 1 683 ? -28.325 -18.726 25.015 1.00 85.88 683 ALA A N 1
ATOM 5559 C CA . ALA A 1 683 ? -29.442 -18.456 24.116 1.00 85.88 683 ALA A CA 1
ATOM 5560 C C . ALA A 1 683 ? -30.801 -18.632 24.808 1.00 85.88 683 ALA A C 1
ATOM 5562 O O . ALA A 1 683 ? -31.710 -17.844 24.553 1.00 85.88 683 ALA A O 1
ATOM 5563 N N . GLU A 1 684 ? -30.934 -19.616 25.703 1.00 84.56 684 GLU A N 1
ATOM 5564 C CA . GLU A 1 684 ? -32.159 -19.820 26.481 1.00 84.56 684 GLU A CA 1
ATOM 5565 C C . GLU A 1 684 ? -32.420 -18.645 27.431 1.00 84.56 684 GLU A C 1
ATOM 5567 O O . GLU A 1 684 ? -33.494 -18.049 27.381 1.00 84.56 684 GLU A O 1
ATOM 5572 N N . VAL A 1 685 ? -31.422 -18.241 28.226 1.00 81.25 685 VAL A N 1
ATOM 5573 C CA . VAL A 1 685 ? -31.577 -17.125 29.177 1.00 81.25 685 VAL A CA 1
ATOM 5574 C C . VAL A 1 685 ? -31.767 -15.792 28.451 1.00 81.25 685 VAL A C 1
ATOM 5576 O O . VAL A 1 685 ? -32.617 -14.984 28.820 1.00 81.25 685 VAL A O 1
ATOM 5579 N N . PHE A 1 686 ? -31.015 -15.559 27.377 1.00 84.12 686 PHE A N 1
ATOM 5580 C CA . PHE A 1 686 ? -31.138 -14.354 26.559 1.00 84.12 686 PHE A CA 1
ATOM 5581 C C . PHE A 1 686 ? -32.471 -14.273 25.811 1.00 84.12 686 PHE A C 1
ATOM 5583 O O . PHE A 1 686 ? -32.923 -13.168 25.520 1.00 84.12 686 PHE A O 1
ATOM 5590 N N . GLY A 1 687 ? -33.108 -15.410 25.518 1.00 76.88 687 GLY A N 1
ATOM 5591 C CA . GLY A 1 687 ? -34.426 -15.468 24.886 1.00 76.88 687 GLY A CA 1
ATOM 5592 C C . GLY A 1 687 ? -35.574 -14.998 25.786 1.00 76.88 687 GLY A C 1
ATOM 5593 O O . GLY A 1 687 ? -36.631 -14.642 25.273 1.00 76.88 687 GLY A O 1
ATOM 5594 N N . VAL A 1 688 ? -35.372 -14.965 27.107 1.00 80.25 688 VAL A N 1
ATOM 5595 C CA . VAL A 1 688 ? -36.370 -14.486 28.082 1.00 80.25 688 VAL A CA 1
ATOM 5596 C C . VAL A 1 688 ? -36.397 -12.954 28.167 1.00 80.25 688 VAL A C 1
ATOM 5598 O O . VAL A 1 688 ? -37.395 -12.374 28.593 1.00 80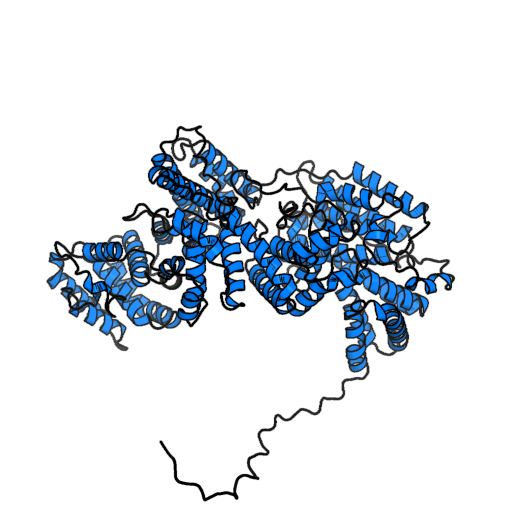.25 688 VAL A O 1
ATOM 5601 N N . VAL A 1 689 ? -35.330 -12.279 27.726 1.00 79.06 689 VAL A N 1
ATOM 5602 C CA . VAL A 1 689 ? -35.204 -10.821 27.829 1.00 79.06 689 VAL A CA 1
ATOM 5603 C C . VAL A 1 689 ? -36.200 -10.127 26.879 1.00 79.06 689 VAL A C 1
ATOM 5605 O O . VAL A 1 689 ? -36.183 -10.414 25.679 1.00 79.06 689 VAL A O 1
ATOM 5608 N N . PRO A 1 690 ? -37.034 -9.177 27.355 1.00 70.69 690 PRO A N 1
ATOM 5609 C CA . PRO A 1 690 ? -38.141 -8.618 26.567 1.00 70.69 690 PRO A CA 1
ATOM 5610 C C . PRO A 1 690 ? -37.714 -7.868 25.298 1.00 70.69 690 PRO A C 1
ATOM 5612 O O . PRO A 1 690 ? -38.451 -7.849 24.313 1.00 70.69 690 PRO A O 1
ATOM 5615 N N . ASN A 1 691 ? -36.542 -7.220 25.325 1.00 78.06 691 ASN A N 1
ATOM 5616 C CA . ASN A 1 691 ? -36.049 -6.382 24.236 1.00 78.06 691 ASN A CA 1
ATOM 5617 C C . ASN A 1 691 ? -34.714 -6.906 23.684 1.00 78.06 691 ASN A C 1
ATOM 5619 O O . ASN A 1 691 ? -33.645 -6.692 24.258 1.00 78.06 691 ASN A O 1
ATOM 5623 N N . ALA A 1 692 ? -34.776 -7.573 22.529 1.00 73.62 692 ALA A N 1
ATOM 5624 C CA . ALA A 1 692 ? -33.613 -8.191 21.894 1.00 73.62 692 ALA A CA 1
ATOM 5625 C C . ALA A 1 692 ? -32.526 -7.178 21.477 1.00 73.62 692 ALA A C 1
ATOM 5627 O O . ALA A 1 692 ? -31.339 -7.490 21.572 1.00 73.62 692 ALA A O 1
ATOM 5628 N N . GLN A 1 693 ? -32.908 -5.964 21.055 1.00 75.75 693 GLN A N 1
ATOM 5629 C CA . GLN A 1 693 ? -31.949 -4.930 20.639 1.00 75.75 693 GLN A CA 1
ATOM 5630 C C . GLN A 1 693 ? -31.182 -4.344 21.828 1.00 75.75 693 GLN A C 1
ATOM 5632 O O . GLN A 1 693 ? -29.972 -4.140 21.746 1.00 75.75 693 GLN A O 1
ATOM 5637 N N . GLU A 1 694 ? -31.865 -4.095 22.946 1.00 81.50 694 GLU A N 1
ATOM 5638 C CA . GLU A 1 694 ? -31.216 -3.636 24.179 1.00 81.50 694 GLU A CA 1
ATOM 5639 C C . GLU A 1 694 ? -30.308 -4.712 24.767 1.00 81.50 694 GLU A C 1
ATOM 5641 O O . GLU A 1 694 ? -29.182 -4.410 25.156 1.00 81.50 694 GLU A O 1
ATOM 5646 N N . LYS A 1 695 ? -30.743 -5.977 24.734 1.00 87.00 695 LYS A N 1
ATOM 5647 C CA . LYS A 1 695 ? -29.917 -7.118 25.134 1.00 87.00 695 LYS A CA 1
ATOM 5648 C C . LYS A 1 695 ? -28.604 -7.161 24.346 1.00 87.00 695 LYS A C 1
ATOM 5650 O O . LYS A 1 695 ? -27.542 -7.277 24.950 1.00 87.00 695 LYS A O 1
ATOM 5655 N N . ASP A 1 696 ? -28.652 -7.024 23.021 1.00 86.31 696 ASP A N 1
ATOM 5656 C CA . ASP A 1 696 ? -27.447 -7.005 22.182 1.00 86.31 696 ASP A CA 1
ATOM 5657 C C . ASP A 1 696 ? -26.495 -5.854 22.569 1.00 86.31 696 ASP A C 1
ATOM 5659 O O . ASP A 1 696 ? -25.283 -6.061 22.658 1.00 86.31 696 ASP A O 1
ATOM 5663 N N . LYS A 1 697 ? -27.031 -4.664 22.879 1.00 86.81 697 LYS A N 1
ATOM 5664 C CA . LYS A 1 697 ? -26.240 -3.524 23.380 1.00 86.81 697 LYS A CA 1
ATOM 5665 C C . LYS A 1 697 ? -25.593 -3.825 24.732 1.00 86.81 697 LYS A C 1
ATOM 5667 O O . LYS A 1 697 ? -24.410 -3.548 24.909 1.00 86.81 697 LYS A O 1
ATOM 5672 N N . TRP A 1 698 ? -26.336 -4.424 25.664 1.00 88.88 698 TRP A N 1
ATOM 5673 C CA . TRP A 1 698 ? -25.818 -4.783 26.986 1.00 88.88 698 TRP A CA 1
ATOM 5674 C C . TRP A 1 698 ? -24.724 -5.846 26.914 1.00 88.88 698 TRP A C 1
ATOM 5676 O O . TRP A 1 698 ? -23.746 -5.745 27.645 1.00 88.88 698 TRP A O 1
ATOM 5686 N N . VAL A 1 699 ? -24.845 -6.834 26.022 1.00 90.25 699 VAL A N 1
ATOM 5687 C CA . VAL A 1 699 ? -23.804 -7.854 25.813 1.00 90.25 699 VAL A CA 1
ATOM 5688 C C . VAL A 1 699 ? -22.510 -7.209 25.314 1.00 90.25 699 VAL A C 1
ATOM 5690 O O . VAL A 1 699 ? -21.443 -7.474 25.869 1.00 90.25 699 VAL A O 1
ATOM 5693 N N . ILE A 1 700 ? -22.591 -6.341 24.298 1.00 90.19 700 ILE A N 1
ATOM 5694 C CA . ILE A 1 700 ? -21.415 -5.648 23.747 1.00 90.19 700 ILE A CA 1
ATOM 5695 C C . ILE A 1 700 ? -20.775 -4.758 24.815 1.00 90.19 700 ILE A C 1
ATOM 5697 O O . ILE A 1 700 ? -19.567 -4.846 25.039 1.00 90.19 700 ILE A O 1
ATOM 5701 N N . GLU A 1 701 ? -21.576 -3.960 25.525 1.00 88.38 701 GLU A N 1
ATOM 5702 C CA . GLU A 1 701 ? -21.075 -3.115 26.607 1.00 88.38 701 GLU A CA 1
ATOM 5703 C C . GLU A 1 701 ? -20.419 -3.961 27.712 1.00 88.38 701 GLU A C 1
ATOM 5705 O O . GLU A 1 701 ? -19.292 -3.678 28.114 1.00 88.38 701 GLU A O 1
ATOM 5710 N N . ALA A 1 702 ? -21.037 -5.066 28.136 1.00 89.25 702 ALA A N 1
ATOM 5711 C CA . ALA A 1 702 ? -20.481 -5.962 29.149 1.00 89.25 702 ALA A CA 1
ATOM 5712 C C . ALA A 1 702 ? -19.116 -6.551 28.748 1.00 89.25 702 ALA A C 1
ATOM 5714 O O . ALA A 1 702 ? -18.212 -6.603 29.590 1.00 89.25 702 ALA A O 1
ATOM 5715 N N . ILE A 1 703 ? -18.952 -6.962 27.481 1.00 91.38 703 ILE A N 1
ATOM 5716 C CA . ILE A 1 703 ? -17.682 -7.470 26.931 1.00 91.38 703 ILE A CA 1
ATOM 5717 C C . ILE A 1 703 ? -16.613 -6.376 26.954 1.00 91.38 703 ILE A C 1
ATOM 5719 O O . ILE A 1 703 ? -15.502 -6.602 27.436 1.00 91.38 703 ILE A O 1
ATOM 5723 N N . MET A 1 704 ? -16.943 -5.191 26.439 1.00 89.38 704 MET A N 1
ATOM 5724 C CA . MET A 1 704 ? -15.980 -4.105 26.261 1.00 89.38 704 MET A CA 1
ATOM 5725 C C . MET A 1 704 ? -15.565 -3.468 27.590 1.00 89.38 704 MET A C 1
ATOM 5727 O O . MET A 1 704 ? -14.402 -3.109 27.753 1.00 89.38 704 MET A O 1
ATOM 5731 N N . ARG A 1 705 ? -16.471 -3.396 28.575 1.00 87.19 705 ARG A N 1
ATOM 5732 C CA . ARG A 1 705 ? -16.144 -2.955 29.942 1.00 87.19 705 ARG A CA 1
ATOM 5733 C C . ARG A 1 705 ? -15.285 -3.980 30.687 1.00 87.19 705 ARG A C 1
ATOM 5735 O O . ARG A 1 705 ? -14.447 -3.581 31.489 1.00 87.19 705 ARG A O 1
ATOM 5742 N N . TYR A 1 706 ? -15.457 -5.280 30.422 1.00 88.00 706 TYR A N 1
ATOM 5743 C CA . TYR A 1 706 ? -14.584 -6.326 30.975 1.00 88.00 706 TYR A CA 1
ATOM 5744 C C . TYR A 1 706 ? -13.170 -6.241 30.376 1.00 88.00 706 TYR A C 1
ATOM 5746 O O . TYR A 1 706 ? -12.180 -6.211 31.104 1.00 88.00 706 TYR A O 1
ATOM 5754 N N . TRP A 1 707 ? -13.064 -6.136 29.048 1.00 88.06 707 TRP A N 1
ATOM 5755 C CA . TRP A 1 707 ? -11.791 -5.981 28.330 1.00 88.06 707 TRP A CA 1
ATOM 5756 C C . TRP A 1 707 ? -11.389 -4.515 28.140 1.00 88.06 707 TRP A C 1
ATOM 5758 O O . TRP A 1 707 ? -10.801 -4.158 27.122 1.00 88.06 707 TRP A O 1
ATOM 5768 N N . ASN A 1 708 ? -11.665 -3.658 29.128 1.00 86.44 708 ASN A N 1
ATOM 5769 C CA . ASN A 1 708 ? -11.408 -2.217 29.033 1.00 86.44 708 ASN A CA 1
ATOM 5770 C C . ASN A 1 708 ? -9.952 -1.899 28.647 1.00 86.44 708 ASN A C 1
ATOM 5772 O O . ASN A 1 708 ? -9.699 -0.943 27.925 1.00 86.44 708 ASN A O 1
ATOM 5776 N N . PHE A 1 709 ? -9.005 -2.721 29.103 1.00 83.06 709 PHE A N 1
ATOM 5777 C CA . PHE A 1 709 ? -7.569 -2.567 28.862 1.00 83.06 709 PHE A CA 1
ATOM 5778 C C . PHE A 1 709 ? -7.101 -3.032 27.473 1.00 83.06 709 PHE A C 1
ATOM 5780 O O . PHE A 1 709 ? -6.017 -2.643 27.047 1.00 83.06 709 PHE A O 1
ATOM 5787 N N . ASP A 1 710 ? -7.884 -3.854 26.764 1.00 86.38 710 ASP A N 1
ATOM 5788 C CA . ASP A 1 710 ? -7.555 -4.294 25.409 1.00 86.38 710 ASP A CA 1
ATOM 5789 C C . ASP A 1 710 ? -8.796 -4.415 24.517 1.00 86.38 710 ASP A C 1
ATOM 5791 O O . ASP A 1 710 ? -9.495 -5.432 24.465 1.00 86.38 710 ASP A O 1
ATOM 5795 N N . SER A 1 711 ? -8.994 -3.372 23.713 1.00 88.12 711 SER A N 1
ATOM 5796 C CA . SER A 1 711 ? -10.096 -3.291 22.758 1.00 88.12 711 SER A CA 1
ATOM 5797 C C . SER A 1 711 ? -10.068 -4.373 21.677 1.00 88.12 711 SER A C 1
ATOM 5799 O O . SER A 1 711 ? -11.134 -4.819 21.262 1.00 88.12 711 SER A O 1
ATOM 5801 N N . LYS A 1 712 ? -8.894 -4.848 21.230 1.00 89.44 712 LYS A N 1
ATOM 5802 C CA . LYS A 1 712 ? -8.805 -5.829 20.133 1.00 89.44 712 LYS A CA 1
ATOM 5803 C C . LYS A 1 712 ? -9.306 -7.190 20.594 1.00 89.44 712 LYS A C 1
ATOM 5805 O O . LYS A 1 712 ? -10.105 -7.811 19.891 1.00 89.44 712 LYS A O 1
ATOM 5810 N N . THR A 1 713 ? -8.889 -7.634 21.781 1.00 89.88 713 THR A N 1
ATOM 5811 C CA . THR A 1 713 ? -9.408 -8.869 22.384 1.00 89.88 713 THR A CA 1
ATOM 5812 C C . THR A 1 713 ? -10.911 -8.758 22.640 1.00 89.88 713 THR A C 1
ATOM 5814 O O . THR A 1 713 ? -11.652 -9.670 22.270 1.00 89.88 713 THR A O 1
ATOM 5817 N N . GLY A 1 714 ? -11.379 -7.622 23.174 1.00 90.62 714 GLY A N 1
ATOM 5818 C CA . GLY A 1 714 ? -12.807 -7.352 23.369 1.00 90.62 714 GLY A CA 1
ATOM 5819 C C . GLY A 1 714 ? -13.626 -7.496 22.080 1.00 90.62 714 GLY A C 1
ATOM 5820 O O . GLY A 1 714 ? -14.553 -8.303 22.025 1.00 90.62 714 GLY A O 1
ATOM 5821 N N . LEU A 1 715 ? -13.234 -6.802 21.007 1.00 91.06 715 LEU A N 1
ATOM 5822 C CA . LEU A 1 715 ? -13.908 -6.861 19.701 1.00 91.06 715 LEU A CA 1
ATOM 5823 C C . LEU A 1 715 ? -13.827 -8.247 19.052 1.00 91.06 715 LEU A C 1
ATOM 5825 O O . LEU A 1 715 ? -14.792 -8.718 18.450 1.00 91.06 715 LEU A O 1
ATOM 5829 N N . THR A 1 716 ? -12.703 -8.947 19.215 1.00 91.44 716 THR A N 1
ATOM 5830 C CA . THR A 1 716 ? -12.559 -10.326 18.728 1.00 91.44 716 THR A CA 1
ATOM 5831 C C . THR A 1 716 ? -13.561 -11.247 19.422 1.00 91.44 716 THR A C 1
ATOM 5833 O O . THR A 1 716 ? -14.201 -12.071 18.768 1.00 91.44 716 THR A O 1
ATOM 5836 N N . ILE A 1 717 ? -13.768 -11.081 20.730 1.00 91.62 717 ILE A N 1
ATOM 5837 C CA . ILE A 1 717 ? -14.779 -11.834 21.477 1.00 91.62 717 ILE A CA 1
ATOM 5838 C C . ILE A 1 717 ? -16.186 -11.454 21.014 1.00 91.62 717 ILE A C 1
ATOM 5840 O O . ILE A 1 717 ? -16.983 -12.355 20.763 1.00 91.62 717 ILE A O 1
ATOM 5844 N N . VAL A 1 718 ? -16.481 -10.167 20.796 1.00 91.44 718 VAL A N 1
ATOM 5845 C CA . VAL A 1 718 ? -17.754 -9.733 20.187 1.00 91.44 718 VAL A CA 1
ATOM 5846 C C . VAL A 1 718 ? -17.992 -10.448 18.847 1.00 91.44 718 VAL A C 1
ATOM 5848 O O . VAL A 1 718 ? -19.084 -10.964 18.608 1.00 91.44 718 VAL A O 1
ATOM 5851 N N . SER A 1 719 ? -16.959 -10.594 18.008 1.00 88.62 719 SER A N 1
ATOM 5852 C CA . SER A 1 719 ? -17.058 -11.345 16.748 1.00 88.62 719 SER A CA 1
ATOM 5853 C C . SER A 1 719 ? -17.424 -12.825 16.955 1.00 88.62 719 SER A C 1
ATOM 5855 O O . SER A 1 719 ? -18.164 -13.398 16.155 1.00 88.62 719 SER A O 1
ATOM 5857 N N . TYR A 1 720 ? -16.974 -13.457 18.047 1.00 89.88 720 TYR A N 1
ATOM 5858 C CA . TYR A 1 720 ? -17.376 -14.824 18.392 1.00 89.88 720 TYR A CA 1
ATOM 5859 C C . TYR A 1 720 ? -18.835 -14.907 18.834 1.00 89.88 720 TYR A C 1
ATOM 5861 O O . TYR A 1 720 ? -19.503 -15.886 18.504 1.00 89.88 720 TYR A O 1
ATOM 5869 N N . PHE A 1 721 ? -19.352 -13.893 19.529 1.00 90.75 721 PHE A N 1
ATOM 5870 C CA . PHE A 1 721 ? -20.775 -13.823 19.868 1.00 90.75 721 PHE A CA 1
ATOM 5871 C C . PHE A 1 721 ? -21.647 -13.658 18.613 1.00 90.75 721 PHE A C 1
ATOM 5873 O O . PHE A 1 721 ? -22.677 -14.327 18.514 1.00 90.75 721 PHE A O 1
ATOM 5880 N N . PHE A 1 722 ? -21.205 -12.869 17.624 1.00 87.88 722 PHE A N 1
ATOM 5881 C CA . PHE A 1 722 ? -21.854 -12.798 16.307 1.00 87.88 722 PHE A CA 1
ATOM 5882 C C . PHE A 1 722 ? -21.830 -14.148 15.580 1.00 87.88 722 PHE A C 1
ATOM 5884 O O . PHE A 1 722 ? -22.880 -14.645 15.187 1.00 87.88 722 PHE A O 1
ATOM 5891 N N . LYS A 1 723 ? -20.663 -14.801 15.472 1.00 86.69 723 LYS A N 1
ATOM 5892 C CA . LYS A 1 723 ? -20.527 -16.121 14.816 1.00 86.69 723 LYS A CA 1
ATOM 5893 C C . LYS A 1 723 ? -21.397 -17.208 15.452 1.00 86.69 723 LYS A C 1
ATOM 5895 O O . LYS A 1 723 ? -21.797 -18.154 14.780 1.00 86.69 723 LYS A O 1
ATOM 5900 N N . ASN A 1 724 ? -21.679 -17.093 16.748 1.00 86.88 724 ASN A N 1
ATOM 5901 C CA . ASN A 1 724 ? -22.524 -18.032 17.478 1.00 86.88 724 ASN A CA 1
ATOM 5902 C C . ASN A 1 724 ? -24.009 -17.621 17.533 1.00 86.88 724 ASN A C 1
ATOM 5904 O O . ASN A 1 724 ? -24.783 -18.345 18.154 1.00 86.88 724 ASN A O 1
ATOM 5908 N N . ASN A 1 725 ? -24.430 -16.542 16.862 1.00 86.50 725 ASN A N 1
ATOM 5909 C CA . ASN A 1 725 ? -25.800 -16.001 16.871 1.00 86.50 725 ASN A CA 1
ATOM 5910 C C . ASN A 1 725 ? -26.314 -15.590 18.266 1.00 86.50 725 ASN A C 1
ATOM 5912 O O . ASN A 1 725 ? -27.514 -15.635 18.525 1.00 86.50 725 ASN A O 1
ATOM 5916 N N . LEU A 1 726 ? -25.420 -15.204 19.182 1.00 84.06 726 LEU A N 1
ATOM 5917 C CA . LEU A 1 726 ? -25.804 -14.679 20.502 1.00 84.06 726 LEU A CA 1
ATOM 5918 C C . LEU A 1 726 ? -26.169 -13.188 20.439 1.00 84.06 726 LEU A C 1
ATOM 5920 O O . LEU A 1 726 ? -27.008 -12.718 21.213 1.00 84.06 726 LEU A O 1
ATOM 5924 N N . ILE A 1 727 ? -25.564 -12.476 19.484 1.00 84.38 727 ILE A N 1
ATOM 5925 C CA . ILE A 1 727 ? -25.896 -11.106 19.085 1.00 84.38 727 ILE A CA 1
ATOM 5926 C C . ILE A 1 727 ? -26.495 -11.183 17.682 1.00 84.38 727 ILE A C 1
ATOM 5928 O O . ILE A 1 727 ? -25.907 -11.808 16.800 1.00 84.38 727 ILE A O 1
ATOM 5932 N N . SER A 1 728 ? -27.667 -10.583 17.482 1.00 78.56 728 SER A N 1
ATOM 5933 C CA . SER A 1 728 ? -28.393 -10.644 16.205 1.00 78.56 728 SER A CA 1
ATOM 5934 C C . SER A 1 728 ? -28.296 -9.332 15.425 1.00 78.56 728 SER A C 1
ATOM 5936 O O . SER A 1 728 ? -28.139 -9.345 14.207 1.00 78.56 728 SER A O 1
ATOM 5938 N N . ALA A 1 729 ? -28.351 -8.191 16.113 1.00 80.56 729 ALA A N 1
ATOM 5939 C CA . ALA A 1 729 ? -28.329 -6.870 15.501 1.00 80.56 729 ALA A CA 1
ATOM 5940 C C . ALA A 1 729 ? -26.897 -6.327 15.385 1.00 80.56 729 ALA A C 1
ATOM 5942 O O . ALA A 1 729 ? -26.329 -5.804 16.345 1.00 80.56 729 ALA A O 1
ATOM 5943 N N . LYS A 1 730 ? -26.325 -6.376 14.177 1.00 82.94 730 LYS A N 1
ATOM 5944 C CA . LYS A 1 730 ? -25.018 -5.761 13.866 1.00 82.94 730 LYS A CA 1
ATOM 5945 C C . LYS A 1 730 ? -24.999 -4.246 14.118 1.00 82.94 730 LYS A C 1
ATOM 5947 O O . LYS A 1 730 ? -23.984 -3.713 14.564 1.00 82.94 730 LYS A O 1
ATOM 5952 N N . ASN A 1 731 ? -26.145 -3.578 13.955 1.00 85.38 731 ASN A N 1
ATOM 5953 C CA . ASN A 1 731 ? -26.336 -2.156 14.271 1.00 85.38 731 ASN A CA 1
ATOM 5954 C C . ASN A 1 731 ? -25.995 -1.818 15.730 1.00 85.38 731 ASN A C 1
ATOM 5956 O O . ASN A 1 731 ? -25.553 -0.707 16.003 1.00 85.38 731 ASN A O 1
ATOM 5960 N N . SER A 1 732 ? -26.139 -2.770 16.659 1.00 85.50 732 SER A N 1
ATOM 5961 C CA . SER A 1 732 ? -25.783 -2.569 18.067 1.00 85.50 732 SER A CA 1
ATOM 5962 C C . SER A 1 732 ? -24.279 -2.368 18.270 1.00 85.50 732 SER A C 1
ATOM 5964 O O . SER A 1 732 ? -23.896 -1.633 19.177 1.00 85.50 732 SER A O 1
ATOM 5966 N N . LEU A 1 733 ? -23.423 -2.963 17.423 1.00 86.88 733 LEU A N 1
ATOM 5967 C CA . LEU A 1 733 ? -21.984 -2.682 17.460 1.00 86.88 733 LEU A CA 1
ATOM 5968 C C . LEU A 1 733 ? -21.700 -1.279 16.933 1.00 86.88 733 LEU A C 1
ATOM 5970 O O . LEU A 1 733 ? -20.987 -0.532 17.585 1.00 86.88 733 LEU A O 1
ATOM 5974 N N . VAL A 1 734 ? -22.294 -0.903 15.798 1.00 87.38 734 VAL A N 1
ATOM 5975 C CA . VAL A 1 734 ? -22.147 0.447 15.225 1.00 87.38 734 VAL A CA 1
ATOM 5976 C C . VAL A 1 734 ? -22.585 1.512 16.235 1.00 87.38 734 VAL A C 1
ATOM 5978 O O . VAL A 1 734 ? -21.874 2.488 16.452 1.00 87.38 734 VAL A O 1
ATOM 5981 N N . ASP A 1 735 ? -23.706 1.278 16.917 1.00 87.56 735 ASP A N 1
ATOM 5982 C CA . ASP A 1 735 ? -24.170 2.109 18.026 1.00 87.56 735 ASP A CA 1
ATOM 5983 C C . ASP A 1 735 ? -23.137 2.191 19.149 1.00 87.56 735 ASP A C 1
ATOM 5985 O O . ASP A 1 735 ? -22.842 3.281 19.615 1.00 87.56 735 ASP A O 1
ATOM 5989 N N . PHE A 1 736 ? -22.559 1.072 19.583 1.00 86.00 736 PHE A N 1
ATOM 5990 C CA . PHE A 1 736 ? -21.535 1.098 20.626 1.00 86.00 736 PHE A CA 1
ATOM 5991 C C . PHE A 1 736 ? -20.276 1.875 20.204 1.00 86.00 736 PHE A C 1
ATOM 5993 O O . PHE A 1 736 ? -19.696 2.590 21.017 1.00 86.00 736 PHE A O 1
ATOM 6000 N N . LEU A 1 737 ? -19.857 1.755 18.942 1.00 84.81 737 LEU A N 1
ATOM 6001 C CA . LEU A 1 737 ? -18.663 2.429 18.430 1.00 84.81 737 LEU A CA 1
ATOM 6002 C C . LEU A 1 737 ? -18.832 3.953 18.369 1.00 84.81 737 LEU A C 1
ATOM 6004 O O . LEU A 1 737 ? -17.889 4.684 18.671 1.00 84.81 737 LEU A O 1
ATOM 6008 N N . PHE A 1 738 ? -20.015 4.422 17.970 1.00 85.06 738 PHE A N 1
ATOM 6009 C CA . PHE A 1 738 ? -20.249 5.828 17.630 1.00 85.06 738 PHE A CA 1
ATOM 6010 C C . PHE A 1 738 ? -21.146 6.584 18.608 1.00 85.06 738 PHE A C 1
ATOM 6012 O O . PHE A 1 738 ? -21.191 7.810 18.548 1.00 85.06 738 PHE A O 1
ATOM 6019 N N . ASN A 1 739 ? -21.863 5.907 19.507 1.00 81.94 739 ASN A N 1
ATOM 6020 C CA . ASN A 1 739 ? -22.665 6.612 20.496 1.00 81.94 739 ASN A CA 1
ATOM 6021 C C . ASN A 1 739 ? -21.763 7.325 21.502 1.00 81.94 739 ASN A C 1
ATOM 6023 O O . ASN A 1 739 ? -20.898 6.745 22.158 1.00 81.94 739 ASN A O 1
ATOM 6027 N N . GLU A 1 740 ? -22.058 8.603 21.661 1.00 69.50 740 GLU A N 1
ATOM 6028 C CA . GLU A 1 740 ? -21.584 9.444 22.740 1.00 69.50 740 GLU A CA 1
ATOM 6029 C C . GLU A 1 740 ? -22.316 9.044 24.022 1.00 69.50 740 GLU A C 1
ATOM 6031 O O . GLU A 1 740 ? -23.420 9.509 24.297 1.00 69.50 740 GLU A O 1
ATOM 6036 N N . TYR A 1 741 ? -21.734 8.109 24.776 1.00 64.12 741 TYR A N 1
ATOM 6037 C CA . TYR A 1 741 ? -22.202 7.769 26.121 1.00 64.12 741 TYR A CA 1
ATOM 6038 C C . TYR A 1 741 ? -21.909 8.940 27.095 1.00 64.12 741 TYR A C 1
ATOM 6040 O O . TYR A 1 741 ? -21.959 10.110 26.729 1.00 64.12 741 TYR A O 1
ATOM 6048 N N . GLU A 1 742 ? -21.589 8.652 28.356 1.00 55.62 742 GLU A N 1
ATOM 6049 C CA . GLU A 1 742 ? -21.496 9.625 29.459 1.00 55.62 742 GLU A CA 1
ATOM 6050 C C . GLU A 1 742 ? -20.565 10.838 29.220 1.00 55.62 742 GLU A C 1
ATOM 6052 O O . GLU A 1 742 ? -20.725 11.861 29.881 1.00 55.62 742 GLU A O 1
ATOM 6057 N N . THR A 1 743 ? -19.608 10.761 28.287 1.00 57.97 743 THR A N 1
ATOM 6058 C CA . THR A 1 743 ? -18.552 11.772 28.089 1.00 57.97 743 THR A CA 1
ATOM 6059 C C . THR A 1 743 ? -18.728 12.677 26.866 1.00 57.97 743 THR A C 1
ATOM 6061 O O . THR A 1 743 ? -17.871 13.529 26.634 1.00 57.97 743 THR A O 1
ATOM 6064 N N . ASN A 1 744 ? -19.797 12.530 26.069 1.00 67.31 744 ASN A N 1
ATOM 6065 C CA . ASN A 1 744 ? -19.928 13.199 24.759 1.00 67.31 744 ASN A CA 1
ATOM 6066 C C . ASN A 1 744 ? -18.738 12.938 23.800 1.00 67.31 744 ASN A C 1
ATOM 6068 O O . ASN A 1 744 ? -18.421 13.751 22.927 1.00 67.31 744 ASN A O 1
ATOM 6072 N N . GLN A 1 745 ? -18.050 11.802 23.967 1.00 79.81 745 GLN A N 1
ATOM 6073 C CA . GLN A 1 745 ? -16.908 11.394 23.147 1.00 79.81 745 GLN A CA 1
ATOM 6074 C C . GLN A 1 745 ? -17.214 10.093 22.397 1.00 79.81 745 GLN A C 1
ATOM 6076 O O . GLN A 1 745 ? -17.651 9.109 22.989 1.00 79.81 745 GLN A O 1
ATOM 6081 N N . SER A 1 746 ? -16.954 10.082 21.090 1.00 82.56 746 SER A N 1
ATOM 6082 C CA . SER A 1 746 ? -17.127 8.926 20.210 1.00 82.56 746 SER A CA 1
ATOM 6083 C C . SER A 1 746 ? -15.784 8.227 20.012 1.00 82.56 746 SER A C 1
ATOM 6085 O O . SER A 1 746 ? -14.952 8.656 19.207 1.00 82.56 746 SER A O 1
ATOM 6087 N N . ILE A 1 747 ? -15.576 7.122 20.727 1.00 81.69 747 ILE A N 1
ATOM 6088 C CA . ILE A 1 747 ? -14.304 6.382 20.716 1.00 81.69 747 ILE A CA 1
ATOM 6089 C C . ILE A 1 747 ? -14.049 5.721 19.349 1.00 81.69 747 ILE A C 1
ATOM 6091 O O . ILE A 1 747 ? -12.899 5.596 18.925 1.00 81.69 747 ILE A O 1
ATOM 6095 N N . GLY A 1 748 ? -15.105 5.359 18.612 1.00 81.94 748 GLY A N 1
ATOM 6096 C CA . GLY A 1 748 ? -15.017 4.719 17.296 1.00 81.94 748 GLY A CA 1
ATOM 6097 C C . GLY A 1 748 ? -14.380 5.568 16.193 1.00 81.94 748 GLY A C 1
ATOM 6098 O O . GLY A 1 748 ? -13.945 5.011 15.191 1.00 81.94 748 GLY A O 1
ATOM 6099 N N . LEU A 1 749 ? -14.275 6.890 16.375 1.00 85.25 749 LEU A N 1
ATOM 6100 C CA . LEU A 1 749 ? -13.568 7.781 15.440 1.00 85.25 749 LEU A CA 1
ATOM 6101 C C . LEU A 1 749 ? -12.055 7.841 15.694 1.00 85.25 749 LEU A C 1
ATOM 6103 O O . LEU A 1 749 ? -11.310 8.337 14.853 1.00 85.25 749 LEU A O 1
ATOM 6107 N N . VAL A 1 750 ? -11.614 7.387 16.868 1.00 86.50 750 VAL A N 1
ATOM 6108 C CA . VAL A 1 750 ? -10.259 7.609 17.380 1.00 86.50 750 VAL A CA 1
ATOM 6109 C C . VAL A 1 750 ? -9.455 6.315 17.443 1.00 86.50 750 VAL A C 1
ATOM 6111 O O . VAL A 1 750 ? -8.284 6.305 17.065 1.00 86.50 750 VAL A O 1
ATOM 6114 N N . ASP A 1 751 ? -10.046 5.224 17.931 1.00 88.12 751 ASP A N 1
ATOM 6115 C CA . ASP A 1 751 ? -9.328 3.959 18.096 1.00 88.12 751 ASP A CA 1
ATOM 6116 C C . ASP A 1 751 ? -9.240 3.197 16.766 1.00 88.12 751 ASP A C 1
ATOM 6118 O O . ASP A 1 751 ? -10.249 2.794 16.181 1.00 88.12 751 ASP A O 1
ATOM 6122 N N . SER A 1 752 ? -8.010 2.939 16.326 1.00 89.50 752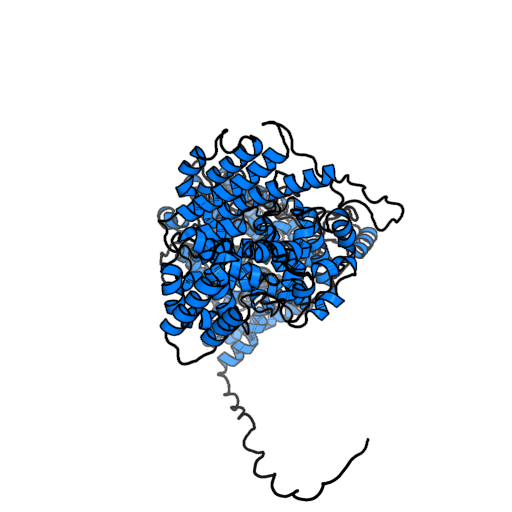 SER A N 1
ATOM 6123 C CA . SER A 1 752 ? -7.705 2.168 15.114 1.00 89.50 752 SER A CA 1
ATOM 6124 C C . SER A 1 752 ? -8.394 0.799 15.089 1.00 89.50 752 SER A C 1
ATOM 6126 O O . SER A 1 752 ? -8.913 0.385 14.055 1.00 89.50 752 SER A O 1
ATOM 6128 N N . THR A 1 753 ? -8.494 0.118 16.235 1.00 90.12 753 THR A N 1
ATOM 6129 C CA . THR A 1 753 ? -9.126 -1.210 16.315 1.00 90.12 753 THR A CA 1
ATOM 6130 C C . THR A 1 753 ? -10.627 -1.187 16.101 1.00 90.12 753 THR A C 1
ATOM 6132 O O . THR A 1 753 ? -11.189 -2.170 15.617 1.00 90.12 753 THR A O 1
ATOM 6135 N N . PHE A 1 754 ? -11.283 -0.081 16.451 1.00 89.69 754 PHE A N 1
ATOM 6136 C CA . PHE A 1 754 ? -12.705 0.096 16.194 1.00 89.69 754 PHE A CA 1
ATOM 6137 C C . PHE A 1 754 ? -12.973 0.334 14.717 1.00 89.69 754 PHE A C 1
ATOM 6139 O O . PHE A 1 754 ? -13.906 -0.260 14.178 1.00 89.69 754 PHE A O 1
ATOM 6146 N N . ILE A 1 755 ? -12.119 1.113 14.050 1.00 88.69 755 ILE A N 1
ATOM 6147 C CA . ILE A 1 755 ? -12.206 1.300 12.602 1.00 88.69 755 ILE A CA 1
ATOM 6148 C C . ILE A 1 755 ? -11.950 -0.033 11.884 1.00 88.69 755 ILE A C 1
ATOM 6150 O O . ILE A 1 755 ? -12.763 -0.426 11.053 1.00 88.69 755 ILE A O 1
ATOM 6154 N N . GLU A 1 756 ? -10.904 -0.782 12.251 1.00 87.62 756 GLU A N 1
ATOM 6155 C CA . GLU A 1 756 ? -10.656 -2.134 11.720 1.00 87.62 756 GLU A CA 1
ATOM 6156 C C . GLU A 1 756 ? -11.877 -3.048 11.907 1.00 87.62 756 GLU A C 1
ATOM 6158 O O . GLU A 1 756 ? -12.343 -3.664 10.953 1.00 87.62 756 GLU A O 1
ATOM 6163 N N . SER A 1 757 ? -12.451 -3.095 13.115 1.00 88.31 757 SER A N 1
ATOM 6164 C CA . SER A 1 757 ? -13.616 -3.940 13.396 1.00 88.31 757 SER A CA 1
ATOM 6165 C C . SER A 1 757 ? -14.867 -3.514 12.625 1.00 88.31 757 SER A C 1
ATOM 6167 O O . SER A 1 757 ? -15.688 -4.372 12.300 1.00 88.31 757 SER A O 1
ATOM 6169 N N . LEU A 1 758 ? -15.046 -2.219 12.355 1.00 89.56 758 LEU A N 1
ATOM 6170 C CA . LEU A 1 758 ? -16.123 -1.718 11.504 1.00 89.56 758 LEU A CA 1
ATOM 6171 C C . LEU A 1 758 ? -15.916 -2.166 10.055 1.00 89.56 758 LEU A C 1
ATOM 6173 O O . LEU A 1 758 ? -16.856 -2.638 9.418 1.00 89.56 758 LEU A O 1
ATOM 6177 N N . LEU A 1 759 ? -14.690 -2.044 9.542 1.00 87.12 759 LEU A N 1
ATOM 6178 C CA . LEU A 1 759 ? -14.350 -2.476 8.190 1.00 87.12 759 LEU A CA 1
ATOM 6179 C C . LEU A 1 759 ? -14.527 -3.990 8.033 1.00 87.12 759 LEU A C 1
ATOM 6181 O O . LEU A 1 759 ? -15.154 -4.402 7.062 1.00 87.12 759 LEU A O 1
ATOM 6185 N N . ASP A 1 760 ? -14.085 -4.792 9.005 1.00 84.69 760 ASP A N 1
ATOM 6186 C CA . ASP A 1 760 ? -14.290 -6.245 9.039 1.00 84.69 760 ASP A CA 1
ATOM 6187 C C . ASP A 1 760 ? -15.783 -6.605 9.060 1.00 84.69 760 ASP A C 1
ATOM 6189 O O . ASP A 1 760 ? -16.226 -7.528 8.375 1.00 84.69 760 ASP A O 1
ATOM 6193 N N . LEU A 1 761 ? -16.587 -5.882 9.844 1.00 86.69 761 LEU A N 1
ATOM 6194 C CA . LEU A 1 761 ? -18.034 -6.089 9.922 1.00 86.69 761 LEU A CA 1
ATOM 6195 C C . LEU A 1 761 ? -18.714 -5.803 8.574 1.00 86.69 761 LEU A C 1
ATOM 6197 O O . LEU A 1 761 ? -19.547 -6.597 8.140 1.00 86.69 761 LEU A O 1
ATOM 6201 N N . LEU A 1 762 ? -18.323 -4.722 7.893 1.00 86.19 762 LEU A N 1
ATOM 6202 C CA . LEU A 1 762 ? -18.813 -4.391 6.554 1.00 86.19 762 LEU A CA 1
ATOM 6203 C C . LEU A 1 762 ? -18.309 -5.371 5.487 1.00 86.19 762 LEU A C 1
ATOM 6205 O O . LEU A 1 762 ? -19.033 -5.658 4.539 1.00 86.19 762 LEU A O 1
ATOM 6209 N N . GLN A 1 763 ? -17.093 -5.899 5.611 1.00 83.81 763 GLN A N 1
ATOM 6210 C CA . GLN A 1 763 ? -16.535 -6.853 4.651 1.00 83.81 763 GLN A CA 1
ATOM 6211 C C . GLN A 1 763 ? -17.215 -8.224 4.738 1.00 83.81 763 GLN A C 1
ATOM 6213 O O . GLN A 1 763 ? -17.453 -8.856 3.712 1.00 83.81 763 GLN A O 1
ATOM 6218 N N . ASN A 1 764 ? -17.558 -8.660 5.953 1.00 79.38 764 ASN A N 1
ATOM 6219 C CA . ASN A 1 764 ? -18.222 -9.939 6.220 1.00 79.38 764 ASN A CA 1
ATOM 6220 C C . ASN A 1 764 ? -19.743 -9.922 5.948 1.00 79.38 764 ASN A C 1
ATOM 6222 O O . ASN A 1 764 ? -20.423 -10.907 6.235 1.00 79.38 764 ASN A O 1
ATOM 6226 N N . GLU A 1 765 ? -20.312 -8.828 5.428 1.00 75.44 765 GLU A N 1
ATOM 6227 C CA . GLU A 1 765 ? -21.681 -8.833 4.893 1.00 75.44 765 GLU A CA 1
ATOM 6228 C C . GLU A 1 765 ? -21.726 -9.578 3.550 1.00 75.44 765 GLU A C 1
ATOM 6230 O O . GLU A 1 765 ? -21.446 -9.010 2.487 1.00 75.44 765 GLU A O 1
ATOM 6235 N N . GLU A 1 766 ? -22.062 -10.871 3.627 1.00 55.75 766 GLU A N 1
ATOM 6236 C CA . GLU A 1 766 ? -22.037 -11.840 2.521 1.00 55.75 766 GLU A CA 1
ATOM 6237 C C . GLU A 1 766 ? -23.134 -11.619 1.464 1.00 55.75 766 GLU A C 1
ATOM 6239 O O . GLU A 1 766 ? -22.983 -12.068 0.328 1.00 55.75 766 GLU A O 1
ATOM 6244 N N . THR A 1 767 ? -24.235 -10.931 1.785 1.00 59.19 767 THR A N 1
ATOM 6245 C CA . THR A 1 767 ? -25.336 -10.728 0.829 1.00 59.19 767 THR A CA 1
ATOM 6246 C C . THR A 1 767 ? -25.205 -9.404 0.084 1.00 59.19 767 THR A C 1
ATOM 6248 O O . THR A 1 767 ? -25.277 -8.341 0.695 1.00 59.19 767 THR A O 1
ATOM 6251 N N . GLU A 1 768 ? -25.103 -9.445 -1.250 1.00 57.75 768 GLU A N 1
ATOM 6252 C CA . GLU A 1 768 ? -25.150 -8.243 -2.107 1.00 57.75 768 GLU A CA 1
ATOM 6253 C C . GLU A 1 768 ? -26.468 -7.455 -1.973 1.00 57.75 768 GLU A C 1
ATOM 6255 O O . GLU A 1 768 ? -26.524 -6.280 -2.325 1.00 57.75 768 GLU A O 1
ATOM 6260 N N . THR A 1 769 ? -27.529 -8.087 -1.462 1.00 58.12 769 THR A N 1
ATOM 6261 C CA . THR A 1 769 ? -28.884 -7.525 -1.427 1.00 58.12 769 THR A CA 1
ATOM 6262 C C . THR A 1 769 ? -29.227 -6.750 -0.157 1.00 58.12 769 THR A C 1
ATOM 6264 O O . THR A 1 769 ? -30.103 -5.889 -0.217 1.00 58.12 769 THR A O 1
ATOM 6267 N N . ASP A 1 770 ? -28.597 -7.046 0.986 1.00 74.31 770 ASP A N 1
ATOM 6268 C CA . ASP A 1 770 ? -28.870 -6.318 2.231 1.00 74.31 770 ASP A CA 1
ATOM 6269 C C . ASP A 1 770 ? -27.882 -5.160 2.397 1.00 74.31 770 ASP A C 1
ATOM 6271 O O . ASP A 1 770 ? -26.728 -5.326 2.791 1.00 74.31 770 ASP A O 1
ATOM 6275 N N . LEU A 1 771 ? -28.352 -3.965 2.046 1.00 83.00 771 LEU A N 1
ATOM 6276 C CA . LEU A 1 771 ? -27.585 -2.724 2.113 1.00 83.00 771 LEU A CA 1
ATOM 6277 C C . LEU A 1 771 ? -27.910 -1.896 3.370 1.00 83.00 771 LEU A C 1
ATOM 6279 O O . LEU A 1 771 ? -27.371 -0.800 3.544 1.00 83.00 771 LEU A O 1
ATOM 6283 N N . SER A 1 772 ? -28.760 -2.416 4.265 1.00 86.00 772 SER A N 1
ATOM 6284 C CA . SER A 1 772 ? -29.257 -1.689 5.440 1.00 86.00 772 SER A CA 1
ATOM 6285 C C . SER A 1 772 ? -28.142 -1.281 6.406 1.00 86.00 772 SER A C 1
ATOM 6287 O O . SER A 1 772 ? -28.157 -0.173 6.941 1.00 86.00 772 SER A O 1
ATOM 6289 N N . LEU A 1 773 ? -27.128 -2.131 6.584 1.00 86.12 773 LEU A N 1
ATOM 6290 C CA . LEU A 1 773 ? -25.986 -1.841 7.449 1.00 86.12 773 LEU A CA 1
ATOM 6291 C C . LEU A 1 773 ? -25.110 -0.707 6.895 1.00 86.12 773 LEU A C 1
ATOM 6293 O O . LEU A 1 773 ? -24.692 0.170 7.647 1.00 86.12 773 LEU A O 1
ATOM 6297 N N . TYR A 1 774 ? -24.865 -0.691 5.581 1.00 87.25 774 TYR A N 1
ATOM 6298 C CA . TYR A 1 774 ? -24.094 0.370 4.918 1.00 87.25 774 TYR A CA 1
ATOM 6299 C C . TYR A 1 774 ? -24.790 1.725 5.038 1.00 87.25 774 TYR A C 1
ATOM 6301 O O . TYR A 1 774 ? -24.136 2.736 5.313 1.00 87.25 774 TYR A O 1
ATOM 6309 N N . GLN A 1 775 ? -26.116 1.725 4.877 1.00 87.94 775 GLN A N 1
ATOM 6310 C CA . GLN A 1 775 ? -26.963 2.889 5.108 1.00 87.94 775 GLN A CA 1
ATOM 6311 C C . GLN A 1 775 ? -26.864 3.365 6.562 1.00 87.94 775 GLN A C 1
ATOM 6313 O O . GLN A 1 775 ? -26.569 4.533 6.805 1.00 87.94 775 GLN A O 1
ATOM 6318 N N . TYR A 1 776 ? -27.032 2.454 7.523 1.00 88.25 776 TYR A N 1
ATOM 6319 C CA . TYR A 1 776 ? -26.998 2.776 8.948 1.00 88.25 776 TYR A CA 1
ATOM 6320 C C . TYR A 1 776 ? -25.662 3.388 9.384 1.00 88.25 776 TYR A C 1
ATOM 6322 O O . TYR A 1 776 ? -25.638 4.387 10.101 1.00 88.25 776 TYR A O 1
ATOM 6330 N N . VAL A 1 777 ? -24.540 2.821 8.928 1.00 88.81 777 VAL A N 1
ATOM 6331 C CA . VAL A 1 777 ? -23.195 3.341 9.225 1.00 88.81 777 VAL A CA 1
ATOM 6332 C C . VAL A 1 777 ? -23.017 4.752 8.663 1.00 88.81 777 VAL A C 1
ATOM 6334 O O . VAL A 1 777 ? -22.525 5.632 9.370 1.00 88.81 777 VAL A O 1
ATOM 6337 N N . PHE A 1 778 ? -23.452 4.990 7.423 1.00 87.81 778 PHE A N 1
ATOM 6338 C CA . PHE A 1 778 ? -23.361 6.309 6.799 1.00 87.81 778 PHE A CA 1
ATOM 6339 C C . PHE A 1 778 ? -24.185 7.360 7.553 1.00 87.81 778 PHE A C 1
ATOM 6341 O O . PHE A 1 778 ? -23.670 8.433 7.877 1.00 87.81 778 PHE A O 1
ATOM 6348 N N . GLU A 1 779 ? -25.441 7.049 7.878 1.00 86.88 779 GLU A N 1
ATOM 6349 C CA . GLU A 1 779 ? -26.322 7.944 8.634 1.00 86.88 779 GLU A CA 1
ATOM 6350 C C . GLU A 1 779 ? -25.734 8.264 10.014 1.00 86.88 779 GLU A C 1
ATOM 6352 O O . GLU A 1 779 ? -25.677 9.427 10.412 1.00 86.88 779 GLU A O 1
ATOM 6357 N N . LYS A 1 780 ? -25.220 7.254 10.728 1.00 87.38 780 LYS A N 1
ATOM 6358 C CA . LYS A 1 780 ? -24.636 7.436 12.062 1.00 87.38 780 LYS A CA 1
ATOM 6359 C C . LYS A 1 780 ? -23.411 8.339 12.072 1.00 87.38 780 LYS A C 1
ATOM 6361 O O . LYS A 1 780 ? -23.343 9.240 12.904 1.00 87.38 780 LYS A O 1
ATOM 6366 N N . ILE A 1 781 ? -22.466 8.140 11.154 1.00 88.44 781 ILE A N 1
ATOM 6367 C CA . ILE A 1 781 ? -21.263 8.983 11.098 1.00 88.44 781 ILE A CA 1
ATOM 6368 C C . ILE A 1 781 ? -21.624 10.404 10.628 1.00 88.44 781 ILE A C 1
ATOM 6370 O O . ILE A 1 781 ? -21.068 11.381 11.129 1.00 88.44 781 ILE A O 1
ATOM 6374 N N . SER A 1 782 ? -22.613 10.541 9.738 1.00 85.69 782 SER A N 1
ATOM 6375 C CA . SER A 1 782 ? -23.120 11.853 9.309 1.00 85.69 782 SER A CA 1
ATOM 6376 C C . SER A 1 782 ? -23.740 12.635 10.472 1.00 85.69 782 SER A C 1
ATOM 6378 O O . SER A 1 782 ? -23.486 13.829 10.620 1.00 85.69 782 SER A O 1
ATOM 6380 N N . LEU A 1 783 ? -24.487 11.962 11.356 1.00 85.75 783 LEU A N 1
ATOM 6381 C CA . LEU A 1 783 ? -25.037 12.580 12.566 1.00 85.75 783 LEU A CA 1
ATOM 6382 C C . LEU A 1 783 ? -23.944 13.106 13.510 1.00 85.75 783 LEU A C 1
ATOM 6384 O O . LEU A 1 783 ? -24.119 14.180 14.080 1.00 85.75 783 LEU A O 1
ATOM 6388 N N . LEU A 1 784 ? -22.806 12.414 13.638 1.00 85.00 784 LEU A N 1
ATOM 6389 C CA . LEU A 1 784 ? -21.669 12.888 14.442 1.00 85.00 784 LEU A CA 1
ATOM 6390 C C . LEU A 1 784 ? -21.017 14.147 13.859 1.00 85.00 784 LEU A C 1
ATOM 6392 O O . LEU A 1 784 ? -20.643 15.060 14.604 1.00 85.00 784 LEU A O 1
ATOM 6396 N N . ALA A 1 785 ? -20.900 14.220 12.531 1.00 84.50 785 ALA A N 1
ATOM 6397 C CA . ALA A 1 785 ? -20.428 15.427 11.861 1.00 84.50 785 ALA A CA 1
ATOM 6398 C C . ALA A 1 785 ? -21.387 16.607 12.122 1.00 84.50 785 ALA A C 1
ATOM 6400 O O . ALA A 1 785 ? -20.943 17.694 12.492 1.00 84.50 785 ALA A O 1
ATOM 6401 N N . ASN A 1 786 ? -22.701 16.372 12.030 1.00 83.56 786 ASN A N 1
ATOM 6402 C CA . ASN A 1 786 ? -23.729 17.387 12.284 1.00 83.56 786 ASN A CA 1
ATOM 6403 C C . ASN A 1 786 ? -23.770 17.866 13.736 1.00 83.56 786 ASN A C 1
ATOM 6405 O O . ASN A 1 786 ? -23.890 19.065 13.985 1.00 83.56 786 ASN A O 1
ATOM 6409 N N . ASP A 1 787 ? -23.656 16.948 14.696 1.00 84.88 787 ASP A N 1
ATOM 6410 C CA . ASP A 1 787 ? -23.565 17.289 16.116 1.00 84.88 787 ASP A CA 1
ATOM 6411 C C . ASP A 1 787 ? -22.381 18.236 16.371 1.00 84.88 787 ASP A C 1
ATOM 6413 O O . ASP A 1 787 ? -22.534 19.259 17.042 1.00 84.88 787 ASP A O 1
ATOM 6417 N N . SER A 1 788 ? -21.234 17.964 15.744 1.00 84.81 788 SER A N 1
ATOM 6418 C CA . SER A 1 788 ? -20.034 18.805 15.856 1.00 84.81 788 SER A CA 1
ATOM 6419 C C . SER A 1 788 ? -20.276 20.224 15.329 1.00 84.81 788 SER A C 1
ATOM 6421 O O . SER A 1 788 ? -19.937 21.195 16.003 1.00 84.81 788 SER A O 1
ATOM 6423 N N . ILE A 1 789 ? -20.935 20.355 14.172 1.00 81.38 789 ILE A N 1
ATOM 6424 C CA . ILE A 1 789 ? -21.331 21.650 13.596 1.00 81.38 789 ILE A CA 1
ATOM 6425 C C . ILE A 1 789 ? -22.283 22.396 14.536 1.00 81.38 789 ILE A C 1
ATOM 6427 O O . ILE A 1 789 ? -22.105 23.591 14.780 1.00 81.38 789 ILE A O 1
ATOM 6431 N N . SER A 1 790 ? -23.288 21.700 15.077 1.00 82.06 790 SER A N 1
ATOM 6432 C CA . SER A 1 790 ? -24.281 22.313 15.962 1.00 82.06 790 SER A CA 1
ATOM 6433 C C . SER A 1 790 ? -23.633 22.885 17.226 1.00 82.06 790 SER A C 1
ATOM 6435 O O . SER A 1 790 ? -23.960 23.994 17.638 1.00 82.06 790 SER A O 1
ATOM 6437 N N . LYS A 1 791 ? -22.641 22.178 17.784 1.00 84.12 791 LYS A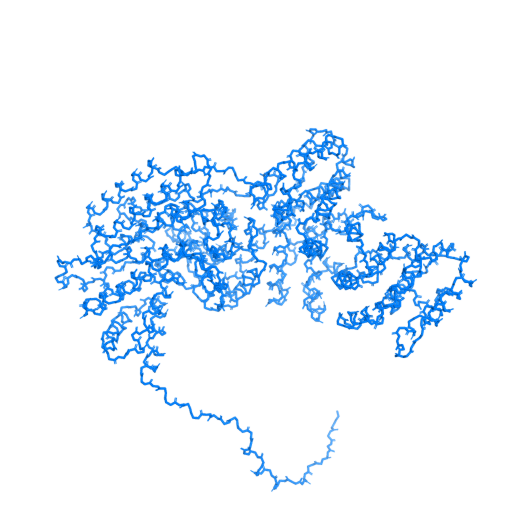 N 1
ATOM 6438 C CA . LYS A 1 791 ? -21.858 22.618 18.946 1.00 84.12 791 LYS A CA 1
ATOM 6439 C C . LYS A 1 791 ? -20.916 23.782 18.613 1.00 84.12 791 LYS A C 1
ATOM 6441 O O . LYS A 1 791 ? -20.661 24.613 19.481 1.00 84.12 791 LYS A O 1
ATOM 6446 N N . LEU A 1 792 ? -20.438 23.878 17.369 1.00 81.81 792 LEU A N 1
ATOM 6447 C CA . LEU A 1 792 ? -19.624 25.001 16.890 1.00 81.81 792 LEU A CA 1
ATOM 6448 C C . LEU A 1 792 ? -20.438 26.287 16.638 1.00 81.81 792 LEU A C 1
ATOM 6450 O O . LEU A 1 792 ? -19.837 27.353 16.535 1.00 81.81 792 LEU A O 1
ATOM 6454 N N . ASN A 1 793 ? -21.776 26.217 16.583 1.00 77.81 793 ASN A N 1
ATOM 6455 C CA . ASN A 1 793 ? -22.674 27.350 16.300 1.00 77.81 793 ASN A CA 1
ATOM 6456 C C . ASN A 1 793 ? -22.343 28.109 14.995 1.00 77.81 793 ASN A C 1
ATOM 6458 O O . ASN A 1 793 ? -22.542 29.321 14.914 1.00 77.81 793 ASN A O 1
ATOM 6462 N N . LEU A 1 794 ? -21.839 27.410 13.974 1.00 73.69 794 LEU A N 1
ATOM 6463 C CA . LEU A 1 794 ? -21.499 28.017 12.683 1.00 73.69 794 LEU A CA 1
ATOM 6464 C C . LEU A 1 794 ? -22.759 28.341 11.873 1.00 73.69 794 LEU A C 1
ATOM 6466 O O . LEU A 1 794 ? -23.706 27.552 11.823 1.00 73.69 794 LEU A O 1
ATOM 6470 N N . SER A 1 795 ? -22.755 29.488 11.192 1.00 69.75 795 SER A N 1
ATOM 6471 C CA . SER A 1 795 ? -23.763 29.782 10.168 1.00 69.75 795 SER A CA 1
ATOM 6472 C C . SER A 1 795 ? -23.499 28.977 8.881 1.00 69.75 795 SER A C 1
ATOM 6474 O O . SER A 1 795 ? -22.381 28.521 8.642 1.00 69.75 795 SER A O 1
ATOM 6476 N N . ALA A 1 796 ? -24.527 28.779 8.042 1.00 63.25 796 ALA A N 1
ATOM 6477 C CA . ALA A 1 796 ? -24.501 27.838 6.908 1.00 63.25 796 ALA A CA 1
ATOM 6478 C C . ALA A 1 796 ? -23.331 28.028 5.914 1.00 63.25 796 ALA A C 1
ATOM 6480 O O . ALA A 1 796 ? -22.944 27.069 5.247 1.00 63.25 796 ALA A O 1
ATOM 6481 N N . SER A 1 797 ? -22.739 29.229 5.854 1.00 62.94 797 SER A N 1
ATOM 6482 C CA . SER A 1 797 ? -21.667 29.606 4.921 1.00 62.94 797 SER A CA 1
ATOM 6483 C C . SER A 1 797 ? -20.379 30.118 5.590 1.00 62.94 797 SER A C 1
ATOM 6485 O O . SER A 1 797 ? -19.561 30.752 4.924 1.00 62.94 797 SER A O 1
ATOM 6487 N N . GLU A 1 798 ? -20.202 29.931 6.898 1.00 71.69 798 GLU A N 1
ATOM 6488 C CA . GLU A 1 798 ? -19.031 30.439 7.629 1.00 71.69 798 GLU A CA 1
ATOM 6489 C C . GLU A 1 798 ? -17.813 29.519 7.475 1.00 71.69 798 GLU A C 1
ATOM 6491 O O . GLU A 1 798 ? -17.950 28.294 7.447 1.00 71.69 798 GLU A O 1
ATOM 6496 N N . SER A 1 799 ? -16.611 30.092 7.363 1.00 67.88 799 SER A N 1
ATOM 6497 C CA . SER A 1 799 ? -15.371 29.313 7.287 1.00 67.88 799 SER A CA 1
ATOM 6498 C C . SER A 1 799 ? -15.053 28.664 8.631 1.00 67.88 799 SER A C 1
ATOM 6500 O O . SER A 1 799 ? -15.228 29.288 9.677 1.00 67.88 799 SER A O 1
ATOM 6502 N N . LEU A 1 800 ? -14.527 27.439 8.597 1.00 72.81 800 LEU A N 1
ATOM 6503 C CA . LEU A 1 800 ? -14.070 26.748 9.801 1.00 72.81 800 LEU A CA 1
ATOM 6504 C C . LEU A 1 800 ? -12.995 27.559 10.545 1.00 72.81 800 LEU A C 1
ATOM 6506 O O . LEU A 1 800 ? -12.226 28.288 9.909 1.00 72.81 800 LEU A O 1
ATOM 6510 N N . PRO A 1 801 ? -12.901 27.407 11.878 1.00 70.69 801 PRO A N 1
ATOM 6511 C CA . PRO A 1 801 ? -11.796 27.960 12.648 1.00 70.69 801 PRO A CA 1
ATOM 6512 C C . PRO A 1 801 ? -10.453 27.512 12.061 1.00 70.69 801 PRO A C 1
ATOM 6514 O O . PRO A 1 801 ? -10.208 26.316 11.904 1.00 70.69 801 PRO A O 1
ATOM 6517 N N . SER A 1 802 ? -9.573 28.465 11.750 1.00 67.44 802 SER A N 1
ATOM 6518 C CA . SER A 1 802 ? -8.222 28.152 11.289 1.00 67.44 802 SER A CA 1
ATOM 6519 C C . SER A 1 802 ? -7.408 27.583 12.448 1.00 67.44 802 SER A C 1
ATOM 6521 O O . SER A 1 802 ? -7.133 28.294 13.416 1.00 67.44 802 SER A O 1
ATOM 6523 N N . ILE A 1 803 ? -7.007 26.319 12.342 1.00 73.19 803 ILE A N 1
ATOM 6524 C CA . ILE A 1 803 ? -6.110 25.686 13.310 1.00 73.19 803 ILE A CA 1
ATOM 6525 C C . ILE A 1 803 ? -4.682 26.146 12.984 1.00 73.19 803 ILE A C 1
ATOM 6527 O O . ILE A 1 803 ? -4.232 25.936 11.854 1.00 73.19 803 ILE A O 1
ATOM 6531 N N . PRO A 1 804 ? -3.957 26.786 13.919 1.00 66.75 804 PRO A N 1
ATOM 6532 C CA . PRO A 1 804 ? -2.590 27.209 13.659 1.00 66.75 804 PRO A CA 1
ATOM 6533 C C . PRO A 1 804 ? -1.688 25.992 13.428 1.00 66.75 804 PRO A C 1
ATOM 6535 O O . PRO A 1 804 ? -1.771 24.999 14.154 1.00 66.75 804 PRO A O 1
ATOM 6538 N N . ASN A 1 805 ? -0.812 26.075 12.427 1.00 66.31 805 ASN A N 1
ATOM 6539 C CA . ASN A 1 805 ? 0.207 25.057 12.213 1.00 66.31 805 ASN A CA 1
ATOM 6540 C C . ASN A 1 805 ? 1.432 25.375 13.081 1.00 66.31 805 ASN A C 1
ATOM 6542 O O . ASN A 1 805 ? 2.087 26.397 12.879 1.00 66.31 805 ASN A O 1
ATOM 6546 N N . PHE A 1 806 ? 1.729 24.504 14.043 1.00 64.12 806 PHE A N 1
ATOM 6547 C CA . PHE A 1 806 ? 2.860 24.663 14.959 1.00 64.12 806 PHE A CA 1
ATOM 6548 C C . PHE A 1 806 ? 4.093 23.836 14.555 1.00 64.12 806 PHE A C 1
ATOM 6550 O O . PHE A 1 806 ? 5.078 23.836 15.286 1.00 64.12 806 PHE A O 1
ATOM 6557 N N . ASP A 1 807 ? 4.074 23.176 13.392 1.00 58.16 807 ASP A N 1
ATOM 6558 C CA . ASP A 1 807 ? 5.130 22.246 12.959 1.00 58.16 807 ASP A CA 1
ATOM 6559 C C . ASP A 1 807 ? 6.446 22.931 12.548 1.00 58.16 807 ASP A C 1
ATOM 6561 O O . ASP A 1 807 ? 7.480 22.275 12.479 1.00 58.16 807 ASP A O 1
ATOM 6565 N N . TYR A 1 808 ? 6.421 24.242 12.277 1.00 50.62 808 TYR A N 1
ATOM 6566 C CA . TYR A 1 808 ? 7.557 25.015 11.742 1.00 50.62 808 TYR A CA 1
ATOM 6567 C C . TYR A 1 808 ? 8.320 25.845 12.776 1.00 50.62 808 TYR A C 1
ATOM 6569 O O . TYR A 1 808 ? 9.198 26.630 12.418 1.00 50.62 808 TYR A O 1
ATOM 6577 N N . TYR A 1 809 ? 7.967 25.738 14.048 1.00 52.53 809 TYR A N 1
ATOM 6578 C CA . TYR A 1 809 ? 8.706 26.436 15.089 1.00 52.53 809 TYR A CA 1
ATOM 6579 C C . TYR A 1 809 ? 10.021 25.690 15.358 1.00 52.53 809 TYR A C 1
ATOM 6581 O O . TYR A 1 809 ? 10.031 24.478 15.562 1.00 52.53 809 TYR A O 1
ATOM 6589 N N . ASP A 1 810 ? 11.138 26.416 15.333 1.00 47.09 810 ASP A N 1
ATOM 6590 C CA . ASP A 1 810 ? 12.444 25.868 15.694 1.00 47.09 810 ASP A CA 1
ATOM 6591 C C . ASP A 1 810 ? 12.544 25.807 17.221 1.00 47.09 810 ASP A C 1
ATOM 6593 O O . ASP A 1 810 ? 12.726 26.814 17.912 1.00 47.09 810 ASP A O 1
ATOM 6597 N N . PHE A 1 811 ? 12.291 24.617 17.757 1.00 50.50 811 PHE A N 1
ATOM 6598 C CA . PHE A 1 811 ? 12.155 24.388 19.191 1.00 50.50 811 PHE A CA 1
ATOM 6599 C C . PHE A 1 811 ? 13.449 23.892 19.854 1.00 50.50 811 PHE A C 1
ATOM 6601 O O . PHE A 1 811 ? 13.451 23.658 21.064 1.00 50.50 811 PHE A O 1
ATOM 6608 N N . GLU A 1 812 ? 14.543 23.732 19.095 1.00 47.66 812 GLU A N 1
ATOM 6609 C CA . GLU A 1 812 ? 15.884 23.583 19.682 1.00 47.66 812 GLU A CA 1
ATOM 6610 C C . GLU A 1 812 ? 16.395 24.915 20.259 1.00 47.66 812 GLU A C 1
ATOM 6612 O O . GLU A 1 812 ? 17.317 24.915 21.077 1.00 47.66 812 GLU A O 1
ATOM 6617 N N . ASP A 1 813 ? 15.757 26.034 19.896 1.00 49.97 813 ASP A N 1
ATOM 6618 C CA . ASP A 1 813 ? 15.979 27.338 20.506 1.00 49.97 813 ASP A CA 1
ATOM 6619 C C . ASP A 1 813 ? 15.131 27.502 21.791 1.00 49.97 813 ASP A C 1
ATOM 6621 O O . ASP A 1 813 ? 13.901 27.626 21.721 1.00 49.97 813 ASP A O 1
ATOM 6625 N N . PRO A 1 814 ? 15.749 27.525 22.991 1.00 53.91 814 PRO A N 1
ATOM 6626 C CA . PRO A 1 814 ? 15.041 27.749 24.251 1.00 53.91 814 PRO A CA 1
ATOM 6627 C C . PRO A 1 814 ? 14.417 29.151 24.372 1.00 53.91 814 PRO A C 1
ATOM 6629 O O . PRO A 1 814 ? 13.662 29.384 25.319 1.00 53.91 814 PRO A O 1
ATOM 6632 N N . GLU A 1 815 ? 14.716 30.084 23.458 1.00 53.25 815 GLU A N 1
ATOM 6633 C CA . GLU A 1 815 ? 14.085 31.407 23.398 1.00 53.25 815 GLU A CA 1
ATOM 6634 C C . GLU A 1 815 ? 12.736 31.409 22.656 1.00 53.25 815 GLU A C 1
ATOM 6636 O O . GLU A 1 815 ? 11.970 32.365 22.813 1.00 53.25 815 GLU A O 1
ATOM 6641 N N . THR A 1 816 ? 12.388 30.348 21.914 1.00 57.56 816 THR A N 1
ATOM 6642 C CA . THR A 1 816 ? 11.097 30.243 21.218 1.00 57.56 816 THR A CA 1
ATOM 6643 C C . THR A 1 816 ? 9.962 30.030 22.236 1.00 57.56 816 THR A C 1
ATOM 6645 O O . THR A 1 816 ? 9.885 28.970 22.868 1.00 57.56 816 THR A O 1
ATOM 6648 N N . PRO A 1 817 ? 9.045 31.001 22.437 1.00 57.94 817 PRO A N 1
ATOM 6649 C CA . PRO A 1 817 ? 7.978 30.855 23.417 1.00 57.94 817 PRO A CA 1
ATOM 6650 C C . PRO A 1 817 ? 7.030 29.725 23.007 1.00 57.94 817 PRO A C 1
ATOM 6652 O O . PRO A 1 817 ? 6.538 29.693 21.877 1.00 57.94 817 PRO A O 1
ATOM 6655 N N . LYS A 1 818 ? 6.740 28.810 23.943 1.00 63.78 818 LYS A N 1
ATOM 6656 C CA . LYS A 1 818 ? 5.726 27.770 23.730 1.00 63.78 818 LYS A CA 1
ATOM 6657 C C . LYS A 1 818 ? 4.388 28.439 23.387 1.00 63.78 818 LYS A C 1
ATOM 6659 O O . LYS A 1 818 ? 4.006 29.381 24.088 1.00 63.78 818 LYS A O 1
ATOM 6664 N N . PRO A 1 819 ? 3.672 27.974 22.351 1.00 65.62 819 PRO A N 1
ATOM 6665 C CA . PRO A 1 819 ? 2.386 28.554 22.000 1.00 65.62 819 PRO A CA 1
ATOM 6666 C C . PRO A 1 819 ? 1.393 28.354 23.153 1.00 65.62 819 PRO A C 1
ATOM 6668 O O . PRO A 1 819 ? 1.136 27.226 23.573 1.00 65.62 819 PRO A O 1
ATOM 6671 N N . ASP A 1 820 ? 0.854 29.456 23.677 1.00 68.06 820 ASP A N 1
ATOM 6672 C CA . ASP A 1 820 ? -0.182 29.443 24.712 1.00 68.06 820 ASP A CA 1
ATOM 6673 C C . ASP A 1 820 ? -1.556 29.456 24.031 1.00 68.06 820 ASP A C 1
ATOM 6675 O O . ASP A 1 820 ? -1.986 30.471 23.479 1.00 68.06 820 ASP A O 1
ATOM 6679 N N . ILE A 1 821 ? -2.207 28.291 23.985 1.00 78.38 821 ILE A N 1
ATOM 6680 C CA . ILE A 1 821 ? -3.517 28.111 23.353 1.00 78.38 821 ILE A CA 1
ATOM 6681 C C . ILE A 1 821 ? -4.579 28.130 24.451 1.00 78.38 821 ILE A C 1
ATOM 6683 O O . ILE A 1 821 ? -4.515 27.348 25.402 1.00 78.38 821 ILE A O 1
ATOM 6687 N N . SER A 1 822 ? -5.582 28.998 24.306 1.00 82.50 822 SER A N 1
ATOM 6688 C CA . SER A 1 822 ? -6.678 29.077 25.271 1.00 82.50 822 SER A CA 1
ATOM 6689 C C . SER A 1 822 ? -7.480 27.765 25.318 1.00 82.50 822 SER A C 1
ATOM 6691 O O . SER A 1 822 ? -7.633 27.064 24.314 1.00 82.50 822 SER A O 1
ATOM 6693 N N . ALA A 1 823 ? -8.036 27.427 26.486 1.00 82.25 823 ALA A N 1
ATOM 6694 C CA . ALA A 1 823 ? -8.874 26.233 26.637 1.00 82.25 823 ALA A CA 1
ATOM 6695 C C . ALA A 1 823 ? -10.146 26.287 25.765 1.00 82.25 823 ALA A C 1
ATOM 6697 O O . ALA A 1 823 ? -10.631 25.250 25.314 1.00 82.25 823 ALA A O 1
ATOM 6698 N N . GLU A 1 824 ? -10.668 27.489 25.503 1.00 82.81 824 GLU A N 1
ATOM 6699 C CA . GLU A 1 824 ? -11.824 27.696 24.624 1.00 82.81 824 GLU A CA 1
ATOM 6700 C C . GLU A 1 824 ? -11.486 27.389 23.164 1.00 82.81 824 GLU A C 1
ATOM 6702 O O . GLU A 1 824 ? -12.278 26.755 22.466 1.00 82.81 824 GLU A O 1
ATOM 6707 N N . ASP A 1 825 ? -10.304 27.798 22.702 1.00 84.00 825 ASP A N 1
ATOM 6708 C CA . ASP A 1 825 ? -9.867 27.527 21.334 1.00 84.00 825 ASP A CA 1
ATOM 6709 C C . ASP A 1 825 ? -9.541 26.045 21.142 1.00 84.00 825 ASP A C 1
ATOM 6711 O O . ASP A 1 825 ? -9.950 25.463 20.141 1.00 84.00 825 ASP A O 1
ATOM 6715 N N . LEU A 1 826 ? -8.923 25.392 22.135 1.00 84.81 826 LEU A N 1
ATOM 6716 C CA . LEU A 1 826 ? -8.716 23.938 22.117 1.00 84.81 826 LEU A CA 1
ATOM 6717 C C . LEU A 1 826 ? -10.034 23.165 21.998 1.00 84.81 826 LEU A C 1
ATOM 6719 O O . LEU A 1 826 ? -10.116 22.227 21.207 1.00 84.81 826 LEU A O 1
ATOM 6723 N N . ALA A 1 827 ? -11.075 23.571 22.731 1.00 85.50 827 ALA A N 1
ATOM 6724 C CA . ALA A 1 827 ? -12.391 22.940 22.638 1.00 85.50 827 ALA A CA 1
ATOM 6725 C C . ALA A 1 827 ? -13.023 23.115 21.244 1.00 85.50 827 ALA A C 1
ATOM 6727 O O . ALA A 1 827 ? -13.635 22.182 20.722 1.00 85.50 827 ALA A O 1
ATOM 6728 N N . LYS A 1 828 ? -12.844 24.282 20.608 1.00 86.44 828 LYS A N 1
ATOM 6729 C CA . LYS A 1 828 ? -13.287 24.509 19.222 1.00 86.44 828 LYS A CA 1
ATOM 6730 C C . LYS A 1 828 ? -12.503 23.646 18.235 1.00 86.44 828 LYS A C 1
ATOM 6732 O O . LYS A 1 828 ? -13.115 23.017 17.376 1.00 86.44 828 LYS A O 1
ATOM 6737 N N . TYR A 1 829 ? -11.178 23.584 18.361 1.00 88.38 829 TYR A N 1
ATOM 6738 C CA . TYR A 1 829 ? -10.331 22.764 17.488 1.00 88.38 829 TYR A CA 1
ATOM 6739 C C . TYR A 1 829 ? -10.668 21.274 17.605 1.00 88.38 829 TYR A C 1
ATOM 6741 O O . TYR A 1 829 ? -10.723 20.580 16.593 1.00 88.38 829 TYR A O 1
ATOM 6749 N N . ASP A 1 830 ? -10.990 20.793 18.807 1.00 89.19 830 ASP A N 1
ATOM 6750 C CA . ASP A 1 830 ? -11.385 19.400 19.025 1.00 89.19 830 ASP A CA 1
ATOM 6751 C C . ASP A 1 830 ? -12.687 19.030 18.298 1.00 89.19 830 ASP A C 1
ATOM 6753 O O . ASP A 1 830 ? -12.792 17.957 17.701 1.00 89.19 830 ASP A O 1
ATOM 6757 N N . LEU A 1 831 ? -13.659 19.949 18.264 1.00 88.44 831 LEU A N 1
ATOM 6758 C CA . LEU A 1 831 ? -14.887 19.781 17.481 1.00 88.44 831 LEU A CA 1
ATOM 6759 C C . LEU A 1 831 ? -14.621 19.800 15.968 1.00 88.44 831 LEU A C 1
ATOM 6761 O O . LEU A 1 831 ? -15.250 19.035 15.234 1.00 88.44 831 LEU A O 1
ATOM 6765 N N . VAL A 1 832 ? -13.676 20.622 15.498 1.00 88.75 832 VAL A N 1
ATOM 6766 C CA . VAL A 1 832 ? -13.248 20.616 14.088 1.00 88.75 832 VAL A CA 1
ATOM 6767 C C . VAL A 1 832 ? -12.619 19.266 13.730 1.00 88.75 832 VAL A C 1
ATOM 6769 O O . VAL A 1 832 ? -13.042 18.647 12.755 1.00 88.75 832 VAL A O 1
ATOM 6772 N N . TRP A 1 833 ? -11.704 18.735 14.546 1.00 90.44 833 TRP A N 1
ATOM 6773 C CA . TRP A 1 833 ? -11.095 17.423 14.288 1.00 90.44 833 TRP A CA 1
ATOM 6774 C C . TRP A 1 833 ? -12.095 16.266 14.343 1.00 90.44 833 TRP A C 1
ATOM 6776 O O . TRP A 1 833 ? -11.975 15.319 13.559 1.00 90.44 833 TRP A O 1
ATOM 6786 N N . LYS A 1 834 ? -13.096 16.329 15.233 1.00 91.00 834 LYS A N 1
ATOM 6787 C CA . LYS A 1 834 ? -14.206 15.363 15.276 1.00 91.00 834 LYS A CA 1
ATOM 6788 C C . LYS A 1 834 ? -14.961 15.340 13.948 1.00 91.00 834 LYS A C 1
ATOM 6790 O O . LYS A 1 834 ? -15.222 14.272 13.388 1.00 91.00 834 LYS A O 1
ATOM 6795 N N . MET A 1 835 ? -15.278 16.522 13.433 1.00 88.69 835 MET A N 1
ATOM 6796 C CA . MET A 1 835 ? -15.997 16.710 12.180 1.00 88.69 835 MET A CA 1
ATOM 6797 C C . MET A 1 835 ? -15.168 16.228 10.979 1.00 88.69 835 MET A C 1
ATOM 6799 O O . MET A 1 835 ? -15.640 15.397 10.204 1.00 88.69 835 MET A O 1
ATOM 6803 N N . GLU A 1 836 ? -13.912 16.668 10.862 1.00 88.38 836 GLU A N 1
ATOM 6804 C CA . GLU A 1 836 ? -12.996 16.260 9.788 1.00 88.38 836 GLU A CA 1
ATOM 6805 C C . GLU A 1 836 ? -12.727 14.750 9.795 1.00 88.38 836 GLU A C 1
ATOM 6807 O O . GLU A 1 836 ? -12.730 14.107 8.743 1.00 88.38 836 GLU A O 1
ATOM 6812 N N . SER A 1 837 ? -12.548 14.149 10.975 1.00 90.44 837 SER A N 1
ATOM 6813 C CA . SER A 1 837 ? -12.349 12.700 11.100 1.00 90.44 837 SER A CA 1
ATOM 6814 C C . SER A 1 837 ? -13.600 11.914 10.708 1.00 90.44 837 SER A C 1
ATOM 6816 O O . SER A 1 837 ? -13.476 10.885 10.048 1.00 90.44 837 SER A O 1
ATOM 6818 N N . SER A 1 838 ? -14.796 12.419 11.030 1.00 91.06 838 SER A N 1
ATOM 6819 C CA . SER A 1 838 ? -16.067 11.807 10.614 1.00 91.06 838 SER A CA 1
ATOM 6820 C C . SER A 1 838 ? -16.226 11.823 9.091 1.00 91.06 838 SER A C 1
ATOM 6822 O O . SER A 1 838 ? -16.481 10.785 8.480 1.00 91.06 838 SER A O 1
ATOM 6824 N N . VAL A 1 839 ? -16.006 12.980 8.456 1.00 90.31 839 VAL A N 1
ATOM 6825 C CA . VAL A 1 839 ? -16.101 13.130 6.993 1.00 90.31 839 VAL A CA 1
ATOM 6826 C C . VAL A 1 839 ? -15.029 12.301 6.279 1.00 90.31 839 VAL A C 1
ATOM 6828 O O . VAL A 1 839 ? -15.325 11.631 5.289 1.00 90.31 839 VAL A O 1
ATOM 6831 N N . SER A 1 840 ? -13.797 12.279 6.796 1.00 90.44 840 SER A N 1
ATOM 6832 C CA . SER A 1 840 ? -12.723 11.460 6.228 1.00 90.44 840 SER A CA 1
ATOM 6833 C C . SER A 1 840 ? -13.011 9.959 6.347 1.00 90.44 840 SER A C 1
ATOM 6835 O O . SER A 1 840 ? -12.703 9.206 5.419 1.00 90.44 840 SER A O 1
ATOM 6837 N N . LEU A 1 841 ? -13.614 9.512 7.454 1.00 91.19 841 LEU A N 1
ATOM 6838 C CA . LEU A 1 841 ? -13.995 8.112 7.626 1.00 91.19 841 LEU A CA 1
ATOM 6839 C C . LEU A 1 841 ? -15.095 7.720 6.631 1.00 91.19 841 LEU A C 1
ATOM 6841 O O . LEU A 1 841 ? -14.993 6.668 6.001 1.00 91.19 841 LEU A O 1
ATOM 6845 N N . ILE A 1 842 ? -16.092 8.589 6.416 1.00 91.44 842 ILE A N 1
ATOM 6846 C CA . ILE A 1 842 ? -17.115 8.398 5.374 1.00 91.44 842 ILE A CA 1
ATOM 6847 C C . ILE A 1 842 ? -16.462 8.274 3.993 1.00 91.44 842 ILE A C 1
ATOM 6849 O O . ILE A 1 842 ? -16.749 7.317 3.274 1.00 91.44 842 ILE A O 1
ATOM 6853 N N . LYS A 1 843 ? -15.546 9.190 3.647 1.00 91.25 843 LYS A N 1
ATOM 6854 C CA . LYS A 1 843 ? -14.773 9.148 2.394 1.00 91.25 843 LYS A CA 1
ATOM 6855 C C . LYS A 1 843 ? -14.087 7.790 2.205 1.00 91.25 843 LYS A C 1
ATOM 6857 O O . LYS A 1 843 ? -14.214 7.180 1.146 1.00 91.25 843 LYS A O 1
ATOM 6862 N N . SER A 1 844 ? -13.424 7.283 3.245 1.00 89.69 844 SER A N 1
ATOM 6863 C CA . SER A 1 844 ? -12.722 5.991 3.204 1.00 89.69 844 SER A CA 1
ATOM 6864 C C . SER A 1 844 ? -13.673 4.801 3.026 1.00 89.69 844 SER A C 1
ATOM 6866 O O . SER A 1 844 ? -13.399 3.900 2.235 1.00 89.69 844 SER A O 1
ATOM 6868 N N . ILE A 1 845 ? -14.813 4.799 3.726 1.00 89.44 845 ILE A N 1
ATOM 6869 C CA . ILE A 1 845 ? -15.815 3.725 3.641 1.00 89.44 845 ILE A CA 1
ATOM 6870 C C . ILE A 1 845 ? -16.469 3.698 2.253 1.00 89.44 845 ILE A C 1
ATOM 6872 O O . ILE A 1 845 ? -16.566 2.627 1.649 1.00 89.44 845 ILE A O 1
ATOM 6876 N N . ILE A 1 846 ? -16.868 4.861 1.724 1.00 89.12 846 ILE A N 1
ATOM 6877 C CA . ILE A 1 846 ? -17.421 4.979 0.367 1.00 89.12 846 ILE A CA 1
ATOM 6878 C C . ILE A 1 846 ? -16.395 4.500 -0.655 1.00 89.12 846 ILE A C 1
ATOM 6880 O O . ILE A 1 846 ? -16.738 3.720 -1.536 1.00 89.12 846 ILE A O 1
ATOM 6884 N N . ARG A 1 847 ? -15.128 4.902 -0.514 1.00 88.62 847 ARG A N 1
ATOM 6885 C CA . ARG A 1 847 ? -14.059 4.482 -1.421 1.00 88.62 847 ARG A CA 1
ATOM 6886 C C . ARG A 1 847 ? -13.845 2.968 -1.422 1.00 88.62 847 ARG A C 1
ATOM 6888 O O . ARG A 1 847 ? -13.773 2.369 -2.492 1.00 88.62 847 ARG A O 1
ATOM 6895 N N . LYS A 1 848 ? -13.765 2.335 -0.244 1.00 84.38 848 LYS A N 1
ATOM 6896 C CA . LYS A 1 848 ? -13.537 0.882 -0.119 1.00 84.38 848 LYS A CA 1
ATOM 6897 C C . LYS A 1 848 ? -14.733 0.056 -0.612 1.00 84.38 848 LYS A C 1
ATOM 6899 O O . LYS A 1 848 ? -14.541 -1.020 -1.172 1.00 84.38 848 LYS A O 1
ATOM 6904 N N . TYR A 1 849 ? -15.958 0.561 -0.456 1.00 84.88 849 TYR A N 1
ATOM 6905 C CA . TYR A 1 849 ? -17.194 -0.150 -0.809 1.00 84.88 849 TYR A CA 1
ATOM 6906 C C . TYR A 1 849 ? -18.007 0.542 -1.920 1.00 84.88 849 TYR A C 1
ATOM 6908 O O . TYR A 1 849 ? -19.233 0.408 -1.958 1.00 84.88 849 TYR A O 1
ATOM 6916 N N . GLY A 1 850 ? -17.339 1.240 -2.848 1.00 81.94 850 GLY A N 1
ATOM 6917 C CA . GLY A 1 850 ? -17.965 2.116 -3.855 1.00 81.94 850 GLY A CA 1
ATOM 6918 C C . GLY A 1 850 ? -19.108 1.464 -4.634 1.00 81.94 850 GLY A C 1
ATOM 6919 O O . GLY A 1 850 ? -20.193 2.032 -4.722 1.00 81.94 850 GLY A O 1
ATOM 6920 N N . LYS A 1 851 ? -18.934 0.206 -5.064 1.00 81.50 851 LYS A N 1
ATOM 6921 C CA . LYS A 1 851 ? -19.974 -0.580 -5.758 1.00 81.50 851 LYS A CA 1
ATOM 6922 C C . LYS A 1 851 ? -21.271 -0.752 -4.958 1.00 81.50 851 LYS A C 1
ATOM 6924 O O . LYS A 1 851 ? -22.343 -0.793 -5.548 1.00 81.50 851 LYS A O 1
ATOM 6929 N N . LYS A 1 852 ? -21.189 -0.893 -3.631 1.00 83.44 852 LYS A N 1
ATOM 6930 C CA . LYS A 1 852 ? -22.370 -1.039 -2.761 1.00 83.44 852 LYS A CA 1
ATOM 6931 C C . LYS A 1 852 ? -23.004 0.325 -2.477 1.00 83.44 852 LYS A C 1
ATOM 6933 O O . LYS A 1 852 ? -24.224 0.457 -2.518 1.00 83.44 852 LYS A O 1
ATOM 6938 N N . TYR A 1 853 ? -22.182 1.351 -2.252 1.00 83.81 853 TYR A N 1
ATOM 6939 C CA . TYR A 1 853 ? -22.652 2.721 -2.020 1.00 83.81 853 TYR A CA 1
ATOM 6940 C C . TYR A 1 853 ? -23.269 3.369 -3.265 1.00 83.81 853 TYR A C 1
ATOM 6942 O O . TYR A 1 853 ? -24.215 4.143 -3.133 1.00 83.81 853 TYR A O 1
ATOM 6950 N N . SER A 1 854 ? -22.816 3.015 -4.470 1.00 84.31 854 SER A N 1
ATOM 6951 C CA . SER A 1 854 ? -23.395 3.516 -5.721 1.00 84.31 854 SER A CA 1
ATOM 6952 C C . SER A 1 854 ? -24.845 3.057 -5.923 1.00 84.31 854 SER A C 1
ATOM 6954 O O . SER A 1 854 ? -25.667 3.835 -6.406 1.00 84.31 854 SER A O 1
ATOM 6956 N N . LEU A 1 855 ? -25.204 1.851 -5.463 1.00 85.56 855 LEU A N 1
ATOM 6957 C CA . LEU A 1 855 ? -26.592 1.363 -5.452 1.00 85.56 855 LEU A CA 1
ATOM 6958 C C . LEU A 1 855 ? -27.490 2.169 -4.499 1.00 85.56 855 LEU A C 1
ATOM 6960 O O . LEU A 1 855 ? -28.681 2.330 -4.759 1.00 85.56 855 LEU A O 1
ATOM 6964 N N . LEU A 1 856 ? -26.918 2.706 -3.418 1.00 84.19 856 LEU A N 1
ATOM 6965 C CA . LEU A 1 856 ? -27.610 3.530 -2.422 1.00 84.19 856 LEU A CA 1
ATOM 6966 C C . LEU A 1 856 ? -27.585 5.034 -2.740 1.00 84.19 856 LEU A C 1
ATOM 6968 O O . LEU A 1 856 ? -28.169 5.825 -2.001 1.00 84.19 856 LEU A O 1
ATOM 6972 N N . ALA A 1 857 ? -26.936 5.460 -3.827 1.00 83.19 857 ALA A N 1
ATOM 6973 C CA . ALA A 1 857 ? -26.696 6.876 -4.097 1.00 83.19 857 ALA A CA 1
ATOM 6974 C C . ALA A 1 857 ? -27.986 7.710 -4.187 1.00 83.19 857 ALA A C 1
ATOM 6976 O O . ALA A 1 857 ? -28.030 8.833 -3.690 1.00 83.19 857 ALA A O 1
ATOM 6977 N N . ALA A 1 858 ? -29.053 7.160 -4.779 1.00 82.75 858 ALA A N 1
ATOM 6978 C CA . ALA A 1 858 ? -30.349 7.839 -4.862 1.00 82.75 858 ALA A CA 1
ATOM 6979 C C . ALA A 1 858 ? -30.952 8.094 -3.471 1.00 82.75 858 ALA A C 1
ATOM 6981 O O . ALA A 1 858 ? -31.395 9.204 -3.189 1.00 82.75 858 ALA A O 1
ATOM 6982 N N . PHE A 1 859 ? -30.889 7.094 -2.587 1.00 83.56 859 PHE A N 1
ATOM 6983 C CA . PHE A 1 859 ? -31.347 7.218 -1.206 1.00 83.56 859 PHE A CA 1
ATOM 6984 C C . PHE A 1 859 ? -30.538 8.278 -0.448 1.00 83.56 859 PHE A C 1
ATOM 6986 O O . PHE A 1 859 ? -31.107 9.161 0.194 1.00 83.56 859 PHE A O 1
ATOM 6993 N N . PHE A 1 860 ? -29.206 8.247 -0.568 1.00 81.44 860 PHE A N 1
ATOM 6994 C CA . PHE A 1 860 ? -28.362 9.202 0.145 1.00 81.44 860 PHE A CA 1
ATOM 6995 C C . PHE A 1 860 ? -28.585 10.642 -0.308 1.00 81.44 860 PHE A C 1
ATOM 6997 O O . PHE A 1 860 ? -28.621 11.531 0.538 1.00 81.44 860 PHE A O 1
ATOM 7004 N N . LYS A 1 861 ? -28.826 10.878 -1.601 1.00 82.25 861 LYS A N 1
ATOM 7005 C CA . LYS A 1 861 ? -29.167 12.211 -2.123 1.00 82.25 861 LYS A CA 1
ATOM 7006 C C . LYS A 1 861 ? -30.464 12.768 -1.543 1.00 82.25 861 LYS A C 1
ATOM 7008 O O . LYS A 1 861 ? -30.554 13.970 -1.327 1.00 82.25 861 LYS A O 1
ATOM 7013 N N . GLU A 1 862 ? -31.453 11.919 -1.274 1.00 81.12 862 GLU A N 1
ATOM 7014 C CA . GLU A 1 862 ? -32.689 12.339 -0.603 1.00 81.12 862 GLU A CA 1
ATOM 7015 C C . GLU A 1 862 ? -32.462 12.591 0.896 1.00 81.12 862 GLU A C 1
ATOM 7017 O O . GLU A 1 862 ? -33.005 13.547 1.463 1.00 81.12 862 GLU A O 1
ATOM 7022 N N . SER A 1 863 ? -31.627 11.765 1.537 1.00 75.31 863 SER A N 1
ATOM 7023 C CA . SER A 1 863 ? -31.320 11.887 2.966 1.00 75.31 863 SER A CA 1
ATOM 7024 C C . SER A 1 863 ? -30.398 13.062 3.302 1.00 75.31 863 SER A C 1
ATOM 7026 O O . SER A 1 863 ? -30.529 13.631 4.382 1.00 75.31 863 SER A O 1
ATOM 7028 N N . ILE A 1 864 ? -29.478 13.440 2.407 1.00 77.12 864 ILE A N 1
ATOM 7029 C CA . ILE A 1 864 ? -28.525 14.543 2.580 1.00 77.12 864 ILE A CA 1
ATOM 7030 C C . ILE A 1 864 ? -29.204 15.821 2.087 1.00 77.12 864 ILE A C 1
ATOM 7032 O O . ILE A 1 864 ? -29.126 16.188 0.916 1.00 77.12 864 ILE A O 1
ATOM 7036 N N . ASN A 1 865 ? -29.904 16.505 2.984 1.00 73.31 865 ASN A N 1
ATOM 7037 C CA . ASN A 1 865 ? -30.654 17.715 2.672 1.00 73.31 865 ASN A CA 1
ATOM 7038 C C . ASN A 1 865 ? -30.399 18.797 3.732 1.00 73.31 865 ASN A C 1
ATOM 7040 O O . ASN A 1 865 ? -29.742 18.554 4.742 1.00 73.31 865 ASN A O 1
ATOM 7044 N N . GLU A 1 866 ? -30.911 20.007 3.507 1.00 63.75 866 GLU A N 1
ATOM 7045 C CA . GLU A 1 866 ? -30.724 21.150 4.418 1.00 63.75 866 GLU A CA 1
ATOM 7046 C C . GLU A 1 866 ? -31.234 20.885 5.843 1.00 63.75 866 GLU A C 1
ATOM 7048 O O . GLU A 1 866 ? -30.750 21.493 6.795 1.00 63.75 866 GLU A O 1
ATOM 7053 N N . THR A 1 867 ? -32.192 19.966 6.007 1.00 62.38 867 THR A N 1
ATOM 7054 C CA . THR A 1 867 ? -32.750 19.628 7.323 1.00 62.38 867 THR A CA 1
ATOM 7055 C C . THR A 1 867 ? -31.900 18.624 8.092 1.00 62.38 867 THR A C 1
ATOM 7057 O O . THR A 1 867 ? -31.897 18.656 9.321 1.00 62.38 867 THR A O 1
ATOM 7060 N N . THR A 1 868 ? -31.167 17.751 7.397 1.00 68.44 868 THR A N 1
ATOM 7061 C CA . THR A 1 868 ? -30.296 16.747 8.017 1.00 68.44 868 THR A CA 1
ATOM 7062 C C . THR A 1 868 ? -28.867 17.249 8.167 1.00 68.44 868 THR A C 1
ATOM 7064 O O . THR A 1 868 ? -28.279 17.023 9.217 1.00 68.44 868 THR A O 1
ATOM 7067 N N . ILE A 1 869 ? -28.317 17.949 7.168 1.00 74.81 869 ILE A N 1
ATOM 7068 C CA . ILE A 1 869 ? -26.962 18.524 7.169 1.00 74.81 869 ILE A CA 1
ATOM 7069 C C . ILE A 1 869 ? -27.064 20.023 6.833 1.00 74.81 869 ILE A C 1
ATOM 7071 O O . ILE A 1 869 ? -27.050 20.406 5.655 1.00 74.81 869 ILE A O 1
ATOM 7075 N N . PRO A 1 870 ? -27.184 20.896 7.850 1.00 70.81 870 PRO A N 1
ATOM 7076 C CA . PRO A 1 870 ? -27.449 22.318 7.634 1.00 70.81 870 PRO A CA 1
ATOM 7077 C C . PRO A 1 870 ? -26.234 23.098 7.110 1.00 70.81 870 PRO A C 1
ATOM 7079 O O . PRO A 1 870 ? -26.408 24.161 6.524 1.00 70.81 870 PRO A O 1
ATOM 7082 N N . TYR A 1 871 ? -25.011 22.593 7.301 1.00 77.81 871 TYR A N 1
ATOM 7083 C CA . TYR A 1 871 ? -23.782 23.266 6.872 1.00 77.81 871 TYR A CA 1
ATOM 7084 C C . TYR A 1 871 ? -23.446 22.952 5.410 1.00 77.81 871 TYR A C 1
ATOM 7086 O O . TYR A 1 871 ? -23.185 21.797 5.056 1.00 77.81 871 TYR A O 1
ATOM 7094 N N . ASP A 1 872 ? -23.433 23.987 4.567 1.00 78.94 872 ASP A N 1
ATOM 7095 C CA . ASP A 1 872 ? -23.347 23.842 3.111 1.00 78.94 872 ASP A CA 1
ATOM 7096 C C . ASP A 1 872 ? -22.044 23.172 2.633 1.00 78.94 872 ASP A C 1
ATOM 7098 O O . ASP A 1 872 ? -22.131 22.284 1.779 1.00 78.94 872 ASP A O 1
ATOM 7102 N N . PRO A 1 873 ? -20.845 23.502 3.164 1.00 80.25 873 PRO A N 1
ATOM 7103 C CA . PRO A 1 873 ? -19.597 22.888 2.705 1.00 80.25 873 PRO A CA 1
ATOM 7104 C C . PRO A 1 873 ? -19.564 21.367 2.882 1.00 80.25 873 PRO A C 1
ATOM 7106 O O . PRO A 1 873 ? -19.216 20.650 1.945 1.00 80.25 873 PRO A O 1
ATOM 7109 N N . ILE A 1 874 ? -19.994 20.860 4.043 1.00 80.25 874 ILE A N 1
ATOM 7110 C CA . ILE A 1 874 ? -20.026 19.412 4.311 1.00 80.25 874 ILE A CA 1
ATOM 7111 C C . ILE A 1 874 ? -21.110 18.733 3.489 1.00 80.25 874 ILE A C 1
ATOM 7113 O O . ILE A 1 874 ? -20.869 17.665 2.928 1.00 80.25 874 ILE A O 1
ATOM 7117 N N . ARG A 1 875 ? -22.289 19.354 3.376 1.00 84.38 875 ARG A N 1
ATOM 7118 C CA . ARG A 1 875 ? -23.373 18.812 2.554 1.00 84.38 875 ARG A CA 1
ATOM 7119 C C . ARG A 1 875 ? -22.915 18.626 1.107 1.00 84.38 875 ARG A C 1
ATOM 7121 O O . ARG A 1 875 ? -23.078 17.544 0.549 1.00 84.38 875 ARG A O 1
ATOM 7128 N N . ASN A 1 876 ? -22.279 19.645 0.531 1.00 84.88 876 ASN A N 1
ATOM 7129 C CA . ASN A 1 876 ? -21.754 19.596 -0.832 1.00 84.88 876 ASN A CA 1
ATOM 7130 C C . ASN A 1 876 ? -20.633 18.556 -0.980 1.00 84.88 876 ASN A C 1
ATOM 7132 O O . ASN A 1 876 ? -20.599 17.837 -1.977 1.00 84.88 876 ASN A O 1
ATOM 7136 N N . GLN A 1 877 ? -19.749 18.434 0.014 1.00 85.56 877 GLN A N 1
ATOM 7137 C CA . GLN A 1 877 ? -18.664 17.451 0.008 1.00 85.56 877 GLN A CA 1
ATOM 7138 C C . GLN A 1 877 ? -19.185 16.006 0.070 1.00 85.56 877 GLN A C 1
ATOM 7140 O O . GLN A 1 877 ? -18.746 15.159 -0.702 1.00 85.56 877 GLN A O 1
ATOM 7145 N N . LEU A 1 878 ? -20.164 15.720 0.934 1.00 86.00 878 LEU A N 1
ATOM 7146 C CA . LEU A 1 878 ? -20.772 14.391 1.034 1.00 86.00 878 LEU A CA 1
ATOM 7147 C C . LEU A 1 878 ? -21.568 14.025 -0.224 1.00 86.00 878 LEU A C 1
ATOM 7149 O O . LEU A 1 878 ? -21.459 12.896 -0.699 1.00 86.00 878 LEU A O 1
ATOM 7153 N N . LEU A 1 879 ? -22.319 14.972 -0.800 1.00 86.56 879 LEU A N 1
ATOM 7154 C CA . LEU A 1 879 ? -23.002 14.764 -2.083 1.00 86.56 879 LEU A CA 1
ATOM 7155 C C . LEU A 1 879 ? -22.000 14.461 -3.202 1.00 86.56 879 LEU A C 1
ATOM 7157 O O . LEU A 1 879 ? -22.209 13.514 -3.958 1.00 86.56 879 LEU A O 1
ATOM 7161 N N . LYS A 1 880 ? -20.875 15.188 -3.241 1.00 87.94 880 LYS A N 1
ATOM 7162 C CA . LYS A 1 880 ? -19.782 14.927 -4.182 1.00 87.94 880 LYS A CA 1
ATOM 7163 C C . LYS A 1 880 ? -19.223 13.510 -4.018 1.00 87.94 880 LYS A C 1
ATOM 7165 O O . LYS A 1 880 ? -19.090 12.806 -5.011 1.00 87.94 880 LYS A O 1
ATOM 7170 N N . TYR A 1 881 ? -18.969 13.043 -2.794 1.00 88.62 881 TYR A N 1
ATOM 7171 C CA . TYR A 1 881 ? -18.508 11.666 -2.559 1.00 88.62 881 TYR A CA 1
ATOM 7172 C C . TYR A 1 881 ? -19.513 10.609 -3.024 1.00 88.62 881 TYR A C 1
ATOM 7174 O O . TYR A 1 881 ? -19.118 9.595 -3.595 1.00 88.62 881 TYR A O 1
ATOM 7182 N N . VAL A 1 882 ? -20.809 10.837 -2.805 1.00 85.69 882 VAL A N 1
ATOM 7183 C CA . VAL A 1 882 ? -21.866 9.926 -3.269 1.00 85.69 882 VAL A CA 1
ATOM 7184 C C . VAL A 1 882 ? -21.949 9.903 -4.801 1.00 85.69 882 VAL A C 1
ATOM 7186 O O . VAL A 1 882 ? -22.137 8.836 -5.384 1.00 85.69 882 VAL A O 1
ATOM 7189 N N . ASP A 1 883 ? -21.770 11.047 -5.463 1.00 85.88 883 ASP A N 1
ATOM 7190 C CA . ASP A 1 883 ? -21.715 11.135 -6.926 1.00 85.88 883 ASP A CA 1
ATOM 7191 C C . ASP A 1 883 ? -20.487 10.414 -7.501 1.00 85.88 883 ASP A C 1
ATOM 7193 O O . ASP A 1 883 ? -20.600 9.632 -8.454 1.00 85.88 883 ASP A O 1
ATOM 7197 N N . GLU A 1 884 ? -19.321 10.622 -6.890 1.00 86.19 884 GLU A N 1
ATOM 7198 C CA . GLU A 1 884 ? -18.062 9.983 -7.275 1.00 86.19 884 GLU A CA 1
ATOM 7199 C C . GLU A 1 884 ? -18.050 8.470 -7.009 1.00 86.19 884 GLU A C 1
ATOM 7201 O O . GLU A 1 884 ? -17.369 7.742 -7.727 1.00 86.19 884 GLU A O 1
ATOM 7206 N N . ALA A 1 885 ? -18.845 7.963 -6.058 1.00 83.62 885 ALA A N 1
ATOM 7207 C CA . ALA A 1 885 ? -18.934 6.529 -5.759 1.00 83.62 885 ALA A CA 1
ATOM 7208 C C . ALA A 1 885 ? -19.368 5.683 -6.968 1.00 83.62 885 ALA A C 1
ATOM 7210 O O . ALA A 1 885 ? -19.019 4.510 -7.062 1.00 83.62 885 ALA A O 1
ATOM 7211 N N . SER A 1 886 ? -20.120 6.272 -7.904 1.00 76.31 886 SER A N 1
ATOM 7212 C CA . SER A 1 886 ? -20.522 5.618 -9.158 1.00 76.31 886 SER A CA 1
ATOM 7213 C C . SER A 1 886 ? -19.384 5.464 -10.177 1.00 76.31 886 SER A C 1
ATOM 7215 O O . SER A 1 886 ? -19.538 4.739 -11.160 1.00 76.31 886 SER A O 1
ATOM 7217 N N . GLN A 1 887 ? -18.262 6.152 -9.952 1.00 75.94 887 GLN A N 1
ATOM 7218 C CA . GLN A 1 887 ? -17.086 6.175 -10.823 1.00 75.94 887 GLN A CA 1
ATOM 7219 C C . GLN A 1 887 ? -15.955 5.249 -10.323 1.00 75.94 887 GLN A C 1
ATOM 7221 O O . GLN A 1 887 ? -14.923 5.151 -10.990 1.00 75.94 887 GLN A O 1
ATOM 7226 N N . LEU A 1 888 ? -16.150 4.582 -9.174 1.00 73.31 888 LEU A N 1
ATOM 7227 C CA . LEU A 1 888 ? -15.274 3.560 -8.574 1.00 73.31 888 LEU A CA 1
ATOM 7228 C C . LEU A 1 888 ? -15.721 2.139 -8.953 1.00 73.31 888 LEU A C 1
ATOM 7230 O O . LEU A 1 888 ? -14.846 1.288 -9.252 1.00 73.31 888 LEU A O 1
#

Foldseek 3Di:
DDDDDDDDDDPPPPPPPPPPPDPPPPPPDPPPPLVVLLVVLLVLVVCALLDVVCNLVSLVVNLVSCLVCCVPRPSNVVVVLVSLLLCLQQQVLCLLSSLLSLVSNCLVPVVSSLVSVLSLVVVLLVLQVLLLDPPPVPQDPQLFAFSVSSNLSSLLSVLLNCLQAPLVLNVVSLLLLLVVLLVLQVVPVQDDFLVSLSSLLSSLLSVLSNCLQPQDDPPVSLVSSVVSLVVSVVRDDHRDDDDAQLFDQFPDPPDPDDWDQLSVLSSVQSVVCPPPSNVNSVQWFDRCNVSCVSSVVDPSVDSDHRPDHRDHDDPVSNVVPRLVPDDSNGRDNSNVSNDGDIDFDQFDCDPVHNDGQAPDCSHSNNVNLLSSLVSNCSNVLVDLLVNLVSLVSSVSRIDPQQHDDALDDPVNLRVVCVVPVSGDNHHSLLSNLRSLVCQLSGPPDDPPVVLVSSLVSLLSNCVVPVSRNVVSVVSSLLRCLLSQLGGFPVVLLSSLVSVLSNCLSVLVADPQVLCLLVCVPQNPPLFDLPRNVLSLLQSLLSNCVVDPDNVSSCVNDDPSSNVSNQQFQDDLVVLQVVVCLFFDPDRDDSVLCVDPNVLPSLCDPVDPCNVLLVQLLVQLVDPDHDLVSVVVSLVCCCVVCVVGTPDSLLCSLLSNLLSLCVCQVPDLVSLLVSCQVCLVSLCVSLVVDPDLLVSLLSSLVSLCSSVSRHPLSSLSSNVSCVVSVVRPDPLSLLCVQADCPPPNDRNCLRHSSSLVSLVVSVVPPPDLPDLPSVVSNLLRLLQQLQVLCVVLVDAQEDDQPDDDSPSPDPVVDPPGDSDDDDSVVSVSVSSVSSNVSSLSSSSSSCRNPLVSLLVCLVVVLVVLDCVSRVHNVSSVSNNSSSVCSVVD

Sequence (888 aa):
MRASYYEDDHEQTNEYQREFRRPRTFKRARLPPGVMLAKQMLPDICTIGEKPEILDEDIDLISEGIVQNFEVEEYFRSNLKLVLWAIITEQPHKQPTIAILLMKVYSLDAAVGKTLVNFLHQQFQDSINKTVSNDTEVAQPSEYTGFWNKAKLGLRFFSLLTPIISEDDILSLYTGFFDLATQLNNTGSEKRVPLAELIYFNTLLAVPQLFLFNPVSSSTLYSKVQNILSTVEQSFKVQVTEPLDLNNEFNNGNQVYEKVNIAQVIMKAVQGVLANDLAGIKDLYPDYSHLLTFLKDTNTEQSQGFNDPLIFPTIDSLQKNIQLSDEKASGSVDGLWKYPRYTFELYQTNAIGEFDTVPERTSFAGLLFHDILVDVIQSLEFNKDTVSEQVVLINMYFKQGFFAPKGLSISQLIDLKENDPNASTLKLEDLAVETILSLVFKLPSHADFFYMYYYTLLVSICTASARSIAPVFGRAFRFYYSHLNVLDSELRIRFLDWFSFQMNNFNFSWKWNEWELDSQLYGNKKTFYNPKINFIKNLIKKELRLTSSPQEISDSLNDEFLQYTNCSLVSKAELKNYYETFLKDVEIDDQLFESQSAVFVLLNEKLPFSKETQSVVNYFRKKERTIQELHGIIGKLESEYGQYISNVDKLIVTLLTQAVIHAGSRSISHASNCVRDFKEDLAEVFGVVPNAQEKDKWVIEAIMRYWNFDSKTGLTIVSYFFKNNLISAKNSLVDFLFNEYETNQSIGLVDSTFIESLLDLLQNEETETDLSLYQYVFEKISLLANDSISKLNLSASESLPSIPNFDYYDFEDPETPKPDISAEDLAKYDLVWKMESSVSLIKSIIRKYGKKYSLLAAFFKESINETTIPYDPIRNQLLKYVDEASQL

InterPro domains:
  IPR015172 MIF4G-like, type 1 [PF09088] (359-558)
  IPR015174 MIF4G-like, type 2 [PF09090] (604-853)
  IPR016024 Armadillo-type fold [SSF48371] (370-567)
  IPR016024 Armadillo-type fold [SSF48371] (599-864)
  IPR027159 Nuclear cap-binding protein subunit 1 [PTHR12412] (22-760)

Radius of gyration: 33.35 Å; chains: 1; bounding box: 73×80×94 Å

pLDDT: mean 82.03, std 13.53, range [23.81, 96.38]

Secondary structure (DSSP, 8-state):
--------S-TTS-SSSSSS-S----------HHHHHHHHHHHHHHTTTSSGGGHHHHHHHHHHHHHHHHTT-HHHHHHHHHHHHHHHHH-GGGHHHHHHHHHHHHHH-HHHHHHHHHHHHHHHHHHHHHTT---TTS---TT---HHHHHHHHHHHHHTTTTTB-HHHHHHHHHHHHHHHHHHHHHSSSS--HHHHHHHHHHHHHGGGGGTT--S--HHHHHHHHHHHHHHHHH-----PPPPGGG-SBSTT--SS---BHHHHHHHHHHHHHHHHHHHHHHHS---TTGGGHHHHS-----BPPSS---PPPHHHHTTTTT---HHHH-TTGGGGSS--B----S---TT-SS-SS--TTSHHHHHHHHHHHHHHHHTTT-HHHHHHHHHHGGGGS-TTSSPPTT--HHHHHHHHHH-TTS----HHHHHHHHHHHHHT-SSPPPTHHHHHHHHHHHHHHHHSHHHHHHHHHHHHHHHHHTTTTB-HHHHHHHHHHHHHHHHHTTT---GGGGHHHHHHHTTTT-SS-HHHHHHHHHHHHHHHH-S-HHHHHHHS-TTTGGGG---SS-HHHHHHHHHTTBSS-PPPGGGGSSGGGSSGGG-TTSTTHHHHHHHHHHHH-SS--HHHHHHHHHHHHHHHTTTBS-HHHHHHHHHHHHHHHHTTT-HHHHHHHHHHTHHHHHHHHHTSS-HHHHHHHHHHHHHHHTTT-HHHHHHHHHHHHHTTS---THHHHHHHH---TTS--GGGT-HHHHHHHHHHHHT---TT--HHHHHHHHHHHHHHHHHHHHHT--TTPPPP-----TT--TTSTTSPPP---HHHHHHHHHHHHHHHHHHHHHHHHHHTHHHHHHTHHHHHHHSSTTT---HHHHHHHHHHHHHGGG-

Organism: NCBI:txid56408